Protein 9DND (pdb70)

Structure (mmCIF, N/CA/C/O backbone):
data_9DND
#
_entry.id   9DND
#
loop_
_entity.id
_entity.type
_entity.pdbx_description
1 polymer 'Pseudosymmetric protein nanocages GI4 A Chain'
2 polymer 'Pseudosymmetric protein nanocages GI4 C Chain'
3 polymer 'Pseudosymmetric protein nanocages GI4 B Chain'
#
loop_
_atom_site.group_PDB
_atom_site.id
_atom_site.type_symbol
_atom_site.label_atom_id
_atom_site.label_alt_id
_atom_site.label_comp_id
_atom_site.label_asym_id
_atom_site.label_entity_id
_atom_site.label_seq_id
_atom_site.pdbx_PDB_ins_code
_atom_site.Cartn_x
_atom_site.Cartn_y
_atom_site.Cartn_z
_atom_site.occupancy
_atom_site.B_iso_or_equiv
_atom_site.auth_seq_id
_atom_site.auth_comp_id
_atom_site.auth_asym_id
_atom_site.auth_atom_id
_atom_site.pdbx_PDB_model_num
ATOM 1 N N . ALA A 1 20 ? 233.592 545.638 495.298 1.00 16.90 20 ALA D N 1
ATOM 2 C CA . ALA A 1 20 ? 234.104 546.972 495.027 1.00 17.30 20 ALA D CA 1
ATOM 3 C C . ALA A 1 20 ? 235.110 546.925 493.875 1.00 17.17 20 ALA D C 1
ATOM 4 O O . ALA A 1 20 ? 236.203 546.370 494.014 1.00 16.75 20 ALA D O 1
ATOM 6 N N . ARG A 1 21 ? 234.741 547.532 492.739 1.00 17.36 21 ARG D N 1
ATOM 7 C CA . ARG A 1 21 ? 235.553 547.513 491.521 1.00 17.45 21 ARG D CA 1
ATOM 8 C C . ARG A 1 21 ? 236.884 548.235 491.693 1.00 17.03 21 ARG D C 1
ATOM 9 O O . ARG A 1 21 ? 237.824 548.005 490.936 1.00 16.81 21 ARG D O 1
ATOM 11 N N . LYS A 1 22 ? 236.973 549.085 492.707 1.00 17.16 22 LYS D N 1
ATOM 12 C CA . LYS A 1 22 ? 238.203 549.836 492.959 1.00 16.96 22 LYS D CA 1
ATOM 13 C C . LYS A 1 22 ? 239.368 548.894 493.210 1.00 16.65 22 LYS D C 1
ATOM 14 O O . LYS A 1 22 ? 240.529 549.255 492.988 1.00 16.47 22 LYS D O 1
ATOM 16 N N . MET A 1 23 ? 239.069 547.681 493.677 1.00 16.61 23 MET D N 1
ATOM 17 C CA . MET A 1 23 ? 240.108 546.712 493.975 1.00 16.26 23 MET D CA 1
ATOM 18 C C . MET A 1 23 ? 240.784 546.175 492.725 1.00 16.30 23 MET D C 1
ATOM 19 O O . MET A 1 23 ? 241.937 545.755 492.780 1.00 15.80 23 MET D O 1
ATOM 24 N N . GLU A 1 24 ? 240.087 546.182 491.595 1.00 16.20 24 GLU D N 1
ATOM 25 C CA . GLU A 1 24 ? 240.707 545.677 490.385 1.00 16.07 24 GLU D CA 1
ATOM 26 C C . GLU A 1 24 ? 241.816 546.616 489.949 1.00 16.15 24 GLU D C 1
ATOM 27 O O . GLU A 1 24 ? 242.900 546.172 489.573 1.00 15.55 24 GLU D O 1
ATOM 33 N N . GLU A 1 25 ? 241.554 547.920 490.026 1.00 16.26 25 GLU D N 1
ATOM 34 C CA . GLU A 1 25 ? 242.573 548.908 489.691 1.00 16.16 25 GLU D CA 1
ATOM 35 C C . GLU A 1 25 ? 243.707 548.929 490.705 1.00 15.82 25 GLU D C 1
ATOM 36 O O . GLU A 1 25 ? 244.866 549.096 490.326 1.00 15.76 25 GLU D O 1
ATOM 42 N N . LEU A 1 26 ? 243.393 548.751 491.983 1.00 15.89 26 LEU D N 1
ATOM 43 C CA . LEU A 1 26 ? 244.449 548.752 492.992 1.00 15.75 26 LEU D CA 1
ATOM 44 C C . LEU A 1 26 ? 245.410 547.592 492.777 1.00 15.65 26 LEU D C 1
ATOM 45 O O . LEU A 1 26 ? 246.626 547.762 492.856 1.00 15.27 26 LEU D O 1
ATOM 50 N N . PHE A 1 27 ? 244.872 546.418 492.466 1.00 15.42 27 PHE D N 1
ATOM 51 C CA . PHE A 1 27 ? 245.721 545.265 492.211 1.00 15.08 27 PHE D CA 1
ATOM 52 C C . PHE A 1 27 ? 246.493 545.436 490.911 1.00 16.17 27 PHE D C 1
ATOM 53 O O . PHE A 1 27 ? 247.693 545.177 490.858 1.00 14.64 27 PHE D O 1
ATOM 61 N N . LYS A 1 28 ? 245.817 545.933 489.878 1.00 15.17 28 LYS D N 1
ATOM 62 C CA . LYS A 1 28 ? 246.444 546.144 488.578 1.00 15.26 28 LYS D CA 1
ATOM 63 C C . LYS A 1 28 ? 247.614 547.120 488.651 1.00 15.42 28 LYS D C 1
ATOM 64 O O . LYS A 1 28 ? 248.617 546.950 487.957 1.00 15.30 28 LYS D O 1
ATOM 70 N N . GLU A 1 29 ? 247.470 548.165 489.463 1.00 15.39 29 GLU D N 1
ATOM 71 C CA . GLU A 1 29 ? 248.500 549.191 489.574 1.00 15.44 29 GLU D CA 1
ATOM 72 C C . GLU A 1 29 ? 249.701 548.747 490.403 1.00 15.35 29 GLU D C 1
ATOM 73 O O . GLU A 1 29 ? 250.844 549.002 490.025 1.00 15.44 29 GLU D O 1
ATOM 79 N N . HIS A 1 30 ? 249.447 548.122 491.551 1.00 15.36 30 HIS D N 1
ATOM 80 C CA . HIS A 1 30 ? 250.527 547.767 492.465 1.00 15.15 30 HIS D CA 1
ATOM 81 C C . HIS A 1 30 ? 251.231 546.470 492.062 1.00 14.91 30 HIS D C 1
ATOM 82 O O . HIS A 1 30 ? 252.451 546.359 492.186 1.00 14.92 30 HIS D O 1
ATOM 89 N N . LYS A 1 31 ? 250.464 545.505 491.566 1.00 14.81 31 LYS D N 1
ATOM 90 C CA . LYS A 1 31 ? 250.984 544.241 491.044 1.00 14.46 31 LYS D CA 1
ATOM 91 C C . LYS A 1 31 ? 251.663 543.339 492.074 1.00 14.38 31 LYS D C 1
ATOM 92 O O . LYS A 1 31 ? 252.221 542.303 491.713 1.00 14.16 31 LYS D O 1
ATOM 98 N N . ILE A 1 32 ? 251.594 543.690 493.348 1.00 14.47 32 ILE D N 1
ATOM 99 C CA . ILE A 1 32 ? 252.172 542.830 494.372 1.00 14.45 32 ILE D CA 1
ATOM 100 C C . ILE A 1 32 ? 251.420 542.923 495.688 1.00 14.67 32 ILE D C 1
ATOM 101 O O . ILE A 1 32 ? 251.048 544.010 496.127 1.00 14.89 32 ILE D O 1
ATOM 106 N N . VAL A 1 33 ? 251.234 541.773 496.328 1.00 14.52 33 VAL D N 1
ATOM 107 C CA . VAL A 1 33 ? 250.601 541.705 497.637 1.00 14.76 33 VAL D CA 1
ATOM 108 C C . VAL A 1 33 ? 251.505 540.989 498.633 1.00 14.93 33 VAL D C 1
ATOM 109 O O . VAL A 1 33 ? 251.996 539.893 498.360 1.00 14.77 33 VAL D O 1
ATOM 113 N N . ALA A 1 34 ? 251.719 541.609 499.787 1.00 15.22 34 ALA D N 1
ATOM 114 C CA . ALA A 1 34 ? 252.545 541.005 500.823 1.00 15.33 34 ALA D CA 1
ATOM 115 C C . ALA A 1 34 ? 251.699 540.192 501.785 1.00 15.55 34 ALA D C 1
ATOM 116 O O . ALA A 1 34 ? 250.744 540.701 502.368 1.00 15.63 34 ALA D O 1
ATOM 118 N N . VAL A 1 35 ? 252.073 538.932 501.969 1.00 15.64 35 VAL D N 1
ATOM 119 C CA . VAL A 1 35 ? 251.350 538.063 502.887 1.00 15.74 35 VAL D CA 1
ATOM 120 C C . VAL A 1 35 ? 252.146 537.900 504.173 1.00 16.14 35 VAL D C 1
ATOM 121 O O . VAL A 1 35 ? 253.211 537.285 504.174 1.00 16.27 35 VAL D O 1
ATOM 125 N N . LEU A 1 36 ? 251.637 538.462 505.264 1.00 16.36 36 LEU D N 1
ATOM 126 C CA . LEU A 1 36 ? 252.392 538.466 506.509 1.00 16.72 36 LEU D CA 1
ATOM 127 C C . LEU A 1 36 ? 251.941 537.406 507.496 1.00 16.99 36 LEU D C 1
ATOM 128 O O . LEU A 1 36 ? 250.762 537.308 507.849 1.00 16.99 36 LEU D O 1
ATOM 133 N N . ARG A 1 37 ? 252.919 536.662 507.995 1.00 17.37 37 ARG D N 1
ATOM 134 C CA . ARG A 1 37 ? 252.707 535.686 509.047 1.00 17.73 37 ARG D CA 1
ATOM 135 C C . ARG A 1 37 ? 253.681 535.996 510.175 1.00 18.32 37 ARG D C 1
ATOM 136 O O . ARG A 1 37 ? 254.783 536.488 509.935 1.00 18.26 37 ARG D O 1
ATOM 144 N N . ALA A 1 38 ? 253.255 535.759 511.405 1.00 18.74 38 ALA D N 1
ATOM 145 C CA . ALA A 1 38 ? 254.046 536.134 512.566 1.00 19.38 38 ALA D CA 1
ATOM 146 C C . ALA A 1 38 ? 253.618 535.346 513.791 1.00 19.77 38 ALA D C 1
ATOM 147 O O . ALA A 1 38 ? 252.524 534.785 513.825 1.00 19.50 38 ALA D O 1
ATOM 149 N N . ASN A 1 39 ? 254.469 535.330 514.810 1.00 20.25 39 ASN D N 1
ATOM 150 C CA . ASN A 1 39 ? 254.095 534.727 516.082 1.00 20.40 39 ASN D CA 1
ATOM 151 C C . ASN A 1 39 ? 254.019 535.792 517.170 1.00 20.51 39 ASN D C 1
ATOM 152 O O . ASN A 1 39 ? 254.056 535.485 518.362 1.00 20.65 39 ASN D O 1
ATOM 154 N N . SER A 1 40 ? 253.906 537.047 516.747 1.00 20.41 40 SER D N 1
ATOM 155 C CA . SER A 1 40 ? 253.829 538.170 517.670 1.00 20.62 40 SER D CA 1
ATOM 156 C C . SER A 1 40 ? 253.237 539.404 517.011 1.00 20.76 40 SER D C 1
ATOM 157 O O . SER A 1 40 ? 253.487 539.676 515.834 1.00 20.60 40 SER D O 1
ATOM 159 N N . VAL A 1 41 ? 252.474 540.164 517.785 1.00 20.73 41 VAL D N 1
ATOM 160 C CA . VAL A 1 41 ? 251.890 541.414 517.316 1.00 20.63 41 VAL D CA 1
ATOM 161 C C . VAL A 1 41 ? 252.970 542.438 517.002 1.00 20.75 41 VAL D C 1
ATOM 162 O O . VAL A 1 41 ? 252.855 543.202 516.043 1.00 20.65 41 VAL D O 1
ATOM 166 N N . GLU A 1 42 ? 254.003 542.472 517.835 1.00 20.90 42 GLU D N 1
ATOM 167 C CA . GLU A 1 42 ? 255.061 543.460 517.688 1.00 21.00 42 GLU D CA 1
ATOM 168 C C . GLU A 1 42 ? 255.835 543.272 516.388 1.00 20.84 42 GLU D C 1
ATOM 169 O O . GLU A 1 42 ? 256.157 544.248 515.709 1.00 20.81 42 GLU D O 1
ATOM 171 N N . GLU A 1 43 ? 256.133 542.022 516.035 1.00 20.75 43 GLU D N 1
ATOM 172 C CA . GLU A 1 43 ? 256.888 541.793 514.813 1.00 20.55 43 GLU D CA 1
ATOM 173 C C . GLU A 1 43 ? 255.993 541.951 513.594 1.00 20.17 43 GLU D C 1
ATOM 174 O O . GLU A 1 43 ? 256.451 542.385 512.538 1.00 20.14 43 GLU D O 1
ATOM 180 N N . ALA A 1 44 ? 254.710 541.621 513.736 1.00 20.59 44 ALA D N 1
ATOM 181 C CA . ALA A 1 44 ? 253.788 541.764 512.621 1.00 20.06 44 ALA D CA 1
ATOM 182 C C . ALA A 1 44 ? 253.690 543.224 512.201 1.00 20.00 44 ALA D C 1
ATOM 183 O O . ALA A 1 44 ? 253.703 543.540 511.015 1.00 19.84 44 ALA D O 1
ATOM 185 N N . LYS A 1 45 ? 253.626 544.121 513.187 1.00 20.06 45 LYS D N 1
ATOM 186 C CA . LYS A 1 45 ? 253.561 545.546 512.892 1.00 20.15 45 LYS D CA 1
ATOM 187 C C . LYS A 1 45 ? 254.847 546.046 512.248 1.00 19.81 45 LYS D C 1
ATOM 188 O O . LYS A 1 45 ? 254.816 546.816 511.288 1.00 19.71 45 LYS D O 1
ATOM 194 N N . LYS A 1 46 ? 255.978 545.613 512.792 1.00 19.98 46 LYS D N 1
ATOM 195 C CA . LYS A 1 46 ? 257.272 546.082 512.322 1.00 19.94 46 LYS D CA 1
ATOM 196 C C . LYS A 1 46 ? 257.550 545.609 510.899 1.00 19.73 46 LYS D C 1
ATOM 197 O O . LYS A 1 46 ? 258.079 546.360 510.079 1.00 19.37 46 LYS D O 1
ATOM 199 N N . LYS A 1 47 ? 257.170 544.367 510.608 1.00 19.63 47 LYS D N 1
ATOM 200 C CA . LYS A 1 47 ? 257.330 543.819 509.266 1.00 19.36 47 LYS D CA 1
ATOM 201 C C . LYS A 1 47 ? 256.412 544.526 508.284 1.00 19.28 47 LYS D C 1
ATOM 202 O O . LYS A 1 47 ? 256.815 544.804 507.150 1.00 18.69 47 LYS D O 1
ATOM 208 N N . ALA A 1 48 ? 255.188 544.837 508.701 1.00 19.06 48 ALA D N 1
ATOM 209 C CA . ALA A 1 48 ? 254.247 545.533 507.838 1.00 18.80 48 ALA D CA 1
ATOM 210 C C . ALA A 1 48 ? 254.798 546.893 507.429 1.00 18.66 48 ALA D C 1
ATOM 211 O O . ALA A 1 48 ? 254.613 547.337 506.305 1.00 18.44 48 ALA D O 1
ATOM 213 N N . LEU A 1 49 ? 255.478 547.549 508.373 1.00 18.98 49 LEU D N 1
ATOM 214 C CA . LEU A 1 49 ? 256.034 548.866 508.106 1.00 18.89 49 LEU D CA 1
ATOM 215 C C . LEU A 1 49 ? 257.164 548.755 507.098 1.00 18.54 49 LEU D C 1
ATOM 216 O O . LEU A 1 49 ? 257.219 549.528 506.137 1.00 18.53 49 LEU D O 1
ATOM 221 N N . ALA A 1 50 ? 258.066 547.794 507.297 1.00 18.69 50 ALA D N 1
ATOM 222 C CA . ALA A 1 50 ? 259.205 547.611 506.408 1.00 18.54 50 ALA D CA 1
ATOM 223 C C . ALA A 1 50 ? 258.758 547.302 504.982 1.00 18.35 50 ALA D C 1
ATOM 224 O O . ALA A 1 50 ? 259.314 547.825 504.021 1.00 18.15 50 ALA D O 1
ATOM 226 N N . VAL A 1 51 ? 257.724 546.471 504.868 1.00 18.26 51 VAL D N 1
ATOM 227 C CA . VAL A 1 51 ? 257.174 546.109 503.570 1.00 18.00 51 VAL D CA 1
ATOM 228 C C . VAL A 1 51 ? 256.586 547.323 502.863 1.00 18.57 51 VAL D C 1
ATOM 229 O O . VAL A 1 51 ? 256.851 547.551 501.681 1.00 17.49 51 VAL D O 1
ATOM 233 N N . PHE A 1 52 ? 255.824 548.121 503.605 1.00 18.05 52 PHE D N 1
ATOM 234 C CA . PHE A 1 52 ? 255.279 549.367 503.083 1.00 17.87 52 PHE D CA 1
ATOM 235 C C . PHE A 1 52 ? 256.388 550.310 502.643 1.00 18.38 52 PHE D C 1
ATOM 236 O O . PHE A 1 52 ? 256.341 550.885 501.554 1.00 17.85 52 PHE D O 1
ATOM 244 N N . LEU A 1 53 ? 257.386 550.471 503.499 1.00 18.05 53 LEU D N 1
ATOM 245 C CA . LEU A 1 53 ? 258.527 551.334 503.237 1.00 18.23 53 LEU D CA 1
ATOM 246 C C . LEU A 1 53 ? 259.204 550.963 501.923 1.00 18.04 53 LEU D C 1
ATOM 247 O O . LEU A 1 53 ? 259.600 551.831 501.148 1.00 18.05 53 LEU D O 1
ATOM 252 N N . GLY A 1 54 ? 259.326 549.660 501.679 1.00 18.00 54 GLY D N 1
ATOM 253 C CA . GLY A 1 54 ? 259.988 549.135 500.491 1.00 17.73 54 GLY D CA 1
ATOM 254 C C . GLY A 1 54 ? 259.202 549.375 499.199 1.00 17.48 54 GLY D C 1
ATOM 255 O O . GLY A 1 54 ? 259.711 549.127 498.106 1.00 17.51 54 GLY D O 1
ATOM 256 N N . GLY A 1 55 ? 257.970 549.876 499.315 1.00 17.53 55 GLY D N 1
ATOM 257 C CA . GLY A 1 55 ? 257.179 550.201 498.132 1.00 17.30 55 GLY D CA 1
ATOM 258 C C . GLY A 1 55 ? 255.983 549.279 497.887 1.00 17.11 55 GLY D C 1
ATOM 259 O O . GLY A 1 55 ? 255.406 549.298 496.799 1.00 16.95 55 GLY D O 1
ATOM 260 N N . VAL A 1 56 ? 255.601 548.480 498.879 1.00 17.19 56 VAL D N 1
ATOM 261 C CA . VAL A 1 56 ? 254.441 547.602 498.722 1.00 16.90 56 VAL D CA 1
ATOM 262 C C . VAL A 1 56 ? 253.221 548.126 499.476 1.00 16.99 56 VAL D C 1
ATOM 263 O O . VAL A 1 56 ? 253.211 548.179 500.703 1.00 17.08 56 VAL D O 1
ATOM 267 N N . HIS A 1 57 ? 252.174 548.484 498.732 1.00 16.76 57 HIS D N 1
ATOM 268 C CA . HIS A 1 57 ? 250.990 549.094 499.330 1.00 16.68 57 HIS D CA 1
ATOM 269 C C . HIS A 1 57 ? 249.876 548.104 499.651 1.00 16.63 57 HIS D C 1
ATOM 270 O O . HIS A 1 57 ? 248.994 548.408 500.453 1.00 16.67 57 HIS D O 1
ATOM 277 N N . LEU A 1 58 ? 249.903 546.929 499.036 1.00 16.22 58 LEU D N 1
ATOM 278 C CA . LEU A 1 58 ? 248.867 545.936 499.307 1.00 15.93 58 LEU D CA 1
ATOM 279 C C . LEU A 1 58 ? 249.378 544.901 500.294 1.00 15.79 58 LEU D C 1
ATOM 280 O O . LEU A 1 58 ? 250.200 544.050 499.947 1.00 15.48 58 LEU D O 1
ATOM 285 N N . ILE A 1 59 ? 248.897 544.989 501.528 1.00 15.88 59 ILE D N 1
ATOM 286 C CA . ILE A 1 59 ? 249.362 544.126 502.606 1.00 15.91 59 ILE D CA 1
ATOM 287 C C . ILE A 1 59 ? 248.195 543.401 503.256 1.00 15.88 59 ILE D C 1
ATOM 288 O O . ILE A 1 59 ? 247.164 544.005 503.547 1.00 15.96 59 ILE D O 1
ATOM 293 N N . GLU A 1 60 ? 248.355 542.101 503.498 1.00 15.78 60 GLU D N 1
ATOM 294 C CA . GLU A 1 60 ? 247.325 541.358 504.209 1.00 15.91 60 GLU D CA 1
ATOM 295 C C . GLU A 1 60 ? 247.899 540.691 505.448 1.00 16.18 60 GLU D C 1
ATOM 296 O O . GLU A 1 60 ? 249.005 540.148 505.422 1.00 16.16 60 GLU D O 1
ATOM 302 N N . ILE A 1 61 ? 247.131 540.717 506.527 1.00 16.20 61 ILE D N 1
ATOM 303 C CA . ILE A 1 61 ? 247.536 540.077 507.770 1.00 16.46 61 ILE D CA 1
ATOM 304 C C . ILE A 1 61 ? 246.749 538.797 507.945 1.00 16.43 61 ILE D C 1
ATOM 305 O O . ILE A 1 61 ? 245.520 538.816 507.993 1.00 16.31 61 ILE D O 1
ATOM 310 N N . THR A 1 62 ? 247.444 537.676 508.020 1.00 16.51 62 THR D N 1
ATOM 311 C CA . THR A 1 62 ? 246.744 536.403 508.079 1.00 16.58 62 THR D CA 1
ATOM 312 C C . THR A 1 62 ? 246.182 536.144 509.465 1.00 16.97 62 THR D C 1
ATOM 313 O O . THR A 1 62 ? 246.645 536.705 510.455 1.00 17.31 62 THR D O 1
ATOM 317 N N . PHE A 1 63 ? 245.225 535.229 509.540 1.00 16.91 63 PHE D N 1
ATOM 318 C CA . PHE A 1 63 ? 244.654 534.800 510.810 1.00 17.15 63 PHE D CA 1
ATOM 319 C C . PHE A 1 63 ? 245.298 533.531 511.331 1.00 17.27 63 PHE D C 1
ATOM 320 O O . PHE A 1 63 ? 244.688 532.755 512.067 1.00 17.37 63 PHE D O 1
ATOM 328 N N . THR A 1 64 ? 246.571 533.349 510.987 1.00 17.52 64 THR D N 1
ATOM 329 C CA . THR A 1 64 ? 247.372 532.255 511.504 1.00 17.59 64 THR D CA 1
ATOM 330 C C . THR A 1 64 ? 248.277 532.775 512.614 1.00 18.07 64 THR D C 1
ATOM 331 O O . THR A 1 64 ? 249.143 532.073 513.112 1.00 18.21 64 THR D O 1
ATOM 333 N N . VAL A 1 65 ? 248.062 534.042 512.961 1.00 18.15 65 VAL D N 1
ATOM 334 C CA . VAL A 1 65 ? 248.901 534.706 513.951 1.00 18.67 65 VAL D CA 1
ATOM 335 C C . VAL A 1 65 ? 248.058 535.067 515.169 1.00 19.01 65 VAL D C 1
ATOM 336 O O . VAL A 1 65 ? 246.863 535.343 515.022 1.00 18.90 65 VAL D O 1
ATOM 340 N N . PRO A 1 66 ? 248.635 535.071 516.366 1.00 19.30 66 PRO D N 1
ATOM 341 C CA . PRO A 1 66 ? 248.033 535.526 517.603 1.00 19.54 66 PRO D CA 1
ATOM 342 C C . PRO A 1 66 ? 246.834 536.370 518.011 1.00 19.69 66 PRO D C 1
ATOM 343 O O . PRO A 1 66 ? 245.881 535.855 518.600 1.00 19.74 66 PRO D O 1
ATOM 347 N N . ASP A 1 67 ? 246.877 537.654 517.688 1.00 19.67 67 ASP D N 1
ATOM 348 C CA . ASP A 1 67 ? 245.763 538.552 517.961 1.00 19.76 67 ASP D CA 1
ATOM 349 C C . ASP A 1 67 ? 245.819 539.200 516.578 1.00 19.65 67 ASP D C 1
ATOM 350 O O . ASP A 1 67 ? 246.165 540.375 516.445 1.00 19.81 67 ASP D O 1
ATOM 352 N N . ALA A 1 68 ? 245.436 538.446 515.550 1.00 19.60 68 ALA D N 1
ATOM 353 C CA . ALA A 1 68 ? 245.453 538.950 514.181 1.00 19.28 68 ALA D CA 1
ATOM 354 C C . ALA A 1 68 ? 244.621 540.219 514.047 1.00 19.31 68 ALA D C 1
ATOM 355 O O . ALA A 1 68 ? 244.964 541.123 513.291 1.00 19.27 68 ALA D O 1
ATOM 357 N N . ASP A 1 69 ? 243.520 540.277 514.799 1.00 19.42 69 ASP D N 1
ATOM 358 C CA . ASP A 1 69 ? 242.618 541.417 514.743 1.00 19.45 69 ASP D CA 1
ATOM 359 C C . ASP A 1 69 ? 243.238 542.660 515.364 1.00 19.76 69 ASP D C 1
ATOM 360 O O . ASP A 1 69 ? 242.883 543.780 514.996 1.00 19.63 69 ASP D O 1
ATOM 362 N N . THR A 1 70 ? 244.181 542.471 516.284 1.00 19.66 70 THR D N 1
ATOM 363 C CA . THR A 1 70 ? 244.866 543.594 516.906 1.00 19.77 70 THR D CA 1
ATOM 364 C C . THR A 1 70 ? 245.822 544.233 515.919 1.00 19.79 70 THR D C 1
ATOM 365 O O . THR A 1 70 ? 245.956 545.453 515.865 1.00 19.90 70 THR D O 1
ATOM 367 N N . VAL A 1 71 ? 246.493 543.398 515.131 1.00 19.75 71 VAL D N 1
ATOM 368 C CA . VAL A 1 71 ? 247.445 543.914 514.160 1.00 19.69 71 VAL D CA 1
ATOM 369 C C . VAL A 1 71 ? 246.715 544.737 513.110 1.00 19.51 71 VAL D C 1
ATOM 370 O O . VAL A 1 71 ? 247.147 545.829 512.753 1.00 19.67 71 VAL D O 1
ATOM 374 N N . ILE A 1 72 ? 245.551 544.295 512.633 1.00 19.35 72 ILE D N 1
ATOM 375 C CA . ILE A 1 72 ? 244.848 544.976 511.497 1.00 19.22 72 ILE D CA 1
ATOM 376 C C . ILE A 1 72 ? 244.215 546.293 511.936 1.00 19.75 72 ILE D C 1
ATOM 377 O O . ILE A 1 72 ? 243.638 546.974 511.070 1.00 19.62 72 ILE D O 1
ATOM 382 N N . LYS A 1 73 ? 244.305 546.649 513.215 1.00 19.16 73 LYS D N 1
ATOM 383 C CA . LYS A 1 73 ? 243.604 547.869 513.707 1.00 19.85 73 LYS D CA 1
ATOM 384 C C . LYS A 1 73 ? 244.658 548.874 514.159 1.00 19.88 73 LYS D C 1
ATOM 385 O O . LYS A 1 73 ? 244.427 550.082 513.994 1.00 20.11 73 LYS D O 1
ATOM 391 N N . GLU A 1 74 ? 245.794 548.386 514.647 1.00 19.93 74 GLU D N 1
ATOM 392 C CA . GLU A 1 74 ? 246.904 549.268 515.063 1.00 20.05 74 GLU D CA 1
ATOM 393 C C . GLU A 1 74 ? 247.581 549.877 513.840 1.00 19.91 74 GLU D C 1
ATOM 394 O O . GLU A 1 74 ? 248.605 550.530 514.029 1.00 20.11 74 GLU D O 1
ATOM 400 N N . LEU A 1 75 ? 247.037 549.683 512.640 1.00 19.87 75 LEU D N 1
ATOM 401 C CA . LEU A 1 75 ? 247.746 550.166 511.424 1.00 19.75 75 LEU D CA 1
ATOM 402 C C . LEU A 1 75 ? 246.951 551.232 510.662 1.00 19.82 75 LEU D C 1
ATOM 403 O O . LEU A 1 75 ? 246.939 551.162 509.435 1.00 19.79 75 LEU D O 1
ATOM 408 N N . SER A 1 76 ? 246.378 552.218 511.360 1.00 19.93 76 SER D N 1
ATOM 409 C CA . SER A 1 76 ? 245.643 553.321 510.761 1.00 19.91 76 SER D CA 1
ATOM 410 C C . SER A 1 76 ? 246.605 554.325 510.161 1.00 19.93 76 SER D C 1
ATOM 411 O O . SER A 1 76 ? 246.277 555.006 509.190 1.00 20.01 76 SER D O 1
ATOM 413 N N . PHE A 1 77 ? 247.800 554.407 510.735 1.00 19.87 77 PHE D N 1
ATOM 414 C CA . PHE A 1 77 ? 248.796 555.348 510.262 1.00 19.93 77 PHE D CA 1
ATOM 415 C C . PHE A 1 77 ? 249.327 554.959 508.892 1.00 19.78 77 PHE D C 1
ATOM 416 O O . PHE A 1 77 ? 249.765 555.821 508.135 1.00 20.07 77 PHE D O 1
ATOM 424 N N . LEU A 1 78 ? 249.241 553.675 508.544 1.00 19.65 78 LEU D N 1
ATOM 425 C CA . LEU A 1 78 ? 249.641 553.260 507.204 1.00 19.70 78 LEU D CA 1
ATOM 426 C C . LEU A 1 78 ? 248.513 553.534 506.223 1.00 19.44 78 LEU D C 1
ATOM 427 O O . LEU A 1 78 ? 248.752 553.976 505.099 1.00 19.33 78 LEU D O 1
ATOM 432 N N . LYS A 1 79 ? 247.277 553.314 506.661 1.00 19.54 79 LYS D N 1
ATOM 433 C CA . LYS A 1 79 ? 246.128 553.586 505.804 1.00 19.42 79 LYS D CA 1
ATOM 434 C C . LYS A 1 79 ? 246.149 555.036 505.334 1.00 19.65 79 LYS D C 1
ATOM 435 O O . LYS A 1 79 ? 245.869 555.330 504.171 1.00 19.51 79 LYS D O 1
ATOM 441 N N . GLU A 1 80 ? 246.515 555.940 506.239 1.00 19.84 80 GLU D N 1
ATOM 442 C CA . GLU A 1 80 ? 246.584 557.366 505.936 1.00 19.89 80 GLU D CA 1
ATOM 443 C C . GLU A 1 80 ? 247.653 557.688 504.894 1.00 19.73 80 GLU D C 1
ATOM 444 O O . GLU A 1 80 ? 247.620 558.746 504.268 1.00 19.86 80 GLU D O 1
ATOM 446 N N . MET A 1 81 ? 248.624 556.792 504.739 1.00 19.70 81 MET D N 1
ATOM 447 C CA . MET A 1 81 ? 249.732 557.004 503.818 1.00 19.56 81 MET D CA 1
ATOM 448 C C . MET A 1 81 ? 249.453 556.410 502.442 1.00 19.42 81 MET D C 1
ATOM 449 O O . MET A 1 81 ? 250.297 556.483 501.549 1.00 19.33 81 MET D O 1
ATOM 454 N N . GLY A 1 82 ? 248.272 555.819 502.270 1.00 19.30 82 GLY D N 1
ATOM 455 C CA . GLY A 1 82 ? 247.897 555.229 500.991 1.00 19.03 82 GLY D CA 1
ATOM 456 C C . GLY A 1 82 ? 248.035 553.709 500.966 1.00 18.61 82 GLY D C 1
ATOM 457 O O . GLY A 1 82 ? 247.884 553.089 499.914 1.00 18.17 82 GLY D O 1
ATOM 458 N N . ALA A 1 83 ? 248.320 553.110 502.119 1.00 18.62 83 ALA D N 1
ATOM 459 C CA . ALA A 1 83 ? 248.414 551.657 502.208 1.00 18.00 83 ALA D CA 1
ATOM 460 C C . ALA A 1 83 ? 247.023 551.049 502.325 1.00 17.86 83 ALA D C 1
ATOM 461 O O . ALA A 1 83 ? 246.107 551.680 502.849 1.00 18.17 83 ALA D O 1
ATOM 463 N N . ILE A 1 84 ? 246.878 549.818 501.851 1.00 17.41 84 ILE D N 1
ATOM 464 C CA . ILE A 1 84 ? 245.632 549.074 501.994 1.00 17.06 84 ILE D CA 1
ATOM 465 C C . ILE A 1 84 ? 245.867 547.809 502.808 1.00 16.84 84 ILE D C 1
ATOM 466 O O . ILE A 1 84 ? 246.670 546.959 502.426 1.00 16.47 84 ILE D O 1
ATOM 471 N N . ILE A 1 85 ? 245.172 547.685 503.937 1.00 16.69 85 ILE D N 1
ATOM 472 C CA . ILE A 1 85 ? 245.358 546.530 504.806 1.00 16.44 85 ILE D CA 1
ATOM 473 C C . ILE A 1 85 ? 244.154 545.602 504.753 1.00 16.25 85 ILE D C 1
ATOM 474 O O . ILE A 1 85 ? 243.024 546.021 504.998 1.00 16.43 85 ILE D O 1
ATOM 479 N N . GLY A 1 86 ? 244.408 544.333 504.453 1.00 16.00 86 GLY D N 1
ATOM 480 C CA . GLY A 1 86 ? 243.350 543.331 504.406 1.00 15.78 86 GLY D CA 1
ATOM 481 C C . GLY A 1 86 ? 243.645 542.169 505.340 1.00 15.87 86 GLY D C 1
ATOM 482 O O . GLY A 1 86 ? 244.608 542.205 506.108 1.00 16.10 86 GLY D O 1
ATOM 483 N N . ALA A 1 87 ? 242.817 541.133 505.265 1.00 15.76 87 ALA D N 1
ATOM 484 C CA . ALA A 1 87 ? 242.966 539.956 506.112 1.00 15.89 87 ALA D CA 1
ATOM 485 C C . ALA A 1 87 ? 243.129 538.701 505.274 1.00 15.45 87 ALA D C 1
ATOM 486 O O . ALA A 1 87 ? 242.418 538.510 504.287 1.00 15.28 87 ALA D O 1
ATOM 488 N N . GLY A 1 88 ? 244.055 537.842 505.676 1.00 15.83 88 GLY D N 1
ATOM 489 C CA . GLY A 1 88 ? 244.307 536.611 504.938 1.00 15.61 88 GLY D CA 1
ATOM 490 C C . GLY A 1 88 ? 243.949 535.369 505.734 1.00 15.90 88 GLY D C 1
ATOM 491 O O . GLY A 1 88 ? 243.590 535.440 506.912 1.00 15.89 88 GLY D O 1
ATOM 492 N N . THR A 1 89 ? 244.071 534.215 505.090 1.00 15.63 89 THR D N 1
ATOM 493 C CA . THR A 1 89 ? 243.738 532.930 505.689 1.00 15.62 89 THR D CA 1
ATOM 494 C C . THR A 1 89 ? 242.479 533.018 506.554 1.00 15.68 89 THR D C 1
ATOM 495 O O . THR A 1 89 ? 242.466 532.550 507.692 1.00 15.95 89 THR D O 1
ATOM 499 N N . VAL A 1 90 ? 241.416 533.567 505.981 1.00 15.42 90 VAL D N 1
ATOM 500 C CA . VAL A 1 90 ? 240.114 533.564 506.649 1.00 15.73 90 VAL D CA 1
ATOM 501 C C . VAL A 1 90 ? 239.342 532.321 506.255 1.00 15.57 90 VAL D C 1
ATOM 502 O O . VAL A 1 90 ? 239.036 532.110 505.081 1.00 15.24 90 VAL D O 1
ATOM 506 N N . THR A 1 91 ? 239.077 531.462 507.237 1.00 15.96 91 THR D N 1
ATOM 507 C CA . THR A 1 91 ? 238.520 530.141 506.976 1.00 15.74 91 THR D CA 1
ATOM 508 C C . THR A 1 91 ? 237.091 529.958 507.481 1.00 15.89 91 THR D C 1
ATOM 509 O O . THR A 1 91 ? 236.510 528.883 507.337 1.00 15.90 91 THR D O 1
ATOM 511 N N . SER A 1 92 ? 236.529 530.999 508.083 1.00 16.17 92 SER D N 1
ATOM 512 C CA . SER A 1 92 ? 235.178 530.915 508.622 1.00 16.36 92 SER D CA 1
ATOM 513 C C . SER A 1 92 ? 234.486 532.267 508.619 1.00 16.70 92 SER D C 1
ATOM 514 O O . SER A 1 92 ? 235.128 533.307 508.471 1.00 16.51 92 SER D O 1
ATOM 516 N N . VAL A 1 93 ? 233.167 532.241 508.808 1.00 16.69 93 VAL D N 1
ATOM 517 C CA . VAL A 1 93 ? 232.381 533.462 508.874 1.00 16.77 93 VAL D CA 1
ATOM 518 C C . VAL A 1 93 ? 232.763 534.299 510.080 1.00 17.02 93 VAL D C 1
ATOM 519 O O . VAL A 1 93 ? 232.790 535.524 510.005 1.00 17.23 93 VAL D O 1
ATOM 523 N N . GLU A 1 94 ? 233.027 533.638 511.202 1.00 17.13 94 GLU D N 1
ATOM 524 C CA . GLU A 1 94 ? 233.371 534.344 512.426 1.00 17.10 94 GLU D CA 1
ATOM 525 C C . GLU A 1 94 ? 234.690 535.096 512.278 1.00 17.16 94 GLU D C 1
ATOM 526 O O . GLU A 1 94 ? 234.802 536.246 512.708 1.00 17.35 94 GLU D O 1
ATOM 528 N N . GLN A 1 95 ? 235.674 534.467 511.637 1.00 17.01 95 GLN D N 1
ATOM 529 C CA . GLN A 1 95 ? 236.954 535.125 511.392 1.00 17.01 95 GLN D CA 1
ATOM 530 C C . GLN A 1 95 ? 236.779 536.283 510.428 1.00 17.45 95 GLN D C 1
ATOM 531 O O . GLN A 1 95 ? 237.383 537.341 510.601 1.00 17.23 95 GLN D O 1
ATOM 537 N N . CYS A 1 96 ? 235.930 536.091 509.423 1.00 16.97 96 CYS D N 1
ATOM 538 C CA . CYS A 1 96 ? 235.666 537.148 508.460 1.00 17.07 96 CYS D CA 1
ATOM 539 C C . CYS A 1 96 ? 235.030 538.345 509.144 1.00 17.54 96 CYS D C 1
ATOM 540 O O . CYS A 1 96 ? 235.472 539.479 508.968 1.00 17.43 96 CYS D O 1
ATOM 543 N N . ARG A 1 97 ? 233.993 538.087 509.934 1.00 17.13 97 ARG D N 1
ATOM 544 C CA . ARG A 1 97 ? 233.291 539.139 510.649 1.00 17.65 97 ARG D CA 1
ATOM 545 C C . ARG A 1 97 ? 234.256 539.947 511.498 1.00 17.89 97 ARG D C 1
ATOM 546 O O . ARG A 1 97 ? 234.226 541.180 511.489 1.00 17.80 97 ARG D O 1
ATOM 554 N N . GLU A 1 98 ? 235.122 539.244 512.219 1.00 17.56 98 GLU D N 1
ATOM 555 C CA . GLU A 1 98 ? 236.103 539.879 513.083 1.00 17.91 98 GLU D CA 1
ATOM 556 C C . GLU A 1 98 ? 237.064 540.742 512.276 1.00 18.10 98 GLU D C 1
ATOM 557 O O . GLU A 1 98 ? 237.391 541.859 512.675 1.00 18.10 98 GLU D O 1
ATOM 559 N N . ALA A 1 99 ? 237.503 540.234 511.127 1.00 17.71 99 ALA D N 1
ATOM 560 C CA . ALA A 1 99 ? 238.404 540.978 510.259 1.00 17.65 99 ALA D CA 1
ATOM 561 C C . ALA A 1 99 ? 237.751 542.253 509.735 1.00 18.00 99 ALA D C 1
ATOM 562 O O . ALA A 1 99 ? 238.387 543.306 509.669 1.00 17.76 99 ALA D O 1
ATOM 564 N N . VAL A 1 100 ? 236.474 542.163 509.382 1.00 17.69 100 VAL D N 1
ATOM 565 C CA . VAL A 1 100 ? 235.767 543.307 508.820 1.00 17.73 100 VAL D CA 1
ATOM 566 C C . VAL A 1 100 ? 235.605 544.436 509.829 1.00 17.96 100 VAL D C 1
ATOM 567 O O . VAL A 1 100 ? 235.858 545.599 509.508 1.00 17.99 100 VAL D O 1
ATOM 571 N N . GLU A 1 101 ? 235.195 544.109 511.052 1.00 18.07 101 GLU D N 1
ATOM 572 C CA . GLU A 1 101 ? 235.000 545.139 512.069 1.00 18.22 101 GLU D CA 1
ATOM 573 C C . GLU A 1 101 ? 236.334 545.706 512.548 1.00 18.33 101 GLU D C 1
ATOM 574 O O . GLU A 1 101 ? 236.375 546.751 513.200 1.00 18.42 101 GLU D O 1
ATOM 576 N N . SER A 1 102 ? 237.423 545.020 512.214 1.00 18.22 102 SER D N 1
ATOM 577 C CA . SER A 1 102 ? 238.764 545.456 512.584 1.00 18.44 102 SER D CA 1
ATOM 578 C C . SER A 1 102 ? 239.315 546.464 511.584 1.00 18.36 102 SER D C 1
ATOM 579 O O . SER A 1 102 ? 240.368 547.061 511.810 1.00 18.80 102 SER D O 1
ATOM 581 N N . GLY A 1 103 ? 238.601 546.657 510.477 1.00 17.97 103 GLY D N 1
ATOM 582 C CA . GLY A 1 103 ? 239.027 547.610 509.460 1.00 17.83 103 GLY D CA 1
ATOM 583 C C . GLY A 1 103 ? 239.649 546.962 508.225 1.00 17.58 103 GLY D C 1
ATOM 584 O O . GLY A 1 103 ? 240.218 547.662 507.387 1.00 17.36 103 GLY D O 1
ATOM 585 N N . ALA A 1 104 ? 239.552 545.640 508.097 1.00 17.51 104 ALA D N 1
ATOM 586 C CA . ALA A 1 104 ? 240.087 544.980 506.913 1.00 16.74 104 ALA D CA 1
ATOM 587 C C . ALA A 1 104 ? 239.342 545.466 505.680 1.00 16.56 104 ALA D C 1
ATOM 588 O O . ALA A 1 104 ? 238.110 545.507 505.673 1.00 16.79 104 ALA D O 1
ATOM 590 N N . GLU A 1 105 ? 240.075 545.814 504.630 1.00 16.31 105 GLU D N 1
ATOM 591 C CA . GLU A 1 105 ? 239.443 546.310 503.411 1.00 16.22 105 GLU D CA 1
ATOM 592 C C . GLU A 1 105 ? 239.092 545.182 502.450 1.00 15.85 105 GLU D C 1
ATOM 593 O O . GLU A 1 105 ? 238.186 545.316 501.628 1.00 15.85 105 GLU D O 1
ATOM 599 N N . PHE A 1 106 ? 239.794 544.064 502.571 1.00 15.74 106 PHE D N 1
ATOM 600 C CA . PHE A 1 106 ? 239.488 542.899 501.756 1.00 15.47 106 PHE D CA 1
ATOM 601 C C . PHE A 1 106 ? 239.753 541.607 502.513 1.00 15.34 106 PHE D C 1
ATOM 602 O O . PHE A 1 106 ? 240.573 541.564 503.430 1.00 15.27 106 PHE D O 1
ATOM 610 N N . ILE A 1 107 ? 239.047 540.555 502.114 1.00 15.03 107 ILE D N 1
ATOM 611 C CA . ILE A 1 107 ? 239.161 539.242 502.736 1.00 14.87 107 ILE D CA 1
ATOM 612 C C . ILE A 1 107 ? 239.669 538.206 501.741 1.00 14.62 107 ILE D C 1
ATOM 613 O O . ILE A 1 107 ? 239.131 538.079 500.641 1.00 14.30 107 ILE D O 1
ATOM 618 N N . VAL A 1 108 ? 240.700 537.463 502.133 1.00 14.54 108 VAL D N 1
ATOM 619 C CA . VAL A 1 108 ? 241.269 536.438 501.268 1.00 14.19 108 VAL D CA 1
ATOM 620 C C . VAL A 1 108 ? 241.228 535.065 501.930 1.00 14.30 108 VAL D C 1
ATOM 621 O O . VAL A 1 108 ? 241.604 534.919 503.095 1.00 14.62 108 VAL D O 1
ATOM 625 N N . SER A 1 109 ? 240.795 534.061 501.172 1.00 13.88 109 SER D N 1
ATOM 626 C CA . SER A 1 109 ? 240.709 532.692 501.676 1.00 13.81 109 SER D CA 1
ATOM 627 C C . SER A 1 109 ? 241.396 531.711 500.723 1.00 13.48 109 SER D C 1
ATOM 628 O O . SER A 1 109 ? 241.472 531.965 499.523 1.00 13.13 109 SER D O 1
ATOM 630 N N . PRO A 1 110 ? 241.938 530.600 501.244 1.00 13.41 110 PRO D N 1
ATOM 631 C CA . PRO A 1 110 ? 242.598 529.522 500.519 1.00 13.21 110 PRO D CA 1
ATOM 632 C C . PRO A 1 110 ? 241.639 528.663 499.702 1.00 13.20 110 PRO D C 1
ATOM 633 O O . PRO A 1 110 ? 242.066 527.908 498.828 1.00 13.02 110 PRO D O 1
ATOM 637 N N . HIS A 1 111 ? 240.347 528.769 499.988 1.00 13.22 111 HIS D N 1
ATOM 638 C CA . HIS A 1 111 ? 239.345 527.942 499.331 1.00 13.32 111 HIS D CA 1
ATOM 639 C C . HIS A 1 111 ? 238.110 528.761 498.986 1.00 13.30 111 HIS D C 1
ATOM 640 O O . HIS A 1 111 ? 238.063 529.961 499.240 1.00 13.21 111 HIS D O 1
ATOM 647 N N . LEU A 1 112 ? 237.126 528.118 498.371 1.00 13.22 112 LEU D N 1
ATOM 648 C CA . LEU A 1 112 ? 235.870 528.777 498.045 1.00 13.39 112 LEU D CA 1
ATOM 649 C C . LEU A 1 112 ? 234.818 528.458 499.097 1.00 13.73 112 LEU D C 1
ATOM 650 O O . LEU A 1 112 ? 234.560 527.293 499.393 1.00 13.70 112 LEU D O 1
ATOM 655 N N . ASP A 1 113 ? 234.226 529.502 499.668 1.00 14.06 113 ASP D N 1
ATOM 656 C CA . ASP A 1 113 ? 233.229 529.323 500.723 1.00 14.38 113 ASP D CA 1
ATOM 657 C C . ASP A 1 113 ? 232.045 530.261 500.520 1.00 14.78 113 ASP D C 1
ATOM 658 O O . ASP A 1 113 ? 232.205 531.476 500.477 1.00 14.82 113 ASP D O 1
ATOM 660 N N . GLU A 1 114 ? 230.868 529.664 500.352 1.00 15.00 114 GLU D N 1
ATOM 661 C CA . GLU A 1 114 ? 229.659 530.419 500.053 1.00 15.17 114 GLU D CA 1
ATOM 662 C C . GLU A 1 114 ? 229.186 531.269 501.227 1.00 15.39 114 GLU D C 1
ATOM 663 O O . GLU A 1 114 ? 228.601 532.334 501.027 1.00 15.56 114 GLU D O 1
ATOM 665 N N . GLU A 1 115 ? 229.399 530.794 502.451 1.00 15.35 115 GLU D N 1
ATOM 666 C CA . GLU A 1 115 ? 228.932 531.527 503.621 1.00 15.57 115 GLU D CA 1
ATOM 667 C C . GLU A 1 115 ? 229.714 532.820 503.809 1.00 15.69 115 GLU D C 1
ATOM 668 O O . GLU A 1 115 ? 229.136 533.869 504.097 1.00 15.85 115 GLU D O 1
ATOM 670 N N . ILE A 1 116 ? 231.029 532.756 503.603 1.00 15.44 116 ILE D N 1
ATOM 671 C CA . ILE A 1 116 ? 231.860 533.948 503.683 1.00 15.50 116 ILE D CA 1
ATOM 672 C C . ILE A 1 116 ? 231.522 534.896 502.547 1.00 15.69 116 ILE D C 1
ATOM 673 O O . ILE A 1 116 ? 231.425 536.103 502.749 1.00 15.84 116 ILE D O 1
ATOM 678 N N . SER A 1 117 ? 231.337 534.342 501.349 1.00 15.54 117 SER D N 1
ATOM 679 C CA . SER A 1 117 ? 231.008 535.149 500.185 1.00 15.41 117 SER D CA 1
ATOM 680 C C . SER A 1 117 ? 229.737 535.955 500.407 1.00 15.97 117 SER D C 1
ATOM 681 O O . SER A 1 117 ? 229.702 537.154 500.126 1.00 16.25 117 SER D O 1
ATOM 684 N N . GLN A 1 118 ? 228.699 535.306 500.930 1.00 15.88 118 GLN D N 1
ATOM 685 C CA . GLN A 1 118 ? 227.431 535.982 501.169 1.00 16.23 118 GLN D CA 1
ATOM 686 C C . GLN A 1 118 ? 227.577 537.073 502.220 1.00 16.72 118 GLN D C 1
ATOM 687 O O . GLN A 1 118 ? 227.044 538.170 502.061 1.00 16.72 118 GLN D O 1
ATOM 689 N N . PHE A 1 119 ? 228.330 536.786 503.277 1.00 16.21 119 PHE D N 1
ATOM 690 C CA . PHE A 1 119 ? 228.564 537.773 504.320 1.00 16.62 119 PHE D CA 1
ATOM 691 C C . PHE A 1 119 ? 229.251 539.010 503.755 1.00 17.90 119 PHE D C 1
ATOM 692 O O . PHE A 1 119 ? 228.817 540.135 503.991 1.00 16.59 119 PHE D O 1
ATOM 700 N N . CYS A 1 120 ? 230.328 538.792 503.005 1.00 16.38 120 CYS D N 1
ATOM 701 C CA . CYS A 1 120 ? 231.087 539.890 502.423 1.00 16.72 120 CYS D CA 1
ATOM 702 C C . CYS A 1 120 ? 230.235 540.700 501.455 1.00 16.95 120 CYS D C 1
ATOM 703 O O . CYS A 1 120 ? 230.335 541.929 501.405 1.00 16.76 120 CYS D O 1
ATOM 706 N N . LYS A 1 121 ? 229.395 540.017 500.682 1.00 16.80 121 LYS D N 1
ATOM 707 C CA . LYS A 1 121 ? 228.525 540.685 499.723 1.00 16.91 121 LYS D CA 1
ATOM 708 C C . LYS A 1 121 ? 227.580 541.655 500.416 1.00 17.17 121 LYS D C 1
ATOM 709 O O . LYS A 1 121 ? 227.399 542.788 499.965 1.00 17.26 121 LYS D O 1
ATOM 715 N N . GLU A 1 122 ? 226.992 541.214 501.523 1.00 17.13 122 GLU D N 1
ATOM 716 C CA . GLU A 1 122 ? 226.069 542.039 502.293 1.00 17.21 122 GLU D CA 1
ATOM 717 C C . GLU A 1 122 ? 226.782 543.234 502.921 1.00 17.36 122 GLU D C 1
ATOM 718 O O . GLU A 1 122 ? 226.236 544.337 502.964 1.00 17.63 122 GLU D O 1
ATOM 720 N N . GLU A 1 123 ? 227.998 543.001 503.392 1.00 17.29 123 GLU D N 1
ATOM 721 C CA . GLU A 1 123 ? 228.803 544.033 504.034 1.00 17.30 123 GLU D CA 1
ATOM 722 C C . GLU A 1 123 ? 229.395 545.029 503.042 1.00 17.22 123 GLU D C 1
ATOM 723 O O . GLU A 1 123 ? 229.615 546.190 503.373 1.00 17.38 123 GLU D O 1
ATOM 725 N N . GLY A 1 124 ? 229.667 544.565 501.817 1.00 17.09 124 GLY D N 1
ATOM 726 C CA . GLY A 1 124 ? 230.296 545.416 500.814 1.00 16.95 124 GLY D CA 1
ATOM 727 C C . GLY A 1 124 ? 231.817 545.313 500.877 1.00 16.75 124 GLY D C 1
ATOM 728 O O . GLY A 1 124 ? 232.529 546.261 500.549 1.00 16.87 124 GLY D O 1
ATOM 729 N N . VAL A 1 125 ? 232.304 544.162 501.329 1.00 16.54 125 VAL D N 1
ATOM 730 C CA . VAL A 1 125 ? 233.733 543.925 501.475 1.00 16.13 125 VAL D CA 1
ATOM 731 C C . VAL A 1 125 ? 234.255 543.057 500.338 1.00 15.84 125 VAL D C 1
ATOM 732 O O . VAL A 1 125 ? 233.677 542.020 500.024 1.00 15.91 125 VAL D O 1
ATOM 736 N N . PHE A 1 126 ? 235.344 543.482 499.710 1.00 15.45 126 PHE D N 1
ATOM 737 C CA . PHE A 1 126 ? 235.905 542.710 498.609 1.00 15.04 126 PHE D CA 1
ATOM 738 C C . PHE A 1 126 ? 236.409 541.359 499.091 1.00 14.82 126 PHE D C 1
ATOM 739 O O . PHE A 1 126 ? 237.193 541.281 500.037 1.00 14.88 126 PHE D O 1
ATOM 747 N N . TYR A 1 127 ? 235.968 540.301 498.425 1.00 14.55 127 TYR D N 1
ATOM 748 C CA . TYR A 1 127 ? 236.335 538.942 498.794 1.00 14.42 127 TYR D CA 1
ATOM 749 C C . TYR A 1 127 ? 237.000 538.229 497.631 1.00 13.96 127 TYR D C 1
ATOM 750 O O . TYR A 1 127 ? 236.496 538.258 496.509 1.00 13.86 127 TYR D O 1
ATOM 759 N N . MET A 1 128 ? 238.147 537.614 497.901 1.00 13.79 128 MET D N 1
ATOM 760 C CA . MET A 1 128 ? 238.891 536.887 496.885 1.00 13.44 128 MET D CA 1
ATOM 761 C C . MET A 1 128 ? 239.133 535.435 497.314 1.00 13.46 128 MET D C 1
ATOM 762 O O . MET A 1 128 ? 240.072 535.172 498.069 1.00 13.41 128 MET D O 1
ATOM 767 N N . PRO A 1 129 ? 238.287 534.491 496.876 1.00 13.32 129 PRO D N 1
ATOM 768 C CA . PRO A 1 129 ? 238.312 533.077 497.199 1.00 13.22 129 PRO D CA 1
ATOM 769 C C . PRO A 1 129 ? 239.430 532.371 496.453 1.00 12.93 129 PRO D C 1
ATOM 770 O O . PRO A 1 129 ? 239.909 532.873 495.436 1.00 12.71 129 PRO D O 1
ATOM 774 N N . GLY A 1 130 ? 239.844 531.213 496.956 1.00 12.93 130 GLY D N 1
ATOM 775 C CA . GLY A 1 130 ? 240.890 530.435 496.305 1.00 12.69 130 GLY D CA 1
ATOM 776 C C . GLY A 1 130 ? 240.339 529.302 495.446 1.00 12.56 130 GLY D C 1
ATOM 777 O O . GLY A 1 130 ? 239.333 528.678 495.788 1.00 12.62 130 GLY D O 1
ATOM 778 N N . VAL A 1 131 ? 241.027 529.030 494.338 1.00 12.22 131 VAL D N 1
ATOM 779 C CA . VAL A 1 131 ? 240.692 527.925 493.445 1.00 12.01 131 VAL D CA 1
ATOM 780 C C . VAL A 1 131 ? 241.953 527.169 493.012 1.00 11.93 131 VAL D C 1
ATOM 781 O O . VAL A 1 131 ? 243.054 527.721 493.043 1.00 11.98 131 VAL D O 1
ATOM 785 N N . MET A 1 132 ? 241.783 525.923 492.570 1.00 11.88 132 MET D N 1
ATOM 786 C CA . MET A 1 132 ? 242.896 525.140 492.034 1.00 11.75 132 MET D CA 1
ATOM 787 C C . MET A 1 132 ? 242.497 524.374 490.774 1.00 11.74 132 MET D C 1
ATOM 788 O O . MET A 1 132 ? 243.350 523.996 489.973 1.00 11.71 132 MET D O 1
ATOM 793 N N . THR A 1 133 ? 241.197 524.142 490.610 1.00 11.77 133 THR D N 1
ATOM 794 C CA . THR A 1 133 ? 240.683 523.370 489.479 1.00 11.78 133 THR D CA 1
ATOM 795 C C . THR A 1 133 ? 239.734 524.224 488.637 1.00 11.97 133 THR D C 1
ATOM 796 O O . THR A 1 133 ? 239.199 525.214 489.137 1.00 11.64 133 THR D O 1
ATOM 800 N N . PRO A 1 134 ? 239.508 523.864 487.363 1.00 11.87 134 PRO D N 1
ATOM 801 C CA . PRO A 1 134 ? 238.545 524.461 486.450 1.00 11.93 134 PRO D CA 1
ATOM 802 C C . PRO A 1 134 ? 237.098 524.315 486.924 1.00 12.24 134 PRO D C 1
ATOM 803 O O . PRO A 1 134 ? 236.237 525.112 486.550 1.00 12.14 134 PRO D O 1
ATOM 807 N N . THR A 1 135 ? 236.825 523.316 487.758 1.00 12.02 135 THR D N 1
ATOM 808 C CA . THR A 1 135 ? 235.479 523.143 488.287 1.00 12.17 135 THR D CA 1
ATOM 809 C C . THR A 1 135 ? 235.218 524.153 489.395 1.00 12.33 135 THR D C 1
ATOM 810 O O . THR A 1 135 ? 234.165 524.790 489.435 1.00 12.35 135 THR D O 1
ATOM 814 N N . GLU A 1 136 ? 236.203 524.322 490.275 1.00 12.04 136 GLU D N 1
ATOM 815 C CA . GLU A 1 136 ? 236.136 525.314 491.344 1.00 12.19 136 GLU D CA 1
ATOM 816 C C . GLU A 1 136 ? 236.115 526.715 490.757 1.00 12.52 136 GLU D C 1
ATOM 817 O O . GLU A 1 136 ? 235.424 527.604 491.254 1.00 12.50 136 GLU D O 1
ATOM 823 N N . LEU A 1 137 ? 236.869 526.895 489.677 1.00 12.19 137 LEU D N 1
ATOM 824 C CA . LEU A 1 137 ? 236.945 528.157 488.963 1.00 12.39 137 LEU D CA 1
ATOM 825 C C . LEU A 1 137 ? 235.578 528.578 488.445 1.00 12.49 137 LEU D C 1
ATOM 826 O O . LEU A 1 137 ? 235.141 529.705 488.681 1.00 12.52 137 LEU D O 1
ATOM 831 N N . TYR A 1 138 ? 234.895 527.661 487.780 1.00 12.46 138 TYR D N 1
ATOM 832 C CA . TYR A 1 138 ? 233.550 527.935 487.296 1.00 12.80 138 TYR D CA 1
ATOM 833 C C . TYR A 1 138 ? 232.590 528.292 488.421 1.00 12.95 138 TYR D C 1
ATOM 834 O O . TYR A 1 138 ? 231.838 529.257 488.322 1.00 12.69 138 TYR D O 1
ATOM 843 N N . LYS A 1 139 ? 232.541 527.532 489.505 1.00 12.62 139 LYS D N 1
ATOM 844 C CA . LYS A 1 139 ? 231.537 527.790 490.582 1.00 12.77 139 LYS D CA 1
ATOM 845 C C . LYS A 1 139 ? 231.855 529.076 491.321 1.00 12.89 139 LYS D C 1
ATOM 846 O O . LYS A 1 139 ? 230.942 529.642 491.886 1.00 12.94 139 LYS D O 1
ATOM 852 N N . ALA A 1 140 ? 233.131 529.447 491.428 1.00 12.72 140 ALA D N 1
ATOM 853 C CA . ALA A 1 140 ? 233.426 530.743 492.033 1.00 12.83 140 ALA D CA 1
ATOM 854 C C . ALA A 1 140 ? 232.945 531.851 491.107 1.00 13.49 140 ALA D C 1
ATOM 855 O O . ALA A 1 140 ? 232.368 532.845 491.552 1.00 12.55 140 ALA D O 1
ATOM 857 N N . MET A 1 141 ? 233.169 531.671 489.813 1.00 12.61 141 MET D N 1
ATOM 858 C CA . MET A 1 141 ? 232.772 532.655 488.817 1.00 12.74 141 MET D CA 1
ATOM 859 C C . MET A 1 141 ? 231.260 532.842 488.801 1.00 13.02 141 MET D C 1
ATOM 860 O O . MET A 1 141 ? 230.763 533.952 488.629 1.00 12.84 141 MET D O 1
ATOM 865 N N . LYS A 1 142 ? 230.537 531.745 488.998 1.00 12.89 142 LYS D N 1
ATOM 866 C CA . LYS A 1 142 ? 229.077 531.758 489.009 1.00 12.99 142 LYS D CA 1
ATOM 867 C C . LYS A 1 142 ? 228.512 532.599 490.152 1.00 12.98 142 LYS D C 1
ATOM 868 O O . LYS A 1 142 ? 227.341 532.979 490.129 1.00 13.27 142 LYS D O 1
ATOM 870 N N . LEU A 1 143 ? 229.327 532.855 491.171 1.00 12.93 143 LEU D N 1
ATOM 871 C CA . LEU A 1 143 ? 228.890 533.627 492.327 1.00 12.81 143 LEU D CA 1
ATOM 872 C C . LEU A 1 143 ? 229.245 535.101 492.167 1.00 12.90 143 LEU D C 1
ATOM 873 O O . LEU A 1 143 ? 228.974 535.911 493.053 1.00 12.90 143 LEU D O 1
ATOM 878 N N . GLY A 1 144 ? 229.852 535.447 491.034 1.00 12.76 144 GLY D N 1
ATOM 879 C CA . GLY A 1 144 ? 230.210 536.830 490.754 1.00 12.71 144 GLY D CA 1
ATOM 880 C C . GLY A 1 144 ? 231.668 537.167 491.060 1.00 12.73 144 GLY D C 1
ATOM 881 O O . GLY A 1 144 ? 232.035 538.343 491.087 1.00 12.68 144 GLY D O 1
ATOM 882 N N . HIS A 1 145 ? 232.507 536.157 491.281 1.00 12.77 145 HIS D N 1
ATOM 883 C CA . HIS A 1 145 ? 233.910 536.420 491.572 1.00 12.67 145 HIS D CA 1
ATOM 884 C C . HIS A 1 145 ? 234.767 536.309 490.319 1.00 12.63 145 HIS D C 1
ATOM 885 O O . HIS A 1 145 ? 234.958 535.222 489.777 1.00 12.57 145 HIS D O 1
ATOM 892 N N . THR A 1 146 ? 235.289 537.446 489.867 1.00 12.60 146 THR D N 1
ATOM 893 C CA . THR A 1 146 ? 236.082 537.497 488.643 1.00 12.50 146 THR D CA 1
ATOM 894 C C . THR A 1 146 ? 237.573 537.568 488.938 1.00 12.53 146 THR D C 1
ATOM 895 O O . THR A 1 146 ? 238.400 537.363 488.049 1.00 12.50 146 THR D O 1
ATOM 897 N N . ILE A 1 147 ? 237.916 537.865 490.188 1.00 12.64 147 ILE D N 1
ATOM 898 C CA . ILE A 1 147 ? 239.306 537.880 490.623 1.00 12.52 147 ILE D CA 1
ATOM 899 C C . ILE A 1 147 ? 239.512 536.767 491.634 1.00 12.46 147 ILE D C 1
ATOM 900 O O . ILE A 1 147 ? 238.860 536.741 492.677 1.00 12.66 147 ILE D O 1
ATOM 905 N N . LEU A 1 148 ? 240.372 535.817 491.299 1.00 12.41 148 LEU D N 1
ATOM 906 C CA . LEU A 1 148 ? 240.537 534.631 492.128 1.00 12.39 148 LEU D CA 1
ATOM 907 C C . LEU A 1 148 ? 241.982 534.408 492.541 1.00 12.41 148 LEU D C 1
ATOM 908 O O . LEU A 1 148 ? 242.909 534.766 491.816 1.00 12.13 148 LEU D O 1
ATOM 913 N N . LYS A 1 149 ? 242.160 533.784 493.697 1.00 12.32 149 LYS D N 1
ATOM 914 C CA . LYS A 1 149 ? 243.474 533.398 494.183 1.00 12.24 149 LYS D CA 1
ATOM 915 C C . LYS A 1 149 ? 243.835 532.000 493.696 1.00 12.16 149 LYS D C 1
ATOM 916 O O . LYS A 1 149 ? 243.056 531.061 493.854 1.00 12.13 149 LYS D O 1
ATOM 922 N N . LEU A 1 150 ? 245.009 531.859 493.097 1.00 12.00 150 LEU D N 1
ATOM 923 C CA . LEU A 1 150 ? 245.439 530.551 492.610 1.00 11.97 150 LEU D CA 1
ATOM 924 C C . LEU A 1 150 ? 246.422 529.939 493.601 1.00 12.12 150 LEU D C 1
ATOM 925 O O . LEU A 1 150 ? 247.481 530.505 493.870 1.00 11.94 150 LEU D O 1
ATOM 930 N N . PHE A 1 151 ? 246.037 528.815 494.194 1.00 12.03 151 PHE D N 1
ATOM 931 C CA . PHE A 1 151 ? 246.813 528.255 495.297 1.00 12.14 151 PHE D CA 1
ATOM 932 C C . PHE A 1 151 ? 246.724 526.731 495.367 1.00 12.14 151 PHE D C 1
ATOM 933 O O . PHE A 1 151 ? 245.639 526.168 495.232 1.00 12.12 151 PHE D O 1
ATOM 941 N N . PRO A 1 152 ? 247.858 526.059 495.601 1.00 12.19 152 PRO D N 1
ATOM 942 C CA . PRO A 1 152 ? 249.240 526.526 495.605 1.00 12.17 152 PRO D CA 1
ATOM 943 C C . PRO A 1 152 ? 249.733 526.864 494.203 1.00 12.33 152 PRO D C 1
ATOM 944 O O . PRO A 1 152 ? 249.477 526.117 493.256 1.00 12.05 152 PRO D O 1
ATOM 948 N N . GLY A 1 153 ? 250.479 527.927 494.024 1.00 12.25 153 GLY D N 1
ATOM 949 C CA . GLY A 1 153 ? 250.845 528.262 492.645 1.00 12.19 153 GLY D CA 1
ATOM 950 C C . GLY A 1 153 ? 252.088 527.556 492.196 1.00 12.31 153 GLY D C 1
ATOM 951 O O . GLY A 1 153 ? 252.532 527.841 491.094 1.00 12.16 153 GLY D O 1
ATOM 952 N N . GLU A 1 154 ? 252.600 526.621 492.976 1.00 12.30 154 GLU D N 1
ATOM 953 C CA . GLU A 1 154 ? 253.784 525.827 492.601 1.00 12.36 154 GLU D CA 1
ATOM 954 C C . GLU A 1 154 ? 253.314 524.495 492.030 1.00 12.26 154 GLU D C 1
ATOM 955 O O . GLU A 1 154 ? 254.003 523.954 491.162 1.00 12.35 154 GLU D O 1
ATOM 961 N N . VAL A 1 155 ? 252.171 524.000 492.489 1.00 12.20 155 VAL D N 1
ATOM 962 C CA . VAL A 1 155 ? 251.606 522.727 491.970 1.00 12.17 155 VAL D CA 1
ATOM 963 C C . VAL A 1 155 ? 251.036 522.960 490.573 1.00 11.97 155 VAL D C 1
ATOM 964 O O . VAL A 1 155 ? 251.231 522.096 489.727 1.00 11.94 155 VAL D O 1
ATOM 968 N N . VAL A 1 156 ? 250.401 524.099 490.330 1.00 11.90 156 VAL D N 1
ATOM 969 C CA . VAL A 1 156 ? 249.721 524.373 489.031 1.00 11.81 156 VAL D CA 1
ATOM 970 C C . VAL A 1 156 ? 250.711 525.067 488.106 1.00 11.75 156 VAL D C 1
ATOM 971 O O . VAL A 1 156 ? 251.023 524.482 487.063 1.00 11.71 156 VAL D O 1
ATOM 975 N N . GLY A 1 157 ? 251.172 526.262 488.443 1.00 11.65 157 GLY D N 1
ATOM 976 C CA . GLY A 1 157 ? 252.237 526.892 487.642 1.00 11.71 157 GLY D CA 1
ATOM 977 C C . GLY A 1 157 ? 251.698 527.812 486.582 1.00 11.73 157 GLY D C 1
ATOM 978 O O . GLY A 1 157 ? 250.485 527.882 486.442 1.00 11.61 157 GLY D O 1
ATOM 979 N N . PRO A 1 158 ? 252.563 528.553 485.861 1.00 11.77 158 PRO D N 1
ATOM 980 C CA . PRO A 1 158 ? 252.084 529.555 484.928 1.00 11.75 158 PRO D CA 1
ATOM 981 C C . PRO A 1 158 ? 251.368 528.966 483.701 1.00 11.71 158 PRO D C 1
ATOM 982 O O . PRO A 1 158 ? 250.928 529.753 482.915 1.00 11.70 158 PRO D O 1
ATOM 986 N N . GLN A 1 159 ? 251.199 527.639 483.617 1.00 11.73 159 GLN D N 1
ATOM 987 C CA . GLN A 1 159 ? 250.592 526.945 482.445 1.00 11.71 159 GLN D CA 1
ATOM 988 C C . GLN A 1 159 ? 249.098 526.739 482.650 1.00 11.73 159 GLN D C 1
ATOM 989 O O . GLN A 1 159 ? 248.418 526.529 481.656 1.00 11.72 159 GLN D O 1
ATOM 995 N N . PHE A 1 160 ? 248.615 526.758 483.889 1.00 11.54 160 PHE D N 1
ATOM 996 C CA . PHE A 1 160 ? 247.169 526.679 484.181 1.00 11.50 160 PHE D CA 1
ATOM 997 C C . PHE A 1 160 ? 246.539 528.028 483.884 1.00 11.75 160 PHE D C 1
ATOM 998 O O . PHE A 1 160 ? 245.344 528.057 483.675 1.00 11.50 160 PHE D O 1
ATOM 1006 N N . VAL A 1 161 ? 247.303 529.109 483.866 1.00 11.57 161 VAL D N 1
ATOM 1007 C CA . VAL A 1 161 ? 246.745 530.483 483.728 1.00 11.61 161 VAL D CA 1
ATOM 1008 C C . VAL A 1 161 ? 246.619 530.822 482.253 1.00 11.80 161 VAL D C 1
ATOM 1009 O O . VAL A 1 161 ? 245.835 531.720 481.936 1.00 11.78 161 VAL D O 1
ATOM 1013 N N . GLU A 1 162 ? 247.330 530.107 481.400 1.00 11.76 162 GLU D N 1
ATOM 1014 C CA . GLU A 1 162 ? 247.341 530.350 479.948 1.00 11.94 162 GLU D CA 1
ATOM 1015 C C . GLU A 1 162 ? 246.414 529.340 479.288 1.00 11.88 162 GLU D C 1
ATOM 1016 O O . GLU A 1 162 ? 246.209 529.442 478.068 1.00 11.88 162 GLU D O 1
ATOM 1018 N N . ALA A 1 163 ? 245.873 528.403 480.050 1.00 11.82 163 ALA D N 1
ATOM 1019 C CA . ALA A 1 163 ? 244.918 527.405 479.553 1.00 11.71 163 ALA D CA 1
ATOM 1020 C C . ALA A 1 163 ? 243.500 527.836 479.881 1.00 11.84 163 ALA D C 1
ATOM 1021 O O . ALA A 1 163 ? 242.605 527.365 479.216 1.00 12.00 163 ALA D O 1
ATOM 1023 N N . MET A 1 164 ? 243.304 528.660 480.901 1.00 11.81 164 MET D N 1
ATOM 1024 C CA . MET A 1 164 ? 241.952 529.056 481.328 1.00 11.90 164 MET D CA 1
ATOM 1025 C C . MET A 1 164 ? 241.658 530.386 480.678 1.00 12.24 164 MET D C 1
ATOM 1026 O O . MET A 1 164 ? 240.694 531.025 481.090 1.00 11.92 164 MET D O 1
ATOM 1031 N N . LYS A 1 165 ? 242.460 530.773 479.694 1.00 12.10 165 LYS D N 1
ATOM 1032 C CA . LYS A 1 165 ? 242.192 532.010 478.930 1.00 12.19 165 LYS D CA 1
ATOM 1033 C C . LYS A 1 165 ? 241.195 531.650 477.848 1.00 12.27 165 LYS D C 1
ATOM 1034 O O . LYS A 1 165 ? 240.528 532.551 477.333 1.00 12.40 165 LYS D O 1
ATOM 1040 N N . GLY A 1 166 ? 241.093 530.365 477.531 1.00 12.25 166 GLY D N 1
ATOM 1041 C CA . GLY A 1 166 ? 240.141 529.884 476.540 1.00 12.73 166 GLY D CA 1
ATOM 1042 C C . GLY A 1 166 ? 238.706 529.894 477.068 1.00 12.65 166 GLY D C 1
ATOM 1043 O O . GLY A 1 166 ? 237.911 530.751 476.682 1.00 12.85 166 GLY D O 1
ATOM 1044 N N . PRO A 1 167 ? 238.350 528.925 477.917 1.00 12.59 167 PRO D N 1
ATOM 1045 C CA . PRO A 1 167 ? 237.048 528.748 478.535 1.00 12.62 167 PRO D CA 1
ATOM 1046 C C . PRO A 1 167 ? 236.676 529.834 479.542 1.00 12.55 167 PRO D C 1
ATOM 1047 O O . PRO A 1 167 ? 235.493 530.063 479.795 1.00 12.67 167 PRO D O 1
ATOM 1051 N N . PHE A 1 168 ? 237.670 530.513 480.112 1.00 12.30 168 PHE D N 1
ATOM 1052 C CA . PHE A 1 168 ? 237.397 531.537 481.115 1.00 12.64 168 PHE D CA 1
ATOM 1053 C C . PHE A 1 168 ? 238.174 532.828 480.839 1.00 12.55 168 PHE D C 1
ATOM 1054 O O . PHE A 1 168 ? 239.051 533.201 481.623 1.00 12.54 168 PHE D O 1
ATOM 1062 N N . PRO A 1 169 ? 237.846 533.538 479.757 1.00 12.62 169 PRO D N 1
ATOM 1063 C CA . PRO A 1 169 ? 238.562 534.673 479.202 1.00 12.62 169 PRO D CA 1
ATOM 1064 C C . PRO A 1 169 ? 238.435 535.924 480.060 1.00 12.64 169 PRO D C 1
ATOM 1065 O O . PRO A 1 169 ? 239.167 536.894 479.867 1.00 12.91 169 PRO D O 1
ATOM 1069 N N . ASN A 1 170 ? 237.480 535.917 480.985 1.00 12.72 170 ASN D N 1
ATOM 1070 C CA . ASN A 1 170 ? 237.210 537.089 481.802 1.00 12.71 170 ASN D CA 1
ATOM 1071 C C . ASN A 1 170 ? 237.619 536.903 483.259 1.00 12.72 170 ASN D C 1
ATOM 1072 O O . ASN A 1 170 ? 237.175 537.648 484.131 1.00 12.68 170 ASN D O 1
ATOM 1074 N N . VAL A 1 171 ? 238.480 535.928 483.520 1.00 12.67 171 VAL D N 1
ATOM 1075 C CA . VAL A 1 171 ? 238.953 535.703 484.881 1.00 12.58 171 VAL D CA 1
ATOM 1076 C C . VAL A 1 171 ? 240.388 536.165 485.072 1.00 12.47 171 VAL D C 1
ATOM 1077 O O . VAL A 1 171 ? 241.265 535.877 484.260 1.00 12.47 171 VAL D O 1
ATOM 1081 N N . LYS A 1 172 ? 240.621 536.883 486.164 1.00 12.56 172 LYS D N 1
ATOM 1082 C CA . LYS A 1 172 ? 241.957 537.325 486.530 1.00 12.38 172 LYS D CA 1
ATOM 1083 C C . LYS A 1 172 ? 242.465 536.524 487.716 1.00 12.32 172 LYS D C 1
ATOM 1084 O O . LYS A 1 172 ? 241.714 536.243 488.649 1.00 12.14 172 LYS D O 1
ATOM 1086 N N . PHE A 1 173 ? 243.741 536.160 487.686 1.00 12.20 173 PHE D N 1
ATOM 1087 C CA . PHE A 1 173 ? 244.315 535.384 488.775 1.00 12.04 173 PHE D CA 1
ATOM 1088 C C . PHE A 1 173 ? 245.368 536.145 489.561 1.00 12.20 173 PHE D C 1
ATOM 1089 O O . PHE A 1 173 ? 246.147 536.920 489.001 1.00 12.37 173 PHE D O 1
ATOM 1097 N N . VAL A 1 174 ? 245.424 535.852 490.854 1.00 12.14 174 VAL D N 1
ATOM 1098 C CA . VAL A 1 174 ? 246.486 536.312 491.735 1.00 12.22 174 VAL D CA 1
ATOM 1099 C C . VAL A 1 174 ? 247.094 535.114 492.464 1.00 12.28 174 VAL D C 1
ATOM 1100 O O . VAL A 1 174 ? 246.570 534.701 493.499 1.00 12.12 174 VAL D O 1
ATOM 1104 N N . PRO A 1 175 ? 248.152 534.499 491.927 1.00 12.20 175 PRO D N 1
ATOM 1105 C CA . PRO A 1 175 ? 248.784 533.305 492.443 1.00 12.19 175 PRO D CA 1
ATOM 1106 C C . PRO A 1 175 ? 249.534 533.581 493.732 1.00 12.46 175 PRO D C 1
ATOM 1107 O O . PRO A 1 175 ? 250.169 534.625 493.879 1.00 12.61 175 PRO D O 1
ATOM 1111 N N . THR A 1 176 ? 249.327 532.720 494.716 1.00 12.36 176 THR D N 1
ATOM 1112 C CA . THR A 1 176 ? 249.940 532.881 496.038 1.00 12.62 176 THR D CA 1
ATOM 1113 C C . THR A 1 176 ? 250.606 531.565 496.371 1.00 12.53 176 THR D C 1
ATOM 1114 O O . THR A 1 176 ? 249.909 530.633 496.712 1.00 12.35 176 THR D O 1
ATOM 1116 N N . GLY A 1 177 ? 251.912 531.503 496.264 1.00 12.74 177 GLY D N 1
ATOM 1117 C CA . GLY A 1 177 ? 252.615 530.235 496.452 1.00 12.68 177 GLY D CA 1
ATOM 1118 C C . GLY A 1 177 ? 253.789 530.205 495.500 1.00 12.79 177 GLY D C 1
ATOM 1119 O O . GLY A 1 177 ? 253.579 530.395 494.301 1.00 12.86 177 GLY D O 1
ATOM 1120 N N . GLY A 1 178 ? 254.996 530.022 496.023 1.00 12.89 178 GLY D N 1
ATOM 1121 C CA . GLY A 1 178 ? 256.185 529.924 495.167 1.00 13.06 178 GLY D CA 1
ATOM 1122 C C . GLY A 1 178 ? 256.319 531.065 494.189 1.00 13.59 178 GLY D C 1
ATOM 1123 O O . GLY A 1 178 ? 256.136 530.801 492.997 1.00 13.56 178 GLY D O 1
ATOM 1124 N N . VAL A 1 179 ? 256.582 532.288 494.665 1.00 13.69 179 VAL D N 1
ATOM 1125 C CA . VAL A 1 179 ? 256.873 533.438 493.767 1.00 13.92 179 VAL D CA 1
ATOM 1126 C C . VAL A 1 179 ? 258.163 534.036 494.310 1.00 14.36 179 VAL D C 1
ATOM 1127 O O . VAL A 1 179 ? 258.156 534.437 495.473 1.00 14.58 179 VAL D O 1
ATOM 1131 N N . ASN A 1 180 ? 259.249 533.988 493.539 1.00 14.61 180 ASN D N 1
ATOM 1132 C CA . ASN A 1 180 ? 260.575 534.458 493.978 1.00 14.74 180 ASN D CA 1
ATOM 1133 C C . ASN A 1 180 ? 261.039 535.451 492.925 1.00 14.95 180 ASN D C 1
ATOM 1134 O O . ASN A 1 180 ? 260.274 535.662 491.994 1.00 14.83 180 ASN D O 1
ATOM 1139 N N . LEU A 1 181 ? 262.206 536.070 493.086 1.00 15.01 181 LEU D N 1
ATOM 1140 C CA . LEU A 1 181 ? 262.615 537.132 492.133 1.00 15.10 181 LEU D CA 1
ATOM 1141 C C . LEU A 1 181 ? 262.925 536.481 490.782 1.00 15.18 181 LEU D C 1
ATOM 1142 O O . LEU A 1 181 ? 263.033 537.212 489.796 1.00 15.32 181 LEU D O 1
ATOM 1147 N N . ASP A 1 182 ? 263.042 535.156 490.734 1.00 15.00 182 ASP D N 1
ATOM 1148 C CA . ASP A 1 182 ? 263.316 534.407 489.482 1.00 14.97 182 ASP D CA 1
ATOM 1149 C C . ASP A 1 182 ? 262.048 534.242 488.634 1.00 14.97 182 ASP D C 1
ATOM 1150 O O . ASP A 1 182 ? 262.091 534.664 487.470 1.00 14.93 182 ASP D O 1
ATOM 1152 N N . ASN A 1 183 ? 260.971 533.641 489.171 1.00 14.81 183 ASN D N 1
ATOM 1153 C CA . ASN A 1 183 ? 259.684 533.419 488.462 1.00 14.62 183 ASN D CA 1
ATOM 1154 C C . ASN A 1 183 ? 258.953 534.730 488.184 1.00 14.56 183 ASN D C 1
ATOM 1155 O O . ASN A 1 183 ? 258.627 534.954 487.041 1.00 14.16 183 ASN D O 1
ATOM 1160 N N . VAL A 1 184 ? 258.727 535.558 489.192 1.00 14.54 184 VAL D N 1
ATOM 1161 C CA . VAL A 1 184 ? 257.938 536.820 489.068 1.00 14.36 184 VAL D CA 1
ATOM 1162 C C . VAL A 1 184 ? 257.702 537.221 487.612 1.00 14.32 184 VAL D C 1
ATOM 1163 O O . VAL A 1 184 ? 256.572 537.606 487.311 1.00 14.00 184 VAL D O 1
ATOM 1167 N N . CYS A 1 185 ? 258.706 537.135 486.746 1.00 14.39 185 CYS D N 1
ATOM 1168 C CA . CYS A 1 185 ? 258.517 537.672 485.374 1.00 14.38 185 CYS D CA 1
ATOM 1169 C C . CYS A 1 185 ? 257.918 536.609 484.461 1.00 14.06 185 CYS D C 1
ATOM 1170 O O . CYS A 1 185 ? 257.460 536.969 483.373 1.00 14.08 185 CYS D O 1
ATOM 1173 N N . GLU A 1 186 ? 257.902 535.352 484.899 1.00 14.00 186 GLU D N 1
ATOM 1174 C CA . GLU A 1 186 ? 257.209 534.321 484.068 1.00 13.79 186 GLU D CA 1
ATOM 1175 C C . GLU A 1 186 ? 255.707 534.333 484.314 1.00 13.84 186 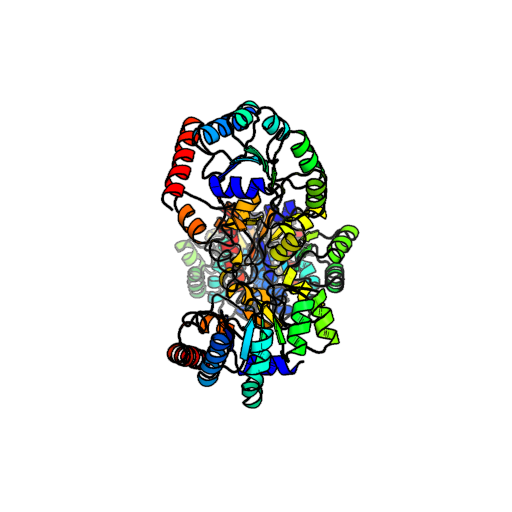GLU D C 1
ATOM 1176 O O . GLU A 1 186 ? 254.974 534.010 483.387 1.00 13.48 186 GLU D O 1
ATOM 1182 N N . TRP A 1 187 ? 255.285 534.641 485.531 1.00 13.45 187 TRP D N 1
ATOM 1183 C CA . TRP A 1 187 ? 253.867 534.698 485.924 1.00 13.30 187 TRP D CA 1
ATOM 1184 C C . TRP A 1 187 ? 253.219 535.897 485.271 1.00 13.98 187 TRP D C 1
ATOM 1185 O O . TRP A 1 187 ? 252.066 535.784 484.902 1.00 12.95 187 TRP D O 1
ATOM 1196 N N . PHE A 1 188 ? 253.931 537.003 485.135 1.00 13.39 188 PHE D N 1
ATOM 1197 C CA . PHE A 1 188 ? 253.324 538.252 484.618 1.00 13.47 188 PHE D CA 1
ATOM 1198 C C . PHE A 1 188 ? 253.172 538.156 483.113 1.00 13.33 188 PHE D C 1
ATOM 1199 O O . PHE A 1 188 ? 252.265 538.812 482.593 1.00 13.24 188 PHE D O 1
ATOM 1207 N N . GLU A 1 189 ? 254.000 537.348 482.449 1.00 13.39 189 GLU D N 1
ATOM 1208 C CA . GLU A 1 189 ? 253.802 537.154 481.016 1.00 13.39 189 GLU D CA 1
ATOM 1209 C C . GLU A 1 189 ? 252.640 536.199 480.746 1.00 13.23 189 GLU D C 1
ATOM 1210 O O . GLU A 1 189 ? 252.186 536.069 479.611 1.00 13.30 189 GLU D O 1
ATOM 1212 N N . ALA A 1 190 ? 252.168 535.518 481.795 1.00 13.30 190 ALA D N 1
ATOM 1213 C CA . ALA A 1 190 ? 251.055 534.585 481.670 1.00 12.87 190 ALA D CA 1
ATOM 1214 C C . ALA A 1 190 ? 249.721 535.319 481.776 1.00 12.81 190 ALA D C 1
ATOM 1215 O O . ALA A 1 190 ? 248.669 534.736 481.528 1.00 12.57 190 ALA D O 1
ATOM 1217 N N . GLY A 1 191 ? 249.766 536.606 482.123 1.00 12.83 191 GLY D N 1
ATOM 1218 C CA . GLY A 1 191 ? 248.547 537.406 482.201 1.00 12.71 191 GLY D CA 1
ATOM 1219 C C . GLY A 1 191 ? 247.940 537.520 483.599 1.00 12.61 191 GLY D C 1
ATOM 1220 O O . GLY A 1 191 ? 246.756 537.837 483.731 1.00 12.69 191 GLY D O 1
ATOM 1221 N N . VAL A 1 192 ? 248.724 537.274 484.644 1.00 12.69 192 VAL D N 1
ATOM 1222 C CA . VAL A 1 192 ? 248.198 537.424 485.999 1.00 12.62 192 VAL D CA 1
ATOM 1223 C C . VAL A 1 192 ? 248.012 538.898 486.330 1.00 12.81 192 VAL D C 1
ATOM 1224 O O . VAL A 1 192 ? 248.670 539.760 485.747 1.00 12.86 192 VAL D O 1
ATOM 1228 N N . LEU A 1 193 ? 247.093 539.185 487.244 1.00 12.79 193 LEU D N 1
ATOM 1229 C CA 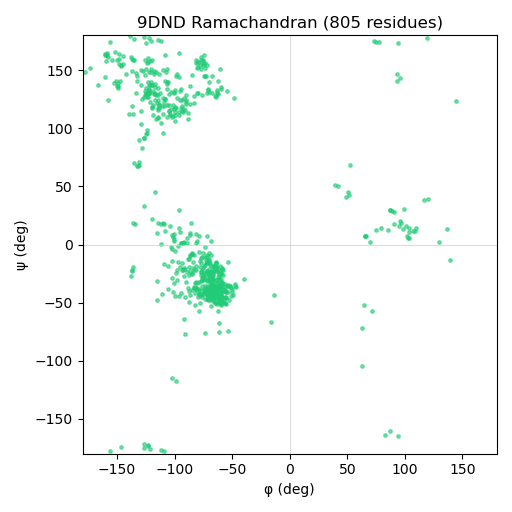. LEU A 1 193 ? 246.790 540.558 487.634 1.00 13.02 193 LEU D CA 1
ATOM 1230 C C . LEU A 1 193 ? 247.834 541.103 488.596 1.00 13.15 193 LEU D C 1
ATOM 1231 O O . LEU A 1 193 ? 248.237 542.262 488.511 1.00 13.70 193 LEU D O 1
ATOM 1236 N N . ALA A 1 194 ? 248.234 540.262 489.532 1.00 13.03 194 ALA D N 1
ATOM 1237 C CA . ALA A 1 194 ? 249.169 540.613 490.587 1.00 13.34 194 ALA D CA 1
ATOM 1238 C C . ALA A 1 194 ? 249.743 539.335 491.153 1.00 13.10 194 ALA D C 1
ATOM 1239 O O . ALA A 1 194 ? 249.189 538.266 490.920 1.00 12.72 194 ALA D O 1
ATOM 1241 N N . VAL A 1 195 ? 250.834 539.424 491.895 1.00 13.37 195 VAL D N 1
ATOM 1242 C CA . VAL A 1 195 ? 251.367 538.226 492.540 1.00 13.16 195 VAL D CA 1
ATOM 1243 C C . VAL A 1 195 ? 251.425 538.374 494.054 1.00 13.62 195 VAL D C 1
ATOM 1244 O O . VAL A 1 195 ? 251.792 539.430 494.570 1.00 13.85 195 VAL D O 1
ATOM 1248 N N . GLY A 1 196 ? 251.088 537.302 494.764 1.00 13.42 196 GLY D N 1
ATOM 1249 C CA . GLY A 1 196 ? 251.213 537.286 496.213 1.00 13.74 196 GLY D CA 1
ATOM 1250 C C . GLY A 1 196 ? 252.555 536.685 496.601 1.00 13.95 196 GLY D C 1
ATOM 1251 O O . GLY A 1 196 ? 252.953 535.647 496.073 1.00 13.75 196 GLY D O 1
ATOM 1252 N N . VAL A 1 197 ? 253.253 537.330 497.527 1.00 14.59 197 VAL D N 1
ATOM 1253 C CA . VAL A 1 197 ? 254.560 536.833 497.931 1.00 14.92 197 VAL D CA 1
ATOM 1254 C C . VAL A 1 197 ? 254.627 536.641 499.444 1.00 15.20 197 VAL D C 1
ATOM 1255 O O . VAL A 1 197 ? 254.216 537.511 500.212 1.00 15.37 197 VAL D O 1
ATOM 1259 N N . GLY A 1 198 ? 255.129 535.481 499.861 1.00 15.49 198 GLY D N 1
ATOM 1260 C CA . GLY A 1 198 ? 255.218 535.137 501.276 1.00 15.86 198 GLY D CA 1
ATOM 1261 C C . GLY A 1 198 ? 256.635 535.307 501.812 1.00 16.31 198 GLY D C 1
ATOM 1262 O O . GLY A 1 198 ? 257.156 536.420 501.863 1.00 16.45 198 GLY D O 1
ATOM 1263 N N . SER A 1 199 ? 257.254 534.194 502.202 1.00 16.47 199 SER D N 1
ATOM 1264 C CA . SER A 1 199 ? 258.576 534.201 502.832 1.00 16.75 199 SER D CA 1
ATOM 1265 C C . SER A 1 199 ? 259.672 534.722 501.908 1.00 16.78 199 SER D C 1
ATOM 1266 O O . SER A 1 199 ? 260.758 535.084 502.360 1.00 16.97 199 SER D O 1
ATOM 1268 N N . ALA A 1 200 ? 259.388 534.776 500.613 1.00 16.48 200 ALA D N 1
ATOM 1269 C CA . ALA A 1 200 ? 260.352 535.290 499.649 1.00 16.31 200 ALA D CA 1
ATOM 1270 C C . ALA A 1 200 ? 260.407 536.810 499.712 1.00 16.49 200 ALA D C 1
ATOM 1271 O O . ALA A 1 200 ? 261.284 537.430 499.113 1.00 16.53 200 ALA D O 1
ATOM 1273 N N . LEU A 1 201 ? 259.454 537.404 500.424 1.00 16.35 201 LEU D N 1
ATOM 1274 C CA . LEU A 1 201 ? 259.370 538.848 500.602 1.00 16.46 201 LEU D CA 1
ATOM 1275 C C . LEU A 1 201 ? 259.563 539.233 502.059 1.00 16.90 201 LEU D C 1
ATOM 1276 O O . LEU A 1 201 ? 260.306 540.163 502.375 1.00 17.16 201 LEU D O 1
ATOM 1281 N N . VAL A 1 202 ? 258.859 538.531 502.944 1.00 17.06 202 VAL D N 1
ATOM 1282 C CA . VAL A 1 202 ? 258.865 538.862 504.361 1.00 17.43 202 VAL D CA 1
ATOM 1283 C C . VAL A 1 202 ? 259.567 537.801 505.198 1.00 17.69 202 VAL D C 1
ATOM 1284 O O . VAL A 1 202 ? 258.996 536.749 505.486 1.00 17.83 202 VAL D O 1
ATOM 1288 N N . GLU A 1 203 ? 260.781 538.116 505.630 1.00 18.30 203 GLU D N 1
ATOM 1289 C CA . GLU A 1 203 ? 261.602 537.237 506.455 1.00 18.57 203 GLU D CA 1
ATOM 1290 C C . GLU A 1 203 ? 262.900 537.949 506.806 1.00 18.93 203 GLU D C 1
ATOM 1291 O O . GLU A 1 203 ? 263.395 538.766 506.029 1.00 18.76 203 GLU D O 1
ATOM 1293 N N . GLY A 1 204 ? 263.446 537.642 507.975 1.00 19.11 204 GLY D N 1
ATOM 1294 C CA . GLY A 1 204 ? 264.673 538.286 508.427 1.00 19.30 204 GLY D CA 1
ATOM 1295 C C . GLY A 1 204 ? 264.365 539.589 509.153 1.00 19.40 204 GLY D C 1
ATOM 1296 O O . GLY A 1 204 ? 263.247 539.795 509.630 1.00 19.42 204 GLY D O 1
ATOM 1297 N N . THR A 1 205 ? 265.368 540.452 509.265 1.00 19.46 205 THR D N 1
ATOM 1298 C CA . THR A 1 205 ? 265.215 541.696 510.007 1.00 19.46 205 THR D CA 1
ATOM 1299 C C . THR A 1 205 ? 264.471 542.728 509.155 1.00 19.32 205 THR D C 1
ATOM 1300 O O . THR A 1 205 ? 264.472 542.620 507.930 1.00 19.29 205 THR D O 1
ATOM 1302 N N . PRO A 1 206 ? 263.831 543.731 509.777 1.00 19.40 206 PRO D N 1
ATOM 1303 C CA . PRO A 1 206 ? 263.121 544.838 509.153 1.00 19.20 206 PRO D CA 1
ATOM 1304 C C . PRO A 1 206 ? 263.976 545.569 508.123 1.00 19.17 206 PRO D C 1
ATOM 1305 O O . PRO A 1 206 ? 263.471 546.018 507.097 1.00 19.07 206 PRO D O 1
ATOM 1309 N N . VAL A 1 207 ? 265.272 545.689 508.391 1.00 19.37 207 VAL D N 1
ATOM 1310 C CA . VAL A 1 207 ? 266.145 546.380 507.447 1.00 19.17 207 VAL D CA 1
ATOM 1311 C C . VAL A 1 207 ? 266.231 545.594 506.145 1.00 19.08 207 VAL D C 1
ATOM 1312 O O . VAL A 1 207 ? 266.043 546.141 505.061 1.00 19.05 207 VAL D O 1
ATOM 1314 N N . GLU A 1 208 ? 266.486 544.298 506.274 1.00 19.20 208 GLU D N 1
ATOM 1315 C CA . GLU A 1 208 ? 266.569 543.418 505.120 1.00 19.16 208 GLU D CA 1
ATOM 1316 C C . GLU A 1 208 ? 265.249 543.292 504.372 1.00 18.98 208 GLU D C 1
ATOM 1317 O O . GLU A 1 208 ? 265.232 543.245 503.145 1.00 18.48 208 GLU D O 1
ATOM 1319 N N . VAL A 1 209 ? 264.140 543.272 505.111 1.00 18.65 209 VAL D N 1
ATOM 1320 C CA . VAL A 1 209 ? 262.823 543.168 504.494 1.00 18.53 209 VAL D CA 1
ATOM 1321 C C . VAL A 1 209 ? 262.516 544.386 503.635 1.00 18.48 209 VAL D C 1
ATOM 1322 O O . VAL A 1 209 ? 261.986 544.254 502.533 1.00 17.95 209 VAL D O 1
ATOM 1326 N N . ALA A 1 210 ? 262.836 545.574 504.133 1.00 18.46 210 ALA D N 1
ATOM 1327 C CA . ALA A 1 210 ? 262.568 546.789 503.376 1.00 18.29 210 ALA D CA 1
ATOM 1328 C C . ALA A 1 210 ? 263.313 546.793 502.043 1.00 18.10 210 ALA D C 1
ATOM 1329 O O . ALA A 1 210 ? 262.744 547.162 501.015 1.00 18.07 210 ALA D O 1
ATOM 1331 N N . GLU A 1 211 ? 264.575 546.363 502.057 1.00 18.41 211 GLU D N 1
ATOM 1332 C CA . GLU A 1 211 ? 265.378 546.320 500.836 1.00 18.33 211 GLU D CA 1
ATOM 1333 C C . GLU A 1 211 ? 264.946 545.178 499.925 1.00 17.86 211 GLU D C 1
ATOM 1334 O O . GLU A 1 211 ? 264.959 545.300 498.700 1.00 17.78 211 GLU D O 1
ATOM 1336 N N . LYS A 1 212 ? 264.560 544.068 500.536 1.00 17.91 212 LYS D N 1
ATOM 1337 C CA . LYS A 1 212 ? 264.128 542.884 499.814 1.00 17.65 212 LYS D CA 1
ATOM 1338 C C . LYS A 1 212 ? 262.824 543.172 499.080 1.00 17.47 212 LYS D C 1
ATOM 1339 O O . LYS A 1 212 ? 262.638 542.765 497.932 1.00 17.12 212 LYS D O 1
ATOM 1345 N N . ALA A 1 213 ? 261.939 543.917 499.735 1.00 17.49 213 ALA D N 1
ATOM 1346 C CA . ALA A 1 213 ? 260.687 544.338 499.126 1.00 17.16 213 ALA D CA 1
ATOM 1347 C C . ALA A 1 213 ? 260.945 545.271 497.957 1.00 17.49 213 ALA D C 1
ATOM 1348 O O . ALA A 1 213 ? 260.281 545.176 496.923 1.00 16.91 213 ALA D O 1
ATOM 1350 N N . LYS A 1 214 ? 261.930 546.150 498.104 1.00 17.32 214 LYS D N 1
ATOM 1351 C CA . LYS A 1 214 ? 262.286 547.067 497.032 1.00 17.37 214 LYS D CA 1
ATOM 1352 C C . LYS A 1 214 ? 262.702 546.294 495.788 1.00 16.98 214 LYS D C 1
ATOM 1353 O O . LYS A 1 214 ? 262.342 546.663 494.669 1.00 17.10 214 LYS D O 1
ATOM 1359 N N . ALA A 1 215 ? 263.455 545.214 495.991 1.00 17.06 215 ALA D N 1
ATOM 1360 C CA . ALA A 1 215 ? 263.928 544.391 494.883 1.00 16.88 215 ALA D CA 1
ATOM 1361 C C . ALA A 1 215 ? 262.766 543.833 494.070 1.00 16.74 215 ALA D C 1
ATOM 1362 O O . ALA A 1 215 ? 262.835 543.777 492.842 1.00 16.71 215 ALA D O 1
ATOM 1364 N N . PHE A 1 216 ? 261.691 543.440 494.750 1.00 16.51 216 PHE D N 1
ATOM 1365 C CA . PHE A 1 216 ? 260.520 542.907 494.060 1.00 16.33 216 PHE D CA 1
ATOM 1366 C C . PHE A 1 216 ? 259.803 543.976 493.265 1.00 16.99 216 PHE D C 1
ATOM 1367 O O . PHE A 1 216 ? 259.349 543.727 492.149 1.00 16.24 216 PHE D O 1
ATOM 1375 N N . VAL A 1 217 ? 259.694 545.166 493.836 1.00 16.55 217 VAL D N 1
ATOM 1376 C CA . VAL A 1 217 ? 258.998 546.247 493.159 1.00 16.57 217 VAL D CA 1
ATOM 1377 C C . VAL A 1 217 ? 259.719 546.628 491.875 1.00 16.67 217 VAL D C 1
ATOM 1378 O O . VAL A 1 217 ? 259.085 546.836 490.838 1.00 16.73 217 VAL D O 1
ATOM 1382 N N . GLU A 1 218 ? 261.044 546.728 491.941 1.00 16.77 218 GLU D N 1
ATOM 1383 C CA . GLU A 1 218 ? 261.832 547.075 490.765 1.00 16.85 218 GLU D CA 1
ATOM 1384 C C . GLU A 1 218 ? 261.825 545.956 489.728 1.00 16.78 218 GLU D C 1
ATOM 1385 O O . GLU A 1 218 ? 261.757 546.218 488.525 1.00 16.95 218 GLU D O 1
ATOM 1387 N N . LYS A 1 219 ? 262.032 544.699 490.118 1.00 16.62 219 LYS D N 1
ATOM 1388 C CA . LYS A 1 219 ? 262.080 543.647 489.065 1.00 16.52 219 LYS D CA 1
ATOM 1389 C C . LYS A 1 219 ? 260.750 543.573 488.327 1.00 16.62 219 LYS D C 1
ATOM 1390 O O . LYS A 1 219 ? 260.779 543.230 487.148 1.00 16.61 219 LYS D O 1
ATOM 1396 N N . ILE A 1 220 ? 259.636 543.904 488.975 1.00 16.45 220 ILE D N 1
ATOM 1397 C CA . ILE A 1 220 ? 258.281 543.765 488.367 1.00 16.49 220 ILE D CA 1
ATOM 1398 C C . ILE A 1 220 ? 258.014 545.000 487.518 1.00 16.85 220 ILE D C 1
ATOM 1399 O O . ILE A 1 220 ? 257.007 545.009 486.815 1.00 16.88 220 ILE D O 1
ATOM 1404 N N . GLU A 1 221 ? 258.876 546.009 487.600 1.00 16.91 221 GLU D N 1
ATOM 1405 C CA . GLU A 1 221 ? 258.719 547.229 486.760 1.00 17.22 221 GLU D CA 1
ATOM 1406 C C . GLU A 1 221 ? 259.339 546.953 485.388 1.00 17.23 221 GLU D C 1
ATOM 1407 O O . GLU A 1 221 ? 258.763 547.416 484.392 1.00 17.55 221 GLU D O 1
ATOM 1409 N N . GLY A 1 222 ? 260.448 546.208 485.338 1.00 17.19 222 GLY D N 1
ATOM 1410 C CA . GLY A 1 222 ? 261.021 545.798 484.044 1.00 17.06 222 GLY D CA 1
ATOM 1411 C C . GLY A 1 222 ? 260.050 544.915 483.273 1.00 17.00 222 GLY D C 1
ATOM 1412 O O . GLY A 1 222 ? 259.682 545.290 482.150 1.00 17.09 222 GLY D O 1
ATOM 1413 N N . CYS A 1 223 ? 259.622 543.794 483.851 1.00 16.80 223 CYS D N 1
ATOM 1414 C CA . CYS A 1 223 ? 258.603 542.943 483.182 1.00 16.83 223 CYS D CA 1
ATOM 1415 C C . CYS A 1 223 ? 257.193 543.394 483.582 1.00 16.60 223 CYS D C 1
ATOM 1416 O O . CYS A 1 223 ? 256.600 544.176 482.806 1.00 16.49 223 CYS D O 1
ATOM 1419 N N . LYS B 2 2 ? 278.882 486.751 520.045 1.00 14.57 2 LYS C N 1
ATOM 1420 C CA . LYS B 2 2 ? 279.188 485.510 520.743 1.00 14.39 2 LYS C CA 1
ATOM 1421 C C . LYS B 2 2 ? 277.922 484.636 520.752 1.00 14.28 2 LYS C C 1
ATOM 1422 O O . LYS B 2 2 ? 276.923 484.979 521.383 1.00 14.42 2 LYS C O 1
ATOM 1428 N N . MET B 2 3 ? 277.981 483.505 520.026 1.00 14.31 3 MET C N 1
ATOM 1429 C CA . MET B 2 3 ? 276.823 482.625 519.829 1.00 14.09 3 MET C CA 1
ATOM 1430 C C . MET B 2 3 ? 276.367 481.953 521.114 1.00 13.99 3 MET C C 1
ATOM 1431 O O . MET B 2 3 ? 275.199 481.592 521.263 1.00 13.78 3 MET C O 1
ATOM 1436 N N . GLU B 2 4 ? 277.272 481.786 522.063 1.00 14.02 4 GLU C N 1
ATOM 1437 C CA . GLU B 2 4 ? 276.904 481.180 523.366 1.00 13.93 4 GLU C CA 1
ATOM 1438 C C . GLU B 2 4 ? 275.967 482.122 524.114 1.00 13.95 4 GLU C C 1
ATOM 1439 O O . GLU B 2 4 ? 275.222 481.633 524.959 1.00 13.63 4 GLU C O 1
ATOM 1441 N N . GLU B 2 5 ? 276.062 483.427 523.854 1.00 14.01 5 GLU C N 1
ATOM 1442 C CA . GLU B 2 5 ? 275.162 484.388 524.482 1.00 13.99 5 GLU C CA 1
ATOM 1443 C C . GLU B 2 5 ? 273.837 484.470 523.739 1.00 13.85 5 GLU C C 1
ATOM 1444 O O . GLU B 2 5 ? 272.780 484.599 524.357 1.00 13.78 5 GLU C O 1
ATOM 1446 N N . LEU B 2 6 ? 273.890 484.377 522.416 1.00 13.83 6 LEU C N 1
ATOM 1447 C CA . LEU B 2 6 ? 272.673 484.445 521.620 1.00 13.75 6 LEU C CA 1
ATOM 1448 C C . LEU B 2 6 ? 271.745 483.290 521.958 1.00 14.11 6 LEU C C 1
ATOM 1449 O O . LEU B 2 6 ? 270.536 483.475 522.091 1.00 13.14 6 LEU C O 1
ATOM 1454 N N . PHE B 2 7 ? 272.315 482.103 522.133 1.00 13.40 7 PHE C N 1
ATOM 1455 C CA . PHE B 2 7 ? 271.500 480.948 522.477 1.00 13.28 7 PHE C CA 1
ATOM 1456 C C . PHE B 2 7 ? 270.804 481.164 523.811 1.00 13.35 7 PHE C C 1
ATOM 1457 O O . PHE B 2 7 ? 269.604 480.926 523.940 1.00 12.80 7 PHE C O 1
ATOM 1465 N N . LYS B 2 8 ? 271.550 481.667 524.789 1.00 13.18 8 LYS C N 1
ATOM 1466 C CA . LYS B 2 8 ? 271.014 481.908 526.120 1.00 13.19 8 LYS C CA 1
ATOM 1467 C C . LYS B 2 8 ? 269.861 482.913 526.128 1.00 13.29 8 LYS C C 1
ATOM 1468 O O . LYS B 2 8 ? 268.938 482.785 526.929 1.00 13.12 8 LYS C O 1
ATOM 1470 N N . GLU B 2 9 ? 269.941 483.935 525.273 1.00 13.38 9 GLU C N 1
ATOM 1471 C CA . GLU B 2 9 ? 268.915 484.980 525.242 1.00 13.42 9 GLU C CA 1
ATOM 1472 C C . GLU B 2 9 ? 267.618 484.536 524.573 1.00 13.23 9 GLU C C 1
ATOM 1473 O O . GLU B 2 9 ? 266.530 484.858 525.050 1.00 13.22 9 GLU C O 1
ATOM 1475 N N . HIS B 2 10 ? 267.733 483.828 523.453 1.00 13.16 10 HIS C N 1
ATOM 1476 C CA . HIS B 2 10 ? 266.559 483.444 522.675 1.00 13.03 10 HIS C CA 1
ATOM 1477 C C . HIS B 2 10 ? 265.841 482.205 523.210 1.00 12.84 10 HIS C C 1
ATOM 1478 O O . HIS B 2 10 ? 264.611 482.145 523.198 1.00 12.64 10 HIS C O 1
ATOM 1485 N N . LYS B 2 11 ? 266.608 481.234 523.691 1.00 12.78 11 LYS C N 1
ATOM 1486 C CA . LYS B 2 11 ? 266.078 480.024 524.324 1.00 12.29 11 LYS C CA 1
ATOM 1487 C C . LYS B 2 11 ? 265.369 479.046 523.382 1.00 12.25 11 LYS C C 1
ATOM 1488 O O . LYS B 2 11 ? 264.886 477.997 523.805 1.00 11.98 11 LYS C O 1
ATOM 1494 N N . ILE B 2 12 ? 265.353 479.362 522.097 1.00 12.31 12 ILE C N 1
ATOM 1495 C CA . ILE B 2 12 ? 264.812 478.435 521.113 1.00 12.27 12 ILE C CA 1
ATOM 1496 C C . ILE B 2 12 ? 265.502 478.500 519.764 1.00 12.49 12 ILE C C 1
ATOM 1497 O O . ILE B 2 12 ? 265.830 479.578 519.276 1.00 12.81 12 ILE C O 1
ATOM 1502 N N . VAL B 2 13 ? 265.691 477.337 519.154 1.00 12.50 13 VAL C N 1
ATOM 1503 C CA . VAL B 2 13 ? 266.268 477.264 517.820 1.00 12.73 13 VAL C CA 1
ATOM 1504 C C . VAL B 2 13 ? 265.316 476.534 516.887 1.00 12.90 13 VAL C C 1
ATOM 1505 O O . VAL B 2 13 ? 264.868 475.432 517.185 1.00 12.70 13 VAL C O 1
ATOM 1509 N N . ALA B 2 14 ? 265.006 477.165 515.761 1.00 13.19 14 ALA C N 1
ATOM 1510 C CA . ALA B 2 14 ? 264.110 476.536 514.797 1.00 13.28 14 ALA C CA 1
ATOM 1511 C C . ALA B 2 14 ? 264.907 475.644 513.867 1.00 13.55 14 ALA C C 1
ATOM 1512 O O . ALA B 2 14 ? 265.876 476.075 513.253 1.00 13.62 14 ALA C O 1
ATOM 1514 N N . VAL B 2 15 ? 264.626 474.344 513.793 1.00 13.58 15 VAL C N 1
ATOM 1515 C CA . VAL B 2 15 ? 265.384 473.399 512.912 1.00 13.85 15 VAL C CA 1
ATOM 1516 C C . VAL B 2 15 ? 264.521 473.205 511.673 1.00 14.24 15 VAL C C 1
ATOM 1517 O O . VAL B 2 15 ? 263.485 472.574 511.800 1.00 14.16 15 VAL C O 1
ATOM 1521 N N . LEU B 2 16 ? 264.941 473.707 510.514 1.00 14.55 16 LEU C N 1
ATOM 1522 C CA . LEU B 2 16 ? 264.016 473.738 509.354 1.00 14.96 16 LEU C CA 1
ATOM 1523 C C . LEU B 2 16 ? 264.418 472.768 508.266 1.00 15.55 16 LEU C C 1
ATOM 1524 O O . LEU B 2 16 ? 265.437 472.990 507.635 1.00 15.43 16 LEU C O 1
ATOM 1529 N N . ARG B 2 17 ? 263.603 471.748 508.063 1.00 15.87 17 ARG C N 1
ATOM 1530 C CA . ARG B 2 17 ? 263.813 470.790 506.964 1.00 16.35 17 ARG C CA 1
ATOM 1531 C C . ARG B 2 17 ? 262.581 470.877 506.078 1.00 16.80 17 ARG C C 1
ATOM 1532 O O . ARG B 2 17 ? 261.512 470.505 506.557 1.00 17.06 17 ARG C O 1
ATOM 1540 N N . ALA B 2 18 ? 262.725 471.394 504.856 1.00 17.01 18 ALA C N 1
ATOM 1541 C CA . ALA B 2 18 ? 261.592 471.494 503.910 1.00 17.51 18 ALA C CA 1
ATOM 1542 C C . ALA B 2 18 ? 261.788 470.500 502.770 1.00 17.83 18 ALA C C 1
ATOM 1543 O O . ALA B 2 18 ? 262.782 469.768 502.803 1.00 17.70 18 ALA C O 1
ATOM 1545 N N . ASN B 2 19 ? 260.879 470.487 501.797 1.00 18.04 19 ASN C N 1
ATOM 1546 C CA . ASN B 2 19 ? 260.943 469.517 500.671 1.00 18.17 19 ASN C CA 1
ATOM 1547 C C . ASN B 2 19 ? 261.337 470.241 499.385 1.00 18.26 19 ASN C C 1
ATOM 1548 O O . ASN B 2 19 ? 261.238 469.620 498.318 1.00 18.23 19 ASN C O 1
ATOM 1550 N N . SER B 2 20 ? 261.775 471.495 499.496 1.00 18.22 20 SER C N 1
ATOM 1551 C CA . SER B 2 20 ? 262.117 472.298 498.303 1.00 18.28 20 SER C CA 1
ATOM 1552 C C . SER B 2 20 ? 262.730 473.617 498.729 1.00 18.44 20 SER C C 1
ATOM 1553 O O . SER B 2 20 ? 262.401 474.070 499.814 1.00 18.18 20 SER C O 1
ATOM 1555 N N . ARG B 2 21 ? 263.583 474.201 497.907 1.00 18.44 21 ARG C N 1
ATOM 1556 C CA . ARG B 2 21 ? 264.207 475.498 498.147 1.00 18.54 21 ARG C CA 1
ATOM 1557 C C . ARG B 2 21 ? 263.179 476.559 498.502 1.00 18.58 21 ARG C C 1
ATOM 1558 O O . ARG B 2 21 ? 263.376 477.354 499.424 1.00 18.24 21 ARG C O 1
ATOM 1566 N N . GLU B 2 22 ? 262.081 476.579 497.759 1.00 18.56 22 GLU C N 1
ATOM 1567 C CA . GLU B 2 22 ? 261.067 477.605 497.934 1.00 18.55 22 GLU C CA 1
ATOM 1568 C C . GLU B 2 22 ? 260.359 477.474 499.274 1.00 18.39 22 GLU C C 1
ATOM 1569 O O . GLU B 2 22 ? 260.131 478.472 499.958 1.00 18.10 22 GLU C O 1
ATOM 1571 N N . GLU B 2 23 ? 260.039 476.246 499.664 1.00 18.27 23 GLU C N 1
ATOM 1572 C CA . GLU B 2 23 ? 259.384 476.027 500.946 1.00 18.10 23 GLU C CA 1
ATOM 1573 C C . GLU B 2 23 ? 260.299 476.416 502.095 1.00 18.03 23 GLU C C 1
ATOM 1574 O O . GLU B 2 23 ? 259.849 476.994 503.085 1.00 17.38 23 GLU C O 1
ATOM 1580 N N . ALA B 2 24 ? 261.588 476.118 501.968 1.00 17.92 24 ALA C N 1
ATOM 1581 C CA . ALA B 2 24 ? 262.534 476.430 503.028 1.00 17.56 24 ALA C CA 1
ATOM 1582 C C . ALA B 2 24 ? 262.542 477.921 503.322 1.00 17.48 24 ALA C C 1
ATOM 1583 O O . ALA B 2 24 ? 262.599 478.335 504.480 1.00 17.13 24 ALA C O 1
ATOM 1585 N N . ILE B 2 25 ? 262.458 478.728 502.268 1.00 17.68 25 ILE C N 1
ATOM 1586 C CA . ILE B 2 25 ? 262.459 480.175 502.427 1.00 17.53 25 ILE C CA 1
ATOM 1587 C C . ILE B 2 25 ? 261.159 480.674 503.040 1.00 17.26 25 ILE C C 1
ATOM 1588 O O . ILE B 2 25 ? 261.179 481.504 503.950 1.00 17.02 25 ILE C O 1
ATOM 1593 N N . GLU B 2 26 ? 260.024 480.183 502.546 1.00 17.40 26 GLU C N 1
ATOM 1594 C CA . GLU B 2 26 ? 258.736 480.626 503.062 1.00 17.16 26 GLU C CA 1
ATOM 1595 C C . GLU B 2 26 ? 258.563 480.276 504.536 1.00 16.88 26 GLU C C 1
ATOM 1596 O O . GLU B 2 26 ? 257.997 481.054 505.303 1.00 16.69 26 GLU C O 1
ATOM 1598 N N . ILE B 2 27 ? 259.067 479.110 504.933 1.00 16.85 27 ILE C N 1
ATOM 1599 C CA . ILE B 2 27 ? 258.985 478.707 506.331 1.00 16.57 27 ILE C CA 1
ATOM 1600 C C . ILE B 2 27 ? 259.880 479.592 507.176 1.00 16.48 27 ILE C C 1
ATOM 1601 O O . ILE B 2 27 ? 259.457 480.087 508.223 1.00 15.96 27 ILE C O 1
ATOM 1606 N N . ALA B 2 28 ? 261.108 479.828 506.731 1.00 16.54 28 ALA C N 1
ATOM 1607 C CA . ALA B 2 28 ? 262.033 480.657 507.483 1.00 16.13 28 ALA C CA 1
ATOM 1608 C C . ALA B 2 28 ? 261.436 482.034 507.759 1.00 16.02 28 ALA C C 1
ATOM 1609 O O . ALA B 2 28 ? 261.623 482.593 508.834 1.00 15.80 28 ALA C O 1
ATOM 1611 N N . LEU B 2 29 ? 260.703 482.569 506.779 1.00 16.29 29 LEU C N 1
ATOM 1612 C CA . LEU B 2 29 ? 260.059 483.867 506.961 1.00 16.10 29 LEU C CA 1
ATOM 1613 C C . LEU B 2 29 ? 258.908 483.785 507.954 1.00 15.93 29 LEU C C 1
ATOM 1614 O O . LEU B 2 29 ? 258.754 484.675 508.793 1.00 15.81 29 LEU C O 1
ATOM 1619 N N . ALA B 2 30 ? 258.113 482.720 507.888 1.00 15.94 30 ALA C N 1
ATOM 1620 C CA . ALA B 2 30 ? 257.004 482.539 508.820 1.00 15.85 30 ALA C CA 1
ATOM 1621 C C . ALA B 2 30 ? 257.504 482.373 510.253 1.00 15.87 30 ALA C C 1
ATOM 1622 O O . ALA B 2 30 ? 256.931 482.928 511.190 1.00 15.46 30 ALA C O 1
ATOM 1624 N N . VAL B 2 31 ? 258.595 481.628 510.409 1.00 15.56 31 VAL C N 1
ATOM 1625 C CA . VAL B 2 31 ? 259.184 481.386 511.719 1.00 15.45 31 VAL C CA 1
ATOM 1626 C C . VAL B 2 31 ? 259.741 482.675 512.310 1.00 15.61 31 VAL C C 1
ATOM 1627 O O . VAL B 2 31 ? 259.498 482.985 513.478 1.00 14.97 31 VAL C O 1
ATOM 1631 N N . PHE B 2 32 ? 260.453 483.435 511.488 1.00 15.37 32 PHE C N 1
ATOM 1632 C CA . PHE B 2 32 ? 261.003 484.717 511.908 1.00 15.35 32 PHE C CA 1
ATOM 1633 C C . PHE B 2 32 ? 259.880 485.687 512.265 1.00 15.46 32 PHE C C 1
ATOM 1634 O O . PHE B 2 32 ? 259.945 486.385 513.277 1.00 15.41 32 PHE C O 1
ATOM 1642 N N . ALA B 2 33 ? 258.838 485.716 511.437 1.00 15.48 33 ALA C N 1
ATOM 1643 C CA . ALA B 2 33 ? 257.677 486.571 511.666 1.00 15.54 33 ALA C CA 1
ATOM 1644 C C . ALA B 2 33 ? 257.010 486.244 512.997 1.00 15.48 33 ALA C C 1
ATOM 1645 O O . ALA B 2 33 ? 256.493 487.131 513.676 1.00 15.86 33 ALA C O 1
ATOM 1647 N N . GLY B 2 34 ? 257.038 484.969 513.376 1.00 15.45 34 GLY C N 1
ATOM 1648 C CA . GLY B 2 34 ? 256.420 484.507 514.614 1.00 15.20 34 GLY C CA 1
ATOM 1649 C C . GLY B 2 34 ? 257.229 484.892 515.853 1.00 14.94 34 GLY C C 1
ATOM 1650 O O . GLY B 2 34 ? 256.777 484.691 516.980 1.00 15.03 34 GLY C O 1
ATOM 1651 N N . GLY B 2 35 ? 258.540 485.053 515.764 1.00 14.97 35 GLY C N 1
ATOM 1652 C CA . GLY B 2 35 ? 259.324 485.312 516.988 1.00 14.84 35 GLY C CA 1
ATOM 1653 C C . GLY B 2 35 ? 260.667 484.601 517.098 1.00 14.57 35 GLY C C 1
ATOM 1654 O O . GLY B 2 35 ? 261.432 484.995 517.970 1.00 14.47 35 GLY C O 1
ATOM 1655 N N . VAL B 2 36 ? 260.962 483.602 516.256 1.00 14.73 36 VAL C N 1
ATOM 1656 C CA . VAL B 2 36 ? 262.213 482.793 516.357 1.00 14.43 36 VAL C CA 1
ATOM 1657 C C . VAL B 2 36 ? 263.321 483.436 515.527 1.00 14.35 36 VAL C C 1
ATOM 1658 O O . VAL B 2 36 ? 263.133 483.580 514.350 1.00 14.52 36 VAL C O 1
ATOM 1662 N N . HIS B 2 37 ? 264.452 483.769 516.145 1.00 14.33 37 HIS C N 1
ATOM 1663 C CA . HIS B 2 37 ? 265.558 484.464 515.445 1.00 14.17 37 HIS C CA 1
ATOM 1664 C C . HIS B 2 37 ? 266.680 483.509 515.092 1.00 14.03 37 HIS C C 1
ATOM 1665 O O . HIS B 2 37 ? 267.392 483.803 514.156 1.00 13.65 37 HIS C O 1
ATOM 1672 N N . LEU B 2 38 ? 266.873 482.443 515.862 1.00 14.08 38 LEU C N 1
ATOM 1673 C CA . LEU B 2 38 ? 267.893 481.427 515.508 1.00 13.91 38 LEU C CA 1
ATOM 1674 C C . LEU B 2 38 ? 267.239 480.372 514.633 1.00 13.78 38 LEU C C 1
ATOM 1675 O O . LEU B 2 38 ? 266.289 479.771 515.065 1.00 13.43 38 LEU C O 1
ATOM 1680 N N . ILE B 2 39 ? 267.747 480.194 513.423 1.00 13.91 39 ILE C N 1
ATOM 1681 C CA . ILE B 2 39 ? 267.165 479.237 512.452 1.00 13.93 39 ILE C CA 1
ATOM 1682 C C . ILE B 2 39 ? 268.329 478.461 511.881 1.00 14.16 39 ILE C C 1
ATOM 1683 O O . ILE B 2 39 ? 269.299 479.097 511.532 1.00 14.34 39 ILE C O 1
ATOM 1688 N N . GLU B 2 40 ? 268.256 477.146 511.851 1.00 14.10 40 GLU C N 1
ATOM 1689 C CA . GLU B 2 40 ? 269.257 476.316 511.200 1.00 14.32 40 GLU C CA 1
ATOM 1690 C C . GLU B 2 40 ? 268.634 475.540 510.056 1.00 14.61 40 GLU C C 1
ATOM 1691 O O . GLU B 2 40 ? 267.544 474.976 510.185 1.00 14.51 40 GLU C O 1
ATOM 1697 N N . ILE B 2 41 ? 269.330 475.523 508.934 1.00 14.80 41 ILE C N 1
ATOM 1698 C CA . ILE B 2 41 ? 268.842 474.880 507.727 1.00 15.13 41 ILE C CA 1
ATOM 1699 C C . ILE B 2 41 ? 269.593 473.593 507.469 1.00 15.23 41 ILE C C 1
ATOM 1700 O O . ILE B 2 41 ? 270.812 473.598 507.308 1.00 15.17 41 ILE C O 1
ATOM 1705 N N . THR B 2 42 ? 268.875 472.482 507.433 1.00 15.39 42 THR C N 1
ATOM 1706 C CA . THR B 2 42 ? 269.534 471.200 507.269 1.00 15.57 42 THR C CA 1
ATOM 1707 C C . THR B 2 42 ? 270.024 471.005 505.841 1.00 16.02 42 THR C C 1
ATOM 1708 O O . THR B 2 42 ? 269.443 471.529 504.892 1.00 16.22 42 THR C O 1
ATOM 1712 N N . PHE B 2 43 ? 271.032 470.158 505.679 1.00 16.00 43 PHE C N 1
ATOM 1713 C CA . PHE B 2 43 ? 271.537 469.811 504.355 1.00 16.17 43 PHE C CA 1
ATOM 1714 C C . PHE B 2 43 ? 270.708 468.749 503.652 1.00 16.36 43 PHE C C 1
ATOM 1715 O O . PHE B 2 43 ? 271.076 468.274 502.579 1.00 16.54 43 PHE C O 1
ATOM 1723 N N . THR B 2 44 ? 269.564 468.413 504.229 1.00 16.50 44 THR C N 1
ATOM 1724 C CA . THR B 2 44 ? 268.633 467.508 503.574 1.00 16.54 44 THR C CA 1
ATOM 1725 C C . THR B 2 44 ? 267.716 468.297 502.641 1.00 16.91 44 THR C C 1
ATOM 1726 O O . THR B 2 44 ? 266.967 467.718 501.855 1.00 17.21 44 THR C O 1
ATOM 1728 N N . VAL B 2 45 ? 267.793 469.623 502.733 1.00 16.92 45 VAL C N 1
ATOM 1729 C CA . VAL B 2 45 ? 267.011 470.519 501.888 1.00 17.23 45 VAL C CA 1
ATOM 1730 C C . VAL B 2 45 ? 267.680 470.663 500.524 1.00 17.56 45 VAL C C 1
ATOM 1731 O O . VAL B 2 45 ? 268.887 470.908 500.458 1.00 17.56 45 VAL C O 1
ATOM 1735 N N . PRO B 2 46 ? 266.943 470.500 499.424 1.00 17.81 46 PRO C N 1
ATOM 1736 C CA . PRO B 2 46 ? 267.389 470.753 498.070 1.00 17.95 46 PRO C CA 1
ATOM 1737 C C . PRO B 2 46 ? 267.933 472.168 497.959 1.00 18.16 46 PRO C C 1
ATOM 1738 O O . PRO B 2 46 ? 267.305 473.119 498.428 1.00 18.16 46 PRO C O 1
ATOM 1742 N N . ASP B 2 47 ? 269.102 472.314 497.352 1.00 18.17 47 ASP C N 1
ATOM 1743 C CA . ASP B 2 47 ? 269.730 473.619 497.200 1.00 18.09 47 ASP C CA 1
ATOM 1744 C C . ASP B 2 47 ? 269.803 474.366 498.533 1.00 18.24 47 ASP C C 1
ATOM 1745 O O . ASP B 2 47 ? 269.570 475.572 498.596 1.00 18.03 47 ASP C O 1
ATOM 1747 N N . ALA B 2 48 ? 270.172 473.646 499.593 1.00 18.00 48 ALA C N 1
ATOM 1748 C CA . ALA B 2 48 ? 270.249 474.241 500.928 1.00 17.84 48 ALA C CA 1
ATOM 1749 C C . ALA B 2 48 ? 271.171 475.447 500.938 1.00 17.84 48 ALA C C 1
ATOM 1750 O O . ALA B 2 48 ? 270.926 476.411 501.667 1.00 17.82 48 ALA C O 1
ATOM 1752 N N . ASP B 2 49 ? 272.212 475.399 500.122 1.00 17.91 49 ASP C N 1
ATOM 1753 C CA . ASP B 2 49 ? 273.238 476.475 500.075 1.00 17.95 49 ASP C CA 1
ATOM 1754 C C . ASP B 2 49 ? 272.656 477.743 499.453 1.00 17.94 49 ASP C C 1
ATOM 1755 O O . ASP B 2 49 ? 273.159 478.825 499.752 1.00 17.89 49 ASP C O 1
ATOM 1757 N N . GLU B 2 50 ? 271.621 477.610 498.628 1.00 18.00 50 GLU C N 1
ATOM 1758 C CA . GLU B 2 50 ? 270.981 478.777 498.037 1.00 18.37 50 GLU C CA 1
ATOM 1759 C C . GLU B 2 50 ? 270.026 479.398 499.040 1.00 18.00 50 GLU C C 1
ATOM 1760 O O . GLU B 2 50 ? 269.874 480.620 499.093 1.00 18.06 50 GLU C O 1
ATOM 1762 N N . VAL B 2 51 ? 269.416 478.557 499.865 1.00 17.94 51 VAL C N 1
ATOM 1763 C CA . VAL B 2 51 ? 268.511 479.041 500.896 1.00 17.84 51 VAL C CA 1
ATOM 1764 C C . VAL B 2 51 ? 269.300 479.825 501.939 1.00 17.96 51 VAL C C 1
ATOM 1765 O O . VAL B 2 51 ? 268.877 480.892 502.380 1.00 17.59 51 VAL C O 1
ATOM 1769 N N . ILE B 2 52 ? 270.490 479.361 502.298 1.00 17.61 52 ILE C N 1
ATOM 1770 C CA . ILE B 2 52 ? 271.270 480.033 503.381 1.00 17.53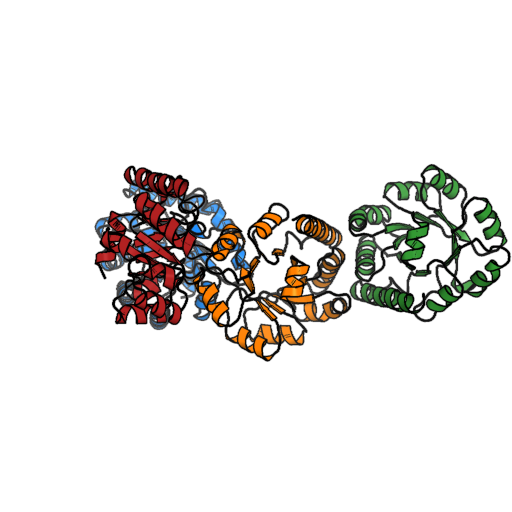 52 ILE C CA 1
ATOM 1771 C C . ILE B 2 52 ? 271.842 481.340 502.851 1.00 17.65 52 ILE C C 1
ATOM 1772 O O . ILE B 2 52 ? 272.102 482.223 503.673 1.00 17.43 52 ILE C O 1
ATOM 1777 N N . LYS B 2 53 ? 272.045 481.459 501.538 1.00 17.68 53 LYS C N 1
ATOM 1778 C CA . LYS B 2 53 ? 272.709 482.675 500.983 1.00 17.77 53 LYS C CA 1
ATOM 1779 C C . LYS B 2 53 ? 271.634 483.683 500.614 1.00 17.72 53 LYS C C 1
ATOM 1780 O O . LYS B 2 53 ? 271.932 484.877 500.528 1.00 17.63 53 LYS C O 1
ATOM 1786 N N . ARG B 2 54 ? 270.420 483.200 500.442 1.00 17.77 54 ARG C N 1
ATOM 1787 C CA . ARG B 2 54 ? 269.298 484.090 500.154 1.00 17.79 54 ARG C CA 1
ATOM 1788 C C . ARG B 2 54 ? 268.796 484.771 501.419 1.00 17.61 54 ARG C C 1
ATOM 1789 O O . ARG B 2 54 ? 268.458 485.957 501.410 1.00 17.62 54 ARG C O 1
ATOM 1791 N N . LEU B 2 55 ? 268.779 484.029 502.520 1.00 17.48 55 LEU C N 1
ATOM 1792 C CA . LEU B 2 55 ? 268.261 484.542 503.778 1.00 17.32 55 LEU C CA 1
ATOM 1793 C C . LEU B 2 55 ? 269.269 485.451 504.473 1.00 17.27 55 LEU C C 1
ATOM 1794 O O . LEU B 2 55 ? 269.032 485.911 505.588 1.00 16.97 55 LEU C O 1
ATOM 1799 N N . GLU B 2 56 ? 270.365 485.758 503.784 1.00 17.23 56 GLU C N 1
ATOM 1800 C CA . GLU B 2 56 ? 271.339 486.731 504.265 1.00 17.13 56 GLU C CA 1
ATOM 1801 C C . GLU B 2 56 ? 270.650 488.049 504.588 1.00 17.01 56 GLU C C 1
ATOM 1802 O O . GLU B 2 56 ? 271.020 488.741 505.536 1.00 16.97 56 GLU C O 1
ATOM 1804 N N . MET B 2 57 ? 269.632 488.393 503.805 1.00 17.09 57 MET C N 1
ATOM 1805 C CA . MET B 2 57 ? 268.917 489.651 503.988 1.00 17.05 57 MET C CA 1
ATOM 1806 C C . MET B 2 57 ? 268.197 489.737 505.333 1.00 17.06 57 MET C C 1
ATOM 1807 O O . MET B 2 57 ? 267.864 490.831 505.786 1.00 16.98 57 MET C O 1
ATOM 1812 N N . LEU B 2 58 ? 267.960 488.597 505.981 1.00 16.86 58 LEU C N 1
ATOM 1813 C CA . LEU B 2 58 ? 267.301 488.607 507.282 1.00 16.73 58 LEU C CA 1
ATOM 1814 C C . LEU B 2 58 ? 268.277 488.930 508.404 1.00 17.20 58 LEU C C 1
ATOM 1815 O O . LEU B 2 58 ? 267.865 489.374 509.475 1.00 16.13 58 LEU C O 1
ATOM 1820 N N . LYS B 2 59 ? 269.569 488.709 508.178 1.00 16.44 59 LYS C N 1
ATOM 1821 C CA . LYS B 2 59 ? 270.550 488.957 509.228 1.00 16.46 59 LYS C CA 1
ATOM 1822 C C . LYS B 2 59 ? 270.506 490.418 509.642 1.00 16.53 59 LYS C C 1
ATOM 1823 O O . LYS B 2 59 ? 270.670 490.754 510.814 1.00 16.38 59 LYS C O 1
ATOM 1829 N N . ARG B 2 60 ? 270.249 491.291 508.672 1.00 16.82 60 ARG C N 1
ATOM 1830 C CA . ARG B 2 60 ? 270.198 492.755 508.929 1.00 16.72 60 ARG C CA 1
ATOM 1831 C C . ARG B 2 60 ? 268.933 493.079 509.719 1.00 16.70 60 ARG C C 1
ATOM 1832 O O . ARG B 2 60 ? 268.867 494.174 510.280 1.00 16.80 60 ARG C O 1
ATOM 1840 N N . ALA B 2 61 ? 267.978 492.156 509.772 1.00 16.56 61 ALA C N 1
ATOM 1841 C CA . ALA B 2 61 ? 266.752 492.344 510.532 1.00 16.33 61 ALA C CA 1
ATOM 1842 C C . ALA B 2 61 ? 266.875 491.746 511.934 1.00 16.28 61 ALA C C 1
ATOM 1843 O O . ALA B 2 61 ? 265.923 491.776 512.713 1.00 16.20 61 ALA C O 1
ATOM 1845 N N . GLY B 2 62 ? 268.048 491.190 512.250 1.00 16.37 62 GLY C N 1
ATOM 1846 C CA . GLY B 2 62 ? 268.285 490.590 513.560 1.00 16.00 62 GLY C CA 1
ATOM 1847 C C . GLY B 2 62 ? 268.253 489.059 513.552 1.00 15.76 62 GLY C C 1
ATOM 1848 O O . GLY B 2 62 ? 268.335 488.433 514.610 1.00 15.46 62 GLY C O 1
ATOM 1849 N N . ALA B 2 63 ? 268.140 488.455 512.375 1.00 15.96 63 ALA C N 1
ATOM 1850 C CA . ALA B 2 63 ? 268.116 486.999 512.277 1.00 15.69 63 ALA C CA 1
ATOM 1851 C C . ALA B 2 63 ? 269.514 486.406 512.364 1.00 15.54 63 ALA C C 1
ATOM 1852 O O . ALA B 2 63 ? 270.498 487.037 511.981 1.00 15.74 63 ALA C O 1
ATOM 1854 N N . ILE B 2 64 ? 269.586 485.171 512.831 1.00 15.20 64 ILE C N 1
ATOM 1855 C CA . ILE B 2 64 ? 270.819 484.393 512.819 1.00 15.05 64 ILE C CA 1
ATOM 1856 C C . ILE B 2 64 ? 270.604 483.112 512.026 1.00 14.92 64 ILE C C 1
ATOM 1857 O O . ILE B 2 64 ? 269.703 482.332 512.338 1.00 14.74 64 ILE C O 1
ATOM 1862 N N . ILE B 2 65 ? 271.409 482.906 510.989 1.00 15.08 65 ILE C N 1
ATOM 1863 C CA . ILE B 2 65 ? 271.234 481.752 510.112 1.00 14.84 65 ILE C CA 1
ATOM 1864 C C . ILE B 2 65 ? 272.407 480.785 510.198 1.00 14.84 65 ILE C C 1
ATOM 1865 O O . ILE B 2 65 ? 273.552 481.162 509.950 1.00 15.02 65 ILE C O 1
ATOM 1870 N N . GLY B 2 66 ? 272.110 479.526 510.501 1.00 14.68 66 GLY C N 1
ATOM 1871 C CA . GLY B 2 66 ? 273.132 478.488 510.569 1.00 14.55 66 GLY C CA 1
ATOM 1872 C C . GLY B 2 66 ? 272.768 477.299 509.696 1.00 14.55 66 GLY C C 1
ATOM 1873 O O . GLY B 2 66 ? 271.797 477.345 508.939 1.00 14.85 66 GLY C O 1
ATOM 1874 N N . ALA B 2 67 ? 273.539 476.222 509.809 1.00 14.54 67 ALA C N 1
ATOM 1875 C CA . ALA B 2 67 ? 273.306 475.026 509.009 1.00 14.71 67 ALA C CA 1
ATOM 1876 C C . ALA B 2 67 ? 273.332 473.784 509.885 1.00 14.42 67 ALA C C 1
ATOM 1877 O O . ALA B 2 67 ? 274.139 473.684 510.810 1.00 14.25 67 ALA C O 1
ATOM 1879 N N . GLY B 2 68 ? 272.439 472.844 509.600 1.00 14.62 68 GLY C N 1
ATOM 1880 C CA . GL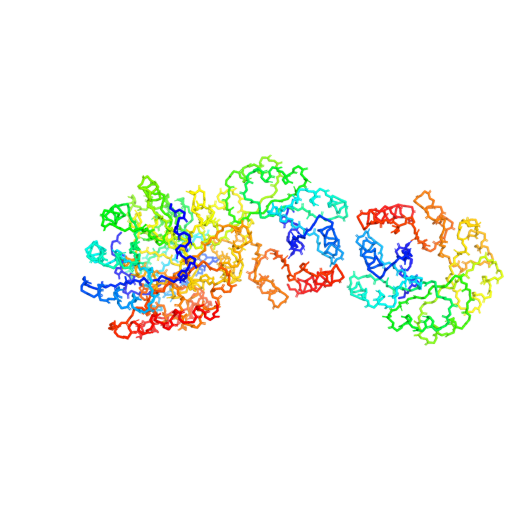Y B 2 68 ? 272.342 471.635 510.408 1.00 14.55 68 GLY C CA 1
ATOM 1881 C C . GLY B 2 68 ? 272.538 470.368 509.588 1.00 14.97 68 GLY C C 1
ATOM 1882 O O . GLY B 2 68 ? 272.699 470.410 508.372 1.00 14.98 68 GLY C O 1
ATOM 1883 N N . THR B 2 69 ? 272.506 469.234 510.283 1.00 14.83 69 THR C N 1
ATOM 1884 C CA . THR B 2 69 ? 272.708 467.931 509.653 1.00 14.78 69 THR C CA 1
ATOM 1885 C C . THR B 2 69 ? 273.963 467.938 508.800 1.00 14.89 69 THR C C 1
ATOM 1886 O O . THR B 2 69 ? 273.965 467.414 507.677 1.00 15.10 69 THR C O 1
ATOM 1888 N N . VAL B 2 70 ? 275.042 468.493 509.330 1.00 14.60 70 VAL C N 1
ATOM 1889 C CA . VAL B 2 70 ? 276.322 468.486 508.649 1.00 14.84 70 VAL C CA 1
ATOM 1890 C C . VAL B 2 70 ? 277.087 467.230 509.016 1.00 14.64 70 VAL C C 1
ATOM 1891 O O . VAL B 2 70 ? 277.538 467.079 510.152 1.00 14.21 70 VAL C O 1
ATOM 1895 N N . THR B 2 71 ? 277.187 466.308 508.071 1.00 15.02 71 THR C N 1
ATOM 1896 C CA . THR B 2 71 ? 277.749 464.991 508.339 1.00 14.82 71 THR C CA 1
ATOM 1897 C C . THR B 2 71 ? 279.187 464.781 507.841 1.00 15.06 71 THR C C 1
ATOM 1898 O O . THR B 2 71 ? 279.799 463.731 508.040 1.00 15.02 71 THR C O 1
ATOM 1902 N N . SER B 2 72 ? 279.713 465.809 507.188 1.00 15.27 72 SER C N 1
ATOM 1903 C CA . SER B 2 72 ? 281.077 465.764 506.682 1.00 15.51 72 SER C CA 1
ATOM 1904 C C . SER B 2 72 ? 281.762 467.118 506.668 1.00 15.88 72 SER C C 1
ATOM 1905 O O . SER B 2 72 ? 281.102 468.159 506.645 1.00 15.73 72 SER C O 1
ATOM 1907 N N . VAL B 2 73 ? 283.088 467.102 506.631 1.00 15.91 73 VAL C N 1
ATOM 1908 C CA . VAL B 2 73 ? 283.858 468.334 506.564 1.00 16.02 73 VAL C CA 1
ATOM 1909 C C . VAL B 2 73 ? 283.700 469.210 505.329 1.00 16.39 73 VAL C C 1
ATOM 1910 O O . VAL B 2 73 ? 283.815 470.432 505.413 1.00 16.53 73 VAL C O 1
ATOM 1914 N N . GLU B 2 74 ? 283.421 468.592 504.184 1.00 16.43 74 GLU C N 1
ATOM 1915 C CA . GLU B 2 74 ? 283.182 469.366 502.971 1.00 16.43 74 GLU C CA 1
ATOM 1916 C C . GLU B 2 74 ? 281.780 470.023 502.886 1.00 16.54 74 GLU C C 1
ATOM 1917 O O . GLU B 2 74 ? 281.573 471.056 502.246 1.00 16.66 74 GLU C O 1
ATOM 1923 N N . GLN B 2 75 ? 280.839 469.433 503.630 1.00 16.35 75 GLN C N 1
ATOM 1924 C CA . GLN B 2 75 ? 279.510 470.020 503.761 1.00 16.32 75 GLN C CA 1
ATOM 1925 C C . GLN B 2 75 ? 279.730 471.215 504.669 1.00 16.70 75 GLN C C 1
ATOM 1926 O O . GLN B 2 75 ? 279.174 472.288 504.444 1.00 16.55 75 GLN C O 1
ATOM 1932 N N . CYS B 2 76 ? 280.555 471.028 505.693 1.00 16.35 76 CYS C N 1
ATOM 1933 C CA . CYS B 2 76 ? 280.863 472.109 506.612 1.00 16.32 76 CYS C CA 1
ATOM 1934 C C . CYS B 2 76 ? 281.506 473.271 505.877 1.00 16.84 76 CYS C C 1
ATOM 1935 O O . CYS B 2 76 ? 281.079 474.416 506.018 1.00 16.73 76 CYS C O 1
ATOM 1938 N N . ARG B 2 77 ? 282.528 472.977 505.081 1.00 16.61 77 ARG C N 1
ATOM 1939 C CA . ARG B 2 77 ? 283.215 474.009 504.318 1.00 16.95 77 ARG C CA 1
ATOM 1940 C C . ARG B 2 77 ? 282.238 474.771 503.432 1.00 16.94 77 ARG C C 1
ATOM 1941 O O . ARG B 2 77 ? 282.264 476.002 503.379 1.00 17.05 77 ARG C O 1
ATOM 1949 N N . GLU B 2 78 ? 281.429 474.047 502.655 1.00 16.88 78 GLU C N 1
ATOM 1950 C CA . GLU B 2 78 ? 280.468 474.660 501.699 1.00 17.06 78 GLU C CA 1
ATOM 1951 C C . GLU B 2 78 ? 279.503 475.609 502.399 1.00 16.90 78 GLU C C 1
ATOM 1952 O O . GLU B 2 78 ? 279.175 476.646 501.810 1.00 17.15 78 GLU C O 1
ATOM 1958 N N . ALA B 2 79 ? 279.045 475.253 503.595 1.00 16.76 79 ALA C N 1
ATOM 1959 C CA . ALA B 2 79 ? 278.081 476.071 504.350 1.00 16.80 79 ALA C CA 1
ATOM 1960 C C . ALA B 2 79 ? 278.746 477.353 504.822 1.00 17.06 79 ALA C C 1
ATOM 1961 O O . ALA B 2 79 ? 278.150 478.412 504.635 1.00 16.71 79 ALA C O 1
ATOM 1963 N N . VAL B 2 80 ? 279.938 477.256 505.413 1.00 16.82 80 VAL C N 1
ATOM 1964 C CA . VAL B 2 80 ? 280.620 478.461 505.964 1.00 16.81 80 VAL C CA 1
ATOM 1965 C C . VAL B 2 80 ? 280.812 479.475 504.836 1.00 17.01 80 VAL C C 1
ATOM 1966 O O . VAL B 2 80 ? 280.966 480.659 505.151 1.00 17.00 80 VAL C O 1
ATOM 1970 N N . GLU B 2 81 ? 280.793 479.030 503.577 1.00 17.06 81 GLU C N 1
ATOM 1971 C CA . GLU B 2 81 ? 280.903 479.936 502.405 1.00 17.17 81 GLU C CA 1
ATOM 1972 C C . GLU B 2 81 ? 279.556 480.618 502.167 1.00 17.16 81 GLU C C 1
ATOM 1973 O O . GLU B 2 81 ? 279.547 481.843 502.028 1.00 17.28 81 GLU C O 1
ATOM 1975 N N . SER B 2 82 ? 278.467 479.851 502.113 1.00 17.14 82 SER C N 1
ATOM 1976 C CA . SER B 2 82 ? 277.114 480.451 501.972 1.00 17.17 82 SER C CA 1
ATOM 1977 C C . SER B 2 82 ? 276.908 481.494 503.067 1.00 17.06 82 SER C C 1
ATOM 1978 O O . SER B 2 82 ? 276.348 482.547 502.761 1.00 17.21 82 SER C O 1
ATOM 1981 N N . GLY B 2 83 ? 277.347 481.228 504.291 1.00 16.87 83 GLY C N 1
ATOM 1982 C CA . GLY B 2 83 ? 277.269 482.270 505.331 1.00 16.59 83 GLY C CA 1
ATOM 1983 C C . GLY B 2 83 ? 276.786 481.695 506.644 1.00 16.28 83 GLY C C 1
ATOM 1984 O O . GLY B 2 83 ? 276.412 482.492 507.512 1.00 16.08 83 GLY C O 1
ATOM 1985 N N . ALA B 2 84 ? 276.769 480.365 506.781 1.00 16.30 84 ALA C N 1
ATOM 1986 C CA . ALA B 2 84 ? 276.371 479.709 508.037 1.00 15.48 84 ALA C CA 1
ATOM 1987 C C . ALA B 2 84 ? 277.105 480.369 509.179 1.00 15.24 84 ALA C C 1
ATOM 1988 O O . ALA B 2 84 ? 278.331 480.432 509.137 1.00 15.40 84 ALA C O 1
ATOM 1990 N N . GLU B 2 85 ? 276.372 480.817 510.179 1.00 15.00 85 GLU C N 1
ATOM 1991 C CA . GLU B 2 85 ? 277.041 481.373 511.355 1.00 14.87 85 GLU C CA 1
ATOM 1992 C C . GLU B 2 85 ? 277.434 480.287 512.345 1.00 14.63 85 GLU C C 1
ATOM 1993 O O . GLU B 2 85 ? 278.370 480.460 513.128 1.00 14.57 85 GLU C O 1
ATOM 1999 N N . PHE B 2 86 ? 276.729 479.166 512.304 1.00 14.49 86 PHE C N 1
ATOM 2000 C CA . PHE B 2 86 ? 277.053 478.042 513.161 1.00 14.21 86 PHE C CA 1
ATOM 2001 C C . PHE B 2 86 ? 276.767 476.718 512.470 1.00 14.19 86 PHE C C 1
ATOM 2002 O O . PHE B 2 86 ? 275.906 476.632 511.592 1.00 14.17 86 PHE C O 1
ATOM 2010 N N . ILE B 2 87 ? 277.496 475.689 512.880 1.00 13.98 87 ILE C N 1
ATOM 2011 C CA . ILE B 2 87 ? 277.365 474.354 512.318 1.00 13.87 87 ILE C CA 1
ATOM 2012 C C . ILE B 2 87 ? 276.875 473.364 513.361 1.00 13.65 87 ILE C C 1
ATOM 2013 O O . ILE B 2 87 ? 277.439 473.272 514.453 1.00 13.32 87 ILE C O 1
ATOM 2018 N N . VAL B 2 88 ? 275.827 472.621 513.027 1.00 13.61 88 VAL C N 1
ATOM 2019 C CA . VAL B 2 88 ? 275.293 471.627 513.945 1.00 13.26 88 VAL C CA 1
ATOM 2020 C C . VAL B 2 88 ? 275.302 470.283 513.228 1.00 13.37 88 VAL C C 1
ATOM 2021 O O . VAL B 2 88 ? 274.806 470.163 512.103 1.00 13.69 88 VAL C O 1
ATOM 2025 N N . SER B 2 89 ? 275.852 469.276 513.894 1.00 13.02 89 SER C N 1
ATOM 2026 C CA . SER B 2 89 ? 275.890 467.918 513.371 1.00 12.93 89 SER C CA 1
ATOM 2027 C C . SER B 2 89 ? 275.430 466.957 514.456 1.00 12.61 89 SER C C 1
ATOM 2028 O O . SER B 2 89 ? 275.664 467.226 515.633 1.00 12.21 89 SER C O 1
ATOM 2031 N N . PRO B 2 90 ? 274.732 465.866 514.108 1.00 12.65 90 PRO C N 1
ATOM 2032 C CA . PRO B 2 90 ? 274.160 464.873 515.004 1.00 12.31 90 PRO C CA 1
ATOM 2033 C C . PRO B 2 90 ? 275.148 463.991 515.758 1.00 12.39 90 PRO C C 1
ATOM 2034 O O . PRO B 2 90 ? 274.762 463.233 516.647 1.00 12.00 90 PRO C O 1
ATOM 2038 N N . HIS B 2 91 ? 276.420 464.083 515.391 1.00 12.43 91 HIS C N 1
ATOM 2039 C CA . HIS B 2 91 ? 277.462 463.271 516.003 1.00 12.51 91 HIS C CA 1
ATOM 2040 C C . HIS B 2 91 ? 278.757 464.065 516.107 1.00 12.56 91 HIS C C 1
ATOM 2041 O O . HIS B 2 91 ? 278.928 465.078 515.429 1.00 12.44 91 HIS C O 1
ATOM 2048 N N . LEU B 2 92 ? 279.670 463.612 516.958 1.00 12.47 92 LEU C N 1
ATOM 2049 C CA . LEU B 2 92 ? 280.973 464.255 517.069 1.00 12.60 92 LEU C CA 1
ATOM 2050 C C . LEU B 2 92 ? 281.863 463.883 515.892 1.00 12.98 92 LEU C C 1
ATOM 2051 O O . LEU B 2 92 ? 282.052 462.706 515.593 1.00 13.02 92 LEU C O 1
ATOM 2056 N N . ASP B 2 93 ? 282.425 464.894 515.240 1.00 13.28 93 ASP C N 1
ATOM 2057 C CA . ASP B 2 93 ? 283.295 464.683 514.091 1.00 13.72 93 ASP C CA 1
ATOM 2058 C C . ASP B 2 93 ? 284.457 465.656 514.199 1.00 14.21 93 ASP C C 1
ATOM 2059 O O . ASP B 2 93 ? 284.276 466.871 514.116 1.00 14.28 93 ASP C O 1
ATOM 2061 N N . GLU B 2 94 ? 285.647 465.113 514.432 1.00 14.56 94 GLU C N 1
ATOM 2062 C CA . GLU B 2 94 ? 286.836 465.921 514.652 1.00 14.79 94 GLU C CA 1
ATOM 2063 C C . GLU B 2 94 ? 287.313 466.689 513.413 1.00 14.99 94 GLU C C 1
ATOM 2064 O O . GLU B 2 94 ? 288.011 467.702 513.520 1.00 15.14 94 GLU C O 1
ATOM 2066 N N . GLU B 2 95 ? 286.945 466.201 512.229 1.00 14.93 95 GLU C N 1
ATOM 2067 C CA . GLU B 2 95 ? 287.384 466.858 511.003 1.00 15.18 95 GLU C CA 1
ATOM 2068 C C . GLU B 2 95 ? 286.621 468.173 510.935 1.00 15.23 95 GLU C C 1
ATOM 2069 O O . GLU B 2 95 ? 287.179 469.208 510.561 1.00 15.48 95 GLU C O 1
ATOM 2071 N N . ILE B 2 96 ? 285.349 468.135 511.322 1.00 14.78 96 ILE C N 1
ATOM 2072 C CA . ILE B 2 96 ? 284.528 469.334 511.340 1.00 15.04 96 ILE C CA 1
ATOM 2073 C C . ILE B 2 96 ? 284.973 470.185 512.511 1.00 15.66 96 ILE C C 1
ATOM 2074 O O . ILE B 2 96 ? 285.068 471.405 512.401 1.00 14.94 96 ILE C O 1
ATOM 2079 N N . SER B 2 97 ? 285.242 469.537 513.641 1.00 14.68 97 SER C N 1
ATOM 2080 C CA . SER B 2 97 ? 285.668 470.247 514.835 1.00 14.72 97 SER C CA 1
ATOM 2081 C C . SER B 2 97 ? 286.894 471.106 514.553 1.00 15.37 97 SER C C 1
ATOM 2082 O O . SER B 2 97 ? 286.908 472.301 514.852 1.00 15.59 97 SER C O 1
ATOM 2085 N N . GLN B 2 98 ? 287.921 470.498 513.959 1.00 15.35 98 GLN C N 1
ATOM 2086 C CA . GLN B 2 98 ? 289.145 471.222 513.640 1.00 15.61 98 GLN C CA 1
ATOM 2087 C C . GLN B 2 98 ? 288.984 472.288 512.565 1.00 16.10 98 GLN C C 1
ATOM 2088 O O . GLN B 2 98 ? 289.542 473.379 512.677 1.00 16.12 98 GLN C O 1
ATOM 2094 N N . PHE B 2 99 ? 288.194 471.987 511.537 1.00 15.68 99 PHE C N 1
ATOM 2095 C CA . PHE B 2 99 ? 287.956 472.953 510.476 1.00 15.99 99 PHE C CA 1
ATOM 2096 C C . PHE B 2 99 ? 287.306 474.212 511.030 1.00 16.48 99 PHE C C 1
ATOM 2097 O O . PHE B 2 99 ? 287.752 475.328 510.760 1.00 16.17 99 PHE C O 1
ATOM 2105 N N . CYS B 2 100 ? 286.247 474.029 511.810 1.00 15.82 100 CYS C N 1
ATOM 2106 C CA . CYS B 2 100 ? 285.519 475.144 512.387 1.00 16.08 100 CYS C CA 1
ATOM 2107 C C . CYS B 2 100 ? 286.398 475.955 513.327 1.00 16.18 100 CYS C C 1
ATOM 2108 O O . CYS B 2 100 ? 286.306 477.182 513.368 1.00 16.22 100 CYS C O 1
ATOM 2111 N N . LYS B 2 101 ? 287.247 475.273 514.090 1.00 16.31 101 LYS C N 1
ATOM 2112 C CA . LYS B 2 101 ? 288.137 475.957 515.017 1.00 16.33 101 LYS C CA 1
ATOM 2113 C C . LYS B 2 101 ? 289.043 476.933 514.282 1.00 16.51 101 LYS C C 1
ATOM 2114 O O . LYS B 2 101 ? 289.220 478.073 514.711 1.00 16.67 101 LYS C O 1
ATOM 2120 N N . GLU B 2 102 ? 289.601 476.481 513.163 1.00 16.48 102 GLU C N 1
ATOM 2121 C CA . GLU B 2 102 ? 290.498 477.301 512.357 1.00 16.62 102 GLU C CA 1
ATOM 2122 C C . GLU B 2 102 ? 289.762 478.470 511.707 1.00 16.64 102 GLU C C 1
ATOM 2123 O O . GLU B 2 102 ? 290.290 479.580 511.631 1.00 16.73 102 GLU C O 1
ATOM 2125 N N . GLU B 2 103 ? 288.533 478.219 511.257 1.00 16.70 103 GLU C N 1
ATOM 2126 C CA . GLU B 2 103 ? 287.711 479.246 510.623 1.00 16.69 103 GLU C CA 1
ATOM 2127 C C . GLU B 2 103 ? 287.121 480.233 511.630 1.00 16.55 103 GLU C C 1
ATOM 2128 O O . GLU B 2 103 ? 286.858 481.386 511.290 1.00 16.59 103 GLU C O 1
ATOM 2130 N N . GLY B 2 104 ? 286.895 479.781 512.862 1.00 16.41 104 GLY C N 1
ATOM 2131 C CA . GLY B 2 104 ? 286.277 480.623 513.881 1.00 16.24 104 GLY C CA 1
ATOM 2132 C C . GLY B 2 104 ? 284.755 480.518 513.847 1.00 16.07 104 GLY C C 1
ATOM 2133 O O . GLY B 2 104 ? 284.046 481.465 514.190 1.00 15.89 104 GLY C O 1
ATOM 2134 N N . VAL B 2 105 ? 284.258 479.366 513.409 1.00 15.90 105 VAL C N 1
ATOM 2135 C CA . VAL B 2 105 ? 282.825 479.123 513.298 1.00 15.32 105 VAL C CA 1
ATOM 2136 C C . VAL B 2 105 ? 282.321 478.293 514.472 1.00 15.00 105 VAL C C 1
ATOM 2137 O O . VAL B 2 105 ? 282.904 477.266 514.809 1.00 15.11 105 VAL C O 1
ATOM 2139 N N . PHE B 2 106 ? 281.239 478.736 515.102 1.00 14.50 106 PHE C N 1
ATOM 2140 C CA . PHE B 2 106 ? 280.700 478.004 516.240 1.00 14.01 106 PHE C CA 1
ATOM 2141 C C . PHE B 2 106 ? 280.220 476.625 515.808 1.00 13.82 106 PHE C C 1
ATOM 2142 O O . PHE B 2 106 ? 279.410 476.502 514.889 1.00 13.88 106 PHE C O 1
ATOM 2150 N N . TYR B 2 107 ? 280.703 475.595 516.490 1.00 13.59 107 TYR C N 1
ATOM 2151 C CA . TYR B 2 107 ? 280.335 474.222 516.171 1.00 13.42 107 TYR C CA 1
ATOM 2152 C C . TYR B 2 107 ? 279.724 473.532 517.377 1.00 12.98 107 TYR C C 1
ATOM 2153 O O . TYR B 2 107 ? 280.276 473.589 518.475 1.00 12.84 107 TYR C O 1
ATOM 2162 N N . MET B 2 108 ? 278.578 472.894 517.168 1.00 12.82 108 MET C N 1
ATOM 2163 C CA . MET B 2 108 ? 277.894 472.182 518.235 1.00 12.46 108 MET C CA 1
ATOM 2164 C C . MET B 2 108 ? 277.660 470.713 517.859 1.00 12.41 108 MET C C 1
ATOM 2165 O O . MET B 2 108 ? 276.714 470.417 517.126 1.00 12.49 108 MET C O 1
ATOM 2170 N N . PRO B 2 109 ? 278.515 469.791 518.328 1.00 12.33 109 PRO C N 1
ATOM 2171 C CA . PRO B 2 109 ? 278.494 468.362 518.067 1.00 12.28 109 PRO C CA 1
ATOM 2172 C C . PRO B 2 109 ? 277.385 467.690 518.861 1.00 11.83 109 PRO C C 1
ATOM 2173 O O . PRO B 2 109 ? 276.975 468.203 519.901 1.00 11.57 109 PRO C O 1
ATOM 2177 N N . GLY B 2 110 ? 276.919 466.542 518.386 1.00 11.89 110 GLY C N 1
ATOM 2178 C CA . GLY B 2 110 ? 275.879 465.801 519.088 1.00 11.55 110 GLY C CA 1
ATOM 2179 C C . GLY B 2 110 ? 276.442 464.701 519.978 1.00 11.27 110 GLY C C 1
ATOM 2180 O O . GLY B 2 110 ? 277.429 464.049 519.633 1.00 11.41 110 GLY C O 1
ATOM 2181 N N . VAL B 2 111 ? 275.789 464.488 521.120 1.00 10.75 111 VAL C N 1
ATOM 2182 C CA . VAL B 2 111 ? 276.141 463.415 522.046 1.00 10.32 111 VAL C CA 1
ATOM 2183 C C . VAL B 2 111 ? 274.889 462.703 522.564 1.00 10.17 111 VAL C C 1
ATOM 2184 O O . VAL B 2 111 ? 273.796 463.271 522.556 1.00 10.12 111 VAL C O 1
ATOM 2188 N N . MET B 2 112 ? 275.061 461.483 523.070 1.00 9.92 112 MET C N 1
ATOM 2189 C CA . MET B 2 112 ? 273.970 460.766 523.719 1.00 9.73 112 MET C CA 1
ATOM 2190 C C . MET B 2 112 ? 274.444 460.074 524.990 1.00 9.66 112 MET C C 1
ATOM 2191 O O . MET B 2 112 ? 273.643 459.768 525.872 1.00 9.52 112 MET C O 1
ATOM 2196 N N . THR B 2 113 ? 275.745 459.818 525.070 1.00 9.65 113 THR C N 1
ATOM 2197 C CA . THR B 2 113 ? 276.315 459.088 526.199 1.00 9.57 113 THR C CA 1
ATOM 2198 C C . THR B 2 113 ? 277.380 459.931 526.907 1.00 9.61 113 THR C C 1
ATOM 2199 O O . THR B 2 113 ? 277.922 460.861 526.309 1.00 9.48 113 THR C O 1
ATOM 2203 N N . PRO B 2 114 ? 277.670 459.638 528.184 1.00 9.52 114 PRO C N 1
ATOM 2204 C CA . PRO B 2 114 ? 278.776 460.154 528.976 1.00 9.51 114 PRO C CA 1
ATOM 2205 C C . PRO B 2 114 ? 280.134 459.971 528.300 1.00 9.60 114 PRO C C 1
ATOM 2206 O O . PRO B 2 114 ? 281.002 460.834 528.413 1.00 9.55 114 PRO C O 1
ATOM 2210 N N . THR B 2 115 ? 280.318 458.868 527.584 1.00 9.51 115 THR C N 1
ATOM 2211 C CA . THR B 2 115 ? 281.585 458.628 526.901 1.00 9.54 115 THR C CA 1
ATOM 2212 C C . THR B 2 115 ? 281.799 459.654 525.797 1.00 9.84 115 THR C C 1
ATOM 2213 O O . THR B 2 115 ? 282.888 460.212 525.654 1.00 9.78 115 THR C O 1
ATOM 2217 N N . GLU B 2 116 ? 280.742 459.903 525.029 1.00 9.58 116 GLU C N 1
ATOM 2218 C CA . GLU B 2 116 ? 280.773 460.891 523.960 1.00 9.86 116 GLU C CA 1
ATOM 2219 C C . GLU B 2 116 ? 280.919 462.294 524.527 1.00 10.23 116 GLU C C 1
ATOM 2220 O O . GLU B 2 116 ? 281.621 463.134 523.966 1.00 10.08 116 GLU C O 1
ATOM 2226 N N . LEU B 2 117 ? 280.254 462.541 525.649 1.00 9.79 117 LEU C N 1
ATOM 2227 C CA . LEU B 2 117 ? 280.302 463.837 526.303 1.00 9.94 117 LEU C CA 1
ATOM 2228 C C . LEU B 2 117 ? 281.730 464.196 526.669 1.00 10.39 117 LEU C C 1
ATOM 2229 O O . LEU B 2 117 ? 282.186 465.305 526.398 1.00 10.31 117 LEU C O 1
ATOM 2234 N N . VAL B 2 118 ? 282.430 463.262 527.307 1.00 9.92 118 VAL C N 1
ATOM 2235 C CA . VAL B 2 118 ? 283.784 463.524 527.772 1.00 10.11 118 VAL C CA 1
ATOM 2236 C C . VAL B 2 118 ? 284.758 463.745 526.631 1.00 10.57 118 VAL C C 1
ATOM 2237 O O . VAL B 2 118 ? 285.582 464.659 526.684 1.00 10.37 118 VAL C O 1
ATOM 2241 N N . LYS B 2 119 ? 284.694 462.903 525.604 1.00 10.18 119 LYS C N 1
ATOM 2242 C CA . LYS B 2 119 ? 285.642 463.041 524.511 1.00 10.45 119 LYS C CA 1
ATOM 2243 C C . LYS B 2 119 ? 285.344 464.275 523.667 1.00 10.61 119 LYS C C 1
ATOM 2244 O O . LYS B 2 119 ? 286.235 464.809 523.010 1.00 10.77 119 LYS C O 1
ATOM 2250 N N . ALA B 2 120 ? 284.102 464.754 523.715 1.00 10.44 120 ALA C N 1
ATOM 2251 C CA . ALA B 2 120 ? 283.745 465.981 523.015 1.00 10.68 120 ALA C CA 1
ATOM 2252 C C . ALA B 2 120 ? 284.133 467.211 523.833 1.00 11.12 120 ALA C C 1
ATOM 2253 O O . ALA B 2 120 ? 284.658 468.184 523.287 1.00 10.98 120 ALA C O 1
ATOM 2255 N N . MET B 2 121 ? 283.898 467.176 525.142 1.00 10.61 121 MET C N 1
ATOM 2256 C CA . MET B 2 121 ? 284.159 468.351 525.964 1.00 10.70 121 MET C CA 1
ATOM 2257 C C . MET B 2 121 ? 285.650 468.597 526.137 1.00 10.93 121 MET C C 1
ATOM 2258 O O . MET B 2 121 ? 286.086 469.743 526.239 1.00 11.04 121 MET C O 1
ATOM 2263 N N . LYS B 2 122 ? 286.447 467.531 526.084 1.00 10.82 122 LYS C N 1
ATOM 2264 C CA . LYS B 2 122 ? 287.931 467.596 526.224 1.00 10.96 122 LYS C CA 1
ATOM 2265 C C . LYS B 2 122 ? 288.529 468.002 524.895 1.00 11.09 122 LYS C C 1
ATOM 2266 O O . LYS B 2 122 ? 289.755 468.038 524.779 1.00 11.19 122 LYS C O 1
ATOM 2272 N N . LEU B 2 123 ? 287.675 468.241 523.922 1.00 11.13 123 LEU C N 1
ATOM 2273 C CA . LEU B 2 123 ? 288.099 468.711 522.610 1.00 11.20 123 LEU C CA 1
ATOM 2274 C C . LEU B 2 123 ? 287.819 470.211 522.504 1.00 11.31 123 LEU C C 1
ATOM 2275 O O . LEU B 2 123 ? 288.175 470.850 521.515 1.00 11.56 123 LEU C O 1
ATOM 2280 N N . GLY B 2 124 ? 287.185 470.771 523.542 1.00 11.29 124 GLY C N 1
ATOM 2281 C CA . GLY B 2 124 ? 286.922 472.203 523.596 1.00 11.30 124 GLY C CA 1
ATOM 2282 C C . GLY B 2 124 ? 285.455 472.597 523.416 1.00 11.38 124 GLY C C 1
ATOM 2283 O O . GLY B 2 124 ? 285.153 473.780 523.248 1.00 11.39 124 GLY C O 1
ATOM 2284 N N . HIS B 2 125 ? 284.536 471.635 523.463 1.00 11.35 125 HIS C N 1
ATOM 2285 C CA . HIS B 2 125 ? 283.127 471.969 523.295 1.00 11.28 125 HIS C CA 1
ATOM 2286 C C . HIS B 2 125 ? 282.346 471.893 524.602 1.00 11.17 125 HIS C C 1
ATOM 2287 O O . HIS B 2 125 ? 282.100 470.812 525.131 1.00 11.16 125 HIS C O 1
ATOM 2294 N N . THR B 2 126 ? 281.939 473.057 525.109 1.00 11.25 126 THR C N 1
ATOM 2295 C CA . THR B 2 126 ? 281.211 473.142 526.373 1.00 11.02 126 THR C CA 1
ATOM 2296 C C . THR B 2 126 ? 279.701 473.131 526.161 1.00 10.93 126 THR C C 1
ATOM 2297 O O . THR B 2 126 ? 278.937 472.900 527.100 1.00 10.73 126 THR C O 1
ATOM 2299 N N . ILE B 2 127 ? 279.274 473.385 524.927 1.00 11.05 127 ILE C N 1
ATOM 2300 C CA . ILE B 2 127 ? 277.862 473.308 524.572 1.00 10.93 127 ILE C CA 1
ATOM 2301 C C . ILE B 2 127 ? 277.642 472.159 523.608 1.00 10.98 127 ILE C C 1
ATOM 2302 O O . ILE B 2 127 ? 278.256 472.103 522.543 1.00 11.37 127 ILE C O 1
ATOM 2307 N N . LEU B 2 128 ? 276.794 471.224 524.003 1.00 10.90 128 LEU C N 1
ATOM 2308 C CA . LEU B 2 128 ? 276.570 470.022 523.214 1.00 10.97 128 LEU C CA 1
ATOM 2309 C C . LEU B 2 128 ? 275.109 469.890 522.800 1.00 10.92 128 LEU C C 1
ATOM 2310 O O . LEU B 2 128 ? 274.211 470.320 523.521 1.00 10.64 128 LEU C O 1
ATOM 2315 N N . LYS B 2 129 ? 274.882 469.254 521.659 1.00 11.01 129 LYS C N 1
ATOM 2316 C CA . LYS B 2 129 ? 273.533 468.918 521.228 1.00 10.89 129 LYS C CA 1
ATOM 2317 C C . LYS B 2 129 ? 273.144 467.546 521.753 1.00 10.66 129 LYS C C 1
ATOM 2318 O O . LYS B 2 129 ? 273.842 466.564 521.525 1.00 10.64 129 LYS C O 1
ATOM 2324 N N . LEU B 2 130 ? 272.029 467.480 522.468 1.00 10.53 130 LEU C N 1
ATOM 2325 C CA . LEU B 2 130 ? 271.593 466.210 523.025 1.00 10.42 130 LEU C CA 1
ATOM 2326 C C . LEU B 2 130 ? 270.581 465.574 522.088 1.00 10.39 130 LEU C C 1
ATOM 2327 O O . LEU B 2 130 ? 269.508 466.130 521.841 1.00 10.24 130 LEU C O 1
ATOM 2332 N N . PHE B 2 131 ? 270.953 464.445 521.503 1.00 10.26 131 PHE C N 1
ATOM 2333 C CA . PHE B 2 131 ? 270.149 463.868 520.437 1.00 10.28 131 PHE C CA 1
ATOM 2334 C C . PHE B 2 131 ? 270.252 462.349 520.384 1.00 10.16 131 PHE C C 1
ATOM 2335 O O . PHE B 2 131 ? 271.346 461.797 520.486 1.00 10.15 131 PHE C O 1
ATOM 2343 N N . PRO B 2 132 ? 269.119 461.667 520.202 1.00 10.19 132 PRO C N 1
ATOM 2344 C CA . PRO B 2 132 ? 267.735 462.129 520.241 1.00 10.22 132 PRO C CA 1
ATOM 2345 C C . PRO B 2 132 ? 267.261 462.464 521.652 1.00 10.32 132 PRO C C 1
ATOM 2346 O O . PRO B 2 132 ? 267.387 461.651 522.570 1.00 10.17 132 PRO C O 1
ATOM 2350 N N . GLY B 2 133 ? 266.665 463.646 521.810 1.00 10.38 133 GLY C N 1
ATOM 2351 C CA . GLY B 2 133 ? 266.190 464.098 523.113 1.00 10.38 133 GLY C CA 1
ATOM 2352 C C . GLY B 2 133 ? 265.022 463.262 523.605 1.00 10.38 133 GLY C C 1
ATOM 2353 O O . GLY B 2 133 ? 264.847 463.058 524.806 1.00 10.29 133 GLY C O 1
ATOM 2354 N N . GLU B 2 134 ? 264.247 462.731 522.678 1.00 10.46 134 GLU C N 1
ATOM 2355 C CA . GLU B 2 134 ? 263.038 461.950 523.027 1.00 10.41 134 GLU C CA 1
ATOM 2356 C C . GLU B 2 134 ? 263.417 460.652 523.706 1.00 10.29 134 GLU C C 1
ATOM 2357 O O . GLU B 2 134 ? 262.553 460.069 524.355 1.00 10.45 134 GLU C O 1
ATOM 2363 N N . VAL B 2 135 ? 264.641 460.192 523.498 1.00 10.17 135 VAL C N 1
ATOM 2364 C CA . VAL B 2 135 ? 265.044 458.900 524.035 1.00 10.10 135 VAL C CA 1
ATOM 2365 C C . VAL B 2 135 ? 265.654 459.035 525.424 1.00 10.02 135 VAL C C 1
ATOM 2366 O O . VAL B 2 135 ? 265.351 458.245 526.318 1.00 10.01 135 VAL C O 1
ATOM 2370 N N . VAL B 2 136 ? 266.536 460.013 525.593 1.00 10.08 136 VAL C N 1
ATOM 2371 C CA . VAL B 2 136 ? 267.218 460.192 526.872 1.00 9.93 136 VAL C CA 1
ATOM 2372 C C . VAL B 2 136 ? 266.362 460.960 527.883 1.00 9.92 136 VAL C C 1
ATOM 2373 O O . VAL B 2 136 ? 266.368 460.659 529.074 1.00 9.95 136 VAL C O 1
ATOM 2377 N N . GLY B 2 137 ? 265.615 461.961 527.404 1.00 10.02 137 GLY C N 1
ATOM 2378 C CA . GLY B 2 137 ? 264.717 462.740 528.239 1.00 10.04 137 GLY C CA 1
ATOM 2379 C C . GLY B 2 137 ? 265.467 463.742 529.131 1.00 10.09 137 GLY C C 1
ATOM 2380 O O . GLY B 2 137 ? 266.698 463.717 529.186 1.00 9.91 137 GLY C O 1
ATOM 2381 N N . PRO B 2 138 ? 264.729 464.595 529.854 1.00 10.07 138 PRO C N 1
ATOM 2382 C CA . PRO B 2 138 ? 265.202 465.614 530.787 1.00 10.11 138 PRO C CA 1
ATOM 2383 C C . PRO B 2 138 ? 266.033 465.043 531.930 1.00 9.91 138 PRO C C 1
ATOM 2384 O O . PRO B 2 138 ? 266.797 465.768 532.568 1.00 9.81 138 PRO C O 1
ATOM 2388 N N . GLN B 2 139 ? 265.881 463.749 532.188 1.00 9.82 139 GLN C N 1
ATOM 2389 C CA . GLN B 2 139 ? 266.605 463.100 533.271 1.00 9.76 139 GLN C CA 1
ATOM 2390 C C . GLN B 2 139 ? 268.091 463.006 532.960 1.00 9.75 139 GLN C C 1
ATOM 2391 O O . GLN B 2 139 ? 268.919 462.982 533.870 1.00 9.72 139 GLN C O 1
ATOM 2397 N N . PHE B 2 140 ? 268.426 462.955 531.676 1.00 9.69 140 PHE C N 1
ATOM 2398 C CA . PHE B 2 140 ? 269.820 462.901 531.268 1.00 9.64 140 PHE C CA 1
ATOM 2399 C C . PHE B 2 140 ? 270.486 464.215 531.628 1.00 10.03 140 PHE C C 1
ATOM 2400 O O . PHE B 2 140 ? 271.556 464.237 532.232 1.00 9.43 140 PHE C O 1
ATOM 2408 N N . VAL B 2 141 ? 269.832 465.312 531.265 1.00 9.55 141 VAL C N 1
ATOM 2409 C CA . VAL B 2 141 ? 270.375 466.641 531.495 1.00 9.71 141 VAL C CA 1
ATOM 2410 C C . VAL B 2 141 ? 270.618 466.891 532.972 1.00 9.78 141 VAL C C 1
ATOM 2411 O O . VAL B 2 141 ? 271.643 467.457 533.351 1.00 9.64 141 VAL C O 1
ATOM 2415 N N . GLU B 2 142 ? 269.670 466.472 533.804 1.00 9.70 142 GLU C N 1
ATOM 2416 C CA . GLU B 2 142 ? 269.808 466.647 535.242 1.00 9.83 142 GLU C CA 1
ATOM 2417 C C . GLU B 2 142 ? 270.932 465.790 535.820 1.00 9.68 142 GLU C C 1
ATOM 2418 O O . GLU B 2 142 ? 271.729 466.260 536.631 1.00 9.77 142 GLU C O 1
ATOM 2420 N N . ALA B 2 143 ? 271.007 464.528 535.401 1.00 9.59 143 ALA C N 1
ATOM 2421 C CA . ALA B 2 143 ? 272.007 463.608 535.937 1.00 9.63 143 ALA C CA 1
ATOM 2422 C C . ALA B 2 143 ? 273.422 464.107 535.663 1.00 9.61 143 ALA C C 1
ATOM 2423 O O . ALA B 2 143 ? 274.306 463.986 536.510 1.00 9.70 143 ALA C O 1
ATOM 2425 N N . MET B 2 144 ? 273.628 464.685 534.485 1.00 9.54 144 MET C N 1
ATOM 2426 C CA . MET B 2 144 ? 274.954 465.130 534.068 1.00 9.62 144 MET C CA 1
ATOM 2427 C C . MET B 2 144 ? 275.495 466.265 534.926 1.00 9.91 144 MET C C 1
ATOM 2428 O O . MET B 2 144 ? 276.697 466.528 534.914 1.00 9.33 144 MET C O 1
ATOM 2433 N N . LYS B 2 145 ? 274.624 466.957 535.652 1.00 9.62 145 LYS C N 1
ATOM 2434 C CA . LYS B 2 145 ? 275.057 468.106 536.441 1.00 9.67 145 LYS C CA 1
ATOM 2435 C C . LYS B 2 145 ? 276.121 467.726 537.457 1.00 9.61 145 LYS C C 1
ATOM 2436 O O . LYS B 2 145 ? 276.973 468.542 537.805 1.00 9.64 145 LYS C O 1
ATOM 2442 N N . GLY B 2 146 ? 276.050 466.500 537.962 1.00 9.56 146 GLY C N 1
ATOM 2443 C CA . GLY B 2 146 ? 276.989 466.042 538.976 1.00 9.53 146 GLY C CA 1
ATOM 2444 C C . GLY B 2 146 ? 278.430 466.047 538.468 1.00 9.53 146 GLY C C 1
ATOM 2445 O O . GLY B 2 146 ? 279.221 466.904 538.862 1.00 9.59 146 GLY C O 1
ATOM 2446 N N . PRO B 2 147 ? 278.794 465.078 537.627 1.00 9.57 147 PRO C N 1
ATOM 2447 C CA . PRO B 2 147 ? 280.108 464.894 537.040 1.00 9.50 147 PRO C CA 1
ATOM 2448 C C . PRO B 2 147 ? 280.487 465.956 536.012 1.00 9.66 147 PRO C C 1
ATOM 2449 O O . PRO B 2 147 ? 281.673 466.180 535.766 1.00 9.53 147 PRO C O 1
ATOM 2453 N N . PHE B 2 148 ? 279.498 466.618 535.408 1.00 9.33 148 PHE C N 1
ATOM 2454 C CA . PHE B 2 148 ? 279.797 467.582 534.355 1.00 9.88 148 PHE C CA 1
ATOM 2455 C C . PHE B 2 148 ? 279.060 468.908 534.557 1.00 9.85 148 PHE C C 1
ATOM 2456 O O . PHE B 2 148 ? 278.201 469.269 533.750 1.00 9.91 148 PHE C O 1
ATOM 2464 N N . PRO B 2 149 ? 279.410 469.665 535.599 1.00 9.92 149 PRO C N 1
ATOM 2465 C CA . PRO B 2 149 ? 278.733 470.857 536.080 1.00 9.88 149 PRO C CA 1
ATOM 2466 C C . PRO B 2 149 ? 278.868 472.035 535.123 1.00 9.96 149 PRO C C 1
ATOM 2467 O O . PRO B 2 149 ? 278.151 473.028 535.246 1.00 10.16 149 PRO C O 1
ATOM 2471 N N . ASN B 2 150 ? 279.810 471.938 534.192 1.00 10.10 150 ASN C N 1
ATOM 2472 C CA . ASN B 2 150 ? 280.090 473.028 533.269 1.00 10.06 150 ASN C CA 1
ATOM 2473 C C . ASN B 2 150 ? 279.695 472.704 531.834 1.00 10.20 150 ASN C C 1
ATOM 2474 O O . ASN B 2 150 ? 280.136 473.376 530.899 1.00 10.37 150 ASN C O 1
ATOM 2476 N N . VAL B 2 151 ? 278.854 471.695 531.652 1.00 10.17 151 VAL C N 1
ATOM 2477 C CA . VAL B 2 151 ? 278.401 471.322 530.318 1.00 10.25 151 VAL C CA 1
ATOM 2478 C C . VAL B 2 151 ? 276.928 471.651 530.118 1.00 10.30 151 VAL C C 1
ATOM 2479 O O . VAL B 2 151 ? 276.076 471.252 530.910 1.00 10.17 151 VAL C O 1
ATOM 2483 N N . LYS B 2 152 ? 276.638 472.397 529.054 1.00 10.47 152 LYS C N 1
ATOM 2484 C CA . LYS B 2 152 ? 275.275 472.806 528.743 1.00 10.44 152 LYS C CA 1
ATOM 2485 C C . LYS B 2 152 ? 274.738 472.033 527.550 1.00 10.47 152 LYS C C 1
ATOM 2486 O O . LYS B 2 152 ? 275.498 471.627 526.674 1.00 10.40 152 LYS C O 1
ATOM 2492 N N . PHE B 2 153 ? 273.419 471.849 527.513 1.00 10.38 153 PHE C N 1
ATOM 2493 C CA . PHE B 2 153 ? 272.805 471.108 526.424 1.00 10.39 153 PHE C CA 1
ATOM 2494 C C . PHE B 2 153 ? 271.757 471.902 525.663 1.00 10.52 153 PHE C C 1
ATOM 2495 O O . PHE B 2 153 ? 271.032 472.716 526.238 1.00 10.55 153 PHE C O 1
ATOM 2503 N N . VAL B 2 154 ? 271.651 471.597 524.374 1.00 10.56 154 VAL C N 1
ATOM 2504 C CA . VAL B 2 154 ? 270.571 472.096 523.529 1.00 10.67 154 VAL C CA 1
ATOM 2505 C C . VAL B 2 154 ? 269.902 470.916 522.801 1.00 10.74 154 VAL C C 1
ATOM 2506 O O . VAL B 2 154 ? 270.266 470.629 521.659 1.00 10.80 154 VAL C O 1
ATOM 2510 N N . PRO B 2 155 ? 268.971 470.226 523.437 1.00 10.65 155 PRO C N 1
ATOM 2511 C CA . PRO B 2 155 ? 268.355 468.991 522.987 1.00 10.57 155 PRO C CA 1
ATOM 2512 C C . PRO B 2 155 ? 267.496 469.205 521.751 1.00 10.80 155 PRO C C 1
ATOM 2513 O O . PRO B 2 155 ? 266.831 470.230 521.632 1.00 10.96 155 PRO C O 1
ATOM 2517 N N . THR B 2 156 ? 267.493 468.217 520.881 1.00 10.82 156 THR C N 1
ATOM 2518 C CA . THR B 2 156 ? 266.649 468.243 519.692 1.00 10.90 156 THR C CA 1
ATOM 2519 C C . THR B 2 156 ? 265.789 466.989 519.618 1.00 10.83 156 THR C C 1
ATOM 2520 O O . THR B 2 156 ? 266.294 465.867 519.727 1.00 10.68 156 THR C O 1
ATOM 2524 N N . GLY B 2 157 ? 264.498 467.181 519.436 1.00 10.92 157 GLY C N 1
ATOM 2525 C CA . GLY B 2 157 ? 263.554 466.072 519.351 1.00 10.91 157 GLY C CA 1
ATOM 2526 C C . GLY B 2 157 ? 262.909 465.820 520.698 1.00 10.89 157 GLY C C 1
ATOM 2527 O O . GLY B 2 157 ? 263.541 465.957 521.746 1.00 10.85 157 GLY C O 1
ATOM 2528 N N . GLY B 2 158 ? 261.626 465.461 520.678 1.00 11.00 158 GLY C N 1
ATOM 2529 C CA . GLY B 2 158 ? 260.897 465.190 521.908 1.00 11.05 158 GLY C CA 1
ATOM 2530 C C . GLY B 2 158 ? 260.454 466.474 522.592 1.00 11.38 158 GLY C C 1
ATOM 2531 O O . GLY B 2 158 ? 260.070 466.456 523.763 1.00 11.52 158 GLY C O 1
ATOM 2532 N N . VAL B 2 159 ? 260.521 467.582 521.871 1.00 11.35 159 VAL C N 1
ATOM 2533 C CA . VAL B 2 159 ? 260.156 468.875 522.434 1.00 11.47 159 VAL C CA 1
ATOM 2534 C C . VAL B 2 159 ? 258.856 469.383 521.843 1.00 11.73 159 VAL C C 1
ATOM 2535 O O . VAL B 2 159 ? 258.760 469.631 520.641 1.00 11.86 159 VAL C O 1
ATOM 2539 N N . ASN B 2 160 ? 257.865 469.567 522.707 1.00 11.81 160 ASN C N 1
ATOM 2540 C CA . ASN B 2 160 ? 256.558 470.064 522.303 1.00 11.93 160 ASN C CA 1
ATOM 2541 C C . ASN B 2 160 ? 256.107 471.133 523.286 1.00 12.14 160 ASN C C 1
ATOM 2542 O O . ASN B 2 160 ? 256.758 471.354 524.301 1.00 11.98 160 ASN C O 1
ATOM 2544 N N . LEU B 2 161 ? 254.955 471.741 523.030 1.00 12.35 161 LEU C N 1
ATOM 2545 C CA . LEU B 2 161 ? 254.439 472.768 523.934 1.00 12.41 161 LEU C CA 1
ATOM 2546 C C . LEU B 2 161 ? 254.072 472.192 525.293 1.00 12.35 161 LEU C C 1
ATOM 2547 O O . LEU B 2 161 ? 254.019 472.910 526.289 1.00 12.63 161 LEU C O 1
ATOM 2552 N N . ASP B 2 162 ? 253.806 470.895 525.326 1.00 12.43 162 ASP C N 1
ATOM 2553 C CA . ASP B 2 162 ? 253.364 470.229 526.541 1.00 12.36 162 ASP C CA 1
ATOM 2554 C C . ASP B 2 162 ? 254.504 469.964 527.521 1.00 12.19 162 ASP C C 1
ATOM 2555 O O . ASP B 2 162 ? 254.261 469.784 528.715 1.00 12.07 162 ASP C O 1
ATOM 2557 N N . ASN B 2 163 ? 255.736 469.894 527.024 1.00 12.03 163 ASN C N 1
ATOM 2558 C CA . ASN B 2 163 ? 256.859 469.541 527.889 1.00 11.78 163 ASN C CA 1
ATOM 2559 C C . ASN B 2 163 ? 258.062 470.443 527.681 1.00 11.98 163 ASN C C 1
ATOM 2560 O O . ASN B 2 163 ? 259.174 470.101 528.081 1.00 11.49 163 ASN C O 1
ATOM 2565 N N . VAL B 2 164 ? 257.857 471.593 527.058 1.00 11.90 164 VAL C N 1
ATOM 2566 C CA . VAL B 2 164 ? 258.987 472.481 526.796 1.00 11.78 164 VAL C CA 1
ATOM 2567 C C . VAL B 2 164 ? 259.569 473.055 528.088 1.00 11.75 164 VAL C C 1
ATOM 2568 O O . VAL B 2 164 ? 260.789 473.234 528.193 1.00 11.49 164 VAL C O 1
ATOM 2572 N N . CYS B 2 165 ? 258.695 473.217 529.081 1.00 11.87 165 CYS C N 1
ATOM 2573 C CA . CYS B 2 165 ? 259.088 473.880 530.351 1.00 11.81 165 CYS C CA 1
ATOM 2574 C C . CYS B 2 165 ? 259.686 472.872 531.311 1.00 11.55 165 CYS C C 1
ATOM 2575 O O . CYS B 2 165 ? 260.204 473.290 532.343 1.00 11.38 165 CYS C O 1
ATOM 2578 N N . GLU B 2 166 ? 259.582 471.597 530.982 1.00 11.39 166 GLU C N 1
ATOM 2579 C CA . GLU B 2 166 ? 260.242 470.536 531.736 1.00 11.30 166 GLU C CA 1
ATOM 2580 C C . GLU B 2 166 ? 261.727 470.500 531.419 1.00 11.17 166 GLU C C 1
ATOM 2581 O O . GLU B 2 166 ? 262.558 470.237 532.288 1.00 11.04 166 GLU C O 1
ATOM 2583 N N . TRP B 2 167 ? 262.060 470.785 530.163 1.00 11.07 167 TRP C N 1
ATOM 2584 C CA . TRP B 2 167 ? 263.448 470.816 529.735 1.00 10.95 167 TRP C CA 1
ATOM 2585 C C . TRP B 2 167 ? 264.177 471.988 530.377 1.00 12.13 167 TRP C C 1
ATOM 2586 O O . TRP B 2 167 ? 265.332 471.867 530.788 1.00 10.58 167 TRP C O 1
ATOM 2597 N N . PHE B 2 168 ? 263.484 473.115 530.494 1.00 10.94 168 PHE C N 1
ATOM 2598 C CA . PHE B 2 168 ? 264.080 474.293 531.115 1.00 11.10 168 PHE C CA 1
ATOM 2599 C C . PHE B 2 168 ? 264.234 474.120 532.621 1.00 11.03 168 PHE C C 1
ATOM 2600 O O . PHE B 2 168 ? 265.182 474.640 533.210 1.00 11.10 168 PHE C O 1
ATOM 2608 N N . GLU B 2 169 ? 263.336 473.352 533.234 1.00 11.06 169 GLU C N 1
ATOM 2609 C CA . GLU B 2 169 ? 263.481 473.011 534.646 1.00 11.05 169 GLU C CA 1
ATOM 2610 C C . GLU B 2 169 ? 264.698 472.115 534.858 1.00 10.87 169 GLU C C 1
ATOM 2611 O O . GLU B 2 169 ? 265.442 472.285 535.821 1.00 10.90 169 GLU C O 1
ATOM 2613 N N . ALA B 2 170 ? 264.920 471.181 533.927 1.00 10.77 170 ALA C N 1
ATOM 2614 C CA . ALA B 2 170 ? 266.099 470.323 533.984 1.00 10.60 170 ALA C CA 1
ATOM 2615 C C . ALA B 2 170 ? 267.358 471.177 533.924 1.00 10.56 170 ALA C C 1
ATOM 2616 O O . ALA B 2 170 ? 268.327 470.920 534.635 1.00 10.36 170 ALA C O 1
ATOM 2618 N N . GLY B 2 171 ? 267.316 472.229 533.110 1.00 10.60 171 GLY C N 1
ATOM 2619 C CA . GLY B 2 171 ? 268.418 473.180 533.042 1.00 10.54 171 GLY C CA 1
ATOM 2620 C C . GLY B 2 171 ? 269.099 473.236 531.679 1.00 10.58 171 GLY C C 1
ATOM 2621 O O . GLY B 2 171 ? 270.318 473.387 531.601 1.00 10.74 171 GLY C O 1
ATOM 2622 N N . VAL B 2 172 ? 268.320 473.144 530.608 1.00 10.59 172 VAL C N 1
ATOM 2623 C CA . VAL B 2 172 ? 268.889 473.281 529.271 1.00 10.62 172 VAL C CA 1
ATOM 2624 C C . VAL B 2 172 ? 269.172 474.741 528.956 1.00 10.71 172 VAL C C 1
ATOM 2625 O O . VAL B 2 172 ? 268.604 475.642 529.573 1.00 10.73 172 VAL C O 1
ATOM 2629 N N . LEU B 2 173 ? 270.058 474.970 527.994 1.00 10.82 173 LEU C N 1
ATOM 2630 C CA . LEU B 2 173 ? 270.385 476.318 527.552 1.00 10.96 173 LEU C CA 1
ATOM 2631 C C . LEU B 2 173 ? 269.305 476.850 526.624 1.00 11.21 173 LEU C C 1
ATOM 2632 O O . LEU B 2 173 ? 268.886 478.002 526.718 1.00 11.65 173 LEU C O 1
ATOM 2637 N N . ALA B 2 174 ? 268.876 475.991 525.718 1.00 11.16 174 ALA C N 1
ATOM 2638 C CA . ALA B 2 174 ? 267.897 476.320 524.700 1.00 11.38 174 ALA C CA 1
ATOM 2639 C C . ALA B 2 174 ? 267.270 475.036 524.208 1.00 11.25 174 ALA C C 1
ATOM 2640 O O . ALA B 2 174 ? 267.821 473.960 524.424 1.00 10.95 174 ALA C O 1
ATOM 2642 N N . VAL B 2 175 ? 266.128 475.125 523.548 1.00 11.42 175 VAL C N 1
ATOM 2643 C CA . VAL B 2 175 ? 265.528 473.928 522.971 1.00 11.38 175 VAL C CA 1
ATOM 2644 C C . VAL B 2 175 ? 265.493 473.992 521.453 1.00 11.79 175 VAL C C 1
ATOM 2645 O O . VAL B 2 175 ? 265.125 475.014 520.875 1.00 11.87 175 VAL C O 1
ATOM 2649 N N . GLY B 2 176 ? 265.872 472.892 520.812 1.00 11.54 176 GLY C N 1
ATOM 2650 C CA . GLY B 2 176 ? 265.809 472.785 519.363 1.00 11.85 176 GLY C CA 1
ATOM 2651 C C . GLY B 2 176 ? 264.486 472.170 518.945 1.00 12.02 176 GLY C C 1
ATOM 2652 O O . GLY B 2 176 ? 264.172 471.036 519.309 1.00 11.74 176 GLY C O 1
ATOM 2653 N N . VAL B 2 177 ? 263.687 472.935 518.213 1.00 12.47 177 VAL C N 1
ATOM 2654 C CA . VAL B 2 177 ? 262.352 472.487 517.863 1.00 12.64 177 VAL C CA 1
ATOM 2655 C C . VAL B 2 177 ? 262.156 472.390 516.359 1.00 13.00 177 VAL C C 1
ATOM 2656 O O . VAL B 2 177 ? 262.182 473.393 515.645 1.00 13.19 177 VAL C O 1
ATOM 2660 N N . GLY B 2 178 ? 261.893 471.180 515.895 1.00 13.18 178 GLY C N 1
ATOM 2661 C CA . GLY B 2 178 ? 261.562 470.945 514.501 1.00 13.57 178 GLY C CA 1
ATOM 2662 C C . GLY B 2 178 ? 260.232 470.215 514.450 1.00 13.82 178 GLY C C 1
ATOM 2663 O O . GLY B 2 178 ? 259.719 469.799 515.487 1.00 13.73 178 GLY C O 1
ATOM 2664 N N . SER B 2 179 ? 259.689 470.035 513.254 1.00 14.02 179 SER C N 1
ATOM 2665 C CA . SER B 2 179 ? 258.419 469.330 513.067 1.00 14.11 179 SER C CA 1
ATOM 2666 C C . SER B 2 179 ? 257.255 470.041 513.758 1.00 14.33 179 SER C C 1
ATOM 2667 O O . SER B 2 179 ? 256.421 470.665 513.106 1.00 14.58 179 SER C O 1
ATOM 2669 N N . ALA B 2 180 ? 257.222 469.985 515.083 1.00 14.00 180 ALA C N 1
ATOM 2670 C CA . ALA B 2 180 ? 256.134 470.564 515.861 1.00 13.92 180 ALA C CA 1
ATOM 2671 C C . ALA B 2 180 ? 256.045 472.056 515.562 1.00 14.06 180 ALA C C 1
ATOM 2672 O O . ALA B 2 180 ? 254.958 472.628 515.578 1.00 14.28 180 ALA C O 1
ATOM 2674 N N . LEU B 2 181 ? 257.184 472.693 515.312 1.00 14.07 181 LEU C N 1
ATOM 2675 C CA . LEU B 2 181 ? 257.209 474.123 515.044 1.00 14.24 181 LEU C CA 1
ATOM 2676 C C . LEU B 2 181 ? 257.005 474.492 513.563 1.00 14.64 181 LEU C C 1
ATOM 2677 O O . LEU B 2 181 ? 256.197 475.353 513.218 1.00 14.86 181 LEU C O 1
ATOM 2682 N N . VAL B 2 182 ? 257.770 473.838 512.697 1.00 14.62 182 VAL C N 1
ATOM 2683 C CA . VAL B 2 182 ? 257.787 474.193 511.278 1.00 14.87 182 VAL C CA 1
ATOM 2684 C C . VAL B 2 182 ? 256.830 473.501 510.307 1.00 15.16 182 VAL C C 1
ATOM 2685 O O . VAL B 2 182 ? 256.616 473.993 509.203 1.00 15.52 182 VAL C O 1
ATOM 2689 N N . GLU B 2 183 ? 256.319 472.329 510.672 1.00 15.12 183 GLU C N 1
ATOM 2690 C CA . GLU B 2 183 ? 255.473 471.573 509.754 1.00 15.46 183 GLU C CA 1
ATOM 2691 C C . GLU B 2 183 ? 254.144 472.281 509.497 1.00 15.71 183 GLU C C 1
ATOM 2692 O O . GLU B 2 183 ? 253.444 472.669 510.433 1.00 15.62 183 GLU C O 1
ATOM 2694 N N . GLY B 2 184 ? 253.785 472.422 508.224 1.00 16.06 184 GLY C N 1
ATOM 2695 C CA . GLY B 2 184 ? 252.523 473.056 507.850 1.00 16.24 184 GLY C CA 1
ATOM 2696 C C . GLY B 2 184 ? 252.749 474.298 506.998 1.00 16.54 184 GLY C C 1
ATOM 2697 O O . GLY B 2 184 ? 253.888 474.680 506.727 1.00 16.47 184 GLY C O 1
ATOM 2698 N N . LYS B 2 185 ? 251.658 474.917 506.560 1.00 16.69 185 LYS C N 1
ATOM 2699 C CA . LYS B 2 185 ? 251.739 476.114 505.734 1.00 16.81 185 LYS C CA 1
ATOM 2700 C C . LYS B 2 185 ? 252.128 477.322 506.594 1.00 16.81 185 LYS C C 1
ATOM 2701 O O . LYS B 2 185 ? 251.870 477.315 507.797 1.00 16.64 185 LYS C O 1
ATOM 2707 N N . PRO B 2 186 ? 252.747 478.360 506.006 1.00 16.70 186 PRO C N 1
ATOM 2708 C CA . PRO B 2 186 ? 253.251 479.564 506.654 1.00 16.66 186 PRO C CA 1
ATOM 2709 C C . PRO B 2 186 ? 252.278 480.234 507.625 1.00 16.67 186 PRO C C 1
ATOM 2710 O O . PRO B 2 186 ? 252.697 480.767 508.655 1.00 16.55 186 PRO C O 1
ATOM 2714 N N . SER B 2 187 ? 250.986 480.203 507.310 1.00 16.90 187 SER C N 1
ATOM 2715 C CA . SER B 2 187 ? 249.986 480.834 508.170 1.00 17.08 187 SER C CA 1
ATOM 2716 C C . SER B 2 187 ? 249.753 480.049 509.459 1.00 16.99 187 SER C C 1
ATOM 2717 O O . SER B 2 187 ? 249.182 480.570 510.420 1.00 17.03 187 SER C O 1
ATOM 2719 N N . GLU B 2 188 ? 250.200 478.801 509.483 1.00 16.74 188 GLU C N 1
ATOM 2720 C CA . GLU B 2 188 ? 250.076 477.958 510.665 1.00 16.62 188 GLU C CA 1
ATOM 2721 C C . GLU B 2 188 ? 251.399 477.926 511.412 1.00 16.29 188 GLU C C 1
ATOM 2722 O O . GLU B 2 188 ? 251.431 477.850 512.638 1.00 15.93 188 GLU C O 1
ATOM 2724 N N . VAL B 2 189 ? 252.490 478.008 510.657 1.00 16.25 189 VAL C N 1
ATOM 2725 C CA . VAL B 2 189 ? 253.822 477.991 511.246 1.00 15.96 189 VAL C CA 1
ATOM 2726 C C . VAL B 2 189 ? 254.046 479.230 512.090 1.00 15.81 189 VAL C C 1
ATOM 2727 O O . VAL B 2 189 ? 254.569 479.143 513.203 1.00 15.48 189 VAL C O 1
ATOM 2731 N N . ALA B 2 190 ? 253.647 480.384 511.572 1.00 15.78 190 ALA C N 1
ATOM 2732 C CA . ALA B 2 190 ? 253.806 481.634 512.293 1.00 15.71 190 ALA C CA 1
ATOM 2733 C C . ALA B 2 190 ? 253.042 481.607 513.616 1.00 15.58 190 ALA C C 1
ATOM 2734 O O . ALA B 2 190 ? 253.492 482.161 514.615 1.00 15.50 190 ALA C O 1
ATOM 2736 N N . GLU B 2 191 ? 251.873 480.966 513.609 1.00 15.93 191 GLU C N 1
ATOM 2737 C CA . GLU B 2 191 ? 251.042 480.910 514.809 1.00 15.83 191 GLU C CA 1
ATOM 2738 C C . GLU B 2 191 ? 251.638 479.969 515.849 1.00 15.61 191 GLU C C 1
ATOM 2739 O O . GLU B 2 191 ? 251.665 480.286 517.044 1.00 15.28 191 GLU C O 1
ATOM 2741 N N . LYS B 2 192 ? 252.119 478.813 515.410 1.00 15.34 192 LYS C N 1
ATOM 2742 C CA . LYS B 2 192 ? 252.741 477.863 516.321 1.00 15.20 192 LYS C CA 1
ATOM 2743 C C . LYS B 2 192 ? 254.033 478.418 516.894 1.00 14.97 192 LYS C C 1
ATOM 2744 O O . LYS B 2 192 ? 254.356 478.190 518.059 1.00 14.52 192 LYS C O 1
ATOM 2750 N N . ALA B 2 193 ? 254.771 479.157 516.073 1.00 14.89 193 ALA C N 1
ATOM 2751 C CA . ALA B 2 193 ? 256.011 479.763 516.528 1.00 14.65 193 ALA C CA 1
ATOM 2752 C C . ALA B 2 193 ? 255.726 480.745 517.655 1.00 14.96 193 ALA C C 1
ATOM 2753 O O . ALA B 2 193 ? 256.455 480.787 518.647 1.00 14.30 193 ALA C O 1
ATOM 2755 N N . ARG B 2 194 ? 254.627 481.490 517.533 1.00 14.75 194 ARG C N 1
ATOM 2756 C CA . ARG B 2 194 ? 254.223 482.428 518.577 1.00 14.80 194 ARG C CA 1
ATOM 2757 C C . ARG B 2 194 ? 254.007 481.850 519.967 1.00 14.72 194 ARG C C 1
ATOM 2758 O O . ARG B 2 194 ? 254.505 482.392 520.958 1.00 14.33 194 ARG C O 1
ATOM 2766 N N . ARG B 2 195 ? 253.286 480.730 520.045 1.00 14.54 195 ARG C N 1
ATOM 2767 C CA . ARG B 2 195 ? 253.053 480.085 521.335 1.00 14.41 195 ARG C CA 1
ATOM 2768 C C . ARG B 2 195 ? 254.297 479.437 521.966 1.00 14.08 195 ARG C C 1
ATOM 2769 O O . ARG B 2 195 ? 254.468 479.403 523.183 1.00 13.98 195 ARG C O 1
ATOM 2777 N N . PHE B 2 196 ? 255.203 478.985 521.102 1.00 13.92 196 PHE C N 1
ATOM 2778 C CA . PHE B 2 196 ? 256.448 478.399 521.579 1.00 13.76 196 PHE C CA 1
ATOM 2779 C C . PHE B 2 196 ? 257.201 479.525 522.267 1.00 14.09 196 PHE C C 1
ATOM 2780 O O . PHE B 2 196 ? 257.722 479.345 523.368 1.00 13.55 196 PHE C O 1
ATOM 2788 N N . VAL B 2 197 ? 257.242 480.691 521.635 1.00 13.92 197 VAL C N 1
ATOM 2789 C CA . VAL B 2 197 ? 257.978 481.813 522.200 1.00 13.86 197 VAL C CA 1
ATOM 2790 C C . VAL B 2 197 ? 257.136 482.262 523.385 1.00 13.93 197 VAL C C 1
ATOM 2791 O O . VAL B 2 197 ? 257.677 482.564 524.451 1.00 13.81 197 VAL C O 1
ATOM 2795 N N . LYS B 2 198 ? 255.816 482.320 523.212 1.00 13.91 198 LYS C N 1
ATOM 2796 C CA . LYS B 2 198 ? 254.962 482.681 524.343 1.00 13.89 198 LYS C CA 1
ATOM 2797 C C . LYS B 2 198 ? 255.063 481.811 525.687 1.00 13.79 198 LYS C C 1
ATOM 2798 O O . LYS B 2 198 ? 255.348 482.235 526.808 1.00 13.85 198 LYS C O 1
ATOM 2804 N N . LYS B 2 199 ? 254.985 480.491 525.524 1.00 13.81 199 LYS C N 1
ATOM 2805 C CA . LYS B 2 199 ? 255.151 479.589 526.702 1.00 13.69 199 LYS C CA 1
ATOM 2806 C C . LYS B 2 199 ? 256.559 479.678 527.298 1.00 13.83 199 LYS C C 1
ATOM 2807 O O . LYS B 2 199 ? 256.652 479.699 528.514 1.00 13.64 199 LYS C O 1
ATOM 2813 N N . ILE B 2 200 ? 257.617 479.701 526.497 1.00 13.45 200 ILE C N 1
ATOM 2814 C CA . ILE B 2 200 ? 258.991 479.675 527.079 1.00 13.56 200 ILE C CA 1
ATOM 2815 C C . ILE B 2 200 ? 259.171 480.912 527.951 1.00 14.05 200 ILE C C 1
ATOM 2816 O O . ILE B 2 200 ? 259.846 480.800 528.973 1.00 13.72 200 ILE C O 1
ATOM 2821 N N . ARG B 2 201 ? 258.585 482.043 527.574 1.00 13.74 201 ARG C N 1
ATOM 2822 C CA . ARG B 2 201 ? 258.746 483.312 528.339 1.00 13.91 201 ARG C CA 1
ATOM 2823 C C . ARG B 2 201 ? 258.158 483.126 529.733 1.00 13.93 201 ARG C C 1
ATOM 2824 O O . ARG B 2 201 ? 258.738 483.648 530.691 1.00 14.14 201 ARG C O 1
ATOM 2832 N N . GLY B 2 202 ? 257.046 482.405 529.827 1.00 13.95 202 GLY C N 1
ATOM 2833 C CA . GLY B 2 202 ? 256.445 482.119 531.135 1.00 14.01 202 GLY C CA 1
ATOM 2834 C C . GLY B 2 202 ? 257.400 481.319 531.991 1.00 13.96 202 GLY C C 1
ATOM 2835 O O . GLY B 2 202 ? 257.889 481.875 532.981 1.00 14.14 202 GLY C O 1
ATOM 2836 N N . CYS B 2 203 ? 257.678 480.065 531.624 1.00 13.92 203 CYS C N 1
ATOM 2837 C CA . CYS B 2 203 ? 258.531 479.229 532.510 1.00 13.89 203 CYS C CA 1
ATOM 2838 C C . CYS B 2 203 ? 259.989 479.623 532.739 1.00 13.94 203 CYS C C 1
ATOM 2839 O O . CYS B 2 203 ? 260.406 479.705 533.900 1.00 13.85 203 CYS C O 1
ATOM 2842 N N . THR B 2 204 ? 260.719 479.875 531.660 1.00 14.10 204 THR C N 1
ATOM 2843 C CA . THR B 2 204 ? 262.134 480.299 531.794 1.00 13.89 204 THR C CA 1
ATOM 2844 C C . THR B 2 204 ? 261.959 481.713 532.365 1.00 13.42 204 THR C C 1
ATOM 2845 O O . THR B 2 204 ? 262.913 482.213 532.985 1.00 13.06 204 THR C O 1
ATOM 2847 N N . ALA C 1 20 ? 224.516 507.286 473.860 1.00 17.95 20 ALA A N 1
ATOM 2848 C CA . ALA C 1 20 ? 225.086 506.993 472.553 1.00 17.86 20 ALA A CA 1
ATOM 2849 C C . ALA C 1 20 ? 226.361 506.160 472.707 1.00 17.69 20 ALA A C 1
ATOM 2850 O O . ALA C 1 20 ? 227.475 506.684 472.632 1.00 17.35 20 ALA A O 1
ATOM 2852 N N . ARG C 1 21 ? 226.191 504.846 472.893 1.00 18.01 21 ARG A N 1
ATOM 2853 C CA . ARG C 1 21 ? 227.309 503.913 473.080 1.00 18.02 21 ARG A CA 1
ATOM 2854 C C . ARG C 1 21 ? 228.200 503.836 471.847 1.00 17.70 21 ARG A C 1
ATOM 2855 O O . ARG C 1 21 ? 229.370 503.460 471.933 1.00 17.51 21 ARG A O 1
ATOM 2857 N N . LYS C 1 22 ? 227.652 504.227 470.702 1.00 17.81 22 LYS A N 1
ATOM 2858 C CA . LYS C 1 22 ? 228.393 504.221 469.446 1.00 17.52 22 LYS A CA 1
ATOM 2859 C C . LYS C 1 22 ? 229.566 505.184 469.507 1.00 17.28 22 LYS A C 1
ATOM 2860 O O . LYS C 1 22 ? 230.517 505.069 468.729 1.00 17.19 22 LYS A O 1
ATOM 2862 N N . MET C 1 23 ? 229.486 506.164 470.404 1.00 17.27 23 MET A N 1
ATOM 2863 C CA . MET C 1 23 ? 230.494 507.203 470.464 1.00 17.03 23 MET A CA 1
ATOM 2864 C C . MET C 1 23 ? 231.824 506.656 470.953 1.00 16.95 23 MET A C 1
ATOM 2865 O O . MET C 1 23 ? 232.882 507.153 470.570 1.00 16.64 23 MET A O 1
ATOM 2870 N N . GLU C 1 24 ? 231.775 505.631 471.799 1.00 16.95 24 GLU A N 1
ATOM 2871 C CA . GLU C 1 24 ? 233.003 505.031 472.302 1.00 16.75 24 GLU A CA 1
ATOM 2872 C C . GLU C 1 24 ? 233.795 504.424 471.162 1.00 16.73 24 GLU A C 1
ATOM 2873 O O . GLU C 1 24 ? 235.023 504.514 471.127 1.00 16.56 24 GLU A O 1
ATOM 2875 N N . GLU C 1 25 ? 233.087 503.784 470.237 1.00 16.92 25 GLU A N 1
ATOM 2876 C CA . GLU C 1 25 ? 233.717 503.125 469.107 1.00 16.86 25 GLU A CA 1
ATOM 2877 C C . GLU C 1 25 ? 234.343 504.144 468.171 1.00 16.81 25 GLU A C 1
ATOM 2878 O O . GLU C 1 25 ? 235.448 503.943 467.671 1.00 16.83 25 GLU A O 1
ATOM 2880 N N . LEU C 1 26 ? 233.643 505.251 467.954 1.00 16.82 26 LEU A N 1
ATOM 2881 C CA . LEU C 1 26 ? 234.132 506.282 467.049 1.00 16.64 26 LEU A CA 1
ATOM 2882 C C . LEU C 1 26 ? 235.403 506.922 467.591 1.00 16.87 26 LEU A C 1
ATOM 2883 O O . LEU C 1 26 ? 236.353 507.161 466.842 1.00 16.15 26 LEU A O 1
ATOM 2888 N N . PHE C 1 27 ? 235.443 507.164 468.898 1.00 16.35 27 PHE A N 1
ATOM 2889 C CA . PHE C 1 27 ? 236.631 507.732 469.520 1.00 16.19 27 PHE A CA 1
ATOM 2890 C C . PHE C 1 27 ? 237.792 506.750 469.500 1.00 16.34 27 PHE A C 1
ATOM 2891 O O . PHE C 1 27 ? 238.924 507.126 469.197 1.00 15.79 27 PHE A O 1
ATOM 2899 N N . LYS C 1 28 ? 237.509 505.485 469.796 1.00 16.36 28 LYS A N 1
ATOM 2900 C CA . LYS C 1 28 ? 238.544 504.462 469.824 1.00 16.29 28 LYS A CA 1
ATOM 2901 C C . LYS C 1 28 ? 239.194 504.270 468.458 1.00 16.45 28 LYS A C 1
ATOM 2902 O O . LYS C 1 28 ? 240.405 504.059 468.367 1.00 16.37 28 LYS A O 1
ATOM 2904 N N . GLU C 1 29 ? 238.393 504.350 467.397 1.00 16.51 29 GLU A N 1
ATOM 2905 C CA . GLU C 1 29 ? 238.881 504.107 466.020 1.00 16.45 29 GLU A CA 1
ATOM 2906 C C . GLU C 1 29 ? 239.714 505.262 465.505 1.00 16.34 29 GLU A C 1
ATOM 2907 O O . GLU C 1 29 ? 240.732 504.994 464.866 1.00 16.24 29 GLU A O 1
ATOM 2913 N N . HIS C 1 30 ? 239.296 506.493 465.783 1.00 16.23 30 HIS A N 1
ATOM 2914 C CA . HIS C 1 30 ? 239.998 507.662 465.258 1.00 16.08 30 HIS A CA 1
ATOM 2915 C C . HIS C 1 30 ? 241.183 508.081 466.131 1.00 15.85 30 HIS A C 1
ATOM 2916 O O . HIS C 1 30 ? 242.235 508.455 465.614 1.00 15.76 30 HIS A O 1
ATOM 2923 N N . LYS C 1 31 ? 241.011 508.006 467.447 1.00 15.74 31 LYS A N 1
ATOM 2924 C CA . LYS C 1 31 ? 242.063 508.296 468.426 1.00 15.38 31 LYS A CA 1
ATOM 2925 C C . LYS C 1 31 ? 242.543 509.748 468.453 1.00 15.14 31 LYS A C 1
ATOM 2926 O O . LYS C 1 31 ? 243.493 510.070 469.167 1.00 14.92 31 LYS A O 1
ATOM 2932 N N . ILE C 1 32 ? 241.881 510.633 467.719 1.00 15.15 32 ILE A N 1
ATOM 2933 C CA . ILE C 1 32 ? 242.265 512.040 467.742 1.00 14.99 32 ILE A CA 1
ATOM 2934 C C . ILE C 1 32 ? 241.094 512.971 467.476 1.00 15.16 32 ILE A C 1
ATOM 2935 O O . ILE C 1 32 ? 240.266 512.711 466.600 1.00 15.36 32 ILE A O 1
ATOM 2940 N N . VAL C 1 33 ? 241.057 514.081 468.205 1.00 15.02 33 VAL A N 1
ATOM 2941 C CA . VAL C 1 33 ? 240.051 515.117 468.009 1.00 15.16 33 VAL A CA 1
ATOM 2942 C C . VAL C 1 33 ? 240.706 516.462 467.725 1.00 15.13 33 VAL A C 1
ATOM 2943 O O . VAL C 1 33 ? 241.607 516.885 468.456 1.00 14.99 33 VAL A O 1
ATOM 2947 N N . ALA C 1 34 ? 240.255 517.142 466.680 1.00 15.32 34 ALA A N 1
ATOM 2948 C CA . ALA C 1 34 ? 240.760 518.472 466.367 1.00 15.39 34 ALA A CA 1
ATOM 2949 C C . ALA C 1 34 ? 239.886 519.526 467.017 1.00 15.56 34 ALA A C 1
ATOM 2950 O O . ALA C 1 34 ? 238.714 519.677 466.656 1.00 15.75 34 ALA A O 1
ATOM 2952 N N . VAL C 1 35 ? 240.442 520.256 467.967 1.00 15.57 35 VAL A N 1
ATOM 2953 C CA . VAL C 1 35 ? 239.695 521.291 468.665 1.00 15.67 35 VAL A CA 1
ATOM 2954 C C . VAL C 1 35 ? 240.098 522.643 468.116 1.00 16.00 35 VAL A C 1
ATOM 2955 O O . VAL C 1 35 ? 241.232 523.081 468.313 1.00 16.14 35 VAL A O 1
ATOM 2959 N N . LEU C 1 36 ? 239.199 523.294 467.395 1.00 16.25 36 LEU A N 1
ATOM 2960 C CA . LEU C 1 36 ? 239.596 524.512 466.710 1.00 16.83 36 LEU A CA 1
ATOM 2961 C C . LEU C 1 36 ? 238.881 525.781 467.138 1.00 17.09 36 LEU A C 1
ATOM 2962 O O . LEU C 1 36 ? 237.703 525.767 467.510 1.00 16.92 36 LEU A O 1
ATOM 2967 N N . ARG C 1 37 ? 239.598 526.891 467.040 1.00 17.58 37 ARG A N 1
ATOM 2968 C CA . ARG C 1 37 ? 239.033 528.205 467.394 1.00 17.99 37 ARG A CA 1
ATOM 2969 C C . ARG C 1 37 ? 239.174 529.086 466.161 1.00 18.54 37 ARG A C 1
ATOM 2970 O O . ARG C 1 37 ? 239.953 528.733 465.271 1.00 18.74 37 ARG A O 1
ATOM 2978 N N . ALA C 1 38 ? 238.411 530.160 466.088 1.00 18.96 38 ALA A N 1
ATOM 2979 C CA . ALA C 1 38 ? 238.419 531.071 464.954 1.00 19.79 38 ALA A CA 1
ATOM 2980 C C . ALA C 1 38 ? 237.850 532.432 465.316 1.00 20.31 38 ALA A C 1
ATOM 2981 O O . ALA C 1 38 ? 237.088 532.562 466.274 1.00 19.92 38 ALA A O 1
ATOM 2983 N N . ASN C 1 39 ? 238.221 533.445 464.539 1.00 20.60 39 ASN A N 1
ATOM 2984 C CA . ASN C 1 39 ? 237.674 534.782 464.719 1.00 20.80 39 ASN A CA 1
ATOM 2985 C C . ASN C 1 39 ? 236.576 535.066 463.700 1.00 20.87 39 ASN A C 1
ATOM 2986 O O . ASN C 1 39 ? 236.027 536.167 463.655 1.00 20.89 39 ASN A O 1
ATOM 2988 N N . SER C 1 40 ? 236.260 534.067 462.878 1.00 20.72 40 SER A N 1
ATOM 2989 C CA . SER C 1 40 ? 235.227 534.209 461.859 1.00 20.76 40 SER A CA 1
ATOM 2990 C C . SER C 1 40 ? 234.728 532.838 461.410 1.00 20.83 40 SER A C 1
ATOM 2991 O O . SER C 1 40 ? 235.407 531.828 461.592 1.00 20.41 40 SER A O 1
ATOM 2993 N N . VAL C 1 41 ? 233.567 532.830 460.762 1.00 20.63 41 VAL A N 1
ATOM 2994 C CA . VAL C 1 41 ? 233.002 531.601 460.219 1.00 20.52 41 VAL A CA 1
ATOM 2995 C C . VAL C 1 41 ? 233.832 531.067 459.061 1.00 20.53 41 VAL A C 1
ATOM 2996 O O . VAL C 1 41 ? 233.904 529.862 458.838 1.00 20.66 41 VAL A O 1
ATOM 2998 N N . GLU C 1 42 ? 234.454 531.974 458.305 1.00 20.73 42 GLU A N 1
ATOM 2999 C CA . GLU C 1 42 ? 235.244 531.566 457.155 1.00 20.83 42 GLU A CA 1
ATOM 3000 C C . GLU C 1 42 ? 236.473 530.805 457.620 1.00 20.56 42 GLU A C 1
ATOM 3001 O O . GLU C 1 42 ? 236.799 529.748 457.074 1.00 20.54 42 GLU A O 1
ATOM 3003 N N . GLU C 1 43 ? 237.146 531.328 458.637 1.00 20.65 43 GLU A N 1
ATOM 3004 C CA . GLU C 1 43 ? 238.329 530.666 459.168 1.00 20.40 43 GLU A CA 1
ATOM 3005 C C . GLU C 1 43 ? 237.972 529.319 459.761 1.00 20.08 43 GLU A C 1
ATOM 3006 O O . GLU C 1 43 ? 238.697 528.337 459.578 1.00 19.82 43 GLU A O 1
ATOM 3008 N N . ALA C 1 44 ? 236.859 529.260 460.483 1.00 20.30 44 ALA A N 1
ATOM 3009 C CA . ALA C 1 44 ? 236.451 528.034 461.135 1.00 19.80 44 ALA A CA 1
ATOM 3010 C C . ALA C 1 44 ? 236.162 526.946 460.112 1.00 19.62 44 ALA A C 1
ATOM 3011 O O . ALA C 1 44 ? 236.523 525.790 460.298 1.00 19.30 44 ALA A O 1
ATOM 3013 N N . LYS C 1 45 ? 235.506 527.338 459.017 1.00 19.85 45 LYS A N 1
ATOM 3014 C CA . LYS C 1 45 ? 235.154 526.377 457.983 1.00 19.67 45 LYS A CA 1
ATOM 3015 C C . LYS C 1 45 ? 236.380 525.843 457.258 1.00 19.51 45 LYS A C 1
ATOM 3016 O O . LYS C 1 45 ? 236.469 524.647 456.977 1.00 19.36 45 LYS A O 1
ATOM 3022 N N . LYS C 1 46 ? 237.334 526.724 456.965 1.00 19.76 46 LYS A N 1
ATOM 3023 C CA . LYS C 1 46 ? 238.546 526.305 456.270 1.00 19.56 46 LYS A CA 1
ATOM 3024 C C . LYS C 1 46 ? 239.417 525.421 457.148 1.00 19.23 46 LYS A C 1
ATOM 3025 O O . LYS C 1 46 ? 240.018 524.456 456.666 1.00 19.08 46 LYS A O 1
ATOM 3031 N N . LYS C 1 47 ? 239.483 525.728 458.439 1.00 19.26 47 LYS A N 1
ATOM 3032 C CA . LYS C 1 47 ? 240.252 524.922 459.375 1.00 18.97 47 LYS A CA 1
ATOM 3033 C C . LYS C 1 47 ? 239.648 523.536 459.536 1.00 18.89 47 LYS A C 1
ATOM 3034 O O . LYS C 1 47 ? 240.374 522.540 459.582 1.00 18.61 47 LYS A O 1
ATOM 3040 N N . ALA C 1 48 ? 238.320 523.458 459.608 1.00 18.83 48 ALA A N 1
ATOM 3041 C CA . ALA C 1 48 ? 237.645 522.176 459.736 1.00 18.49 48 ALA A CA 1
ATOM 3042 C C . ALA C 1 48 ? 237.904 521.312 458.511 1.00 18.58 48 ALA A C 1
ATOM 3043 O O . ALA C 1 48 ? 238.128 520.105 458.625 1.00 18.34 48 ALA A O 1
ATOM 3045 N N . LEU C 1 49 ? 237.911 521.930 457.336 1.00 18.73 49 LEU A N 1
ATOM 3046 C CA . LEU C 1 49 ? 238.178 521.202 456.111 1.00 18.64 49 LEU A CA 1
ATOM 3047 C C . LEU C 1 49 ? 239.628 520.724 456.052 1.00 18.45 49 LEU A C 1
ATOM 3048 O O . LEU C 1 49 ? 239.903 519.607 455.644 1.00 18.47 49 LEU A O 1
ATOM 3053 N N . ALA C 1 50 ? 240.552 521.597 456.459 1.00 18.59 50 ALA A N 1
ATOM 3054 C CA . ALA C 1 50 ? 241.969 521.250 456.388 1.00 18.45 50 ALA A CA 1
ATOM 3055 C C . ALA C 1 50 ? 242.293 520.028 457.231 1.00 18.48 50 ALA A C 1
ATOM 3056 O O . ALA C 1 50 ? 243.012 519.133 456.775 1.00 18.24 50 ALA A O 1
ATOM 3058 N N . VAL C 1 51 ? 241.741 519.950 458.437 1.00 18.20 51 VAL A N 1
ATOM 3059 C CA . VAL C 1 51 ? 242.022 518.811 459.295 1.00 18.10 51 VAL A CA 1
ATOM 3060 C C . VAL C 1 51 ? 241.334 517.557 458.773 1.00 18.24 51 VAL A C 1
ATOM 3061 O O . VAL C 1 51 ? 241.862 516.454 458.911 1.00 17.75 51 VAL A O 1
ATOM 3065 N N . PHE C 1 52 ? 240.177 517.734 458.137 1.00 17.94 52 PHE A N 1
ATOM 3066 C CA . PHE C 1 52 ? 239.462 516.626 457.519 1.00 18.32 52 PHE A CA 1
ATOM 3067 C C . PHE C 1 52 ? 240.270 515.881 456.456 1.00 18.16 52 PHE A C 1
ATOM 3068 O O . PHE C 1 52 ? 240.394 514.658 456.505 1.00 18.28 52 PHE A O 1
ATOM 3076 N N . LEU C 1 53 ? 240.855 516.628 455.521 1.00 18.32 53 LEU A N 1
ATOM 3077 C CA . LEU C 1 53 ? 241.733 516.049 454.502 1.00 18.22 53 LEU A CA 1
ATOM 3078 C C . LEU C 1 53 ? 243.037 515.482 455.077 1.00 18.20 53 LEU A C 1
ATOM 3079 O O . LEU C 1 53 ? 243.649 514.575 454.524 1.00 18.29 53 LEU A O 1
ATOM 3084 N N . GLY C 1 54 ? 243.425 516.021 456.233 1.00 18.27 54 GLY A N 1
ATOM 3085 C CA . GLY C 1 54 ? 244.630 515.575 456.928 1.00 18.06 54 GLY A CA 1
ATOM 3086 C C . GLY C 1 54 ? 244.346 514.203 457.550 1.00 17.93 54 GLY A C 1
ATOM 3087 O O . GLY C 1 54 ? 245.268 513.527 458.003 1.00 18.00 54 GLY A O 1
ATOM 3088 N N . GLY C 1 55 ? 243.083 513.784 457.564 1.00 17.92 55 GLY A N 1
ATOM 3089 C CA . GLY C 1 55 ? 242.735 512.476 458.115 1.00 17.71 55 GLY A CA 1
ATOM 3090 C C . GLY C 1 55 ? 242.100 512.528 459.505 1.00 17.60 55 GLY A C 1
ATOM 3091 O O . GLY C 1 55 ? 242.008 511.502 460.179 1.00 17.52 55 GLY A O 1
ATOM 3092 N N . VAL C 1 56 ? 241.661 513.706 459.940 1.00 17.61 56 VAL A N 1
ATOM 3093 C CA . VAL C 1 56 ? 241.009 513.821 461.240 1.00 17.30 56 VAL A CA 1
ATOM 3094 C C . VAL C 1 56 ? 239.498 513.974 461.075 1.00 17.25 56 VAL A C 1
ATOM 3095 O O . VAL C 1 56 ? 239.022 514.992 460.572 1.00 17.31 56 VAL A O 1
ATOM 3099 N N . HIS C 1 57 ? 238.751 512.964 461.502 1.00 17.06 57 HIS A N 1
ATOM 3100 C CA . HIS C 1 57 ? 237.301 512.958 461.309 1.00 16.98 57 HIS A CA 1
ATOM 3101 C C . HIS C 1 57 ? 236.543 513.568 462.482 1.00 16.83 57 HIS A C 1
ATOM 3102 O O . HIS C 1 57 ? 235.447 514.099 462.302 1.00 16.92 57 HIS A O 1
ATOM 3109 N N . LEU C 1 58 ? 237.119 513.509 463.678 1.00 16.53 58 LEU A N 1
ATOM 3110 C CA . LEU C 1 58 ? 236.469 514.087 464.851 1.00 16.24 58 LEU A CA 1
ATOM 3111 C C . LEU C 1 58 ? 236.860 515.550 465.008 1.00 16.26 58 LEU A C 1
ATOM 3112 O O . LEU C 1 58 ? 238.028 515.865 465.252 1.00 15.77 58 LEU A O 1
ATOM 3117 N N . ILE C 1 59 ? 235.888 516.439 464.836 1.00 16.12 59 ILE A N 1
ATOM 3118 C CA . ILE C 1 59 ? 236.126 517.879 464.874 1.00 16.04 59 ILE A CA 1
ATOM 3119 C C . ILE C 1 59 ? 235.233 518.561 465.905 1.00 15.88 59 ILE A C 1
ATOM 3120 O O . ILE C 1 59 ? 234.020 518.345 465.930 1.00 16.09 59 ILE A O 1
ATOM 3125 N N . GLU C 1 60 ? 235.837 519.376 466.758 1.00 15.81 60 GLU A N 1
ATOM 3126 C CA . GLU C 1 60 ? 235.116 520.075 467.811 1.00 15.72 60 GLU A CA 1
ATOM 3127 C C . GLU C 1 60 ? 235.140 521.587 467.603 1.00 16.01 60 GLU A C 1
ATOM 3128 O O . GLU C 1 60 ? 236.209 522.197 467.535 1.00 15.96 60 GLU A O 1
ATOM 3134 N N . ILE C 1 61 ? 233.960 522.189 467.497 1.00 15.99 61 ILE A N 1
ATOM 3135 C CA . ILE C 1 61 ? 233.851 523.626 467.282 1.00 16.19 61 ILE A CA 1
ATOM 3136 C C . ILE C 1 61 ? 233.544 524.327 468.592 1.00 16.35 61 ILE A C 1
ATOM 3137 O O . ILE C 1 61 ? 232.469 524.142 469.164 1.00 16.12 61 ILE A O 1
ATOM 3142 N N . THR C 1 62 ? 234.476 525.135 469.077 1.00 16.28 62 THR A N 1
ATOM 3143 C CA . THR C 1 62 ? 234.307 525.765 470.376 1.00 16.41 62 THR A CA 1
ATOM 3144 C C . THR C 1 62 ? 233.284 526.892 470.339 1.00 16.98 62 THR A C 1
ATOM 3145 O O . THR C 1 62 ? 233.236 527.673 469.390 1.00 17.03 62 THR A O 1
ATOM 3149 N N . PHE C 1 63 ? 232.538 527.043 471.426 1.00 16.44 63 PHE A N 1
ATOM 3150 C CA . PHE C 1 63 ? 231.561 528.121 471.544 1.00 16.91 63 PHE A CA 1
ATOM 3151 C C . PHE C 1 63 ? 232.154 529.423 472.059 1.00 17.15 63 PHE A C 1
ATOM 3152 O O . PHE C 1 63 ? 231.428 530.333 472.455 1.00 17.30 63 PHE A O 1
ATOM 3160 N N . THR C 1 64 ? 233.474 529.539 471.970 1.00 17.31 64 THR A N 1
ATOM 3161 C CA . THR C 1 64 ? 234.138 530.810 472.209 1.00 17.42 64 THR A CA 1
ATOM 3162 C C . THR C 1 64 ? 234.123 531.659 470.944 1.00 17.88 64 THR A C 1
ATOM 3163 O O . THR C 1 64 ? 234.371 532.864 470.981 1.00 18.09 64 THR A O 1
ATOM 3165 N N . VAL C 1 65 ? 233.822 531.008 469.821 1.00 17.88 65 VAL A N 1
ATOM 3166 C CA . VAL C 1 65 ? 233.707 531.665 468.528 1.00 18.46 65 VAL A CA 1
ATOM 3167 C C . VAL C 1 65 ? 232.296 532.254 468.438 1.00 18.67 65 VAL A C 1
ATOM 3168 O O . VAL C 1 65 ? 231.323 531.530 468.645 1.00 18.62 65 VAL A O 1
ATOM 3172 N N . PRO C 1 66 ? 232.160 533.547 468.119 1.00 19.03 66 PRO A N 1
ATOM 3173 C CA . PRO C 1 66 ? 230.926 534.319 468.152 1.00 19.17 66 PRO A CA 1
ATOM 3174 C C . PRO C 1 66 ? 229.837 533.791 467.226 1.00 19.42 66 PRO A C 1
ATOM 3175 O O . PRO C 1 66 ? 228.662 534.116 467.391 1.00 19.46 66 PRO A O 1
ATOM 3179 N N . ASP C 1 67 ? 230.227 532.975 466.255 1.00 19.31 67 ASP A N 1
ATOM 3180 C CA . ASP C 1 67 ? 229.287 532.383 465.317 1.00 19.24 67 ASP A CA 1
ATOM 3181 C C . ASP C 1 67 ? 229.423 530.861 465.257 1.00 19.75 67 ASP A C 1
ATOM 3182 O O . ASP C 1 67 ? 229.175 530.243 464.219 1.00 19.16 67 ASP A O 1
ATOM 3184 N N . ALA C 1 68 ? 229.765 530.253 466.393 1.00 19.11 68 ALA A N 1
ATOM 3185 C CA . ALA C 1 68 ? 229.958 528.806 466.480 1.00 18.94 68 ALA A CA 1
ATOM 3186 C C . ALA C 1 68 ? 228.753 528.016 465.986 1.00 18.92 68 ALA A C 1
ATOM 3187 O O . ALA C 1 68 ? 228.910 526.952 465.387 1.00 18.83 68 ALA A O 1
ATOM 3189 N N . ASP C 1 69 ? 227.547 528.524 466.237 1.00 19.00 69 ASP A N 1
ATOM 3190 C CA . ASP C 1 69 ? 226.349 527.802 465.828 1.00 19.04 69 ASP A CA 1
ATOM 3191 C C . ASP C 1 69 ? 226.198 527.797 464.311 1.00 19.15 69 ASP A C 1
ATOM 3192 O O . ASP C 1 69 ? 225.639 526.859 463.739 1.00 19.30 69 ASP A O 1
ATOM 3194 N N . THR C 1 70 ? 226.730 528.828 463.661 1.00 19.37 70 THR A N 1
ATOM 3195 C CA . THR C 1 70 ? 226.693 528.919 462.211 1.00 19.28 70 THR A CA 1
ATOM 3196 C C . THR C 1 70 ? 227.707 527.960 461.618 1.00 19.35 70 THR A C 1
ATOM 3197 O O . THR C 1 70 ? 227.444 527.304 460.614 1.00 19.32 70 THR A O 1
ATOM 3199 N N . VAL C 1 71 ? 228.865 527.868 462.261 1.00 19.45 71 VAL A N 1
ATOM 3200 C CA . VAL C 1 71 ? 229.924 526.996 461.781 1.00 19.18 71 VAL A CA 1
ATOM 3201 C C . VAL C 1 71 ? 229.467 525.544 461.795 1.00 19.22 71 VAL A C 1
ATOM 3202 O O . VAL C 1 71 ? 229.661 524.818 460.822 1.00 19.14 71 VAL A O 1
ATOM 3206 N N . ILE C 1 72 ? 228.841 525.123 462.890 1.00 18.88 72 ILE A N 1
ATOM 3207 C CA . ILE C 1 72 ? 228.382 523.745 462.991 1.00 18.93 72 ILE A CA 1
ATOM 3208 C C . ILE C 1 72 ? 227.323 523.453 461.934 1.00 19.16 72 ILE A C 1
ATOM 3209 O O . ILE C 1 72 ? 227.351 522.402 461.294 1.00 19.15 72 ILE A O 1
ATOM 3214 N N . LYS C 1 73 ? 226.393 524.381 461.756 1.00 19.22 73 LYS A N 1
ATOM 3215 C CA . LYS C 1 73 ? 225.330 524.227 460.770 1.00 19.44 73 LYS A CA 1
ATOM 3216 C C . LYS C 1 73 ? 225.875 524.115 459.344 1.00 19.40 73 LYS A C 1
ATOM 3217 O O . LYS C 1 73 ? 225.449 523.256 458.572 1.00 19.55 73 LYS A O 1
ATOM 3223 N N . GLU C 1 74 ? 226.816 524.988 458.995 1.00 19.42 74 GLU A N 1
ATOM 3224 C CA . GLU C 1 74 ? 227.319 525.053 457.626 1.00 19.27 74 GLU A CA 1
ATOM 3225 C C . GLU C 1 74 ? 228.319 523.948 457.293 1.00 19.30 74 GLU A C 1
ATOM 3226 O O . GLU C 1 74 ? 228.587 523.690 456.122 1.00 19.50 74 GLU A O 1
ATOM 3232 N N . LEU C 1 75 ? 228.830 523.259 458.310 1.00 19.24 75 LEU A N 1
ATOM 3233 C CA . LEU C 1 75 ? 229.745 522.142 458.080 1.00 19.25 75 LEU A CA 1
ATOM 3234 C C . LEU C 1 75 ? 229.002 520.831 457.860 1.00 19.42 75 LEU A C 1
ATOM 3235 O O . LEU C 1 75 ? 229.616 519.766 457.794 1.00 18.81 75 LEU A O 1
ATOM 3240 N N . SER C 1 76 ? 227.685 520.909 457.696 1.00 19.35 76 SER A N 1
ATOM 3241 C CA . SER C 1 76 ? 226.882 519.726 457.416 1.00 19.41 76 SER A CA 1
ATOM 3242 C C . SER C 1 76 ? 227.441 518.940 456.232 1.00 19.19 76 SER A C 1
ATOM 3243 O O . SER C 1 76 ? 227.403 517.711 456.223 1.00 19.39 76 SER A O 1
ATOM 3245 N N . PHE C 1 77 ? 227.974 519.646 455.240 1.00 19.20 77 PHE A N 1
ATOM 3246 C CA . PHE C 1 77 ? 228.508 518.990 454.050 1.00 19.13 77 PHE A CA 1
ATOM 3247 C C . PHE C 1 77 ? 229.643 518.021 454.375 1.00 19.32 77 PHE A C 1
ATOM 3248 O O . PHE C 1 77 ? 229.897 517.088 453.614 1.00 19.35 77 PHE A O 1
ATOM 3256 N N . LEU C 1 78 ? 230.330 518.229 455.500 1.00 18.89 78 LEU A N 1
ATOM 3257 C CA . LEU C 1 78 ? 231.371 517.292 455.910 1.00 18.69 78 LEU A CA 1
ATOM 3258 C C . LEU C 1 78 ? 230.743 516.098 456.602 1.00 30.46 78 LEU A C 1
ATOM 3259 O O . LEU C 1 78 ? 231.242 514.976 456.507 1.00 17.90 78 LEU A O 1
ATOM 3264 N N . LYS C 1 79 ? 229.629 516.334 457.289 1.00 18.37 79 LYS A N 1
ATOM 3265 C CA . LYS C 1 79 ? 228.923 515.266 457.989 1.00 19.06 79 LYS A CA 1
ATOM 3266 C C . LYS C 1 79 ? 228.599 514.153 457.004 1.00 19.37 79 LYS A C 1
ATOM 3267 O O . LYS C 1 79 ? 228.755 512.968 457.306 1.00 19.29 79 LYS A O 1
ATOM 3273 N N . GLU C 1 80 ? 228.184 514.554 455.812 1.00 19.49 80 GLU A N 1
ATOM 3274 C CA . GLU C 1 80 ? 227.837 513.633 454.736 1.00 19.65 80 GLU A CA 1
ATOM 3275 C C . GLU C 1 80 ? 229.031 512.782 454.309 1.00 19.59 80 GLU A C 1
ATOM 3276 O O . GLU C 1 80 ? 228.866 511.680 453.785 1.00 20.07 80 GLU A O 1
ATOM 3278 N N . MET C 1 81 ? 230.239 513.313 454.490 1.00 19.43 81 MET A N 1
ATOM 3279 C CA . MET C 1 81 ? 231.458 512.644 454.053 1.00 19.41 81 MET A CA 1
ATOM 3280 C C . MET C 1 81 ? 232.037 511.724 455.122 1.00 19.29 81 MET A C 1
ATOM 3281 O O . MET C 1 81 ? 233.081 511.107 454.917 1.00 19.55 81 MET A O 1
ATOM 3286 N N . GLY C 1 82 ? 231.366 511.634 456.269 1.00 19.21 82 GLY A N 1
ATOM 3287 C CA . GLY C 1 82 ? 231.832 510.774 457.348 1.00 19.35 82 GLY A CA 1
ATOM 3288 C C . GLY C 1 82 ? 232.517 511.550 458.466 1.00 18.94 82 GLY A C 1
ATOM 3289 O O . GLY C 1 82 ? 233.053 510.952 459.402 1.00 18.40 82 GLY A O 1
ATOM 3290 N N . ALA C 1 83 ? 232.497 512.873 458.380 1.00 18.69 83 ALA A N 1
ATOM 3291 C CA . ALA C 1 83 ? 233.052 513.704 459.438 1.00 18.10 83 ALA A CA 1
ATOM 3292 C C . ALA C 1 83 ? 232.076 513.769 460.596 1.00 17.86 83 ALA A C 1
ATOM 3293 O O . ALA C 1 83 ? 230.870 513.606 460.405 1.00 18.22 83 ALA A O 1
ATOM 3295 N N . ILE C 1 84 ? 232.591 514.010 461.790 1.00 17.50 84 ILE A N 1
ATOM 3296 C CA . ILE C 1 84 ? 231.763 514.169 462.974 1.00 17.28 84 ILE A CA 1
ATOM 3297 C C . ILE C 1 84 ? 231.966 515.542 463.590 1.00 16.98 84 ILE A C 1
ATOM 3298 O O . ILE C 1 84 ? 233.073 515.875 464.018 1.00 16.66 84 ILE A O 1
ATOM 3303 N N . ILE C 1 85 ? 230.912 516.343 463.645 1.00 16.87 85 ILE A N 1
ATOM 3304 C CA . ILE C 1 85 ? 231.037 517.697 464.168 1.00 16.56 85 ILE A CA 1
ATOM 3305 C C . ILE C 1 85 ? 230.344 517.828 465.515 1.00 16.36 85 ILE A C 1
ATOM 3306 O O . ILE C 1 85 ? 229.142 517.581 465.629 1.00 16.51 85 ILE A O 1
ATOM 3311 N N . GLY C 1 86 ? 231.098 518.239 466.527 1.00 16.14 86 GLY A N 1
ATOM 3312 C CA . GLY C 1 86 ? 230.541 518.446 467.858 1.00 15.86 86 GLY A CA 1
ATOM 3313 C C . GLY C 1 86 ? 230.744 519.878 468.326 1.00 15.93 86 GLY A C 1
ATOM 3314 O O . GLY C 1 86 ? 231.268 520.716 467.590 1.00 16.00 86 GLY A O 1
ATOM 3315 N N . ALA C 1 87 ? 230.341 520.152 469.562 1.00 15.74 87 ALA A N 1
ATOM 3316 C CA . ALA C 1 87 ? 230.461 521.484 470.144 1.00 15.72 87 ALA A CA 1
ATOM 3317 C C . ALA C 1 87 ? 231.345 521.458 471.376 1.00 15.36 87 ALA A C 1
ATOM 3318 O O . ALA C 1 87 ? 231.169 520.618 472.259 1.00 15.19 87 ALA A O 1
ATOM 3320 N N . GLY C 1 88 ? 232.292 522.385 471.441 1.00 15.55 88 GLY A N 1
ATOM 3321 C CA . GLY C 1 88 ? 233.205 522.439 472.572 1.00 15.38 88 GLY A CA 1
ATOM 3322 C C . GLY C 1 88 ? 232.993 523.670 473.434 1.00 15.70 88 GLY A C 1
ATOM 3323 O O . GLY C 1 88 ? 232.207 524.559 473.101 1.00 15.64 88 GLY A O 1
ATOM 3324 N N . THR C 1 89 ? 233.723 523.726 474.538 1.00 15.43 89 THR A N 1
ATOM 3325 C CA . THR C 1 89 ? 233.650 524.828 475.489 1.00 15.09 89 THR A CA 1
ATOM 3326 C C . THR C 1 89 ? 232.215 525.270 475.742 1.00 15.24 89 THR A C 1
ATOM 3327 O O . THR C 1 89 ? 231.909 526.460 475.710 1.00 15.51 89 THR A O 1
ATOM 3329 N N . VAL C 1 90 ? 231.347 524.313 476.042 1.00 15.04 90 VAL A N 1
ATOM 3330 C CA . VAL C 1 90 ? 229.981 524.638 476.423 1.00 15.17 90 VAL A CA 1
ATOM 3331 C C . VAL C 1 90 ? 229.886 524.723 477.937 1.00 15.13 90 VAL A C 1
ATOM 3332 O O . VAL C 1 90 ? 230.112 523.732 478.635 1.00 14.85 90 VAL A O 1
ATOM 3336 N N . THR C 1 91 ? 229.598 525.918 478.442 1.00 15.37 91 THR A N 1
ATOM 3337 C CA . THR C 1 91 ? 229.620 526.172 479.880 1.00 15.14 91 THR A CA 1
ATOM 3338 C C . THR C 1 91 ? 228.238 526.512 480.423 1.00 15.17 91 THR A C 1
ATOM 3339 O O . THR C 1 91 ? 228.107 526.956 481.562 1.00 14.93 91 THR A O 1
ATOM 3341 N N . SER C 1 92 ? 227.214 526.332 479.602 1.00 15.55 92 SER A N 1
ATOM 3342 C CA . SER C 1 92 ? 225.856 526.642 480.026 1.00 15.81 92 SER A CA 1
ATOM 3343 C C . SER C 1 92 ? 224.835 525.761 479.329 1.00 16.24 92 SER A C 1
ATOM 3344 O O . SER C 1 92 ? 225.090 525.231 478.245 1.00 15.99 92 SER A O 1
ATOM 3346 N N . VAL C 1 93 ? 223.657 525.652 479.926 1.00 16.28 93 VAL A N 1
ATOM 3347 C CA . VAL C 1 93 ? 222.560 524.916 479.317 1.00 16.39 93 VAL A CA 1
ATOM 3348 C C . VAL C 1 93 ? 222.080 525.603 478.050 1.00 16.62 93 VAL A C 1
ATOM 3349 O O . VAL C 1 93 ? 221.711 524.940 477.085 1.00 16.83 93 VAL A O 1
ATOM 3353 N N . GLU C 1 94 ? 222.062 526.932 478.062 1.00 16.69 94 GLU A N 1
ATOM 3354 C CA . GLU C 1 94 ? 221.604 527.683 476.903 1.00 16.67 94 GLU A CA 1
ATOM 3355 C C . GLU C 1 94 ? 222.513 527.456 475.701 1.00 16.95 94 GLU A C 1
ATOM 3356 O O . GLU C 1 94 ? 222.031 527.238 474.588 1.00 17.07 94 GLU A O 1
ATOM 3358 N N . GLN C 1 95 ? 223.828 527.452 475.924 1.00 16.53 95 GLN A N 1
ATOM 3359 C CA . GLN C 1 95 ? 224.759 527.173 474.837 1.00 16.67 95 GLN A CA 1
ATOM 3360 C C . GLN C 1 95 ? 224.587 525.748 474.345 1.00 17.26 95 GLN A C 1
ATOM 3361 O O . GLN C 1 95 ? 224.621 525.488 473.143 1.00 16.69 95 GLN A O 1
ATOM 3367 N N . CYS C 1 96 ? 224.375 524.827 475.280 1.00 16.58 96 CYS A N 1
ATOM 3368 C CA . CYS C 1 96 ? 224.168 523.435 474.922 1.00 16.73 96 CYS A CA 1
ATOM 3369 C C . CYS C 1 96 ? 222.943 523.306 474.035 1.00 17.16 96 CYS A C 1
ATOM 3370 O O . CYS C 1 96 ? 222.992 522.674 472.981 1.00 17.00 96 CYS A O 1
ATOM 3373 N N . ARG C 1 97 ? 221.846 523.923 474.456 1.00 16.95 97 ARG A N 1
ATOM 3374 C CA . ARG C 1 97 ? 220.606 523.869 473.699 1.00 17.30 97 ARG A CA 1
ATOM 3375 C C . ARG C 1 97 ? 220.829 524.287 472.255 1.00 17.05 97 ARG A C 1
ATOM 3376 O O . ARG C 1 97 ? 220.400 523.596 471.330 1.00 17.45 97 ARG A O 1
ATOM 3384 N N . GLU C 1 98 ? 221.525 525.406 472.058 1.00 17.20 98 GLU A N 1
ATOM 3385 C CA . GLU C 1 98 ? 221.795 525.882 470.709 1.00 17.42 98 GLU A CA 1
ATOM 3386 C C . GLU C 1 98 ? 222.680 524.906 469.947 1.00 17.44 98 GLU A C 1
ATOM 3387 O O . GLU C 1 98 ? 222.448 524.643 468.766 1.00 17.57 98 GLU A O 1
ATOM 3389 N N . ALA C 1 99 ? 223.686 524.356 470.622 1.00 17.24 99 ALA A N 1
ATOM 3390 C CA . ALA C 1 99 ? 224.599 523.418 469.987 1.00 17.13 99 ALA A CA 1
ATOM 3391 C C . ALA C 1 99 ? 223.855 522.191 469.479 1.00 17.81 99 ALA A C 1
ATOM 3392 O O . ALA C 1 99 ? 224.117 521.707 468.379 1.00 17.20 99 ALA A O 1
ATOM 3394 N N . VAL C 1 100 ? 222.898 521.717 470.271 1.00 17.18 100 VAL A N 1
ATOM 3395 C CA . VAL C 1 100 ? 222.113 520.548 469.897 1.00 17.32 100 VAL A CA 1
ATOM 3396 C C . VAL C 1 100 ? 221.226 520.847 468.695 1.00 17.47 100 VAL A C 1
ATOM 3397 O O . VAL C 1 100 ? 221.146 520.050 467.761 1.00 17.55 100 VAL A O 1
ATOM 3401 N N . GLU C 1 101 ? 220.573 522.004 468.707 1.00 17.53 101 GLU A N 1
ATOM 3402 C CA . GLU C 1 101 ? 219.702 522.404 467.606 1.00 17.56 101 GLU A CA 1
ATOM 3403 C C . GLU C 1 101 ? 220.478 522.553 466.300 1.00 17.58 101 GLU A C 1
ATOM 3404 O O . GLU C 1 101 ? 219.970 522.231 465.227 1.00 17.72 101 GLU A O 1
ATOM 3406 N N . SER C 1 102 ? 221.724 523.011 466.401 1.00 17.62 102 SER A N 1
ATOM 3407 C CA . SER C 1 102 ? 222.586 523.196 465.236 1.00 17.68 102 SER A CA 1
ATOM 3408 C C . SER C 1 102 ? 223.064 521.869 464.652 1.00 17.55 102 SER A C 1
ATOM 3409 O O . SER C 1 102 ? 223.659 521.841 463.575 1.00 18.04 102 SER A O 1
ATOM 3411 N N . GLY C 1 103 ? 222.813 520.769 465.360 1.00 17.49 103 GLY A N 1
ATOM 3412 C CA . GLY C 1 103 ? 223.196 519.454 464.869 1.00 17.37 103 GLY A CA 1
ATOM 3413 C C . GLY C 1 103 ? 224.477 518.906 465.494 1.00 17.33 103 GLY A C 1
ATOM 3414 O O . GLY C 1 103 ? 225.064 517.963 464.959 1.00 17.21 103 GLY A O 1
ATOM 3415 N N . ALA C 1 104 ? 224.922 519.482 466.607 1.00 17.20 104 ALA A N 1
ATOM 3416 C CA . ALA C 1 104 ? 226.114 518.968 467.271 1.00 16.58 104 ALA A CA 1
ATOM 3417 C C . ALA C 1 104 ? 225.884 517.520 467.675 1.00 16.42 104 ALA A C 1
ATOM 3418 O O . ALA C 1 104 ? 224.846 517.190 468.252 1.00 16.60 104 ALA A O 1
ATOM 3420 N N . GLU C 1 105 ? 226.853 516.660 467.394 1.00 16.29 105 GLU A N 1
ATOM 3421 C CA . GLU C 1 105 ? 226.707 515.246 467.727 1.00 16.23 105 GLU A CA 1
ATOM 3422 C C . GLU C 1 105 ? 227.107 514.961 469.164 1.00 15.90 105 GLU A C 1
ATOM 3423 O O . GLU C 1 105 ? 226.625 514.005 469.773 1.00 15.85 105 GLU A O 1
ATOM 3429 N N . PHE C 1 106 ? 227.971 515.800 469.715 1.00 15.79 106 PHE A N 1
ATOM 3430 C CA . PHE C 1 106 ? 228.376 515.663 471.100 1.00 15.51 106 PHE A CA 1
ATOM 3431 C C . PHE C 1 106 ? 228.690 517.015 471.726 1.00 15.44 106 PHE A C 1
ATOM 3432 O O . PHE C 1 106 ? 229.038 517.971 471.026 1.00 15.34 106 PHE A O 1
ATOM 3440 N N . ILE C 1 107 ? 228.572 517.085 473.046 1.00 15.13 107 ILE A N 1
ATOM 3441 C CA . ILE C 1 107 ? 228.831 518.296 473.809 1.00 14.96 107 ILE A CA 1
ATOM 3442 C C . ILE C 1 107 ? 230.006 518.101 474.762 1.00 14.71 107 ILE A C 1
ATOM 3443 O O . ILE C 1 107 ? 230.033 517.129 475.523 1.00 14.42 107 ILE A O 1
ATOM 3448 N N . VAL C 1 108 ? 230.967 519.016 474.732 1.00 14.53 108 VAL A N 1
ATOM 3449 C CA . VAL C 1 108 ? 232.127 518.937 475.609 1.00 14.21 108 VAL A CA 1
ATOM 3450 C C . VAL C 1 108 ? 232.261 520.186 476.468 1.00 14.26 108 VAL A C 1
ATOM 3451 O O . VAL C 1 108 ? 232.178 521.307 475.956 1.00 14.48 108 VAL A O 1
ATOM 3455 N N . SER C 1 109 ? 232.496 519.999 477.764 1.00 13.84 109 SER A N 1
ATOM 3456 C CA . SER C 1 109 ? 232.657 521.123 478.680 1.00 13.78 109 SER A CA 1
ATOM 3457 C C . SER C 1 109 ? 233.998 521.039 479.428 1.00 13.41 109 SER A C 1
ATOM 3458 O O . SER C 1 109 ? 234.566 519.956 479.539 1.00 13.28 109 SER A O 1
ATOM 3461 N N . PRO C 1 110 ? 234.540 522.171 479.920 1.00 13.30 110 PRO A N 1
ATOM 3462 C CA . PRO C 1 110 ? 235.752 522.282 480.730 1.00 13.06 110 PRO A CA 1
ATOM 3463 C C . PRO C 1 110 ? 235.625 521.671 482.123 1.00 13.12 110 PRO A C 1
ATOM 3464 O O . PRO C 1 110 ? 236.630 521.432 482.793 1.00 12.81 110 PRO A O 1
ATOM 3468 N N . HIS C 1 111 ? 234.398 521.469 482.576 1.00 13.11 111 HIS A N 1
ATOM 3469 C CA . HIS C 1 111 ? 234.129 521.059 483.949 1.00 13.03 111 HIS A CA 1
ATOM 3470 C C . HIS C 1 111 ? 232.911 520.152 484.026 1.00 13.19 111 HIS A C 1
ATOM 3471 O O . HIS C 1 111 ? 232.387 519.724 483.001 1.00 13.12 111 HIS A O 1
ATOM 3478 N N . LEU C 1 112 ? 232.499 519.802 485.239 1.00 13.11 112 LEU A N 1
ATOM 3479 C CA . LEU C 1 112 ? 231.353 518.922 485.423 1.00 13.35 112 LEU A CA 1
ATOM 3480 C C . LEU C 1 112 ? 230.091 519.685 485.811 1.00 13.60 112 LEU A C 1
ATOM 3481 O O . LEU C 1 112 ? 229.983 520.199 486.921 1.00 13.63 112 LEU A O 1
ATOM 3486 N N . ASP C 1 113 ? 229.127 519.727 484.893 1.00 13.86 113 ASP A N 1
ATOM 3487 C CA . ASP C 1 113 ? 227.845 520.388 485.127 1.00 14.09 113 ASP A CA 1
ATOM 3488 C C . ASP C 1 113 ? 226.684 519.413 485.171 1.00 14.54 113 ASP A C 1
ATOM 3489 O O . ASP C 1 113 ? 226.400 518.722 484.193 1.00 14.67 113 ASP A O 1
ATOM 3491 N N . GLU C 1 114 ? 225.994 519.384 486.306 1.00 14.79 114 GLU A N 1
ATOM 3492 C CA . GLU C 1 114 ? 224.824 518.532 486.471 1.00 15.10 114 GLU A CA 1
ATOM 3493 C C . GLU C 1 114 ? 223.673 519.018 485.600 1.00 15.28 114 GLU A C 1
ATOM 3494 O O . GLU C 1 114 ? 222.884 518.219 485.094 1.00 15.46 114 GLU A O 1
ATOM 3496 N N . GLU C 1 115 ? 223.574 520.334 485.437 1.00 15.30 115 GLU A N 1
ATOM 3497 C CA . GLU C 1 115 ? 222.486 520.929 484.671 1.00 15.43 115 GLU A CA 1
ATOM 3498 C C . GLU C 1 115 ? 222.561 520.532 483.202 1.00 15.47 115 GLU A C 1
ATOM 3499 O O . GLU C 1 115 ? 221.546 520.193 482.589 1.00 15.70 115 GLU A O 1
ATOM 3501 N N . ILE C 1 116 ? 223.770 520.550 482.647 1.00 15.30 116 ILE A N 1
ATOM 3502 C CA . ILE C 1 116 ? 223.967 520.163 481.258 1.00 15.32 116 ILE A CA 1
ATOM 3503 C C . ILE C 1 116 ? 223.826 518.664 481.102 1.00 15.77 116 ILE A C 1
ATOM 3504 O O . ILE C 1 116 ? 223.207 518.193 480.152 1.00 15.68 116 ILE A O 1
ATOM 3509 N N . SER C 1 117 ? 224.389 517.912 482.043 1.00 15.25 117 SER A N 1
ATOM 3510 C CA . SER C 1 117 ? 224.322 516.463 481.985 1.00 15.34 117 SER A CA 1
ATOM 3511 C C . SER C 1 117 ? 222.881 515.980 481.888 1.00 15.90 117 SER A C 1
ATOM 3512 O O . SER C 1 117 ? 222.570 515.107 481.076 1.00 16.21 117 SER A O 1
ATOM 3515 N N . GLN C 1 118 ? 221.997 516.556 482.702 1.00 15.87 118 GLN A N 1
ATOM 3516 C CA . GLN C 1 118 ? 220.588 516.179 482.676 1.00 16.20 118 GLN A CA 1
ATOM 3517 C C . GLN C 1 118 ? 219.925 516.568 481.361 1.00 16.52 118 GLN A C 1
ATOM 3518 O O . GLN C 1 118 ? 219.167 515.786 480.789 1.00 16.66 118 GLN A O 1
ATOM 3520 N N . PHE C 1 119 ? 220.231 517.765 480.868 1.00 16.19 119 PHE A N 1
ATOM 3521 C CA . PHE C 1 119 ? 219.674 518.225 479.603 1.00 16.57 119 PHE A CA 1
ATOM 3522 C C . PHE C 1 119 ? 220.062 517.287 478.470 1.00 16.48 119 PHE A C 1
ATOM 3523 O O . PHE C 1 119 ? 219.217 516.860 477.681 1.00 16.79 119 PHE A O 1
ATOM 3531 N N . CYS C 1 120 ? 221.348 516.966 478.393 1.00 16.44 120 CYS A N 1
ATOM 3532 C CA . CYS C 1 120 ? 221.862 516.092 477.352 1.00 16.49 120 CYS A CA 1
ATOM 3533 C C . CYS C 1 120 ? 221.251 514.702 477.445 1.00 16.78 120 CYS A C 1
ATOM 3534 O O . CYS C 1 120 ? 220.952 514.078 476.424 1.00 16.64 120 CYS A O 1
ATOM 3537 N N . LYS C 1 121 ? 221.067 514.205 478.667 1.00 16.65 121 LYS A N 1
ATOM 3538 C CA . LYS C 1 121 ? 220.490 512.881 478.859 1.00 16.80 121 LYS A CA 1
ATOM 3539 C C . LYS C 1 121 ? 219.080 512.812 478.288 1.00 17.05 121 LYS A C 1
ATOM 3540 O O . LYS C 1 121 ? 218.721 511.842 477.619 1.00 17.07 121 LYS A O 1
ATOM 3546 N N . GLU C 1 122 ? 218.292 513.855 478.534 1.00 16.95 122 GLU A N 1
ATOM 3547 C CA . GLU C 1 122 ? 216.924 513.922 478.033 1.00 17.03 122 GLU A CA 1
ATOM 3548 C C . GLU C 1 122 ? 216.888 514.010 476.510 1.00 17.10 122 GLU A C 1
ATOM 3549 O O . GLU C 1 122 ? 216.036 513.398 475.863 1.00 17.34 122 GLU A O 1
ATOM 3555 N N . GLU C 1 123 ? 217.830 514.760 475.941 1.00 17.06 123 GLU A N 1
ATOM 3556 C CA . GLU C 1 123 ? 217.924 514.928 474.493 1.00 17.10 123 GLU A CA 1
ATOM 3557 C C . GLU C 1 123 ? 218.505 513.698 473.798 1.00 17.03 123 GLU A C 1
ATOM 3558 O O . GLU C 1 123 ? 218.207 513.444 472.630 1.00 17.15 123 GLU A O 1
ATOM 3560 N N . GLY C 1 124 ? 219.345 512.944 474.502 1.00 16.88 124 GLY A N 1
ATOM 3561 C CA . GLY C 1 124 ? 220.002 511.783 473.909 1.00 16.75 124 GLY A CA 1
ATOM 3562 C C . GLY C 1 124 ? 221.294 512.180 473.205 1.00 16.68 124 GLY A C 1
ATOM 3563 O O . GLY C 1 124 ? 221.698 511.556 472.222 1.00 16.58 124 GLY A O 1
ATOM 3564 N N . VAL C 1 125 ? 221.927 513.238 473.700 1.00 16.47 125 VAL A N 1
ATOM 3565 C CA . VAL C 1 125 ? 223.157 513.755 473.120 1.00 16.16 125 VAL A CA 1
ATOM 3566 C C . VAL C 1 125 ? 224.359 513.384 473.978 1.00 15.88 125 VAL A C 1
ATOM 3567 O O . VAL C 1 125 ? 224.347 513.582 475.191 1.00 15.92 125 VAL A O 1
ATOM 3571 N N . PHE C 1 126 ? 225.391 512.828 473.354 1.00 15.62 126 PHE A N 1
ATOM 3572 C CA . PHE C 1 126 ? 226.571 512.414 474.104 1.00 15.28 126 PHE A CA 1
ATOM 3573 C C . PHE C 1 126 ? 227.237 513.608 474.774 1.00 15.10 126 PHE A C 1
ATOM 3574 O O . PHE C 1 126 ? 227.525 514.614 474.126 1.00 15.05 126 PHE A O 1
ATOM 3582 N N . TYR C 1 127 ? 227.499 513.482 476.068 1.00 14.85 127 TYR A N 1
ATOM 3583 C CA . TYR C 1 127 ? 228.113 514.555 476.839 1.00 14.64 127 TYR A CA 1
ATOM 3584 C C . TYR C 1 127 ? 229.397 514.084 477.499 1.00 14.25 127 TYR A C 1
ATOM 3585 O O . TYR C 1 127 ? 229.428 513.017 478.111 1.00 14.18 127 TYR A O 1
ATOM 3594 N N . MET C 1 128 ? 230.457 514.873 477.348 1.00 14.07 128 MET A N 1
ATOM 3595 C CA . MET C 1 128 ? 231.749 514.548 477.933 1.00 13.80 128 MET A CA 1
ATOM 3596 C C . MET C 1 128 ? 232.259 515.688 478.823 1.00 13.72 128 MET A C 1
ATOM 3597 O O . MET C 1 128 ? 232.847 516.644 478.313 1.00 13.62 128 MET A O 1
ATOM 3602 N N . PRO C 1 129 ? 232.020 515.623 480.140 1.00 13.59 129 PRO A N 1
ATOM 3603 C CA . PRO C 1 129 ? 232.394 516.600 481.145 1.00 13.40 129 PRO A CA 1
ATOM 3604 C C . PRO C 1 129 ? 233.880 516.519 481.446 1.00 13.19 129 PRO A C 1
ATOM 3605 O O . PRO C 1 129 ? 234.505 515.490 481.194 1.00 13.07 129 PRO A O 1
ATOM 3609 N N . GLY C 1 130 ? 234.441 517.595 481.983 1.00 13.06 130 GLY A N 1
ATOM 3610 C CA . GLY C 1 130 ? 235.854 517.609 482.341 1.00 12.79 130 GLY A CA 1
ATOM 3611 C C . GLY C 1 130 ? 236.090 517.334 483.823 1.00 12.68 130 GLY A C 1
ATOM 3612 O O . GLY C 1 130 ? 235.298 517.737 484.675 1.00 12.77 130 GLY A O 1
ATOM 3613 N N . VAL C 1 131 ? 237.206 516.668 484.118 1.00 12.51 131 VAL A N 1
ATOM 3614 C CA . VAL C 1 131 ? 237.634 516.410 485.491 1.00 12.30 131 VAL A CA 1
ATOM 3615 C C . VAL C 1 131 ? 239.129 516.690 485.659 1.00 12.28 131 VAL A C 1
ATOM 3616 O O . VAL C 1 131 ? 239.883 516.666 484.684 1.00 12.20 131 VAL A O 1
ATOM 3620 N N . MET C 1 132 ? 239.560 516.915 486.901 1.00 12.27 132 MET A N 1
ATOM 3621 C CA . MET C 1 132 ? 240.983 517.088 487.195 1.00 12.17 132 MET A CA 1
ATOM 3622 C C . MET C 1 132 ? 241.426 516.329 488.448 1.00 12.25 132 MET A C 1
ATOM 3623 O O . MET C 1 132 ? 242.618 516.096 488.643 1.00 12.30 132 MET A O 1
ATOM 3628 N N . THR C 1 133 ? 240.471 515.965 489.301 1.00 12.34 133 THR A N 1
ATOM 3629 C CA . THR C 1 133 ? 240.781 515.311 490.571 1.00 12.39 133 THR A CA 1
ATOM 3630 C C . THR C 1 133 ? 239.996 514.002 490.685 1.00 12.60 133 THR A C 1
ATOM 3631 O O . THR C 1 133 ? 238.990 513.834 489.995 1.00 12.52 133 THR A O 1
ATOM 3635 N N . PRO C 1 134 ? 240.438 513.057 491.531 1.00 12.69 134 PRO A N 1
ATOM 3636 C CA . PRO C 1 134 ? 239.773 511.804 491.859 1.00 12.84 134 PRO A CA 1
ATOM 3637 C C . PRO C 1 134 ? 238.393 511.992 492.489 1.00 13.09 134 PRO A C 1
ATOM 3638 O O . PRO C 1 134 ? 237.535 511.118 492.373 1.00 13.07 134 PRO A O 1
ATOM 3642 N N . THR C 1 135 ? 238.163 513.131 493.135 1.00 12.89 135 THR A N 1
ATOM 3643 C CA . THR C 1 135 ? 236.851 513.389 493.719 1.00 12.94 135 THR A CA 1
ATOM 3644 C C . THR C 1 135 ? 235.862 513.793 492.640 1.00 13.03 135 THR A C 1
ATOM 3645 O O . THR C 1 135 ? 234.727 513.313 492.614 1.00 13.24 135 THR A O 1
ATOM 3649 N N . GLU C 1 136 ? 236.303 514.652 491.724 1.00 12.78 136 GLU A N 1
ATOM 3650 C CA . GLU C 1 136 ? 235.477 515.063 490.593 1.00 12.86 136 GLU A CA 1
ATOM 3651 C C . GLU C 1 136 ? 235.203 513.870 489.694 1.00 13.19 136 GLU A C 1
ATOM 3652 O O . GLU C 1 136 ? 234.111 513.735 489.133 1.00 13.26 136 GLU A O 1
ATOM 3658 N N . LEU C 1 137 ? 236.197 513.002 489.564 1.00 12.94 137 LEU A N 1
ATOM 3659 C CA . LEU C 1 137 ? 236.096 511.793 488.768 1.00 13.18 137 LEU A CA 1
ATOM 3660 C C . LEU C 1 137 ? 234.997 510.877 489.289 1.00 13.51 137 LEU A C 1
ATOM 3661 O O . LEU C 1 137 ? 234.127 510.442 488.538 1.00 13.37 137 LEU A O 1
ATOM 3666 N N . TYR C 1 138 ? 235.023 510.619 490.594 1.00 13.31 138 TYR A N 1
ATOM 3667 C CA . TYR C 1 138 ? 233.998 509.801 491.223 1.00 13.72 138 TYR A CA 1
ATOM 3668 C C . TYR C 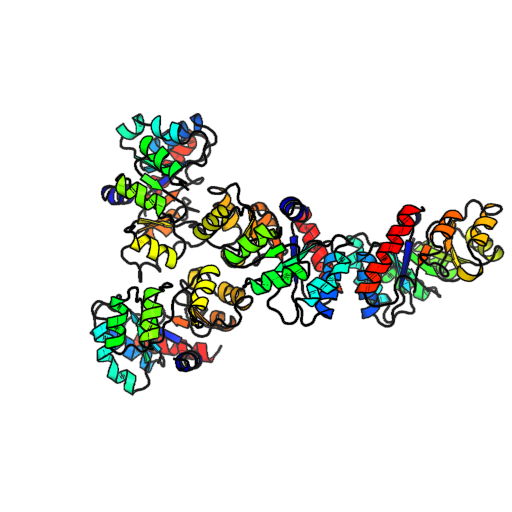1 138 ? 232.614 510.406 491.039 1.00 14.52 138 TYR A C 1
ATOM 3669 O O . TYR C 1 138 ? 231.660 509.717 490.682 1.00 13.51 138 TYR A O 1
ATOM 3678 N N . LYS C 1 139 ? 232.454 511.666 491.375 1.00 13.45 139 LYS A N 1
ATOM 3679 C CA . LYS C 1 139 ? 231.159 512.369 491.231 1.00 13.77 139 LYS A CA 1
ATOM 3680 C C . LYS C 1 139 ? 230.645 512.324 489.798 1.00 13.70 139 LYS A C 1
ATOM 3681 O O . LYS C 1 139 ? 229.446 512.223 489.640 1.00 13.73 139 LYS A O 1
ATOM 3687 N N . ALA C 1 140 ? 231.518 512.474 488.795 1.00 13.58 140 ALA A N 1
ATOM 3688 C CA . ALA C 1 140 ? 231.075 512.452 487.401 1.00 13.53 140 ALA A CA 1
ATOM 3689 C C . ALA C 1 140 ? 230.507 511.094 487.011 1.00 14.02 140 ALA A C 1
ATOM 3690 O O . ALA C 1 140 ? 229.503 511.020 486.295 1.00 13.48 140 ALA A O 1
ATOM 3692 N N . MET C 1 141 ? 231.122 510.016 487.477 1.00 13.55 141 MET A N 1
ATOM 3693 C CA . MET C 1 141 ? 230.661 508.690 487.087 1.00 13.67 141 MET A CA 1
ATOM 3694 C C . MET C 1 141 ? 229.371 508.285 487.792 1.00 13.77 141 MET A C 1
ATOM 3695 O O . MET C 1 141 ? 228.627 507.450 487.282 1.00 13.72 141 MET A O 1
ATOM 3700 N N . LYS C 1 142 ? 229.053 508.927 488.916 1.00 13.66 142 LYS A N 1
ATOM 3701 C CA . LYS C 1 142 ? 227.765 508.665 489.559 1.00 13.77 142 LYS A CA 1
ATOM 3702 C C . LYS C 1 142 ? 226.613 509.072 488.647 1.00 13.74 142 LYS A C 1
ATOM 3703 O O . LYS C 1 142 ? 225.483 508.623 488.826 1.00 13.82 142 LYS A O 1
ATOM 3705 N N . LEU C 1 143 ? 226.896 509.953 487.690 1.00 13.67 143 LEU A N 1
ATOM 3706 C CA . LEU C 1 143 ? 225.880 510.449 486.772 1.00 13.65 143 LEU A CA 1
ATOM 3707 C C . LEU C 1 143 ? 225.834 509.596 485.509 1.00 13.69 143 LEU A C 1
ATOM 3708 O O . LEU C 1 143 ? 225.054 509.864 484.596 1.00 13.83 143 LEU A O 1
ATOM 3713 N N . GLY C 1 144 ? 226.675 508.563 485.463 1.00 13.65 144 GLY A N 1
ATOM 3714 C CA . GLY C 1 144 ? 226.711 507.647 484.333 1.00 13.62 144 GLY A CA 1
ATOM 3715 C C . GLY C 1 144 ? 227.756 507.998 483.275 1.00 13.67 144 GLY A C 1
ATOM 3716 O O . GLY C 1 144 ? 227.699 507.479 482.159 1.00 13.74 144 GLY A O 1
ATOM 3717 N N . HIS C 1 145 ? 228.715 508.860 483.607 1.00 13.64 145 HIS A N 1
ATOM 3718 C CA . HIS C 1 145 ? 229.734 509.221 482.631 1.00 13.57 145 HIS A CA 1
ATOM 3719 C C . HIS C 1 145 ? 230.984 508.365 482.773 1.00 13.65 145 HIS A C 1
ATOM 3720 O O . HIS C 1 145 ? 231.662 508.395 483.799 1.00 13.62 145 HIS A O 1
ATOM 3727 N N . THR C 1 146 ? 231.288 507.601 481.726 1.00 13.62 146 THR A N 1
ATOM 3728 C CA . THR C 1 146 ? 232.446 506.715 481.733 1.00 13.62 146 THR A CA 1
ATOM 3729 C C . THR C 1 146 ? 233.575 507.262 480.869 1.00 13.60 146 THR A C 1
ATOM 3730 O O . THR C 1 146 ? 234.729 506.861 481.020 1.00 13.67 146 THR A O 1
ATOM 3732 N N . ILE C 1 147 ? 233.240 508.188 479.975 1.00 13.61 147 ILE A N 1
ATOM 3733 C CA . ILE C 1 147 ? 234.237 508.852 479.146 1.00 13.52 147 ILE A CA 1
ATOM 3734 C C . ILE C 1 147 ? 234.350 510.301 479.582 1.00 13.35 147 ILE A C 1
ATOM 3735 O O . ILE C 1 147 ? 233.366 511.040 479.567 1.00 13.43 147 ILE A O 1
ATOM 3740 N N . LEU C 1 148 ? 235.535 510.688 480.029 1.00 13.29 148 LEU A N 1
ATOM 3741 C CA . LEU C 1 148 ? 235.731 512.011 480.603 1.00 13.09 148 LEU A CA 1
ATOM 3742 C C . LEU C 1 148 ? 236.881 512.748 479.938 1.00 13.08 148 LEU A C 1
ATOM 3743 O O . LEU C 1 148 ? 237.857 512.131 479.512 1.00 12.91 148 LEU A O 1
ATOM 3748 N N . LYS C 1 149 ? 236.782 514.070 479.885 1.00 12.91 149 LYS A N 1
ATOM 3749 C CA . LYS C 1 149 ? 237.881 514.884 479.395 1.00 12.73 149 LYS A CA 1
ATOM 3750 C C . LYS C 1 149 ? 238.830 515.200 480.539 1.00 12.73 149 LYS A C 1
ATOM 3751 O O . LYS C 1 149 ? 238.393 515.533 481.639 1.00 12.51 149 LYS A O 1
ATOM 3757 N N . LEU C 1 150 ? 240.125 515.095 480.288 1.00 12.55 150 LEU A N 1
ATOM 3758 C CA . LEU C 1 150 ? 241.097 515.411 481.327 1.00 12.47 150 LEU A CA 1
ATOM 3759 C C . LEU C 1 150 ? 241.704 516.777 481.040 1.00 12.49 150 LEU A C 1
ATOM 3760 O O . LEU C 1 150 ? 242.302 516.991 479.983 1.00 12.19 150 LEU A O 1
ATOM 3765 N N . PHE C 1 151 ? 241.485 517.726 481.942 1.00 12.25 151 PHE A N 1
ATOM 3766 C CA . PHE C 1 151 ? 241.842 519.107 481.645 1.00 12.18 151 PHE A CA 1
ATOM 3767 C C . PHE C 1 151 ? 242.236 519.910 482.885 1.00 12.08 151 PHE A C 1
ATOM 3768 O O . PHE C 1 151 ? 241.555 519.855 483.904 1.00 12.08 151 PHE A O 1
ATOM 3776 N N . PRO C 1 152 ? 243.331 520.672 482.784 1.00 12.05 152 PRO A N 1
ATOM 3777 C CA . PRO C 1 152 ? 244.355 520.694 481.753 1.00 12.05 152 PRO A CA 1
ATOM 3778 C C . PRO C 1 152 ? 245.218 519.442 481.776 1.00 12.17 152 PRO A C 1
ATOM 3779 O O . PRO C 1 152 ? 245.743 519.066 482.834 1.00 12.08 152 PRO A O 1
ATOM 3783 N N . GLY C 1 153 ? 245.421 518.824 480.621 1.00 12.26 153 GLY A N 1
ATOM 3784 C CA . GLY C 1 153 ? 246.236 517.620 480.533 1.00 12.36 153 GLY A CA 1
ATOM 3785 C C . GLY C 1 153 ? 247.679 517.908 480.916 1.00 12.34 153 GLY A C 1
ATOM 3786 O O . GLY C 1 153 ? 248.368 517.060 481.486 1.00 12.36 153 GLY A O 1
ATOM 3787 N N . GLU C 1 154 ? 248.132 519.120 480.662 1.00 12.32 154 GLU A N 1
ATOM 3788 C CA . GLU C 1 154 ? 249.548 519.500 480.896 1.00 12.27 154 GLU A CA 1
ATOM 3789 C C . GLU C 1 154 ? 249.824 519.674 482.381 1.00 12.20 154 GLU A C 1
ATOM 3790 O O . GLU C 1 154 ? 250.999 519.668 482.770 1.00 12.30 154 GLU A O 1
ATOM 3796 N N . VAL C 1 155 ? 248.778 519.855 483.171 1.00 12.14 155 VAL A N 1
ATOM 3797 C CA . VAL C 1 155 ? 248.991 520.087 484.594 1.00 12.09 155 VAL A CA 1
ATOM 3798 C C . VAL C 1 155 ? 249.090 518.777 485.366 1.00 12.16 155 VAL A C 1
ATOM 3799 O O . VAL C 1 155 ? 249.945 518.636 486.240 1.00 12.31 155 VAL A O 1
ATOM 3803 N N . VAL C 1 156 ? 248.214 517.826 485.060 1.00 12.16 156 VAL A N 1
ATOM 3804 C CA . VAL C 1 156 ? 248.238 516.546 485.767 1.00 12.22 156 VAL A CA 1
ATOM 3805 C C . VAL C 1 156 ? 249.169 515.525 485.105 1.00 12.31 156 VAL A C 1
ATOM 3806 O O . VAL C 1 156 ? 249.847 514.758 485.783 1.00 12.53 156 VAL A O 1
ATOM 3810 N N . GLY C 1 157 ? 249.209 515.521 483.768 1.00 12.42 157 GLY A N 1
ATOM 3811 C CA . GLY C 1 157 ? 250.087 514.642 483.011 1.00 12.55 157 GLY A CA 1
ATOM 3812 C C . GLY C 1 157 ? 249.562 513.202 482.929 1.00 12.75 157 GLY A C 1
ATOM 3813 O O . GLY C 1 157 ? 248.573 512.866 483.582 1.00 12.67 157 GLY A O 1
ATOM 3814 N N . PRO C 1 158 ? 250.245 512.344 482.159 1.00 12.85 158 PRO A N 1
ATOM 3815 C CA . PRO C 1 158 ? 249.962 510.929 481.923 1.00 12.99 158 PRO A CA 1
ATOM 3816 C C . PRO C 1 158 ? 249.960 510.110 483.212 1.00 12.97 158 PRO A C 1
ATOM 3817 O O . PRO C 1 158 ? 249.378 509.026 483.258 1.00 13.10 158 PRO A O 1
ATOM 3821 N N . GLN C 1 159 ? 250.610 510.629 484.243 1.00 12.87 159 GLN A N 1
ATOM 3822 C CA . GLN C 1 159 ? 250.694 509.936 485.524 1.00 12.88 159 GLN A CA 1
ATOM 3823 C C . GLN C 1 159 ? 249.333 509.866 486.192 1.00 12.96 159 GLN A C 1
ATOM 3824 O O . GLN C 1 159 ? 249.065 508.961 486.983 1.00 13.10 159 GLN A O 1
ATOM 3830 N N . PHE C 1 160 ? 248.475 510.831 485.879 1.00 12.89 160 PHE A N 1
ATOM 3831 C CA . PHE C 1 160 ? 247.132 510.861 486.430 1.00 12.85 160 PHE A CA 1
ATOM 3832 C C . PHE C 1 160 ? 246.323 509.705 485.871 1.00 13.16 160 PHE A C 1
ATOM 3833 O O . PHE C 1 160 ? 245.600 509.028 486.599 1.00 12.98 160 PHE A O 1
ATOM 3841 N N . VAL C 1 161 ? 246.452 509.486 484.566 1.00 13.07 161 VAL A N 1
ATOM 3842 C CA . VAL C 1 161 ? 245.711 508.435 483.889 1.00 13.19 161 VAL A CA 1
ATOM 3843 C C . VAL C 1 161 ? 246.090 507.075 484.449 1.00 13.36 161 VAL A C 1
ATOM 3844 O O . VAL C 1 161 ? 245.224 506.235 484.692 1.00 13.51 161 VAL A O 1
ATOM 3848 N N . GLU C 1 162 ? 247.385 506.861 484.671 1.00 13.36 162 GLU A N 1
ATOM 3849 C CA . GLU C 1 162 ? 247.841 505.598 485.234 1.00 13.51 162 GLU A CA 1
ATOM 3850 C C . GLU C 1 162 ? 247.351 505.411 486.669 1.00 13.46 162 GLU A C 1
ATOM 3851 O O . GLU C 1 162 ? 246.883 504.336 487.039 1.00 13.67 162 GLU A O 1
ATOM 3857 N N . ALA C 1 163 ? 247.435 506.469 487.471 1.00 13.39 163 ALA A N 1
ATOM 3858 C CA . ALA C 1 163 ? 247.037 506.392 488.874 1.00 13.32 163 ALA A CA 1
ATOM 3859 C C . ALA C 1 163 ? 245.558 506.062 489.016 1.00 13.46 163 ALA A C 1
ATOM 3860 O O . ALA C 1 163 ? 245.157 505.342 489.932 1.00 13.59 163 ALA A O 1
ATOM 3862 N N . MET C 1 164 ? 244.746 506.581 488.106 1.00 13.41 164 MET A N 1
ATOM 3863 C CA . MET C 1 164 ? 243.302 506.405 488.175 1.00 13.52 164 MET A CA 1
ATOM 3864 C C . MET C 1 164 ? 242.833 505.152 487.457 1.00 13.94 164 MET A C 1
ATOM 3865 O O . MET C 1 164 ? 241.632 504.910 487.351 1.00 13.76 164 MET A O 1
ATOM 3870 N N . LYS C 1 165 ? 243.770 504.338 486.984 1.00 13.65 165 LYS A N 1
ATOM 3871 C CA . LYS C 1 165 ? 243.415 503.116 486.275 1.00 13.86 165 LYS A CA 1
ATOM 3872 C C . LYS C 1 165 ? 243.334 501.954 487.254 1.00 13.94 165 LYS A C 1
ATOM 3873 O O . LYS C 1 165 ? 243.058 500.817 486.877 1.00 14.06 165 LYS A O 1
ATOM 3879 N N . GLY C 1 166 ? 243.544 502.275 488.525 1.00 13.94 166 GLY A N 1
ATOM 3880 C CA . GLY C 1 166 ? 243.442 501.324 489.625 1.00 13.94 166 GLY A CA 1
ATOM 3881 C C . GLY C 1 166 ? 242.029 501.298 490.207 1.00 14.06 166 GLY A C 1
ATOM 3882 O O . GLY C 1 166 ? 241.275 500.360 489.954 1.00 14.25 166 GLY A O 1
ATOM 3883 N N . PRO C 1 167 ? 241.667 502.308 491.013 1.00 14.05 167 PRO A N 1
ATOM 3884 C CA . PRO C 1 167 ? 240.385 502.485 491.676 1.00 14.12 167 PRO A CA 1
ATOM 3885 C C . PRO C 1 167 ? 239.233 502.699 490.703 1.00 14.06 167 PRO A C 1
ATOM 3886 O O . PRO C 1 167 ? 238.075 502.467 491.048 1.00 14.08 167 PRO A O 1
ATOM 3890 N N . PHE C 1 168 ? 239.545 503.143 489.491 1.00 13.95 168 PHE A N 1
ATOM 3891 C CA . PHE C 1 168 ? 238.511 503.429 488.506 1.00 13.97 168 PHE A CA 1
ATOM 3892 C C . PHE C 1 168 ? 238.827 502.774 487.162 1.00 14.30 168 PHE A C 1
ATOM 3893 O O . PHE C 1 168 ? 239.089 503.471 486.179 1.00 13.97 168 PHE A O 1
ATOM 3901 N N . PRO C 1 169 ? 238.775 501.441 487.091 1.00 14.07 169 PRO A N 1
ATOM 3902 C CA . PRO C 1 169 ? 239.270 500.601 486.015 1.00 14.19 169 PRO A CA 1
ATOM 3903 C C . PRO C 1 169 ? 238.431 500.724 484.751 1.00 14.18 169 PRO A C 1
ATOM 3904 O O . PRO C 1 169 ? 238.839 500.272 483.681 1.00 14.23 169 PRO A O 1
ATOM 3908 N N . ASN C 1 170 ? 237.243 501.305 484.881 1.00 14.16 170 ASN A N 1
ATOM 3909 C CA . ASN C 1 170 ? 236.320 501.418 483.763 1.00 14.10 170 ASN A CA 1
ATOM 3910 C C . ASN C 1 170 ? 236.183 502.849 483.253 1.00 14.11 170 ASN A C 1
ATOM 3911 O O . ASN C 1 170 ? 235.235 503.168 482.535 1.00 14.16 170 ASN A O 1
ATOM 3913 N N . VAL C 1 171 ? 237.134 503.705 483.608 1.00 14.05 171 VAL A N 1
ATOM 3914 C CA . VAL C 1 171 ? 237.117 505.085 483.139 1.00 13.81 171 VAL A CA 1
ATOM 3915 C C . VAL C 1 171 ? 238.052 505.299 481.963 1.00 13.76 171 VAL A C 1
ATOM 3916 O O . VAL C 1 171 ? 239.206 504.875 481.980 1.00 13.81 171 VAL A O 1
ATOM 3920 N N . LYS C 1 172 ? 237.538 505.963 480.939 1.00 13.77 172 LYS A N 1
ATOM 3921 C CA . LYS C 1 172 ? 238.299 506.256 479.740 1.00 13.57 172 LYS A CA 1
ATOM 3922 C C . LYS C 1 172 ? 238.534 507.752 479.626 1.00 13.43 172 LYS A C 1
ATOM 3923 O O . LYS C 1 172 ? 237.600 508.543 479.759 1.00 13.34 172 LYS A O 1
ATOM 3929 N N . PHE C 1 173 ? 239.782 508.145 479.397 1.00 13.26 173 PHE A N 1
ATOM 3930 C CA . PHE C 1 173 ? 240.114 509.562 479.346 1.00 13.06 173 PHE A CA 1
ATOM 3931 C C . PHE C 1 173 ? 240.407 510.067 477.944 1.00 13.21 173 PHE A C 1
ATOM 3932 O O . PHE C 1 173 ? 240.970 509.351 477.110 1.00 13.27 173 PHE A O 1
ATOM 3940 N N . VAL C 1 174 ? 240.074 511.340 477.731 1.00 12.95 174 VAL A N 1
ATOM 3941 C CA . VAL C 1 174 ? 240.464 512.092 476.547 1.00 12.97 174 VAL A CA 1
ATOM 3942 C C . VAL C 1 174 ? 241.061 513.442 476.962 1.00 12.97 174 VAL A C 1
ATOM 3943 O O . VAL C 1 174 ? 240.325 514.406 477.150 1.00 12.76 174 VAL A O 1
ATOM 3947 N N . PRO C 1 175 ? 242.376 513.517 477.172 1.00 12.92 175 PRO A N 1
ATOM 3948 C CA . PRO C 1 175 ? 243.132 514.689 477.565 1.00 12.75 175 PRO A CA 1
ATOM 3949 C C . PRO C 1 175 ? 243.050 515.797 476.536 1.00 12.96 175 PRO A C 1
ATOM 3950 O O . PRO C 1 175 ? 243.129 515.541 475.336 1.00 13.12 175 PRO A O 1
ATOM 3954 N N . THR C 1 176 ? 242.947 517.025 477.017 1.00 12.81 176 THR A N 1
ATOM 3955 C CA . THR C 1 176 ? 243.007 518.189 476.146 1.00 12.98 176 THR A CA 1
ATOM 3956 C C . THR C 1 176 ? 244.035 519.176 476.670 1.00 12.84 176 THR A C 1
ATOM 3957 O O . THR C 1 176 ? 244.000 519.580 477.834 1.00 12.63 176 THR A O 1
ATOM 3961 N N . GLY C 1 177 ? 244.974 519.540 475.809 1.00 13.11 177 GLY A N 1
ATOM 3962 C CA . GLY C 1 177 ? 246.080 520.399 476.199 1.00 13.08 177 GLY A CA 1
ATOM 3963 C C . GLY C 1 177 ? 247.256 519.533 476.622 1.00 13.10 177 GLY A C 1
ATOM 3964 O O . GLY C 1 177 ? 247.067 518.456 477.185 1.00 13.22 177 GLY A O 1
ATOM 3965 N N . GLY C 1 178 ? 248.448 519.975 476.235 1.00 13.21 178 GLY A N 1
ATOM 3966 C CA . GLY C 1 178 ? 249.657 519.207 476.567 1.00 13.32 178 GLY A CA 1
ATOM 3967 C C . GLY C 1 178 ? 249.948 518.127 475.565 1.00 14.02 178 GLY A C 1
ATOM 3968 O O . GLY C 1 178 ? 250.806 517.292 475.874 1.00 14.21 178 GLY A O 1
ATOM 3969 N N . VAL C 1 179 ? 249.288 518.138 474.404 1.00 14.15 179 VAL A N 1
ATOM 3970 C CA . VAL C 1 179 ? 249.459 517.029 473.423 1.00 14.41 179 VAL A CA 1
ATOM 3971 C C . VAL C 1 179 ? 250.130 517.606 472.189 1.00 14.81 179 VAL A C 1
ATOM 3972 O O . VAL C 1 179 ? 249.532 518.460 471.551 1.00 15.00 179 VAL A O 1
ATOM 3976 N N . ASN C 1 180 ? 251.395 517.244 471.985 1.00 15.12 180 ASN A N 1
ATOM 3977 C CA . ASN C 1 180 ? 252.192 517.687 470.824 1.00 15.36 180 ASN A CA 1
ATOM 3978 C C . ASN C 1 180 ? 252.712 516.405 470.197 1.00 15.60 180 ASN A C 1
ATOM 3979 O O . ASN C 1 180 ? 252.319 515.352 470.678 1.00 15.43 180 ASN A O 1
ATOM 3984 N N . LEU C 1 181 ? 253.555 516.484 469.173 1.00 15.70 181 LEU A N 1
ATOM 3985 C CA . LEU C 1 181 ? 253.992 515.255 468.459 1.00 15.77 181 LEU A CA 1
ATOM 3986 C C . LEU C 1 181 ? 254.996 514.479 469.313 1.00 15.81 181 LEU A C 1
ATOM 3987 O O . LEU C 1 181 ? 255.081 513.258 469.136 1.00 15.83 181 LEU A O 1
ATOM 3992 N N . ASP C 1 182 ? 255.694 515.148 470.226 1.00 15.66 182 ASP A N 1
ATOM 3993 C CA . ASP C 1 182 ? 256.652 514.497 471.152 1.00 15.67 182 ASP A CA 1
ATOM 3994 C C . ASP C 1 182 ? 255.974 513.505 472.103 1.00 15.57 182 ASP A C 1
ATOM 3995 O O . ASP C 1 182 ? 256.463 512.370 472.183 1.00 15.75 182 ASP A O 1
ATOM 3997 N N . ASN C 1 183 ? 254.900 513.899 472.797 1.00 15.52 183 ASN A N 1
ATOM 3998 C CA . ASN C 1 183 ? 254.238 513.042 473.809 1.00 15.39 183 ASN A CA 1
ATOM 3999 C C . ASN C 1 183 ? 253.088 512.215 473.247 1.00 15.50 183 ASN A C 1
ATOM 4000 O O . ASN C 1 183 ? 252.774 511.202 473.849 1.00 15.10 183 ASN A O 1
ATOM 4005 N N . VAL C 1 184 ? 252.481 512.598 472.133 1.00 15.35 184 VAL A N 1
ATOM 4006 C CA . VAL C 1 184 ? 251.260 511.887 471.678 1.00 15.28 184 VAL A CA 1
ATOM 4007 C C . VAL C 1 184 ? 251.454 510.398 471.926 1.00 15.32 184 VAL A C 1
ATOM 4008 O O . VAL C 1 184 ? 250.451 509.732 472.172 1.00 15.15 184 VAL A O 1
ATOM 4012 N N . CYS C 1 185 ? 252.682 509.889 471.884 1.00 15.49 185 CYS A N 1
ATOM 4013 C CA . CYS C 1 185 ? 252.913 508.418 472.003 1.00 15.52 185 CYS A CA 1
ATOM 4014 C C . CYS C 1 185 ? 253.268 508.020 473.428 1.00 15.42 185 CYS A C 1
ATOM 4015 O O . CYS C 1 185 ? 253.475 506.828 473.645 1.00 15.30 185 CYS A O 1
ATOM 4018 N N . GLU C 1 186 ? 253.352 508.968 474.350 1.00 15.18 186 GLU A N 1
ATOM 4019 C CA . GLU C 1 186 ? 253.552 508.664 475.791 1.00 15.10 186 GLU A CA 1
ATOM 4020 C C . GLU C 1 186 ? 252.174 508.707 476.441 1.00 15.05 186 GLU A C 1
ATOM 4021 O O . GLU C 1 186 ? 252.001 508.103 477.490 1.00 14.84 186 GLU A O 1
ATOM 4027 N N . TRP C 1 187 ? 251.238 509.406 475.801 1.00 14.81 187 TRP A N 1
ATOM 4028 C CA . TRP C 1 187 ? 249.853 509.529 476.308 1.00 14.60 187 TRP A CA 1
ATOM 4029 C C . TRP C 1 187 ? 249.099 508.252 475.968 1.00 15.04 187 TRP A C 1
ATOM 4030 O O . TRP C 1 187 ? 248.214 507.892 476.731 1.00 14.45 187 TRP A O 1
ATOM 4041 N N . PHE C 1 188 ? 249.425 507.615 474.849 1.00 14.74 188 PHE A N 1
ATOM 4042 C CA . PHE C 1 188 ? 248.817 506.355 474.434 1.00 14.91 188 PHE A CA 1
ATOM 4043 C C . PHE C 1 188 ? 249.321 505.161 475.233 1.00 14.88 188 PHE A C 1
ATOM 4044 O O . PHE C 1 188 ? 248.566 504.217 475.478 1.00 14.88 188 PHE A O 1
ATOM 4052 N N . GLU C 1 189 ? 250.555 505.228 475.704 1.00 14.95 189 GLU A N 1
ATOM 4053 C CA . GLU C 1 189 ? 251.104 504.163 476.539 1.00 14.88 189 GLU A CA 1
ATOM 4054 C C . GLU C 1 189 ? 250.382 504.073 477.884 1.00 14.69 189 GLU A C 1
ATOM 4055 O O . GLU C 1 189 ? 250.479 503.062 478.578 1.00 14.79 189 GLU A O 1
ATOM 4057 N N . ALA C 1 190 ? 249.679 505.142 478.259 1.00 14.72 190 ALA A N 1
ATOM 4058 C CA . ALA C 1 190 ? 248.984 505.200 479.540 1.00 14.40 190 ALA A CA 1
ATOM 4059 C C . ALA C 1 190 ? 247.603 504.554 479.460 1.00 14.40 190 ALA A C 1
ATOM 4060 O O . ALA C 1 190 ? 246.926 504.384 480.477 1.00 14.21 190 ALA A O 1
ATOM 4062 N N . GLY C 1 191 ? 247.173 504.183 478.252 1.00 14.39 191 GLY A N 1
ATOM 4063 C CA . GLY C 1 191 ? 245.855 503.588 478.072 1.00 14.23 191 GLY A CA 1
ATOM 4064 C C . GLY C 1 191 ? 244.758 504.632 477.864 1.00 14.06 191 GLY A C 1
ATOM 4065 O O . GLY C 1 191 ? 243.602 504.410 478.226 1.00 13.98 191 GLY A O 1
ATOM 4066 N N . VAL C 1 192 ? 245.124 505.769 477.285 1.00 14.07 192 VAL A N 1
ATOM 4067 C CA . VAL C 1 192 ? 244.170 506.838 477.006 1.00 13.84 192 VAL A CA 1
ATOM 4068 C C . VAL C 1 192 ? 243.295 506.436 475.818 1.00 13.89 192 VAL A C 1
ATOM 4069 O O . VAL C 1 192 ? 243.765 505.757 474.903 1.00 13.97 192 VAL A O 1
ATOM 4073 N N . LEU C 1 193 ? 242.024 506.832 475.837 1.00 13.82 193 LEU A N 1
ATOM 4074 C CA . LEU C 1 193 ? 241.121 506.485 474.741 1.00 13.89 193 LEU A CA 1
ATOM 4075 C C . LEU C 1 193 ? 241.451 507.261 473.480 1.00 14.03 193 LEU A C 1
ATOM 4076 O O . LEU C 1 193 ? 241.514 506.690 472.387 1.00 14.50 193 LEU A O 1
ATOM 4081 N N . ALA C 1 194 ? 241.638 508.558 473.624 1.00 13.77 194 ALA A N 1
ATOM 4082 C CA . ALA C 1 194 ? 241.910 509.437 472.496 1.00 14.10 194 ALA A CA 1
ATOM 4083 C C . ALA C 1 194 ? 242.580 510.698 472.994 1.00 13.92 194 ALA A C 1
ATOM 4084 O O . ALA C 1 194 ? 242.551 510.981 474.187 1.00 13.55 194 ALA A O 1
ATOM 4086 N N . VAL C 1 195 ? 243.179 511.462 472.095 1.00 14.11 195 VAL A N 1
ATOM 4087 C CA . VAL C 1 195 ? 243.771 512.726 472.507 1.00 13.87 195 VAL A CA 1
ATOM 4088 C C . VAL C 1 195 ? 243.144 513.913 471.788 1.00 14.13 195 VAL A C 1
ATOM 4089 O O . VAL C 1 195 ? 242.927 513.876 470.577 1.00 14.43 195 VAL A O 1
ATOM 4093 N N . GLY C 1 196 ? 242.878 514.975 472.538 1.00 13.90 196 GLY A N 1
ATOM 4094 C CA . GLY C 1 196 ? 242.377 516.215 471.964 1.00 14.13 196 GLY A CA 1
ATOM 4095 C C . GLY C 1 196 ? 243.533 517.169 471.710 1.00 14.30 196 GLY A C 1
ATOM 4096 O O . GLY C 1 196 ? 244.297 517.488 472.623 1.00 14.13 196 GLY A O 1
ATOM 4097 N N . VAL C 1 197 ? 243.666 517.629 470.474 1.00 14.75 197 VAL A N 1
ATOM 4098 C CA . VAL C 1 197 ? 244.778 518.493 470.120 1.00 15.06 197 VAL A CA 1
ATOM 4099 C C . VAL C 1 197 ? 244.277 519.855 469.654 1.00 15.31 197 VAL A C 1
ATOM 4100 O O . VAL C 1 197 ? 243.382 519.947 468.815 1.00 15.43 197 VAL A O 1
ATOM 4104 N N . GLY C 1 198 ? 244.849 520.910 470.223 1.00 15.65 198 GLY A N 1
ATOM 4105 C CA . GLY C 1 198 ? 244.440 522.276 469.915 1.00 16.01 198 GLY A CA 1
ATOM 4106 C C . GLY C 1 198 ? 245.369 522.932 468.900 1.00 16.66 198 GLY A C 1
ATOM 4107 O O . GLY C 1 198 ? 245.481 522.479 467.763 1.00 16.85 198 GLY A O 1
ATOM 4108 N N . SER C 1 199 ? 246.032 524.007 469.329 1.00 16.84 199 SER A N 1
ATOM 4109 C CA . SER C 1 199 ? 246.876 524.821 468.451 1.00 17.08 199 SER A CA 1
ATOM 4110 C C . SER C 1 199 ? 248.076 524.060 467.901 1.00 17.28 199 SER A C 1
ATOM 4111 O O . SER C 1 199 ? 248.714 524.498 466.946 1.00 17.53 199 SER A O 1
ATOM 4113 N N . ALA C 1 200 ? 248.392 522.917 468.502 1.00 17.01 200 ALA A N 1
ATOM 4114 C CA . ALA C 1 200 ? 249.491 522.099 468.020 1.00 16.81 200 ALA A CA 1
ATOM 4115 C C . ALA C 1 200 ? 249.132 521.473 466.681 1.00 16.97 200 ALA A C 1
ATOM 4116 O O . ALA C 1 200 ? 250.011 521.051 465.930 1.00 17.11 200 ALA A O 1
ATOM 4118 N N . LEU C 1 201 ? 247.832 521.391 466.392 1.00 16.93 201 LEU A N 1
ATOM 4119 C CA . LEU C 1 201 ? 247.360 520.799 465.148 1.00 17.07 201 LEU A CA 1
ATOM 4120 C C . LEU C 1 201 ? 246.760 521.861 464.232 1.00 17.41 201 LEU A C 1
ATOM 4121 O O . LEU C 1 201 ? 246.981 521.849 463.025 1.00 17.67 201 LEU A O 1
ATOM 4126 N N . VAL C 1 202 ? 245.982 522.770 464.821 1.00 17.47 202 VAL A N 1
ATOM 4127 C CA . VAL C 1 202 ? 245.299 523.794 464.040 1.00 17.74 202 VAL A CA 1
ATOM 4128 C C . VAL C 1 202 ? 245.881 525.174 464.284 1.00 18.10 202 VAL A C 1
ATOM 4129 O O . VAL C 1 202 ? 245.483 525.863 465.221 1.00 18.13 202 VAL A O 1
ATOM 4133 N N . GLU C 1 203 ? 246.796 525.590 463.407 1.00 18.43 203 GLU A N 1
ATOM 4134 C CA . GLU C 1 203 ? 247.422 526.905 463.496 1.00 18.72 203 GLU A CA 1
ATOM 4135 C C . GLU C 1 203 ? 247.974 527.332 462.139 1.00 19.03 203 GLU A C 1
ATOM 4136 O O . GLU C 1 203 ? 248.775 526.623 461.520 1.00 19.08 203 GLU A O 1
ATOM 4138 N N . GLY C 1 204 ? 247.526 528.503 461.674 1.00 19.21 204 GLY A N 1
ATOM 4139 C CA . GLY C 1 204 ? 247.968 529.026 460.377 1.00 19.29 204 GLY A CA 1
ATOM 4140 C C . GLY C 1 204 ? 246.986 528.627 459.286 1.00 19.40 204 GLY A C 1
ATOM 4141 O O . GLY C 1 204 ? 245.839 528.259 459.566 1.00 19.36 204 GLY A O 1
ATOM 4142 N N . THR C 1 205 ? 247.422 528.759 458.041 1.00 19.42 205 THR A N 1
ATOM 4143 C CA . THR C 1 205 ? 246.547 528.551 456.899 1.00 19.43 205 THR A CA 1
ATOM 4144 C C . THR C 1 205 ? 246.405 527.062 456.588 1.00 19.44 205 THR A C 1
ATOM 4145 O O . THR C 1 205 ? 247.264 526.269 456.957 1.00 19.23 205 THR A O 1
ATOM 4147 N N . PRO C 1 206 ? 245.339 526.661 455.874 1.00 19.29 206 PRO A N 1
ATOM 4148 C CA . PRO C 1 206 ? 244.966 525.299 455.542 1.00 19.28 206 PRO A CA 1
ATOM 4149 C C . PRO C 1 206 ? 245.982 524.308 455.000 1.00 19.25 206 PRO A C 1
ATOM 4150 O O . PRO C 1 206 ? 245.937 523.123 455.331 1.00 19.09 206 PRO A O 1
ATOM 4154 N N . VAL C 1 207 ? 246.916 524.767 454.175 1.00 19.46 207 VAL A N 1
ATOM 4155 C CA . VAL C 1 207 ? 247.951 523.864 453.687 1.00 19.36 207 VAL A CA 1
ATOM 4156 C C . VAL C 1 207 ? 249.008 523.429 454.742 1.00 19.27 207 VAL A C 1
ATOM 4157 O O . VAL C 1 207 ? 249.616 522.361 454.712 1.00 19.19 207 VAL A O 1
ATOM 4161 N N . GLU C 1 208 ? 249.149 524.308 455.731 1.00 19.28 208 GLU A N 1
ATOM 4162 C CA . GLU C 1 208 ? 250.013 524.073 456.877 1.00 19.21 208 GLU A CA 1
ATOM 4163 C C . GLU C 1 208 ? 249.214 523.163 457.797 1.00 19.11 208 GLU A C 1
ATOM 4164 O O . GLU C 1 208 ? 249.747 522.187 458.333 1.00 18.78 208 GLU A O 1
ATOM 4166 N N . VAL C 1 209 ? 247.944 523.489 457.988 1.00 18.94 209 VAL A N 1
ATOM 4167 C CA . VAL C 1 209 ? 247.112 522.752 458.931 1.00 18.73 209 VAL A CA 1
ATOM 4168 C C . VAL C 1 209 ? 246.868 521.324 458.470 1.00 18.70 209 VAL A C 1
ATOM 4169 O O . VAL C 1 209 ? 246.948 520.391 459.258 1.00 18.48 209 VAL A O 1
ATOM 4173 N N . ALA C 1 210 ? 246.556 521.167 457.186 1.00 18.62 210 ALA A N 1
ATOM 4174 C CA . ALA C 1 210 ? 246.250 519.841 456.655 1.00 18.57 210 ALA A CA 1
ATOM 4175 C C . ALA C 1 210 ? 247.450 518.908 456.762 1.00 18.73 210 ALA A C 1
ATOM 4176 O O . ALA C 1 210 ? 247.288 517.724 457.067 1.00 18.39 210 ALA A O 1
ATOM 4178 N N . GLU C 1 211 ? 248.646 519.433 456.518 1.00 18.65 211 GLU A N 1
ATOM 4179 C CA . GLU C 1 211 ? 249.856 518.621 456.572 1.00 18.65 211 GLU A CA 1
ATOM 4180 C C . GLU C 1 211 ? 250.241 518.305 458.008 1.00 18.36 211 GLU A C 1
ATOM 4181 O O . GLU C 1 211 ? 250.680 517.198 458.315 1.00 18.37 211 GLU A O 1
ATOM 4183 N N . LYS C 1 212 ? 250.054 519.283 458.886 1.00 18.37 212 LYS A N 1
ATOM 4184 C CA . LYS C 1 212 ? 250.363 519.092 460.294 1.00 18.14 212 LYS A CA 1
ATOM 4185 C C . LYS C 1 212 ? 249.417 518.064 460.900 1.00 18.13 212 LYS A C 1
ATOM 4186 O O . LYS C 1 212 ? 249.829 517.218 461.696 1.00 17.78 212 LYS A O 1
ATOM 4192 N N . ALA C 1 213 ? 248.148 518.125 460.502 1.00 17.96 213 ALA A N 1
ATOM 4193 C CA . ALA C 1 213 ? 247.149 517.178 460.964 1.00 17.84 213 ALA A CA 1
ATOM 4194 C C . ALA C 1 213 ? 247.494 515.766 460.507 1.00 18.39 213 ALA A C 1
ATOM 4195 O O . ALA C 1 213 ? 247.322 514.804 461.249 1.00 17.57 213 ALA A O 1
ATOM 4197 N N . LYS C 1 214 ? 248.008 515.661 459.283 1.00 17.91 214 LYS A N 1
ATOM 4198 C CA . LYS C 1 214 ? 248.372 514.357 458.745 1.00 18.10 214 LYS A CA 1
ATOM 4199 C C . LYS C 1 214 ? 249.523 513.764 459.544 1.00 18.16 214 LYS A C 1
ATOM 4200 O O . LYS C 1 214 ? 249.536 512.563 459.823 1.00 17.74 214 LYS A O 1
ATOM 4206 N N . ALA C 1 215 ? 250.476 514.604 459.936 1.00 17.88 215 ALA A N 1
ATOM 4207 C CA . ALA C 1 215 ? 251.623 514.154 460.715 1.00 17.66 215 ALA A CA 1
ATOM 4208 C C . ALA C 1 215 ? 251.174 513.518 462.026 1.00 17.54 215 ALA A C 1
ATOM 4209 O O . ALA C 1 215 ? 251.744 512.520 462.466 1.00 17.54 215 ALA A O 1
ATOM 4211 N N . PHE C 1 216 ? 250.137 514.086 462.637 1.00 17.41 216 PHE A N 1
ATOM 4212 C CA . PHE C 1 216 ? 249.611 513.533 463.881 1.00 17.15 216 PHE A CA 1
ATOM 4213 C C . PHE C 1 216 ? 249.018 512.157 463.660 1.00 17.73 216 PHE A C 1
ATOM 4214 O O . PHE C 1 216 ? 249.253 511.239 464.445 1.00 17.27 216 PHE A O 1
ATOM 4222 N N . VAL C 1 217 ? 248.266 512.004 462.580 1.00 17.43 217 VAL A N 1
ATOM 4223 C CA . VAL C 1 217 ? 247.643 510.723 462.287 1.00 17.47 217 VAL A CA 1
ATOM 4224 C C . VAL C 1 217 ? 248.700 509.662 462.005 1.00 17.73 217 VAL A C 1
ATOM 4225 O O . VAL C 1 217 ? 248.591 508.525 462.475 1.00 17.87 217 VAL A O 1
ATOM 4229 N N . GLU C 1 218 ? 249.762 510.011 461.282 1.00 17.76 218 GLU A N 1
ATOM 4230 C CA . GLU C 1 218 ? 250.853 509.037 460.991 1.00 17.83 218 GLU A CA 1
ATOM 4231 C C . GLU C 1 218 ? 251.526 508.551 462.284 1.00 17.75 218 GLU A C 1
ATOM 4232 O O . GLU C 1 218 ? 251.705 507.340 462.403 1.00 17.91 218 GLU A O 1
ATOM 4238 N N . LYS C 1 219 ? 251.887 509.453 463.206 1.00 17.59 219 LYS A N 1
ATOM 4239 C CA . LYS C 1 219 ? 252.576 509.054 464.456 1.00 17.45 219 LYS A CA 1
ATOM 4240 C C . LYS C 1 219 ? 251.668 508.145 465.268 1.00 17.53 219 LYS A C 1
ATOM 4241 O O . LYS C 1 219 ? 252.156 507.119 465.737 1.00 17.58 219 LYS A O 1
ATOM 4247 N N . ILE C 1 220 ? 250.393 508.490 465.402 1.00 17.52 220 ILE A N 1
ATOM 4248 C CA . ILE C 1 220 ? 249.485 507.678 466.267 1.00 17.57 220 ILE A CA 1
ATOM 4249 C C . ILE C 1 220 ? 249.417 506.260 465.689 1.00 17.78 220 ILE A C 1
ATOM 4250 O O . ILE C 1 220 ? 249.423 505.325 466.492 1.00 17.95 220 ILE A O 1
ATOM 4255 N N . GLU C 1 221 ? 249.384 506.099 464.363 1.00 17.86 221 GLU A N 1
ATOM 4256 C CA . GLU C 1 221 ? 249.412 504.743 463.743 1.00 18.11 221 GLU A CA 1
ATOM 4257 C C . GLU C 1 221 ? 250.696 504.026 464.159 1.00 18.18 221 GLU A C 1
ATOM 4258 O O . GLU C 1 221 ? 250.653 502.799 464.325 1.00 18.10 221 GLU A O 1
ATOM 4260 N N . GLY C 1 222 ? 251.804 504.754 464.280 1.00 18.28 222 GLY A N 1
ATOM 4261 C CA . GLY C 1 222 ? 253.039 504.153 464.808 1.00 18.24 222 GLY A CA 1
ATOM 4262 C C . GLY C 1 222 ? 253.038 503.644 466.233 1.00 18.20 222 GLY A C 1
ATOM 4263 O O . GLY C 1 222 ? 253.387 502.472 466.428 1.00 18.35 222 GLY A O 1
ATOM 4264 N N . CYS C 1 223 ? 252.604 504.460 467.195 1.00 18.02 223 CYS A N 1
ATOM 4265 C CA . CYS C 1 223 ? 252.495 503.917 468.577 1.00 17.88 223 CYS A CA 1
ATOM 4266 C C . CYS C 1 223 ? 251.162 503.170 468.439 1.00 17.42 223 CYS A C 1
ATOM 4267 O O . CYS C 1 223 ? 250.186 503.623 469.065 1.00 17.13 223 CYS A O 1
ATOM 4270 N N . LYS D 3 2 ? 243.911 504.824 518.892 1.00 18.85 2 LYS B N 1
ATOM 4271 C CA . LYS D 3 2 ? 245.071 505.753 518.881 1.00 18.82 2 LYS B CA 1
ATOM 4272 C C . LYS D 3 2 ? 245.825 505.584 517.565 1.00 18.56 2 LYS B C 1
ATOM 4273 O O . LYS D 3 2 ? 247.045 505.351 517.624 1.00 18.44 2 LYS B O 1
ATOM 4275 N N . MET D 3 3 ? 245.140 505.744 516.433 1.00 18.16 3 MET B N 1
ATOM 4276 C CA . MET D 3 3 ? 245.781 505.475 515.127 1.00 17.88 3 MET B CA 1
ATOM 4277 C C . MET D 3 3 ? 246.864 506.511 514.820 1.00 17.77 3 MET B C 1
ATOM 4278 O O . MET D 3 3 ? 247.918 506.093 514.356 1.00 17.54 3 MET B O 1
ATOM 4283 N N . GLU D 3 4 ? 246.660 507.793 515.096 1.00 17.96 4 GLU B N 1
ATOM 4284 C CA . GLU D 3 4 ? 247.790 508.730 514.848 1.00 17.92 4 GLU B CA 1
ATOM 4285 C C . GLU D 3 4 ? 248.972 508.404 515.754 1.00 17.81 4 GLU B C 1
ATOM 4286 O O . GLU D 3 4 ? 250.057 508.934 515.496 1.00 17.48 4 GLU B O 1
ATOM 4292 N N . GLU D 3 5 ? 248.762 507.599 516.792 1.00 17.89 5 GLU B N 1
ATOM 4293 C CA . GLU D 3 5 ? 249.843 507.263 517.748 1.00 17.78 5 GLU B CA 1
ATOM 4294 C C . GLU D 3 5 ? 250.564 506.045 517.208 1.00 17.57 5 GLU B C 1
ATOM 4295 O O . GLU D 3 5 ? 251.660 505.754 517.690 1.00 17.48 5 GLU B O 1
ATOM 4297 N N . LEU D 3 6 ? 249.982 505.398 516.218 1.00 17.58 6 LEU B N 1
ATOM 4298 C CA . LEU D 3 6 ? 250.511 504.211 515.558 1.00 17.38 6 LEU B CA 1
ATOM 4299 C C . LEU D 3 6 ? 251.054 504.531 514.172 1.00 17.70 6 LEU B C 1
ATOM 4300 O O . LEU D 3 6 ? 252.090 504.006 513.767 1.00 16.59 6 LEU B O 1
ATOM 4305 N N . PHE D 3 7 ? 250.374 505.419 513.457 1.00 17.05 7 PHE B N 1
ATOM 4306 C CA . PHE D 3 7 ? 250.855 505.855 512.155 1.00 16.91 7 PHE B CA 1
ATOM 4307 C C . PHE D 3 7 ? 252.115 506.685 512.321 1.00 16.97 7 PHE B C 1
ATOM 4308 O O . PHE D 3 7 ? 253.100 506.485 511.612 1.00 16.12 7 PHE B O 1
ATOM 4316 N N . LYS D 3 8 ? 252.104 507.576 513.309 1.00 16.91 8 LYS B N 1
ATOM 4317 C CA . LYS D 3 8 ? 253.252 508.418 513.608 1.00 16.78 8 LYS B CA 1
ATOM 4318 C C . LYS D 3 8 ? 254.471 507.593 514.005 1.00 16.87 8 LYS B C 1
ATOM 4319 O O . LYS D 3 8 ? 255.602 507.950 513.677 1.00 16.63 8 LYS B O 1
ATOM 4321 N N . GLU D 3 9 ? 254.239 506.502 514.734 1.00 16.95 9 GLU B N 1
ATOM 4322 C CA . GLU D 3 9 ? 255.316 505.634 515.192 1.00 16.93 9 GLU B CA 1
ATOM 4323 C C . GLU D 3 9 ? 255.912 504.777 514.076 1.00 16.75 9 GLU B C 1
ATOM 4324 O O . GLU D 3 9 ? 257.133 504.664 513.966 1.00 16.69 9 GLU B O 1
ATOM 4326 N N . HIS D 3 10 ? 255.055 504.150 513.272 1.00 16.68 10 HIS B N 1
ATOM 4327 C CA . HIS D 3 10 ? 255.519 503.222 512.242 1.00 16.48 10 HIS B CA 1
ATOM 4328 C C . HIS D 3 10 ? 256.048 503.936 510.995 1.00 16.22 10 HIS B C 1
ATOM 4329 O O . HIS D 3 10 ? 257.041 503.508 510.408 1.00 15.99 10 HIS B O 1
ATOM 4336 N N . LYS D 3 11 ? 255.389 505.021 510.602 1.00 16.08 11 LYS B N 1
ATOM 4337 C CA . LYS D 3 11 ? 255.810 505.866 509.481 1.00 15.47 11 LYS B CA 1
ATOM 4338 C C . LYS D 3 11 ? 255.750 505.204 508.103 1.00 15.30 11 LYS B C 1
ATOM 4339 O O . LYS D 3 11 ? 256.181 505.801 507.116 1.00 15.03 11 LYS B O 1
ATOM 4345 N N . ILE D 3 12 ? 255.190 504.004 508.012 1.00 15.37 12 ILE B N 1
ATOM 4346 C CA . ILE D 3 12 ? 255.060 503.357 506.710 1.00 15.27 12 ILE B CA 1
ATOM 4347 C C . ILE D 3 12 ? 253.890 502.384 506.652 1.00 15.61 12 ILE B C 1
ATOM 4348 O O . ILE D 3 12 ? 253.664 501.611 507.582 1.00 15.85 12 ILE B O 1
ATOM 4353 N N . VAL D 3 13 ? 253.177 502.406 505.529 1.00 15.45 13 VAL B N 1
ATOM 4354 C CA . VAL D 3 13 ? 252.064 501.490 505.293 1.00 15.73 13 VAL B CA 1
ATOM 4355 C C . VAL D 3 13 ? 252.276 500.703 504.006 1.00 15.77 13 VAL B C 1
ATOM 4356 O O . VAL D 3 13 ? 252.547 501.282 502.958 1.00 15.66 13 VAL B O 1
ATOM 4360 N N . ALA D 3 14 ? 252.138 499.385 504.090 1.00 16.11 14 ALA B N 1
ATOM 4361 C CA . ALA D 3 14 ? 252.271 498.550 502.902 1.00 16.19 14 ALA B CA 1
ATOM 4362 C C . ALA D 3 14 ? 250.916 498.311 502.265 1.00 16.49 14 ALA B C 1
ATOM 4363 O O . ALA D 3 14 ? 250.001 497.801 502.906 1.00 16.66 14 ALA B O 1
ATOM 4365 N N . VAL D 3 15 ? 250.801 498.661 500.989 1.00 16.54 15 VAL B N 1
ATOM 4366 C CA . VAL D 3 15 ? 249.555 498.450 500.265 1.00 16.75 15 VAL B CA 1
ATOM 4367 C C . VAL D 3 15 ? 249.668 497.186 499.423 1.00 17.08 15 VAL B C 1
ATOM 4368 O O . VAL D 3 15 ? 250.539 497.079 498.560 1.00 17.10 15 VAL B O 1
ATOM 4372 N N . LEU D 3 16 ? 248.811 496.213 499.708 1.00 17.40 16 LEU B N 1
ATOM 4373 C CA . LEU D 3 16 ? 248.926 494.900 499.090 1.00 17.85 16 LEU B CA 1
ATOM 4374 C C . LEU D 3 16 ? 247.820 494.660 498.076 1.00 18.44 16 LEU B C 1
ATOM 4375 O O . LEU D 3 16 ? 246.650 494.986 498.297 1.00 18.46 16 LEU B O 1
ATOM 4380 N N . ARG D 3 17 ? 248.212 494.015 496.985 1.00 19.18 17 ARG B N 1
ATOM 4381 C CA . ARG D 3 17 ? 247.336 493.482 495.956 1.00 19.80 17 ARG B CA 1
ATOM 4382 C C . ARG D 3 17 ? 247.922 492.163 495.492 1.00 20.35 17 ARG B C 1
ATOM 4383 O O . ARG D 3 17 ? 249.146 492.005 495.498 1.00 20.36 17 ARG B O 1
ATOM 4391 N N . ALA D 3 18 ? 247.080 491.208 495.121 1.00 20.69 18 ALA B N 1
ATOM 4392 C CA . ALA D 3 18 ? 247.569 489.902 494.695 1.00 21.19 18 ALA B CA 1
ATOM 4393 C C . ALA D 3 18 ? 246.725 489.204 493.641 1.00 21.50 18 ALA B C 1
ATOM 4394 O O . ALA D 3 18 ? 245.568 489.564 493.423 1.00 21.45 18 ALA B O 1
ATOM 4396 N N . ASN D 3 19 ? 247.303 488.194 493.001 1.00 21.59 19 ASN B N 1
ATOM 4397 C CA . ASN D 3 19 ? 246.574 487.382 492.034 1.00 21.75 19 ASN B CA 1
ATOM 4398 C C . ASN D 3 19 ? 245.581 486.314 492.619 1.00 21.96 19 ASN B C 1
ATOM 4399 O O . ASN D 3 19 ? 244.680 485.763 491.987 1.00 21.97 19 ASN B O 1
ATOM 4404 N N . SER D 3 20 ? 245.805 486.089 493.910 1.00 21.83 20 SER B N 1
ATOM 4405 C CA . SER D 3 20 ? 244.988 485.170 494.694 1.00 21.62 20 SER B CA 1
ATOM 4406 C C . SER D 3 20 ? 245.015 485.459 496.187 1.00 21.58 20 SER B C 1
ATOM 4407 O O . SER D 3 20 ? 245.776 486.311 496.652 1.00 21.20 20 SER B O 1
ATOM 4409 N N . VAL D 3 21 ? 244.201 484.732 496.942 1.00 21.43 21 VAL B N 1
ATOM 4410 C CA . VAL D 3 21 ? 244.186 484.887 498.389 1.00 21.31 21 VAL B CA 1
ATOM 4411 C C . VAL D 3 21 ? 245.473 484.361 499.003 1.00 21.12 21 VAL B C 1
ATOM 4412 O O . VAL D 3 21 ? 246.056 484.998 499.879 1.00 20.94 21 VAL B O 1
ATOM 4416 N N . GLU D 3 22 ? 245.917 483.200 498.538 1.00 21.27 22 GLU B N 1
ATOM 4417 C CA . GLU D 3 22 ? 247.113 482.572 499.077 1.00 21.14 22 GLU B CA 1
ATOM 4418 C C . GLU D 3 22 ? 248.345 483.437 498.848 1.00 20.78 22 GLU B C 1
ATOM 4419 O O . GLU D 3 22 ? 249.201 483.559 499.727 1.00 20.45 22 GLU B O 1
ATOM 4421 N N . GLU D 3 23 ? 248.424 484.056 497.673 1.00 20.96 23 GLU B N 1
ATOM 4422 C CA . GLU D 3 23 ? 249.540 484.940 497.366 1.00 20.69 23 GLU B CA 1
ATOM 4423 C C . GLU D 3 23 ? 249.558 486.129 498.314 1.00 20.60 23 GLU B C 1
ATOM 4424 O O . GLU D 3 23 ? 250.620 486.542 498.786 1.00 19.90 23 GLU B O 1
ATOM 4426 N N . ALA D 3 24 ? 248.378 486.679 498.596 1.00 20.54 24 ALA B N 1
ATOM 4427 C CA . ALA D 3 24 ? 248.258 487.827 499.483 1.00 20.20 24 ALA B CA 1
ATOM 4428 C C . ALA D 3 24 ? 248.795 487.511 500.874 1.00 19.81 24 ALA B C 1
ATOM 4429 O O . ALA D 3 24 ? 249.399 488.367 501.519 1.00 19.40 24 ALA B O 1
ATOM 4431 N N . ILE D 3 25 ? 248.576 486.278 501.332 1.00 19.78 25 ILE B N 1
ATOM 4432 C CA . ILE D 3 25 ? 249.039 485.886 502.660 1.00 19.75 25 ILE B CA 1
ATOM 4433 C C . ILE D 3 25 ? 250.558 485.801 502.685 1.00 19.15 25 ILE B C 1
ATOM 4434 O O . ILE D 3 25 ? 251.197 486.257 503.635 1.00 19.01 25 ILE B O 1
ATOM 4439 N N . SER D 3 26 ? 251.138 485.220 501.639 1.00 19.48 26 SER B N 1
ATOM 4440 C CA . SER D 3 26 ? 252.586 485.077 501.558 1.00 19.01 26 SER B CA 1
ATOM 4441 C C . SER D 3 26 ? 253.278 486.434 501.518 1.00 18.84 26 SER B C 1
ATOM 4442 O O . SER D 3 26 ? 254.310 486.634 502.162 1.00 18.54 26 SER B O 1
ATOM 4444 N N . LYS D 3 27 ? 252.695 487.374 500.778 1.00 19.00 27 LYS B N 1
ATOM 4445 C CA . LYS D 3 27 ? 253.250 488.720 500.698 1.00 18.70 27 LYS B CA 1
ATOM 4446 C C . LYS D 3 27 ? 253.121 489.449 502.024 1.00 18.34 27 LYS B C 1
ATOM 4447 O O . LYS D 3 27 ? 254.048 490.143 502.443 1.00 18.02 27 LYS B O 1
ATOM 4453 N N . ALA D 3 28 ? 251.987 489.283 502.698 1.00 18.63 28 ALA B N 1
ATOM 4454 C CA . ALA D 3 28 ? 251.779 489.922 503.988 1.00 18.26 28 ALA B CA 1
ATOM 4455 C C . ALA D 3 28 ? 252.807 489.440 505.004 1.00 17.97 28 ALA B C 1
ATOM 4456 O O . ALA D 3 28 ? 253.293 490.219 505.820 1.00 17.81 28 ALA B O 1
ATOM 4458 N N . LEU D 3 29 ? 253.151 488.154 504.938 1.00 18.10 29 LEU B N 1
ATOM 4459 C CA . LEU D 3 29 ? 254.143 487.606 505.856 1.00 17.84 29 LEU B CA 1
ATOM 4460 C C . LEU D 3 29 ? 255.528 488.173 505.587 1.00 17.64 29 LEU B C 1
ATOM 4461 O O . LEU D 3 29 ? 256.247 488.519 506.524 1.00 17.45 29 LEU B O 1
ATOM 4466 N N . ALA D 3 30 ? 255.901 488.288 504.315 1.00 17.69 30 ALA B N 1
ATOM 4467 C CA . ALA D 3 30 ? 257.206 488.835 503.962 1.00 17.46 30 ALA B CA 1
ATOM 4468 C C . ALA D 3 30 ? 257.333 490.285 504.415 1.00 17.55 30 ALA B C 1
ATOM 4469 O O . ALA D 3 30 ? 258.374 490.700 504.924 1.00 17.29 30 ALA B O 1
ATOM 4471 N N . VAL D 3 31 ? 256.253 491.043 504.247 1.00 17.45 31 VAL B N 1
ATOM 4472 C CA . VAL D 3 31 ? 256.228 492.449 504.633 1.00 17.37 31 VAL B CA 1
ATOM 4473 C C . VAL D 3 31 ? 256.315 492.610 506.144 1.00 17.79 31 VAL B C 1
ATOM 4474 O O . VAL D 3 31 ? 257.077 493.442 506.645 1.00 16.95 31 VAL B O 1
ATOM 4478 N N . PHE D 3 32 ? 255.545 491.805 506.866 1.00 17.17 32 PHE B N 1
ATOM 4479 C CA . PHE D 3 32 ? 255.540 491.834 508.320 1.00 17.34 32 PHE B CA 1
ATOM 4480 C C . PHE D 3 32 ? 256.916 491.471 508.871 1.00 17.26 32 PHE B C 1
ATOM 4481 O O . PHE D 3 32 ? 257.434 492.136 509.768 1.00 17.10 32 PHE B O 1
ATOM 4489 N N . ALA D 3 33 ? 257.506 490.412 508.324 1.00 17.16 33 ALA B N 1
ATOM 4490 C CA . ALA D 3 33 ? 258.824 489.947 508.744 1.00 16.84 33 ALA B CA 1
ATOM 4491 C C . ALA D 3 33 ? 259.881 491.026 508.530 1.00 16.92 33 ALA B C 1
ATOM 4492 O O . ALA D 3 33 ? 260.831 491.137 509.304 1.00 16.87 33 ALA B O 1
ATOM 4494 N N . GLY D 3 34 ? 259.705 491.826 507.482 1.00 17.05 34 GLY B N 1
ATOM 4495 C CA . GLY D 3 34 ? 260.657 492.877 507.136 1.00 17.00 34 GLY B CA 1
ATOM 4496 C C . GLY D 3 34 ? 260.574 494.097 508.057 1.00 16.90 34 GLY B C 1
ATOM 4497 O O . GLY D 3 34 ? 261.416 494.991 507.977 1.00 16.97 34 GLY B O 1
ATOM 4498 N N . GLY D 3 35 ? 259.578 494.135 508.940 1.00 16.98 35 GLY B N 1
ATOM 4499 C CA . GLY D 3 35 ? 259.466 495.241 509.887 1.00 16.97 35 GLY B CA 1
ATOM 4500 C C . GLY D 3 35 ? 258.338 496.232 509.595 1.00 17.06 35 GLY B C 1
ATOM 4501 O O . GLY D 3 35 ? 258.291 497.303 510.202 1.00 17.04 35 GLY B O 1
ATOM 4502 N N . VAL D 3 36 ? 257.430 495.893 508.686 1.00 17.02 36 VAL B N 1
ATOM 4503 C CA . VAL D 3 36 ? 256.300 496.778 508.414 1.00 16.98 36 VAL B CA 1
ATOM 4504 C C . VAL D 3 36 ? 255.022 496.222 509.040 1.00 17.10 36 VAL B C 1
ATOM 4505 O O . VAL D 3 36 ? 254.540 495.160 508.650 1.00 17.11 36 VAL B O 1
ATOM 4509 N N . HIS D 3 37 ? 254.483 496.945 510.017 1.00 17.12 37 HIS B N 1
ATOM 4510 C CA . HIS D 3 37 ? 253.355 496.447 510.799 1.00 17.16 37 HIS B CA 1
ATOM 4511 C C . HIS D 3 37 ? 252.002 496.952 510.311 1.00 17.23 37 HIS B C 1
ATOM 4512 O O . HIS D 3 37 ? 250.967 496.408 510.695 1.00 17.48 37 HIS B O 1
ATOM 4519 N N . LEU D 3 38 ? 252.002 497.983 509.474 1.00 17.09 38 LEU B N 1
ATOM 4520 C CA . LEU D 3 38 ? 250.749 498.526 508.952 1.00 16.88 38 LEU B CA 1
ATOM 4521 C C . LEU D 3 38 ? 250.474 497.992 507.551 1.00 16.80 38 LEU B C 1
ATOM 4522 O O . LEU D 3 38 ? 251.263 498.212 506.630 1.00 16.54 38 LEU B O 1
ATOM 4527 N N . ILE D 3 39 ? 249.376 497.255 507.409 1.00 16.95 39 ILE B N 1
ATOM 4528 C CA . ILE D 3 39 ? 249.011 496.625 506.143 1.00 16.93 39 ILE B CA 1
ATOM 4529 C C . ILE D 3 39 ? 247.633 497.064 505.660 1.00 17.14 39 ILE B C 1
ATOM 4530 O O . ILE D 3 39 ? 246.659 497.026 506.413 1.00 17.28 39 ILE B O 1
ATOM 4535 N N . GLU D 3 40 ? 247.557 497.467 504.400 1.00 17.02 40 GLU B N 1
ATOM 4536 C CA . GLU D 3 40 ? 246.306 497.875 503.778 1.00 17.18 40 GLU B CA 1
ATOM 4537 C C . GLU D 3 40 ? 245.958 496.951 502.616 1.00 17.48 40 GLU B C 1
ATOM 4538 O O . GLU D 3 40 ? 246.761 496.764 501.703 1.00 17.34 40 GLU B O 1
ATOM 4544 N N . ILE D 3 41 ? 244.770 496.355 502.658 1.00 17.59 41 ILE B N 1
ATOM 4545 C CA . ILE D 3 41 ? 244.355 495.416 501.623 1.00 17.82 41 ILE B CA 1
ATOM 4546 C C . ILE D 3 41 ? 243.394 496.083 500.645 1.00 18.01 41 ILE B C 1
ATOM 4547 O O . ILE D 3 41 ? 242.313 496.527 501.035 1.00 18.07 41 ILE B O 1
ATOM 4552 N N . THR D 3 42 ? 243.769 496.136 499.366 1.00 18.17 42 THR B N 1
ATOM 4553 C CA . THR D 3 42 ? 242.907 496.746 498.357 1.00 18.20 42 THR B CA 1
ATOM 4554 C C . THR D 3 42 ? 241.605 495.962 498.255 1.00 18.82 42 THR B C 1
ATOM 4555 O O . THR D 3 42 ? 241.617 494.736 498.157 1.00 19.16 42 THR B O 1
ATOM 4559 N N . PHE D 3 43 ? 240.483 496.674 498.279 1.00 18.63 43 PHE B N 1
ATOM 4560 C CA . PHE D 3 43 ? 239.175 496.033 498.341 1.00 19.05 43 PHE B CA 1
ATOM 4561 C C . PHE D 3 43 ? 238.449 496.000 496.989 1.00 19.33 43 PHE B C 1
ATOM 4562 O O . PHE D 3 43 ? 237.281 495.622 496.918 1.00 19.54 43 PHE B O 1
ATOM 4570 N N . THR D 3 44 ? 239.145 496.392 495.926 1.00 19.29 44 THR B N 1
ATOM 4571 C CA . THR D 3 44 ? 238.561 496.419 494.584 1.00 19.45 44 THR B CA 1
ATOM 4572 C C . THR D 3 44 ? 238.979 495.212 493.763 1.00 19.89 44 THR B C 1
ATOM 4573 O O . THR D 3 44 ? 238.732 495.147 492.557 1.00 20.08 44 THR B O 1
ATOM 4575 N N . VAL D 3 45 ? 239.630 494.264 494.418 1.00 19.96 45 VAL B N 1
ATOM 4576 C CA . VAL D 3 45 ? 240.070 493.035 493.782 1.00 20.41 45 VAL B CA 1
ATOM 4577 C C . VAL D 3 45 ? 239.024 491.954 494.035 1.00 20.79 45 VAL B C 1
ATOM 4578 O O . VAL D 3 45 ? 238.166 492.130 494.901 1.00 20.77 45 VAL B O 1
ATOM 4580 N N . PRO D 3 46 ? 239.056 490.844 493.292 1.00 21.09 46 PRO B N 1
ATOM 4581 C CA . PRO D 3 46 ? 238.283 489.647 493.536 1.00 21.22 46 PRO B CA 1
ATOM 4582 C C . PRO D 3 46 ? 238.658 489.084 494.893 1.00 21.44 46 PRO B C 1
ATOM 4583 O O . PRO D 3 46 ? 239.775 489.299 495.371 1.00 21.45 46 PRO B O 1
ATOM 4587 N N . ASP D 3 47 ? 237.721 488.399 495.536 1.00 21.59 47 ASP B N 1
ATOM 4588 C CA . ASP D 3 47 ? 237.904 487.952 496.908 1.00 21.62 47 ASP B CA 1
ATOM 4589 C C . ASP D 3 47 ? 238.057 489.157 497.838 1.00 21.61 47 ASP B C 1
ATOM 4590 O O . ASP D 3 47 ? 237.057 489.794 498.175 1.00 21.58 47 ASP B O 1
ATOM 4592 N N . ALA D 3 48 ? 239.280 489.445 498.280 1.00 21.37 48 ALA B N 1
ATOM 4593 C CA . ALA D 3 48 ? 239.584 490.556 499.198 1.00 21.17 48 ALA B CA 1
ATOM 4594 C C . ALA D 3 48 ? 239.080 490.277 500.612 1.00 21.24 48 ALA B C 1
ATOM 4595 O O . ALA D 3 48 ? 239.857 490.259 501.567 1.00 20.98 48 ALA B O 1
ATOM 4597 N N . ASP D 3 49 ? 237.783 490.025 500.733 1.00 21.32 49 ASP B N 1
ATOM 4598 C CA . ASP D 3 49 ? 237.140 489.749 502.011 1.00 21.24 49 ASP B CA 1
ATOM 4599 C C . ASP D 3 49 ? 237.849 488.693 502.850 1.00 21.23 49 ASP B C 1
ATOM 4600 O O . ASP D 3 49 ? 238.024 488.854 504.061 1.00 21.23 49 ASP B O 1
ATOM 4602 N N . GLN D 3 50 ? 238.273 487.615 502.192 1.00 21.43 50 GLN B N 1
ATOM 4603 C CA . GLN D 3 50 ? 238.947 486.522 502.877 1.00 21.27 50 GLN B CA 1
ATOM 4604 C C . GLN D 3 50 ? 240.412 486.817 503.191 1.00 21.01 50 GLN B C 1
ATOM 4605 O O . GLN D 3 50 ? 241.016 486.191 504.056 1.00 20.88 50 GLN B O 1
ATOM 4611 N N . VAL D 3 51 ? 240.983 487.788 502.482 1.00 21.14 51 VAL B N 1
ATOM 4612 C CA . VAL D 3 51 ? 242.385 488.111 502.688 1.00 20.72 51 VAL B CA 1
ATOM 4613 C C . VAL D 3 51 ? 242.461 488.773 504.052 1.00 20.66 51 VAL B C 1
ATOM 4614 O O . VAL D 3 51 ? 243.299 488.415 504.876 1.00 20.33 51 VAL B O 1
ATOM 4618 N N . ILE D 3 52 ? 241.573 489.729 504.297 1.00 20.57 52 ILE B N 1
ATOM 4619 C CA . ILE D 3 52 ? 241.584 490.422 505.576 1.00 20.38 52 ILE B CA 1
ATOM 4620 C C . ILE D 3 52 ? 241.279 489.448 506.701 1.00 20.40 52 ILE B C 1
ATOM 4621 O O . ILE D 3 52 ? 241.896 489.503 507.763 1.00 20.12 52 ILE B O 1
ATOM 4626 N N . LYS D 3 53 ? 240.316 488.560 506.468 1.00 20.61 53 LYS B N 1
ATOM 4627 C CA . LYS D 3 53 ? 239.921 487.570 507.461 1.00 20.65 53 LYS B CA 1
ATOM 4628 C C . LYS D 3 53 ? 241.018 486.532 507.726 1.00 20.52 53 LYS B C 1
ATOM 4629 O O . LYS D 3 53 ? 241.281 486.180 508.875 1.00 20.36 53 LYS B O 1
ATOM 4635 N N . GLU D 3 54 ? 241.676 486.053 506.671 1.00 20.47 54 GLU B N 1
ATOM 4636 C CA . GLU D 3 54 ? 242.721 485.043 506.833 1.00 20.38 54 GLU B CA 1
ATOM 4637 C C . GLU D 3 54 ? 243.996 485.601 507.460 1.00 20.08 54 GLU B C 1
ATOM 4638 O O . GLU D 3 54 ? 244.764 484.862 508.066 1.00 19.81 54 GLU B O 1
ATOM 4640 N N . LEU D 3 55 ? 244.200 486.912 507.355 1.00 19.91 55 LEU B N 1
ATOM 4641 C CA . LEU D 3 55 ? 245.367 487.550 507.960 1.00 19.72 55 LEU B CA 1
ATOM 4642 C C . LEU D 3 55 ? 245.168 487.791 509.453 1.00 19.46 55 LEU B C 1
ATOM 4643 O O . LEU D 3 55 ? 246.036 488.358 510.115 1.00 19.09 55 LEU B O 1
ATOM 4648 N N . GLU D 3 56 ? 244.034 487.339 509.988 1.00 19.67 56 GLU B N 1
ATOM 4649 C CA . GLU D 3 56 ? 243.712 487.499 511.405 1.00 19.52 56 GLU B CA 1
ATOM 4650 C C . GLU D 3 56 ? 244.851 487.046 512.310 1.00 19.28 56 GLU B C 1
ATOM 4651 O O . GLU D 3 56 ? 245.119 487.661 513.340 1.00 19.24 56 GLU B O 1
ATOM 4653 N N . PHE D 3 57 ? 245.521 485.966 511.934 1.00 19.19 57 PHE B N 1
ATOM 4654 C CA . PHE D 3 57 ? 246.571 485.393 512.768 1.00 18.89 57 PHE B CA 1
ATOM 4655 C C . PHE D 3 57 ? 247.725 486.366 513.018 1.00 18.98 57 PHE B C 1
ATOM 4656 O O . PHE D 3 57 ? 248.460 486.222 513.994 1.00 18.88 57 PHE B O 1
ATOM 4664 N N . LEU D 3 58 ? 247.889 487.356 512.141 1.00 18.74 58 LEU B N 1
ATOM 4665 C CA . LEU D 3 58 ? 248.965 488.329 512.304 1.00 18.73 58 LEU B CA 1
ATOM 4666 C C . LEU D 3 58 ? 248.601 489.419 513.303 1.00 19.01 58 LEU B C 1
ATOM 4667 O O . LEU D 3 58 ? 249.476 490.144 513.779 1.00 18.46 58 LEU B O 1
ATOM 4672 N N . LYS D 3 59 ? 247.312 489.569 513.587 1.00 18.96 59 LYS B N 1
ATOM 4673 C CA . LYS D 3 59 ? 246.860 490.646 514.456 1.00 18.80 59 LYS B CA 1
ATOM 4674 C C . LYS D 3 59 ? 247.357 490.427 515.873 1.00 18.86 59 LYS B C 1
ATOM 4675 O O . LYS D 3 59 ? 247.713 491.377 516.571 1.00 18.80 59 LYS B O 1
ATOM 4681 N N . GLU D 3 60 ? 247.409 489.165 516.289 1.00 18.96 60 GLU B N 1
ATOM 4682 C CA . GLU D 3 60 ? 247.932 488.815 517.602 1.00 18.96 60 GLU B CA 1
ATOM 4683 C C . GLU D 3 60 ? 249.429 489.090 517.654 1.00 18.64 60 GLU B C 1
ATOM 4684 O O . GLU D 3 60 ? 249.962 489.497 518.688 1.00 18.54 60 GLU B O 1
ATOM 4686 N N . ALA D 3 61 ? 250.099 488.873 516.523 1.00 18.50 61 ALA B N 1
ATOM 4687 C CA . ALA D 3 61 ? 251.532 489.112 516.402 1.00 18.32 61 ALA B CA 1
ATOM 4688 C C . ALA D 3 61 ? 251.851 490.600 516.524 1.00 18.37 61 ALA B C 1
ATOM 4689 O O . ALA D 3 61 ? 252.928 490.972 516.990 1.00 18.29 61 ALA B O 1
ATOM 4691 N N . GLY D 3 62 ? 250.908 491.450 516.117 1.00 18.61 62 GLY B N 1
ATOM 4692 C CA . GLY D 3 62 ? 251.095 492.893 516.225 1.00 18.49 62 GLY B CA 1
ATOM 4693 C C . GLY D 3 62 ? 250.805 493.636 514.924 1.00 18.39 62 GLY B C 1
ATOM 4694 O O . GLY D 3 62 ? 250.963 494.857 514.855 1.00 18.24 62 GLY B O 1
ATOM 4695 N N . ALA D 3 63 ? 250.388 492.912 513.894 1.00 18.39 63 ALA B N 1
ATOM 4696 C CA . ALA D 3 63 ? 250.034 493.536 512.628 1.00 18.07 63 ALA B CA 1
ATOM 4697 C C . ALA D 3 63 ? 248.718 494.281 512.747 1.00 18.24 63 ALA B C 1
ATOM 4698 O O . ALA D 3 63 ? 247.800 493.825 513.429 1.00 18.41 63 ALA B O 1
ATOM 4700 N N . ILE D 3 64 ? 248.612 495.398 512.046 1.00 18.11 64 ILE B N 1
ATOM 4701 C CA . ILE D 3 64 ? 247.360 496.132 511.941 1.00 17.95 64 ILE B CA 1
ATOM 4702 C C . ILE D 3 64 ? 246.867 496.097 510.506 1.00 17.86 64 ILE B C 1
ATOM 4703 O O . ILE D 3 64 ? 247.467 496.710 509.623 1.00 17.62 64 ILE B O 1
ATOM 4708 N N . ILE D 3 65 ? 245.783 495.370 510.268 1.00 17.90 65 ILE B N 1
ATOM 4709 C CA . ILE D 3 65 ? 245.285 495.200 508.914 1.00 17.75 65 ILE B CA 1
ATOM 4710 C C . ILE D 3 65 ? 244.000 495.980 508.689 1.00 17.91 65 ILE B C 1
ATOM 4711 O O . ILE D 3 65 ? 243.019 495.804 509.416 1.00 18.15 65 ILE B O 1
ATOM 4716 N N . GLY D 3 66 ? 244.006 496.828 507.667 1.00 17.62 66 GLY B N 1
ATOM 4717 C CA . GLY D 3 66 ? 242.834 497.605 507.292 1.00 17.68 66 GLY B CA 1
ATOM 4718 C C . GLY D 3 66 ? 242.451 497.344 505.843 1.00 17.67 66 GLY B C 1
ATOM 4719 O O . GLY D 3 66 ? 243.025 496.476 505.185 1.00 17.73 66 GLY B O 1
ATOM 4720 N N . ALA D 3 67 ? 241.480 498.103 505.346 1.00 17.65 67 ALA B N 1
ATOM 4721 C CA . ALA D 3 67 ? 241.013 497.949 503.974 1.00 17.73 67 ALA B CA 1
ATOM 4722 C C . ALA D 3 67 ? 241.185 499.250 503.218 1.00 17.34 67 ALA B C 1
ATOM 4723 O O . ALA D 3 67 ? 240.904 500.328 503.744 1.00 17.20 67 ALA B O 1
ATOM 4725 N N . GLY D 3 68 ? 241.654 499.158 501.982 1.00 17.51 68 GLY B N 1
ATOM 4726 C CA . GLY D 3 68 ? 241.889 500.350 501.188 1.00 17.22 68 GLY B CA 1
ATOM 4727 C C . GLY D 3 68 ? 241.089 500.382 499.904 1.00 17.59 68 GLY B C 1
ATOM 4728 O O . GLY D 3 68 ? 240.391 499.428 499.556 1.00 17.89 68 GLY B O 1
ATOM 4729 N N . THR D 3 69 ? 241.199 501.494 499.192 1.00 17.30 69 THR B N 1
ATOM 4730 C CA . THR D 3 69 ? 240.492 501.705 497.944 1.00 17.35 69 THR B CA 1
ATOM 4731 C C . THR D 3 69 ? 239.005 501.361 498.088 1.00 17.72 69 THR B C 1
ATOM 4732 O O . THR D 3 69 ? 238.415 500.737 497.217 1.00 17.99 69 THR B O 1
ATOM 4736 N N . VAL D 3 70 ? 238.409 501.740 499.225 1.00 17.46 70 VAL B N 1
ATOM 4737 C CA . VAL D 3 70 ? 236.954 501.496 499.474 1.00 17.86 70 VAL B CA 1
ATOM 4738 C C . VAL D 3 70 ? 236.152 502.606 498.805 1.00 17.87 70 VAL B C 1
ATOM 4739 O O . VAL D 3 70 ? 236.371 503.765 499.162 1.00 17.40 70 VAL B O 1
ATOM 4743 N N . THR D 3 71 ? 235.250 502.270 497.888 1.00 18.21 71 THR B N 1
ATOM 4744 C CA . THR D 3 71 ? 234.451 503.214 497.121 1.00 18.06 71 THR B CA 1
ATOM 4745 C C . THR D 3 71 ? 233.040 503.373 497.678 1.00 18.29 71 THR B C 1
ATOM 4746 O O . THR D 3 71 ? 232.524 504.483 497.788 1.00 17.90 71 THR B O 1
ATOM 4750 N N . SER D 3 72 ? 232.415 502.251 498.019 1.00 18.71 72 SER B N 1
ATOM 4751 C CA . SER D 3 72 ? 231.031 502.267 498.464 1.00 19.00 72 SER B CA 1
ATOM 4752 C C . SER D 3 72 ? 230.857 502.000 499.950 1.00 19.50 72 SER B C 1
ATOM 4753 O O . SER D 3 72 ? 231.749 501.460 500.610 1.00 19.15 72 SER B O 1
ATOM 4755 N N . VAL D 3 73 ? 229.682 502.343 500.461 1.00 19.41 73 VAL B N 1
ATOM 4756 C CA . VAL D 3 73 ? 229.333 502.064 501.848 1.00 19.67 73 VAL B CA 1
ATOM 4757 C C . VAL D 3 73 ? 229.250 500.567 502.090 1.00 20.09 73 VAL B C 1
ATOM 4758 O O . VAL D 3 73 ? 229.640 500.083 503.153 1.00 20.18 73 VAL B O 1
ATOM 4762 N N . GLU D 3 74 ? 228.716 499.836 501.118 1.00 20.06 74 GLU B N 1
ATOM 4763 C CA . GLU D 3 74 ? 228.580 498.396 501.248 1.00 20.22 74 GLU B CA 1
ATOM 4764 C C . GLU D 3 74 ? 229.947 497.744 501.416 1.00 20.24 74 GLU B C 1
ATOM 4765 O O . GLU D 3 74 ? 230.109 496.827 502.219 1.00 20.41 74 GLU B O 1
ATOM 4767 N N . GLN D 3 75 ? 230.932 498.252 500.680 1.00 19.95 75 GLN B N 1
ATOM 4768 C CA . GLN D 3 75 ? 232.291 497.740 500.789 1.00 20.01 75 GLN B CA 1
ATOM 4769 C C . GLN D 3 75 ? 232.851 498.028 502.166 1.00 19.88 75 GLN B C 1
ATOM 4770 O O . GLN D 3 75 ? 233.508 497.178 502.769 1.00 19.98 75 GLN B O 1
ATOM 4776 N N . CYS D 3 76 ? 232.561 499.217 502.680 1.00 19.93 76 CYS B N 1
ATOM 4777 C CA . CYS D 3 76 ? 233.000 499.587 504.016 1.00 19.99 76 CYS B CA 1
ATOM 4778 C C . CYS D 3 76 ? 232.417 498.629 505.045 1.00 20.11 76 CYS B C 1
ATOM 4779 O O . CYS D 3 76 ? 233.126 498.158 505.934 1.00 20.22 76 CYS B O 1
ATOM 4782 N N . ARG D 3 77 ? 231.124 498.334 504.918 1.00 20.23 77 ARG B N 1
ATOM 4783 C CA . ARG D 3 77 ? 230.462 497.428 505.846 1.00 20.28 77 ARG B CA 1
ATOM 4784 C C . ARG D 3 77 ? 231.114 496.051 505.832 1.00 20.57 77 ARG B C 1
ATOM 4785 O O . ARG D 3 77 ? 231.380 495.473 506.885 1.00 20.53 77 ARG B O 1
ATOM 4793 N N . GLU D 3 78 ? 231.404 495.542 504.633 1.00 20.37 78 GLU B N 1
ATOM 4794 C CA . GLU D 3 78 ? 232.033 494.233 504.506 1.00 20.66 78 GLU B CA 1
ATOM 4795 C C . GLU D 3 78 ? 233.435 494.233 505.098 1.00 20.74 78 GLU B C 1
ATOM 4796 O O . GLU D 3 78 ? 233.831 493.285 505.775 1.00 20.34 78 GLU B O 1
ATOM 4802 N N . ALA D 3 79 ? 234.181 495.308 504.856 1.00 20.11 79 ALA B N 1
ATOM 4803 C CA . ALA D 3 79 ? 235.535 495.415 505.376 1.00 20.28 79 ALA B CA 1
ATOM 4804 C C . ALA D 3 79 ? 235.525 495.380 506.896 1.00 20.16 79 ALA B C 1
ATOM 4805 O O . ALA D 3 79 ? 236.387 494.752 507.514 1.00 20.03 79 ALA B O 1
ATOM 4807 N N . VAL D 3 80 ? 234.528 496.020 507.499 1.00 20.34 80 VAL B N 1
ATOM 4808 C CA . VAL D 3 80 ? 234.403 496.016 508.948 1.00 20.16 80 VAL B CA 1
ATOM 4809 C C . VAL D 3 80 ? 234.204 494.705 509.698 1.00 20.41 80 VAL B C 1
ATOM 4810 O O . VAL D 3 80 ? 234.915 494.423 510.659 1.00 20.33 80 VAL B O 1
ATOM 4814 N N . GLU D 3 81 ? 233.259 493.886 509.243 1.00 20.54 81 GLU B N 1
ATOM 4815 C CA . GLU D 3 81 ? 233.097 492.553 509.845 1.00 20.61 81 GLU B CA 1
ATOM 4816 C C . GLU D 3 81 ? 234.193 491.454 509.511 1.00 20.58 81 GLU B C 1
ATOM 4817 O O . GLU D 3 81 ? 234.424 490.447 510.180 1.00 20.66 81 GLU B O 1
ATOM 4823 N N . SER D 3 82 ? 234.965 491.838 508.495 1.00 20.49 82 SER B N 1
ATOM 4824 C CA . SER D 3 82 ? 236.147 491.082 508.090 1.00 20.36 82 SER B CA 1
ATOM 4825 C C . SER D 3 82 ? 237.124 491.407 509.214 1.00 20.14 82 SER B C 1
ATOM 4826 O O . SER D 3 82 ? 238.128 490.717 509.394 1.00 20.38 82 SER B O 1
ATOM 4829 N N . GLY D 3 83 ? 236.843 492.470 509.963 1.00 20.08 83 GLY B N 1
ATOM 4830 C CA . GLY D 3 83 ? 237.694 492.877 511.072 1.00 19.93 83 GLY B CA 1
ATOM 4831 C C . GLY D 3 83 ? 238.695 493.969 510.707 1.00 19.56 83 GLY B C 1
ATOM 4832 O O . GLY D 3 83 ? 239.676 494.166 511.429 1.00 19.33 83 GLY B O 1
ATOM 4833 N N . ALA D 3 84 ? 238.462 494.683 509.609 1.00 19.59 84 ALA B N 1
ATOM 4834 C CA . ALA D 3 84 ? 239.354 495.774 509.225 1.00 18.84 84 ALA B CA 1
ATOM 4835 C C . ALA D 3 84 ? 239.388 496.823 510.328 1.00 18.56 84 ALA B C 1
ATOM 4836 O O . ALA D 3 84 ? 238.342 497.205 510.858 1.00 18.93 84 ALA B O 1
ATOM 4838 N N . GLU D 3 85 ? 240.576 497.308 510.665 1.00 18.27 85 GLU B N 1
ATOM 4839 C CA . GLU D 3 85 ? 240.701 498.302 511.730 1.00 18.20 85 GLU B CA 1
ATOM 4840 C C . GLU D 3 85 ? 240.542 499.730 511.217 1.00 17.92 85 GLU B C 1
ATOM 4841 O O . GLU D 3 85 ? 240.126 500.622 511.959 1.00 17.91 85 GLU B O 1
ATOM 4847 N N . PHE D 3 86 ? 240.863 499.935 509.944 1.00 17.79 86 PHE B N 1
ATOM 4848 C CA . PHE D 3 86 ? 240.728 501.250 509.340 1.00 17.52 86 PHE B CA 1
ATOM 4849 C C . PHE D 3 86 ? 240.301 501.159 507.880 1.00 17.42 86 PHE B C 1
ATOM 4850 O O . PHE D 3 86 ? 240.535 500.148 507.213 1.00 17.44 86 PHE B O 1
ATOM 4858 N N . ILE D 3 87 ? 239.665 502.231 507.394 1.00 17.17 87 ILE B N 1
ATOM 4859 C CA . ILE D 3 87 ? 239.237 502.297 505.968 1.00 16.96 87 ILE B CA 1
ATOM 4860 C C . ILE D 3 87 ? 239.989 503.445 505.306 1.00 16.74 87 ILE B C 1
ATOM 4861 O O . ILE D 3 87 ? 240.143 504.465 505.960 1.00 16.46 87 ILE B O 1
ATOM 4866 N N . VAL D 3 88 ? 240.483 503.274 504.080 1.00 16.61 88 VAL B N 1
ATOM 4867 C CA . VAL D 3 88 ? 241.103 504.410 503.333 1.00 16.19 88 VAL B CA 1
ATOM 4868 C C . VAL D 3 88 ? 240.416 504.511 501.972 1.00 16.37 88 VAL B C 1
ATOM 4869 O O . VAL D 3 88 ? 240.353 503.499 501.294 1.00 16.72 88 VAL B O 1
ATOM 4873 N N . SER D 3 89 ? 239.901 505.688 501.608 1.00 16.05 89 SER B N 1
ATOM 4874 C CA . SER D 3 89 ? 239.254 505.917 500.292 1.00 15.84 89 SER B CA 1
ATOM 4875 C C . SER D 3 89 ? 240.098 506.860 499.438 1.00 15.33 89 SER B C 1
ATOM 4876 O O . SER D 3 89 ? 241.191 507.184 499.858 1.00 15.17 89 SER B O 1
ATOM 4879 N N . PHE D 3 90 ? 239.619 507.224 498.256 1.00 15.15 90 PHE B N 1
ATOM 4880 C CA . PHE D 3 90 ? 240.303 508.190 497.364 1.00 14.84 90 PHE B CA 1
ATOM 4881 C C . PHE D 3 90 ? 239.370 509.383 497.139 1.00 14.70 90 PHE B C 1
ATOM 4882 O O . PHE D 3 90 ? 239.564 510.061 496.158 1.00 14.43 90 PHE B O 1
ATOM 4890 N N . HIS D 3 91 ? 238.403 509.619 498.028 1.00 14.82 91 HIS B N 1
ATOM 4891 C CA . HIS D 3 91 ? 237.425 510.718 497.882 1.00 14.78 91 HIS B CA 1
ATOM 4892 C C . HIS D 3 91 ? 236.692 510.922 499.204 1.00 15.21 91 HIS B C 1
ATOM 4893 O O . HIS D 3 91 ? 236.411 509.925 499.837 1.00 15.18 91 HIS B O 1
ATOM 4900 N N . LEU D 3 92 ? 236.465 512.154 499.666 1.00 15.08 92 LEU B N 1
ATOM 4901 C CA . LEU D 3 92 ? 235.649 512.342 500.855 1.00 15.28 92 LEU B CA 1
ATOM 4902 C C . LEU D 3 92 ? 234.233 511.854 500.603 1.00 15.80 92 LEU B C 1
ATOM 4903 O O . LEU D 3 92 ? 233.607 512.229 499.613 1.00 15.94 92 LEU B O 1
ATOM 4908 N N . ASP D 3 93 ? 233.734 511.016 501.504 1.00 16.19 93 ASP B N 1
ATOM 4909 C CA . ASP D 3 93 ? 232.395 510.461 501.376 1.00 16.66 93 ASP B CA 1
ATOM 4910 C C . ASP D 3 93 ? 231.679 510.498 502.714 1.00 17.24 93 ASP B C 1
ATOM 4911 O O . ASP D 3 93 ? 232.085 509.837 503.671 1.00 17.31 93 ASP B O 1
ATOM 4913 N N . GLU D 3 94 ? 230.643 511.324 502.784 1.00 17.44 94 GLU B N 1
ATOM 4914 C CA . GLU D 3 94 ? 229.919 511.584 504.017 1.00 17.52 94 GLU B CA 1
ATOM 4915 C C . GLU D 3 94 ? 229.266 510.335 504.596 1.00 18.01 94 GLU B C 1
ATOM 4916 O O . GLU D 3 94 ? 229.133 510.213 505.816 1.00 18.25 94 GLU B O 1
ATOM 4918 N N . GLU D 3 95 ? 228.834 509.419 503.735 1.00 18.06 95 GLU B N 1
ATOM 4919 C CA . GLU D 3 95 ? 228.130 508.235 504.209 1.00 18.33 95 GLU B CA 1
ATOM 4920 C C . GLU D 3 95 ? 229.084 507.263 504.888 1.00 18.56 95 GLU B C 1
ATOM 4921 O O . GLU D 3 95 ? 228.754 506.675 505.919 1.00 18.84 95 GLU B O 1
ATOM 4923 N N . ILE D 3 96 ? 230.281 507.121 504.327 1.00 18.08 96 ILE B N 1
ATOM 4924 C CA . ILE D 3 96 ? 231.293 506.261 504.924 1.00 18.21 96 ILE B CA 1
ATOM 4925 C C . ILE D 3 96 ? 231.803 506.884 506.209 1.00 18.50 96 ILE B C 1
ATOM 4926 O O . ILE D 3 96 ? 231.997 506.191 507.206 1.00 18.52 96 ILE B O 1
ATOM 4931 N N . SER D 3 97 ? 232.018 508.194 506.184 1.00 18.09 97 SER B N 1
ATOM 4932 C CA . SER D 3 97 ? 232.499 508.905 507.356 1.00 18.07 97 SER B CA 1
ATOM 4933 C C . SER D 3 97 ? 231.549 508.746 508.537 1.00 18.86 97 SER B C 1
ATOM 4934 O O . SER D 3 97 ? 231.984 508.465 509.651 1.00 19.03 97 SER B O 1
ATOM 4937 N N . GLN D 3 98 ? 230.249 508.917 508.290 1.00 18.68 98 GLN B N 1
ATOM 4938 C CA . GLN D 3 98 ? 229.259 508.802 509.361 1.00 19.08 98 GLN B CA 1
ATOM 4939 C C . GLN D 3 98 ? 229.153 507.373 509.865 1.00 19.33 98 GLN B C 1
ATOM 4940 O O . GLN D 3 98 ? 229.056 507.141 511.074 1.00 19.57 98 GLN B O 1
ATOM 4942 N N . PHE D 3 99 ? 229.193 506.408 508.954 1.00 19.14 99 PHE B N 1
ATOM 4943 C CA . PHE D 3 99 ? 229.139 505.005 509.322 1.00 19.04 99 PHE B CA 1
ATOM 4944 C C . PHE D 3 99 ? 230.299 504.637 510.238 1.00 23.93 99 PHE B C 1
ATOM 4945 O O . PHE D 3 99 ? 230.109 504.060 511.302 1.00 18.95 99 PHE B O 1
ATOM 4953 N N . CYS D 3 100 ? 231.507 504.995 509.809 1.00 18.82 100 CYS B N 1
ATOM 4954 C CA . CYS D 3 100 ? 232.703 504.695 510.581 1.00 19.30 100 CYS B CA 1
ATOM 4955 C C . CYS D 3 100 ? 232.692 505.415 511.923 1.00 19.67 100 CYS B C 1
ATOM 4956 O O . CYS D 3 100 ? 233.132 504.864 512.935 1.00 19.49 100 CYS B O 1
ATOM 4959 N N . LYS D 3 101 ? 232.187 506.645 511.943 1.00 19.65 101 LYS B N 1
ATOM 4960 C CA . LYS D 3 101 ? 232.128 507.421 513.174 1.00 19.74 101 LYS B CA 1
ATOM 4961 C C . LYS D 3 101 ? 231.287 506.712 514.230 1.00 20.02 101 LYS B C 1
ATOM 4962 O O . LYS D 3 101 ? 231.683 506.622 515.392 1.00 20.17 101 LYS B O 1
ATOM 4968 N N . GLU D 3 102 ? 230.131 506.203 513.814 1.00 19.91 102 GLU B N 1
ATOM 4969 C CA . GLU D 3 102 ? 229.228 505.496 514.719 1.00 20.07 102 GLU B CA 1
ATOM 4970 C C . GLU D 3 102 ? 229.772 504.126 515.114 1.00 20.08 102 GLU B C 1
ATOM 4971 O O . GLU D 3 102 ? 229.618 503.694 516.258 1.00 20.23 102 GLU B O 1
ATOM 4977 N N . GLU D 3 103 ? 230.393 503.444 514.157 1.00 20.09 103 GLU B N 1
ATOM 4978 C CA . GLU D 3 103 ? 230.905 502.095 514.360 1.00 19.99 103 GLU B CA 1
ATOM 4979 C C . GLU D 3 103 ? 232.135 502.072 515.261 1.00 20.11 103 GLU B C 1
ATOM 4980 O O . GLU D 3 103 ? 232.330 501.137 516.037 1.00 20.26 103 GLU B O 1
ATOM 4982 N N . GLY D 3 104 ? 232.980 503.094 515.146 1.00 19.90 104 GLY B N 1
ATOM 4983 C CA . GLY D 3 104 ? 234.224 503.143 515.908 1.00 19.68 104 GLY B CA 1
ATOM 4984 C C . GLY D 3 104 ? 235.403 502.695 515.053 1.00 19.44 104 GLY B C 1
ATOM 4985 O O . GLY D 3 104 ? 236.370 502.123 515.558 1.00 19.42 104 GLY B O 1
ATOM 4986 N N . VAL D 3 105 ? 235.301 502.939 513.753 1.00 19.41 105 VAL B N 1
ATOM 4987 C CA . VAL D 3 105 ? 236.329 502.567 512.789 1.00 18.73 105 VAL B CA 1
ATOM 4988 C C . VAL D 3 105 ? 237.075 503.804 512.317 1.00 18.42 105 VAL B C 1
ATOM 4989 O O . VAL D 3 105 ? 236.472 504.852 512.092 1.00 18.56 105 VAL B O 1
ATOM 4993 N N . PHE D 3 106 ? 238.392 503.702 512.190 1.00 17.97 106 PHE B N 1
ATOM 4994 C CA . PHE D 3 106 ? 239.168 504.845 511.737 1.00 17.39 106 PHE B CA 1
ATOM 4995 C C . PHE D 3 106 ? 239.080 504.997 510.230 1.00 17.19 106 PHE B C 1
ATOM 4996 O O . PHE D 3 106 ? 239.313 504.045 509.489 1.00 17.16 106 PHE B O 1
ATOM 5004 N N . TYR D 3 107 ? 238.769 506.217 509.767 1.00 16.90 107 TYR B N 1
ATOM 5005 C CA . TYR D 3 107 ? 238.603 506.521 508.321 1.00 16.63 107 TYR B CA 1
ATOM 5006 C C . TYR D 3 107 ? 239.559 507.625 507.896 1.00 16.11 107 TYR B C 1
ATOM 5007 O O . TYR D 3 107 ? 239.623 508.644 508.577 1.00 16.04 107 TYR B O 1
ATOM 5016 N N . MET D 3 108 ? 240.278 507.412 506.794 1.00 15.94 108 MET B N 1
ATOM 5017 C CA . MET D 3 108 ? 241.207 508.420 506.250 1.00 15.56 108 MET B CA 1
ATOM 5018 C C . MET D 3 108 ? 240.675 508.808 504.883 1.00 15.41 108 MET B C 1
ATOM 5019 O O . MET D 3 108 ? 240.754 507.999 503.980 1.00 15.49 108 MET B O 1
ATOM 5024 N N . PRO D 3 109 ? 240.120 510.024 504.726 1.00 15.26 109 PRO B N 1
ATOM 5025 C CA . PRO D 3 109 ? 239.525 510.433 503.469 1.00 15.14 109 PRO B CA 1
ATOM 5026 C C . PRO D 3 109 ? 240.638 510.886 502.515 1.00 14.63 109 PRO B C 1
ATOM 5027 O O . PRO D 3 109 ? 241.681 511.176 502.991 1.00 14.57 109 PRO B O 1
ATOM 5031 N N . GLY D 3 110 ? 240.430 510.869 501.206 1.00 14.63 110 GLY B N 1
ATOM 5032 C CA . GLY D 3 110 ? 241.490 511.234 500.251 1.00 14.24 110 GLY B CA 1
ATOM 5033 C C . GLY D 3 110 ? 241.244 512.604 499.661 1.00 14.01 110 GLY B C 1
ATOM 5034 O O . GLY D 3 110 ? 240.087 512.892 499.379 1.00 14.19 110 GLY B O 1
ATOM 5035 N N . VAL D 3 111 ? 242.265 513.437 499.473 1.00 13.67 111 VAL B N 1
ATOM 5036 C CA . VAL D 3 111 ? 242.140 514.811 499.006 1.00 13.26 111 VAL B CA 1
ATOM 5037 C C . VAL D 3 111 ? 243.221 515.131 497.976 1.00 13.17 111 VAL B C 1
ATOM 5038 O O . VAL D 3 111 ? 244.246 514.452 497.907 1.00 13.28 111 VAL B O 1
ATOM 5042 N N . MET D 3 112 ? 243.002 516.189 497.200 1.00 12.90 112 MET B N 1
ATOM 5043 C CA . MET D 3 112 ? 244.004 516.669 496.254 1.00 12.75 112 MET B CA 1
ATOM 5044 C C . MET D 3 112 ? 244.104 518.190 496.255 1.00 12.58 112 MET B C 1
ATOM 5045 O O . MET D 3 112 ? 245.150 518.748 495.933 1.00 12.51 112 MET B O 1
ATOM 5050 N N . THR D 3 113 ? 243.004 518.862 496.602 1.00 12.64 113 THR B N 1
ATOM 5051 C CA . THR D 3 113 ? 242.965 520.320 496.543 1.00 12.46 113 THR B CA 1
ATOM 5052 C C . THR D 3 113 ? 242.594 520.909 497.912 1.00 12.56 113 THR B C 1
ATOM 5053 O O . THR D 3 113 ? 241.976 520.225 498.726 1.00 12.61 113 THR B O 1
ATOM 5057 N N . PRO D 3 114 ? 242.960 522.175 498.184 1.00 12.51 114 PRO B N 1
ATOM 5058 C CA . PRO D 3 114 ? 242.638 522.948 499.380 1.00 12.55 114 PRO B CA 1
ATOM 5059 C C . PRO D 3 114 ? 241.154 522.958 499.734 1.00 12.79 114 PRO B C 1
ATOM 5060 O O . PRO D 3 114 ? 240.794 522.909 500.910 1.00 12.81 114 PRO B O 1
ATOM 5064 N N . THR D 3 115 ? 240.283 523.002 498.732 1.00 12.62 115 THR B N 1
ATOM 5065 C CA . THR D 3 115 ? 238.852 523.028 498.990 1.00 12.65 115 THR B CA 1
ATOM 5066 C C . THR D 3 115 ? 238.378 521.705 499.587 1.00 12.87 115 THR B C 1
ATOM 5067 O O . THR D 3 115 ? 237.546 521.684 500.488 1.00 13.04 115 THR B O 1
ATOM 5071 N N . GLU D 3 116 ? 238.918 520.608 499.059 1.00 12.71 116 GLU B N 1
ATOM 5072 C CA . GLU D 3 116 ? 238.585 519.272 499.537 1.00 12.84 116 GLU B CA 1
ATOM 5073 C C . GLU D 3 116 ? 239.130 519.068 500.944 1.00 13.11 116 GLU B C 1
ATOM 5074 O O . GLU D 3 116 ? 238.487 518.448 501.788 1.00 13.30 116 GLU B O 1
ATOM 5080 N N . LEU D 3 117 ? 240.320 519.613 501.182 1.00 12.91 117 LEU B N 1
ATOM 5081 C CA . LEU D 3 117 ? 240.962 519.526 502.486 1.00 13.14 117 LEU B CA 1
ATOM 5082 C C . LEU D 3 117 ? 240.107 520.168 503.562 1.00 13.61 117 LEU B C 1
ATOM 5083 O O . LEU D 3 117 ? 239.864 519.566 504.611 1.00 13.35 117 LEU B O 1
ATOM 5088 N N . VAL D 3 118 ? 239.629 521.377 503.301 1.00 13.15 118 VAL B N 1
ATOM 5089 C CA . VAL D 3 118 ? 238.810 522.084 504.273 1.00 13.41 118 VAL B CA 1
ATOM 5090 C C . VAL D 3 118 ? 237.496 521.364 504.511 1.00 13.75 118 VAL B C 1
ATOM 5091 O O . VAL D 3 118 ? 237.041 521.251 505.650 1.00 13.61 118 VAL B O 1
ATOM 5095 N N . LYS D 3 119 ? 236.800 520.925 503.482 1.00 13.41 119 LYS B N 1
ATOM 5096 C CA . LYS D 3 119 ? 235.521 520.175 503.606 1.00 13.75 119 LYS B CA 1
ATOM 5097 C C . LYS D 3 119 ? 235.706 518.902 504.412 1.00 13.83 119 LYS B C 1
ATOM 5098 O O . LYS D 3 119 ? 234.742 518.503 505.034 1.00 14.01 119 LYS B O 1
ATOM 5104 N N . ALA D 3 120 ? 236.875 518.249 504.342 1.00 13.70 120 ALA B N 1
ATOM 5105 C CA . ALA D 3 120 ? 237.147 517.099 505.199 1.00 13.86 120 ALA B CA 1
ATOM 5106 C C . ALA D 3 120 ? 237.368 517.524 506.650 1.00 14.27 120 ALA B C 1
ATOM 5107 O O . ALA D 3 120 ? 236.930 516.837 507.576 1.00 13.90 120 ALA B O 1
ATOM 5109 N N . MET D 3 121 ? 238.117 518.576 506.889 1.00 13.71 121 MET B N 1
ATOM 5110 C CA . MET D 3 121 ? 238.263 518.985 508.294 1.00 13.89 121 MET B CA 1
ATOM 5111 C C . MET D 3 121 ? 236.879 519.224 508.894 1.00 13.92 121 MET B C 1
ATOM 5112 O O . MET D 3 121 ? 236.661 518.765 510.013 1.00 13.98 121 MET B O 1
ATOM 5117 N N . LYS D 3 122 ? 235.974 519.911 508.203 1.00 13.89 122 LYS B N 1
ATOM 5118 C CA . LYS D 3 122 ? 234.673 520.235 508.782 1.00 13.99 122 LYS B CA 1
ATOM 5119 C C . LYS D 3 122 ? 233.957 518.996 509.308 1.00 14.04 122 LYS B C 1
ATOM 5120 O O . LYS D 3 122 ? 232.975 519.107 510.044 1.00 14.06 122 LYS B O 1
ATOM 5126 N N . LEU D 3 123 ? 234.428 517.815 508.918 1.00 14.02 123 LEU B N 1
ATOM 5127 C CA . LEU D 3 123 ? 233.836 516.563 509.365 1.00 14.14 123 LEU B CA 1
ATOM 5128 C C . LEU D 3 123 ? 234.664 515.945 510.486 1.00 14.25 123 LEU B C 1
ATOM 5129 O O . LEU D 3 123 ? 234.374 514.842 510.949 1.00 14.52 123 LEU B O 1
ATOM 5134 N N . GLY D 3 124 ? 235.691 516.668 510.929 1.00 14.17 124 GLY B N 1
ATOM 5135 C CA . GLY D 3 124 ? 236.535 516.217 512.025 1.00 14.22 124 GLY B CA 1
ATOM 5136 C C . GLY D 3 124 ? 237.740 515.392 511.577 1.00 14.34 124 GLY B C 1
ATOM 5137 O O . GLY D 3 124 ? 238.346 514.692 512.390 1.00 14.46 124 GLY B O 1
ATOM 5138 N N . HIS D 3 125 ? 238.102 515.471 510.299 1.00 14.27 125 HIS B N 1
ATOM 5139 C CA . HIS D 3 125 ? 239.249 514.718 509.811 1.00 14.25 125 HIS B CA 1
ATOM 5140 C C . HIS D 3 125 ? 240.520 515.554 509.841 1.00 14.28 125 HIS B C 1
ATOM 5141 O O . HIS D 3 125 ? 240.611 516.594 509.191 1.00 14.19 125 HIS B O 1
ATOM 5148 N N . THR D 3 126 ? 241.506 515.089 510.603 1.00 14.35 126 THR B N 1
ATOM 5149 C CA . THR D 3 126 ? 242.776 515.795 510.732 1.00 14.34 126 THR B CA 1
ATOM 5150 C C . THR D 3 126 ? 243.903 515.052 510.023 1.00 14.22 126 THR B C 1
ATOM 5151 O O . THR D 3 126 ? 244.962 515.623 509.755 1.00 14.18 126 THR B O 1
ATOM 5153 N N . ILE D 3 127 ? 243.669 513.780 509.714 1.00 14.37 127 ILE B N 1
ATOM 5154 C CA . ILE D 3 127 ? 244.624 512.986 508.953 1.00 14.25 127 ILE B CA 1
ATOM 5155 C C . ILE D 3 127 ? 244.019 512.654 507.604 1.00 14.18 127 ILE B C 1
ATOM 5156 O O . ILE D 3 127 ? 242.974 512.009 507.526 1.00 14.36 127 ILE B O 1
ATOM 5161 N N . LEU D 3 128 ? 244.647 513.140 506.546 1.00 14.13 128 LEU B N 1
ATOM 5162 C CA . LEU D 3 128 ? 244.097 512.984 505.211 1.00 14.04 128 LEU B CA 1
ATOM 5163 C C . LEU D 3 128 ? 245.022 512.168 504.329 1.00 14.06 128 LEU B C 1
ATOM 5164 O O . LEU D 3 128 ? 246.240 512.181 504.509 1.00 13.82 128 LEU B O 1
ATOM 5169 N N . LYS D 3 129 ? 244.463 511.391 503.421 1.00 14.09 129 LYS B N 1
ATOM 5170 C CA . LYS D 3 129 ? 245.326 510.693 502.456 1.00 13.85 129 LYS B CA 1
ATOM 5171 C C . LYS D 3 129 ? 245.569 511.673 501.328 1.00 13.88 129 LYS B C 1
ATOM 5172 O O . LYS D 3 129 ? 244.678 512.435 501.015 1.00 13.63 129 LYS B O 1
ATOM 5178 N N . LEU D 3 130 ? 246.732 511.639 500.733 1.00 13.62 130 LEU B N 1
ATOM 5179 C CA . LEU D 3 130 ? 247.052 512.554 499.645 1.00 13.60 130 LEU B CA 1
ATOM 5180 C C . LEU D 3 130 ? 247.246 511.810 498.332 1.00 13.53 130 LEU B C 1
ATOM 5181 O O . LEU D 3 130 ? 248.141 510.972 498.199 1.00 13.41 130 LEU B O 1
ATOM 5186 N N . VAL D 3 131 ? 246.365 512.086 497.375 1.00 13.41 131 VAL B N 1
ATOM 5187 C CA . VAL D 3 131 ? 246.389 511.388 496.098 1.00 13.33 131 VAL B CA 1
ATOM 5188 C C . VAL D 3 131 ? 246.178 512.332 494.916 1.00 13.20 131 VAL B C 1
ATOM 5189 O O . VAL D 3 131 ? 245.478 513.336 495.038 1.00 13.26 131 VAL B O 1
ATOM 5193 N N . PRO D 3 132 ? 246.770 512.005 493.767 1.00 13.26 132 PRO B N 1
ATOM 5194 C CA . PRO D 3 132 ? 247.923 511.147 493.542 1.00 13.20 132 PRO B CA 1
ATOM 5195 C C . PRO D 3 132 ? 249.186 511.835 494.049 1.00 13.20 132 PRO B C 1
ATOM 5196 O O . PRO D 3 132 ? 249.413 513.010 493.754 1.00 12.95 132 PRO B O 1
ATOM 5200 N N . GLY D 3 133 ? 250.021 511.108 494.780 1.00 13.20 133 GLY B N 1
ATOM 5201 C CA . GLY D 3 133 ? 251.235 511.691 495.341 1.00 13.15 133 GLY B CA 1
ATOM 5202 C C . GLY D 3 133 ? 252.179 512.188 494.255 1.00 13.17 133 GLY B C 1
ATOM 5203 O O . GLY D 3 133 ? 252.847 513.209 494.419 1.00 12.92 133 GLY B O 1
ATOM 5204 N N . GLU D 3 134 ? 252.225 511.471 493.138 1.00 13.06 134 GLU B N 1
ATOM 5205 C CA . GLU D 3 134 ? 253.116 511.814 492.035 1.00 13.04 134 GLU B CA 1
ATOM 5206 C C . GLU D 3 134 ? 252.684 513.060 491.264 1.00 12.95 134 GLU B C 1
ATOM 5207 O O . GLU D 3 134 ? 253.436 513.563 490.431 1.00 13.04 134 GLU B O 1
ATOM 5213 N N . VAL D 3 135 ? 251.472 513.546 491.516 1.00 12.94 135 VAL B N 1
ATOM 5214 C CA . VAL D 3 135 ? 250.983 514.731 490.819 1.00 12.71 135 VAL B CA 1
ATOM 5215 C C . VAL D 3 135 ? 251.205 515.998 491.639 1.00 12.65 135 VAL B C 1
ATOM 5216 O O . VAL D 3 135 ? 251.624 517.022 491.102 1.00 12.59 135 VAL B O 1
ATOM 5220 N N . VAL D 3 136 ? 250.902 515.937 492.932 1.00 12.67 136 VAL B N 1
ATOM 5221 C CA . VAL D 3 136 ? 251.048 517.112 493.789 1.00 12.56 136 VAL B CA 1
ATOM 5222 C C . VAL D 3 136 ? 252.461 517.236 494.376 1.00 12.58 136 VAL B C 1
ATOM 5223 O O . VAL D 3 136 ? 253.010 518.335 494.459 1.00 12.52 136 VAL B O 1
ATOM 5227 N N . GLY D 3 137 ? 253.048 516.111 494.773 1.00 12.69 137 GLY B N 1
ATOM 5228 C CA . GLY D 3 137 ? 254.414 516.072 495.286 1.00 12.74 137 GLY B CA 1
ATOM 5229 C C . GLY D 3 137 ? 254.552 516.663 496.694 1.00 12.84 137 GLY B C 1
ATOM 5230 O O . GLY D 3 137 ? 253.599 517.226 497.240 1.00 12.66 137 GLY B O 1
ATOM 5231 N N . PRO D 3 138 ? 255.757 516.571 497.277 1.00 12.86 138 PRO B N 1
ATOM 5232 C CA . PRO D 3 138 ? 256.152 517.089 498.576 1.00 12.93 138 PRO B CA 1
ATOM 5233 C C . PRO D 3 138 ? 255.985 518.585 498.801 1.00 12.89 138 PRO B C 1
ATOM 5234 O O . PRO D 3 138 ? 255.826 519.031 499.936 1.00 13.00 138 PRO B O 1
ATOM 5238 N N . GLN D 3 139 ? 256.026 519.355 497.716 1.00 12.82 139 GLN B N 1
ATOM 5239 C CA . GLN D 3 139 ? 255.900 520.806 497.802 1.00 12.76 139 GLN B CA 1
ATOM 5240 C C . GLN D 3 139 ? 254.435 521.256 497.968 1.00 13.10 139 GLN B C 1
ATOM 5241 O O . GLN D 3 139 ? 254.122 522.423 498.190 1.00 12.84 139 GLN B O 1
ATOM 5247 N N . PHE D 3 140 ? 253.546 520.275 497.878 1.00 12.68 140 PHE B N 1
ATOM 5248 C CA . PHE D 3 140 ? 252.136 520.489 498.150 1.00 12.85 140 PHE B CA 1
ATOM 5249 C C . PHE D 3 140 ? 252.064 520.403 499.663 1.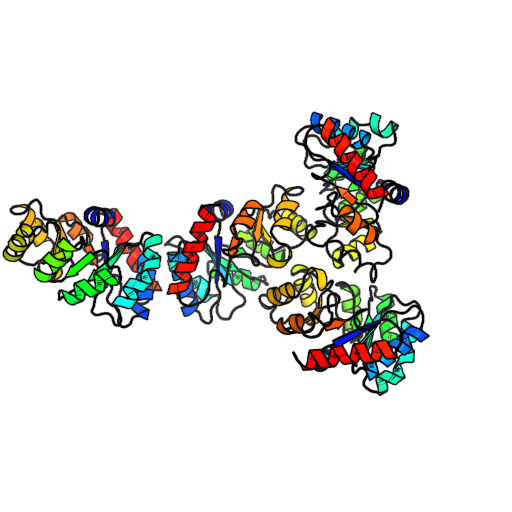00 13.13 140 PHE B C 1
ATOM 5250 O O . PHE D 3 140 ? 251.564 521.307 500.329 1.00 12.97 140 PHE B O 1
ATOM 5258 N N . VAL D 3 141 ? 252.617 519.323 500.201 1.00 12.86 141 VAL B N 1
ATOM 5259 C CA . VAL D 3 141 ? 252.569 519.065 501.636 1.00 13.05 141 VAL B CA 1
ATOM 5260 C C . VAL D 3 141 ? 253.236 520.168 502.449 1.0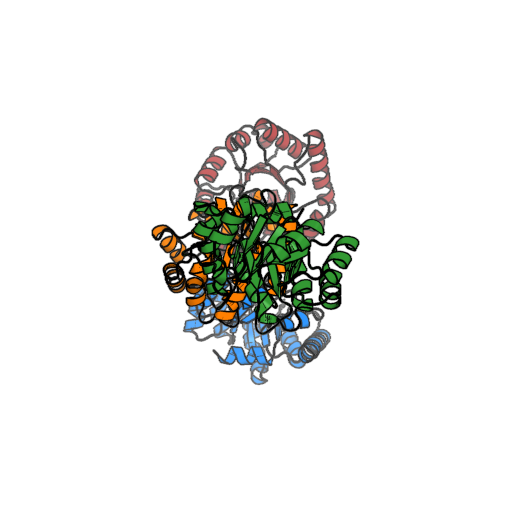0 13.25 141 VAL B C 1
ATOM 5261 O O . VAL D 3 141 ? 252.712 520.593 503.478 1.00 13.32 141 VAL B O 1
ATOM 5265 N N . GLU D 3 142 ? 254.396 520.628 501.992 1.00 13.15 142 GLU B N 1
ATOM 5266 C CA . GLU D 3 142 ? 255.147 521.645 502.723 1.00 13.40 142 GLU B CA 1
ATOM 5267 C C . GLU D 3 142 ? 254.478 523.017 502.660 1.00 13.54 142 GLU B C 1
ATOM 5268 O O . GLU D 3 142 ? 254.865 523.933 503.389 1.00 13.77 142 GLU B O 1
ATOM 5270 N N . ALA D 3 143 ? 253.528 523.182 501.745 1.00 13.24 143 ALA B N 1
ATOM 5271 C CA . ALA D 3 143 ? 252.875 524.470 501.539 1.00 13.33 143 ALA B CA 1
ATOM 5272 C C . ALA D 3 143 ? 251.582 524.579 502.327 1.00 13.44 143 ALA B C 1
ATOM 5273 O O . ALA D 3 143 ? 251.286 525.614 502.929 1.00 13.61 143 ALA B O 1
ATOM 5275 N N . MET D 3 144 ? 250.817 523.494 502.339 1.00 13.36 144 MET B N 1
ATOM 5276 C CA . MET D 3 144 ? 249.509 523.493 502.975 1.00 13.43 144 MET B CA 1
ATOM 5277 C C . MET D 3 144 ? 249.874 523.600 504.443 1.00 13.84 144 MET B C 1
ATOM 5278 O O . MET D 3 144 ? 249.034 523.968 505.266 1.00 13.66 144 MET B O 1
ATOM 5283 N N . LYS D 3 145 ? 251.127 523.297 504.778 1.00 13.72 145 LYS B N 1
ATOM 5284 C CA . LYS D 3 145 ? 251.564 523.394 506.173 1.00 13.95 145 LYS B CA 1
ATOM 5285 C C . LYS D 3 145 ? 251.225 524.770 506.946 1.00 14.06 145 LYS B C 1
ATOM 5286 O O . LYS D 3 145 ? 250.745 524.910 508.068 1.00 14.24 145 LYS B O 1
ATOM 5292 N N . GLY D 3 146 ? 251.440 525.796 506.129 1.00 14.01 146 GLY B N 1
ATOM 5293 C CA . GLY D 3 146 ? 251.062 527.144 506.524 1.00 14.02 146 GLY B CA 1
ATOM 5294 C C . GLY D 3 146 ? 249.663 527.538 507.006 1.00 14.26 146 GLY B C 1
ATOM 5295 O O . GLY D 3 146 ? 249.468 527.798 508.192 1.00 14.58 146 GLY B O 1
ATOM 5296 N N . PRO D 3 147 ? 248.690 527.619 506.091 1.00 14.17 147 PRO B N 1
ATOM 5297 C CA . PRO D 3 147 ? 247.271 527.814 506.341 1.00 14.08 147 PRO B CA 1
ATOM 5298 C C . PRO D 3 147 ? 246.639 526.721 507.202 1.00 14.20 147 PRO B C 1
ATOM 5299 O O . PRO D 3 147 ? 245.678 526.982 507.928 1.00 14.16 147 PRO B O 1
ATOM 5303 N N . PHE D 3 148 ? 247.169 525.499 507.128 1.00 13.85 148 PHE B N 1
ATOM 5304 C CA . PHE D 3 148 ? 246.574 524.375 507.845 1.00 14.06 148 PHE B CA 1
ATOM 5305 C C . PHE D 3 148 ? 247.604 523.572 508.641 1.00 14.25 148 PHE B C 1
ATOM 5306 O O . PHE D 3 148 ? 247.912 522.435 508.279 1.00 14.05 148 PHE B O 1
ATOM 5314 N N . PRO D 3 149 ? 248.129 524.129 509.735 1.00 14.20 149 PRO B N 1
ATOM 5315 C CA . PRO D 3 149 ? 249.205 523.592 510.549 1.00 14.09 149 PRO B CA 1
ATOM 5316 C C . PRO D 3 149 ? 248.770 522.359 511.332 1.00 14.16 149 PRO B C 1
ATOM 5317 O O . PRO D 3 149 ? 249.601 521.642 511.890 1.00 14.36 149 PRO B O 1
ATOM 5321 N N . ASN D 3 150 ? 247.463 522.127 511.393 1.00 14.14 150 ASN B N 1
ATOM 5322 C CA . ASN D 3 150 ? 246.916 521.017 512.157 1.00 14.16 150 ASN B CA 1
ATOM 5323 C C . ASN D 3 150 ? 246.471 519.851 511.278 1.00 14.12 150 ASN B C 1
ATOM 5324 O O . ASN D 3 150 ? 245.750 518.966 511.737 1.00 14.17 150 ASN B O 1
ATOM 5329 N N . VAL D 3 151 ? 246.916 519.835 510.025 1.00 14.18 151 VAL B N 1
ATOM 5330 C CA . VAL D 3 151 ? 246.560 518.749 509.116 1.00 14.01 151 VAL B CA 1
ATOM 5331 C C . VAL D 3 151 ? 247.777 517.928 508.711 1.00 14.04 151 VAL B C 1
ATOM 5332 O O . VAL D 3 151 ? 248.791 518.474 508.273 1.00 14.04 151 VAL B O 1
ATOM 5336 N N . LYS D 3 152 ? 247.669 516.612 508.862 1.00 14.05 152 LYS B N 1
ATOM 5337 C CA . LYS D 3 152 ? 248.748 515.698 508.502 1.00 13.95 152 LYS B CA 1
ATOM 5338 C C . LYS D 3 152 ? 248.376 514.880 507.274 1.00 13.90 152 LYS B C 1
ATOM 5339 O O . LYS D 3 152 ? 247.201 514.590 507.050 1.00 13.84 152 LYS B O 1
ATOM 5345 N N . PHE D 3 153 ? 249.380 514.498 506.487 1.00 13.74 153 PHE B N 1
ATOM 5346 C CA . PHE D 3 153 ? 249.126 513.733 505.272 1.00 13.64 153 PHE B CA 1
ATOM 5347 C C . PHE D 3 153 ? 249.803 512.372 505.250 1.00 13.74 153 PHE B C 1
ATOM 5348 O O . PHE D 3 153 ? 250.922 512.205 505.743 1.00 13.70 153 PHE B O 1
ATOM 5356 N N . VAL D 3 154 ? 249.145 511.427 504.584 1.00 13.66 154 VAL B N 1
ATOM 5357 C CA . VAL D 3 154 ? 249.724 510.136 504.234 1.00 13.65 154 VAL B CA 1
ATOM 5358 C C . VAL D 3 154 ? 249.567 509.889 502.733 1.00 13.71 154 VAL B C 1
ATOM 5359 O O . VAL D 3 154 ? 248.518 509.415 502.298 1.00 13.69 154 VAL B O 1
ATOM 5363 N N . PRO D 3 155 ? 250.556 510.267 501.917 1.00 13.61 155 PRO B N 1
ATOM 5364 C CA . PRO D 3 155 ? 250.556 510.194 500.473 1.00 13.52 155 PRO B CA 1
ATOM 5365 C C . PRO D 3 155 ? 250.791 508.788 499.951 1.00 13.79 155 PRO B C 1
ATOM 5366 O O . PRO D 3 155 ? 251.526 508.010 500.560 1.00 13.87 155 PRO B O 1
ATOM 5370 N N . THR D 3 156 ? 250.235 508.513 498.778 1.00 13.72 156 THR B N 1
ATOM 5371 C CA . THR D 3 156 ? 250.563 507.312 498.011 1.00 13.85 156 THR B CA 1
ATOM 5372 C C . THR D 3 156 ? 250.908 507.663 496.581 1.00 13.74 156 THR B C 1
ATOM 5373 O O . THR D 3 156 ? 250.227 508.468 495.943 1.00 13.55 156 THR B O 1
ATOM 5375 N N . GLY D 3 157 ? 251.954 507.034 496.070 1.00 13.75 157 GLY B N 1
ATOM 5376 C CA . GLY D 3 157 ? 252.429 507.303 494.728 1.00 13.54 157 GLY B CA 1
ATOM 5377 C C . GLY D 3 157 ? 253.505 508.369 494.797 1.00 13.57 157 GLY B C 1
ATOM 5378 O O . GLY D 3 157 ? 253.477 509.227 495.676 1.00 13.66 157 GLY B O 1
ATOM 5379 N N . GLY D 3 158 ? 254.483 508.282 493.911 1.00 13.65 158 GLY B N 1
ATOM 5380 C CA . GLY D 3 158 ? 255.559 509.264 493.893 1.00 13.69 158 GLY B CA 1
ATOM 5381 C C . GLY D 3 158 ? 256.530 509.045 495.045 1.00 14.04 158 GLY B C 1
ATOM 5382 O O . GLY D 3 158 ? 257.348 509.914 495.347 1.00 14.26 158 GLY B O 1
ATOM 5383 N N . VAL D 3 159 ? 256.423 507.896 495.701 1.00 14.07 159 VAL B N 1
ATOM 5384 C CA . VAL D 3 159 ? 257.279 507.601 496.842 1.00 14.28 159 VAL B CA 1
ATOM 5385 C C . VAL D 3 159 ? 258.048 506.304 496.646 1.00 14.52 159 VAL B C 1
ATOM 5386 O O . VAL D 3 159 ? 257.467 505.250 496.384 1.00 14.63 159 VAL B O 1
ATOM 5390 N N . ASN D 3 160 ? 259.358 506.396 496.807 1.00 14.69 160 ASN B N 1
ATOM 5391 C CA . ASN D 3 160 ? 260.250 505.249 496.719 1.00 14.95 160 ASN B CA 1
ATOM 5392 C C . ASN D 3 160 ? 261.534 505.514 497.501 1.00 15.18 160 ASN B C 1
ATOM 5393 O O . ASN D 3 160 ? 261.676 506.565 498.121 1.00 14.81 160 ASN B O 1
ATOM 5398 N N . LEU D 3 161 ? 262.466 504.572 497.464 1.00 15.27 161 LEU B N 1
ATOM 5399 C CA . LEU D 3 161 ? 263.683 504.680 498.270 1.00 15.32 161 LEU B CA 1
ATOM 5400 C C . LEU D 3 161 ? 264.525 505.903 497.923 1.00 15.23 161 LEU B C 1
ATOM 5401 O O . LEU D 3 161 ? 265.290 506.392 498.755 1.00 15.25 161 LEU B O 1
ATOM 5406 N N . ASP D 3 162 ? 264.405 506.387 496.699 1.00 15.12 162 ASP B N 1
ATOM 5407 C CA . ASP D 3 162 ? 265.209 507.512 496.245 1.00 15.08 162 ASP B CA 1
ATOM 5408 C C . ASP D 3 162 ? 264.738 508.856 496.806 1.00 15.10 162 ASP B C 1
ATOM 5409 O O . ASP D 3 162 ? 265.517 509.803 496.880 1.00 15.18 162 ASP B O 1
ATOM 5411 N N . ASN D 3 163 ? 263.453 508.955 497.150 1.00 14.97 163 ASN B N 1
ATOM 5412 C CA . ASN D 3 163 ? 262.911 510.236 497.591 1.00 14.86 163 ASN B CA 1
ATOM 5413 C C . ASN D 3 163 ? 262.009 510.090 498.809 1.00 15.22 163 ASN B C 1
ATOM 5414 O O . ASN D 3 163 ? 261.203 510.970 499.100 1.00 14.63 163 ASN B O 1
ATOM 5419 N N . VAL D 3 164 ? 262.131 508.977 499.517 1.00 14.81 164 VAL B N 1
ATOM 5420 C CA . VAL D 3 164 ? 261.231 508.740 500.641 1.00 14.74 164 VAL B CA 1
ATOM 5421 C C . VAL D 3 164 ? 261.429 509.746 501.762 1.00 14.73 164 VAL B C 1
ATOM 5422 O O . VAL D 3 164 ? 260.453 510.148 502.398 1.00 14.43 164 VAL B O 1
ATOM 5426 N N . CYS D 3 165 ? 262.689 510.133 502.044 1.00 14.84 165 CYS B N 1
ATOM 5427 C CA . CYS D 3 165 ? 263.016 511.046 503.130 1.00 14.95 165 CYS B CA 1
ATOM 5428 C C . CYS D 3 165 ? 262.580 512.471 502.814 1.00 14.57 165 CYS B C 1
ATOM 5429 O O . CYS D 3 165 ? 262.334 513.260 503.723 1.00 14.53 165 CYS B O 1
ATOM 5432 N N . GLU D 3 166 ? 262.424 512.771 501.523 1.00 14.57 166 GLU B N 1
ATOM 5433 C CA . GLU D 3 166 ? 261.985 514.098 501.094 1.00 14.48 166 GLU B CA 1
ATOM 5434 C C . GLU D 3 166 ? 260.558 514.364 501.534 1.00 14.37 166 GLU B C 1
ATOM 5435 O O . GLU D 3 166 ? 260.202 515.499 501.869 1.00 14.13 166 GLU B O 1
ATOM 5437 N N . TRP D 3 167 ? 259.741 513.323 501.556 1.00 14.05 167 TRP B N 1
ATOM 5438 C CA . TRP D 3 167 ? 258.361 513.453 501.986 1.00 13.97 167 TRP B CA 1
ATOM 5439 C C . TRP D 3 167 ? 258.299 513.765 503.476 1.00 14.46 167 TRP B C 1
ATOM 5440 O O . TRP D 3 167 ? 257.419 514.494 503.935 1.00 13.76 167 TRP B O 1
ATOM 5451 N N . PHE D 3 168 ? 259.249 513.223 504.227 1.00 14.04 168 PHE B N 1
ATOM 5452 C CA . PHE D 3 168 ? 259.282 513.439 505.664 1.00 14.13 168 PHE B CA 1
ATOM 5453 C C . PHE D 3 168 ? 259.798 514.828 505.999 1.00 14.08 168 PHE B C 1
ATOM 5454 O O . PHE D 3 168 ? 259.370 515.432 506.981 1.00 14.01 168 PHE B O 1
ATOM 5462 N N . GLU D 3 169 ? 260.674 515.360 505.149 1.00 14.13 169 GLU B N 1
ATOM 5463 C CA . GLU D 3 169 ? 261.123 516.739 505.295 1.00 14.09 169 GLU B CA 1
ATOM 5464 C C . GLU D 3 169 ? 259.965 517.699 505.026 1.00 14.04 169 GLU B C 1
ATOM 5465 O O . GLU D 3 169 ? 259.809 518.706 505.710 1.00 14.24 169 GLU B O 1
ATOM 5467 N N . ALA D 3 170 ? 259.128 517.358 504.036 1.00 13.97 170 ALA B N 1
ATOM 5468 C CA . ALA D 3 170 ? 257.947 518.163 503.733 1.00 13.73 170 ALA B CA 1
ATOM 5469 C C . ALA D 3 170 ? 257.022 518.204 504.940 1.00 13.67 170 ALA B C 1
ATOM 5470 O O . ALA D 3 170 ? 256.447 519.246 505.255 1.00 13.63 170 ALA B O 1
ATOM 5472 N N . GLY D 3 171 ? 256.917 517.075 505.640 1.00 13.77 171 GLY B N 1
ATOM 5473 C CA . GLY D 3 171 ? 256.156 517.016 506.881 1.00 13.67 171 GLY B CA 1
ATOM 5474 C C . GLY D 3 171 ? 254.996 516.022 506.863 1.00 13.69 171 GLY B C 1
ATOM 5475 O O . GLY D 3 171 ? 253.942 516.293 507.438 1.00 13.59 171 GLY B O 1
ATOM 5476 N N . VAL D 3 172 ? 255.191 514.862 506.241 1.00 13.66 172 VAL B N 1
ATOM 5477 C CA . VAL D 3 172 ? 254.157 513.827 506.280 1.00 13.67 172 VAL B CA 1
ATOM 5478 C C . VAL D 3 172 ? 254.238 513.046 507.586 1.00 13.87 172 VAL B C 1
ATOM 5479 O O . VAL D 3 172 ? 255.281 513.014 508.235 1.00 13.82 172 VAL B O 1
ATOM 5483 N N . LEU D 3 173 ? 253.122 512.440 507.984 1.00 13.83 173 LEU B N 1
ATOM 5484 C CA . LEU D 3 173 ? 253.097 511.621 509.192 1.00 14.10 173 LEU B CA 1
ATOM 5485 C C . LEU D 3 173 ? 253.598 510.214 508.892 1.00 14.25 173 LEU B C 1
ATOM 5486 O O . LEU D 3 173 ? 254.290 509.601 509.700 1.00 14.87 173 LEU B O 1
ATOM 5491 N N . ALA D 3 174 ? 253.249 509.720 507.712 1.00 14.05 174 ALA B N 1
ATOM 5492 C CA . ALA D 3 174 ? 253.620 508.390 507.264 1.00 14.30 174 ALA B CA 1
ATOM 5493 C C . ALA D 3 174 ? 253.550 508.346 505.752 1.00 14.13 174 ALA B C 1
ATOM 5494 O O . ALA D 3 174 ? 252.908 509.194 505.140 1.00 13.86 174 ALA B O 1
ATOM 5496 N N . VAL D 3 175 ? 254.196 507.363 505.142 1.00 14.33 175 VAL B N 1
ATOM 5497 C CA . VAL D 3 175 ? 254.076 507.196 503.699 1.00 14.14 175 VAL B CA 1
ATOM 5498 C C . VAL D 3 175 ? 253.482 505.844 503.347 1.00 14.53 175 VAL B C 1
ATOM 5499 O O . VAL D 3 175 ? 253.856 504.823 503.925 1.00 14.74 175 VAL B O 1
ATOM 5503 N N . GLY D 3 176 ? 252.563 505.834 502.391 1.00 14.39 176 GLY B N 1
ATOM 5504 C CA . GLY D 3 176 ? 252.010 504.582 501.903 1.00 14.72 176 GLY B CA 1
ATOM 5505 C C . GLY D 3 176 ? 252.774 504.153 500.666 1.00 14.87 176 GLY B C 1
ATOM 5506 O O . GLY D 3 176 ? 252.998 504.960 499.762 1.00 14.61 176 GLY B O 1
ATOM 5507 N N . VAL D 3 177 ? 253.191 502.898 500.622 1.00 15.27 177 VAL B N 1
ATOM 5508 C CA . VAL D 3 177 ? 253.974 502.425 499.496 1.00 15.50 177 VAL B CA 1
ATOM 5509 C C . VAL D 3 177 ? 253.457 501.090 498.979 1.00 15.89 177 VAL B C 1
ATOM 5510 O O . VAL D 3 177 ? 252.993 500.247 499.750 1.00 15.98 177 VAL B O 1
ATOM 5514 N N . GLY D 3 178 ? 253.590 500.882 497.678 1.00 16.03 178 GLY B N 1
ATOM 5515 C CA . GLY D 3 178 ? 253.247 499.620 497.042 1.00 16.42 178 GLY B CA 1
ATOM 5516 C C . GLY D 3 178 ? 254.024 499.392 495.758 1.00 16.70 178 GLY B C 1
ATOM 5517 O O . GLY D 3 178 ? 254.552 500.342 495.182 1.00 16.80 178 GLY B O 1
ATOM 5518 N N . SER D 3 179 ? 254.121 498.136 495.330 1.00 16.96 179 SER B N 1
ATOM 5519 C CA . SER D 3 179 ? 254.933 497.758 494.162 1.00 17.06 179 SER B CA 1
ATOM 5520 C C . SER D 3 179 ? 256.460 497.985 494.298 1.00 17.09 179 SER B C 1
ATOM 5521 O O . SER D 3 179 ? 257.276 497.082 494.124 1.00 17.25 179 SER B O 1
ATOM 5523 N N . ALA D 3 180 ? 256.813 499.210 494.683 1.00 16.80 180 ALA B N 1
ATOM 5524 C CA . ALA D 3 180 ? 258.189 499.565 495.015 1.00 16.76 180 ALA B CA 1
ATOM 5525 C C . ALA D 3 180 ? 258.517 498.790 496.287 1.00 16.79 180 ALA B C 1
ATOM 5526 O O . ALA D 3 180 ? 259.656 498.380 496.497 1.00 16.87 180 ALA B O 1
ATOM 5528 N N . LEU D 3 181 ? 257.517 498.615 497.147 1.00 16.77 181 LEU B N 1
ATOM 5529 C CA . LEU D 3 181 ? 257.691 497.915 498.416 1.00 16.80 181 LEU B CA 1
ATOM 5530 C C . LEU D 3 181 ? 257.149 496.502 498.260 1.00 17.07 181 LEU B C 1
ATOM 5531 O O . LEU D 3 181 ? 257.724 495.552 498.785 1.00 17.16 181 LEU B O 1
ATOM 5536 N N . VAL D 3 182 ? 256.016 496.374 497.578 1.00 17.16 182 VAL B N 1
ATOM 5537 C CA . VAL D 3 182 ? 255.373 495.079 497.435 1.00 17.45 182 VAL B CA 1
ATOM 5538 C C . VAL D 3 182 ? 255.533 493.873 496.512 1.00 17.63 182 VAL B C 1
ATOM 5539 O O . VAL D 3 182 ? 255.138 492.757 496.842 1.00 17.86 182 VAL B O 1
ATOM 5543 N N . GLU D 3 183 ? 256.129 494.122 495.352 1.00 17.95 183 GLU B N 1
ATOM 5544 C CA . GLU D 3 183 ? 256.407 493.078 494.374 1.00 18.20 183 GLU B CA 1
ATOM 5545 C C . GLU D 3 183 ? 257.433 491.955 494.298 1.00 18.49 183 GLU B C 1
ATOM 5546 O O . GLU D 3 183 ? 258.438 491.982 495.008 1.00 18.32 183 GLU B O 1
ATOM 5548 N N . GLY D 3 184 ? 257.193 490.982 493.428 1.00 18.65 184 GLY B N 1
ATOM 5549 C CA . GLY D 3 184 ? 258.121 489.871 493.253 1.00 18.70 184 GLY B CA 1
ATOM 5550 C C . GLY D 3 184 ? 257.898 488.801 494.313 1.00 18.79 184 GLY B C 1
ATOM 5551 O O . GLY D 3 184 ? 256.854 488.768 494.966 1.00 18.78 184 GLY B O 1
ATOM 5552 N N . GLU D 3 185 ? 258.870 487.912 494.465 1.00 18.82 185 GLU B N 1
ATOM 5553 C CA . GLU D 3 185 ? 258.759 486.806 495.406 1.00 18.85 185 GLU B CA 1
ATOM 5554 C C . GLU D 3 185 ? 258.911 487.311 496.840 1.00 18.50 185 GLU B C 1
ATOM 5555 O O . GLU D 3 185 ? 259.615 488.295 497.063 1.00 18.41 185 GLU B O 1
ATOM 5557 N N . PRO D 3 186 ? 258.304 486.637 497.827 1.00 18.49 186 PRO B N 1
ATOM 5558 C CA . PRO D 3 186 ? 258.394 486.912 499.254 1.00 18.23 186 PRO B CA 1
ATOM 5559 C C . PRO D 3 186 ? 259.837 487.106 499.710 1.00 18.23 186 PRO B C 1
ATOM 5560 O O . PRO D 3 186 ? 260.117 487.912 500.596 1.00 18.05 186 PRO B O 1
ATOM 5564 N N . ALA D 3 187 ? 260.752 486.372 499.083 1.00 18.28 187 ALA B N 1
ATOM 5565 C CA . ALA D 3 187 ? 262.170 486.483 499.402 1.00 18.30 187 ALA B CA 1
ATOM 5566 C C . ALA D 3 187 ? 262.692 487.880 499.094 1.00 18.19 187 ALA B C 1
ATOM 5567 O O . ALA D 3 187 ? 263.587 488.382 499.778 1.00 18.06 187 ALA B O 1
ATOM 5569 N N . GLU D 3 188 ? 262.145 488.505 498.055 1.00 18.33 188 GLU B N 1
ATOM 5570 C CA . GLU D 3 188 ? 262.561 489.834 497.635 1.00 18.19 188 GLU B CA 1
ATOM 5571 C C . GLU D 3 188 ? 261.738 490.916 498.329 1.00 17.97 188 GLU B C 1
ATOM 5572 O O . GLU D 3 188 ? 262.238 492.002 498.615 1.00 17.76 188 GLU B O 1
ATOM 5578 N N . VAL D 3 189 ? 260.478 490.596 498.617 1.00 17.90 189 VAL B N 1
ATOM 5579 C CA . VAL D 3 189 ? 259.594 491.551 499.277 1.00 17.82 189 VAL B CA 1
ATOM 5580 C C . VAL D 3 189 ? 260.113 491.874 500.665 1.00 17.55 189 VAL B C 1
ATOM 5581 O O . VAL D 3 189 ? 260.105 493.040 501.080 1.00 17.47 189 VAL B O 1
ATOM 5585 N N . ALA D 3 190 ? 260.568 490.863 501.392 1.00 17.63 190 ALA B N 1
ATOM 5586 C CA . ALA D 3 190 ? 261.105 491.069 502.721 1.00 17.47 190 ALA B CA 1
ATOM 5587 C C . ALA D 3 190 ? 262.313 492.003 502.685 1.00 17.33 190 ALA B C 1
ATOM 5588 O O . ALA D 3 190 ? 262.458 492.876 503.529 1.00 17.31 190 ALA B O 1
ATOM 5590 N N . GLU D 3 191 ? 263.168 491.822 501.675 1.00 17.48 191 GLU B N 1
ATOM 5591 C CA . GLU D 3 191 ? 264.369 492.648 501.565 1.00 17.47 191 GLU B CA 1
ATOM 5592 C C . GLU D 3 191 ? 264.020 494.102 501.291 1.00 17.41 191 GLU B C 1
ATOM 5593 O O . GLU D 3 191 ? 264.627 495.011 501.869 1.00 17.18 191 GLU B O 1
ATOM 5595 N N . LEU D 3 192 ? 263.035 494.334 500.430 1.00 17.21 192 LEU B N 1
ATOM 5596 C CA . LEU D 3 192 ? 262.592 495.689 500.143 1.00 17.30 192 LEU B CA 1
ATOM 5597 C C . LEU D 3 192 ? 262.036 496.352 501.394 1.00 17.39 192 LEU B C 1
ATOM 5598 O O . LEU D 3 192 ? 262.334 497.507 501.676 1.00 16.89 192 LEU B O 1
ATOM 5603 N N . ALA D 3 193 ? 261.246 495.597 502.153 1.00 17.05 193 ALA B N 1
ATOM 5604 C CA . ALA D 3 193 ? 260.648 496.132 503.369 1.00 16.86 193 ALA B CA 1
ATOM 5605 C C . ALA D 3 193 ? 261.716 496.544 504.365 1.00 17.45 193 ALA B C 1
ATOM 5606 O O . ALA D 3 193 ? 261.602 497.599 504.994 1.00 16.76 193 ALA B O 1
ATOM 5608 N N . ILE D 3 194 ? 262.887 495.912 504.371 1.00 16.83 194 ILE B N 1
ATOM 5609 C CA . ILE D 3 194 ? 263.962 496.209 505.378 1.00 17.06 194 ILE B CA 1
ATOM 5610 C C . ILE D 3 194 ? 264.755 497.447 504.964 1.00 16.89 194 ILE B C 1
ATOM 5611 O O . ILE D 3 194 ? 265.114 498.214 505.856 1.00 16.92 194 ILE B O 1
ATOM 5616 N N . ARG D 3 195 ? 265.022 497.620 503.671 1.00 16.94 195 ARG B N 1
ATOM 5617 C CA . ARG D 3 195 ? 265.744 498.802 503.141 1.00 16.85 195 ARG B CA 1
ATOM 5618 C C . ARG D 3 195 ? 264.913 500.065 503.339 1.00 16.73 195 ARG B C 1
ATOM 5619 O O . ARG D 3 195 ? 265.523 501.103 503.561 1.00 16.70 195 ARG B O 1
ATOM 5627 N N . PHE D 3 196 ? 263.586 499.980 503.259 1.00 16.58 196 PHE B N 1
ATOM 5628 C CA . PHE D 3 196 ? 262.673 501.132 503.456 1.00 16.44 196 PHE B CA 1
ATOM 5629 C C . PHE D 3 196 ? 262.651 501.555 504.917 1.00 16.93 196 PHE B C 1
ATOM 5630 O O . PHE D 3 196 ? 262.734 502.738 505.167 1.00 16.44 196 PHE B O 1
ATOM 5638 N N . VAL D 3 197 ? 262.542 500.615 505.847 1.00 16.55 197 VAL B N 1
ATOM 5639 C CA . VAL D 3 197 ? 262.443 500.949 507.298 1.00 16.65 197 VAL B CA 1
ATOM 5640 C C . VAL D 3 197 ? 263.782 501.514 507.778 1.00 16.76 197 VAL B C 1
ATOM 5641 O O . VAL D 3 197 ? 263.781 502.247 508.761 1.00 16.80 197 VAL B O 1
ATOM 5645 N N . GLU D 3 198 ? 264.876 501.181 507.091 1.00 16.72 198 GLU B N 1
ATOM 5646 C CA . GLU D 3 198 ? 266.231 501.651 507.472 1.00 16.87 198 GLU B CA 1
ATOM 5647 C C . GLU D 3 198 ? 266.422 503.090 507.008 1.00 16.78 198 GLU B C 1
ATOM 5648 O O . GLU D 3 198 ? 266.959 503.882 507.794 1.00 16.90 198 GLU B O 1
ATOM 5650 N N . LYS D 3 199 ? 265.991 503.416 505.789 1.00 16.67 199 LYS B N 1
ATOM 5651 C CA . LYS D 3 199 ? 266.060 504.812 505.299 1.00 16.57 199 LYS B CA 1
ATOM 5652 C C . LYS D 3 199 ? 265.118 505.690 506.124 1.00 16.79 199 LYS B C 1
ATOM 5653 O O . LYS D 3 199 ? 265.565 506.744 506.569 1.00 16.73 199 LYS B O 1
ATOM 5659 N N . ILE D 3 200 ? 263.883 505.253 506.363 1.00 16.54 200 ILE B N 1
ATOM 5660 C CA . ILE D 3 200 ? 262.887 506.083 507.095 1.00 16.61 200 ILE B CA 1
ATOM 5661 C C . ILE D 3 200 ? 263.360 506.269 508.533 1.00 16.86 200 ILE B C 1
ATOM 5662 O O . ILE D 3 200 ? 262.894 507.222 509.165 1.00 16.94 200 ILE B O 1
ATOM 5667 N N . ARG D 3 201 ? 264.257 505.424 509.027 1.00 16.88 201 ARG B N 1
ATOM 5668 C CA . ARG D 3 201 ? 264.699 505.494 510.449 1.00 16.96 201 ARG B CA 1
ATOM 5669 C C . ARG D 3 201 ? 265.847 506.490 510.585 1.00 17.11 201 ARG B C 1
ATOM 5670 O O . ARG D 3 201 ? 266.058 507.001 511.690 1.00 17.29 201 ARG B O 1
ATOM 5678 N N . GLY D 3 202 ? 266.560 506.749 509.496 1.00 17.10 202 GLY B N 1
ATOM 5679 C CA . GLY D 3 202 ? 267.639 507.746 509.525 1.00 17.09 202 GLY B CA 1
ATOM 5680 C C . GLY D 3 202 ? 267.151 509.098 509.044 1.00 17.24 202 GLY B C 1
ATOM 5681 O O . GLY D 3 202 ? 268.003 509.955 508.779 1.00 17.42 202 GLY B O 1
ATOM 5682 N N . CYS D 3 203 ? 265.833 509.277 508.889 1.00 17.07 203 CYS B N 1
ATOM 5683 C CA . CYS D 3 203 ? 265.330 510.557 508.377 1.00 17.23 203 CYS B CA 1
ATOM 5684 C C . CYS D 3 203 ? 264.197 511.101 509.253 1.00 17.37 203 CYS B C 1
ATOM 5685 O O . CYS D 3 203 ? 264.406 512.036 510.025 1.00 17.69 203 CYS B O 1
#

B-factor: mean 15.53, std 2.79, range [9.22, 30.46]

Sequence (813 aa):
ARKMEELFKEHKIVAVLRANSVEEAKKKALAVFLGGVHLIEITFTVPDADTVIKELSFLKEMGAIIGAGTVTSVEQCREAVESGAEFIVSPHLDEEISQFCKEEGVFYMPGVMTPTELYKAMKLGHTILKLFPGEVVGPQFVEAMKGPFPNVKFVPTGGVNLDNVCEWFEAGVLAVGVGSALVEGTPVEVAEKAKAFVEKIEGCKMEELFKEHKIVAVLRANSREEAIEIALAVFAGGVHLIEITFTVPDADEVIKRLEMLKRAGAIIGAGTVTSVEQCREAVESGAEFIVSPHLDEEISQFCKEEGVFYMPGVMTPTELVKAMKLGHTILKLFPGEVVGPQFVEAMKGPFPNVKFVPTGGVNLDNVCEWFEAGVLAVGVGSALVEGKPSEVAEKARRFVKKIRGCTARKMEELFKEHKIVAVLRANSVEEAKKKALAVFLGGVHLIEITFTVPDADTVIKELSFLKEMGAIIGAGTVTSVEQCREAVESGAEFIVSPHLDEEISQFCKEEGVFYMPGVMTPTELYKAMKLGHTILKLFPGEVVGPQFVEAMKGPFPNVKFVPTGGVNLDNVCEWFEAGVLAVGVGSALVEGTPVEVAEKAKAFVEKIEGCKMEELFKEHKIVAVLRANSVEEAISKALAVFAGGVHLIEITFTVPDADQVIKELEFLKEAGAIIGAGTVTSVEQCREAVESGAEFIVSFHLDEEISQFCKEEGVFYMPGVMTPTELVKAMKLGHTILKLVPGEVVGPQFVEAMKGPFPNVKFVPTGGVNLDNVCEWFEAGVLAVGVGSALVEGEPAEVAELAIRFVEKIRGC

Foldseek 3Di:
DCVVLVVLLVQQEEEEDDDADLVVSLLLVVLLVLLPHQHYEQEPVYDPSLVNLQVCVVSVVVVHAYAYEQDDDLVSLVSRVVSPHQAYEHQADDPVNLVVCVVVVHHYAGEDADPVSVVVVVVSVHQEHEYPQCVVVDLVVLLVCCVVNVRHAYEYEHDDALVCLVVNVVSPHSHYYYYCNQGDDDSVCNNNSSNSSSVSNVVD/DVLVVLLVQQEEEEDDDAELVLSQLLVVLLVLQRHQHYAYEPNYVPSLVSLLVCPVCVVVVHAYAYEQDDDQVSLVSNVVSPHQAYEHQADDVSNVVVCVVVVHHYAGEDADPVRVVVVVVSPDQEHEYPQCLVNDLVVLLVCCPVNVRHAYAYEHPDELVCPLVNVVSPHSHYYDYPNQRPDGSVVNSVSSNVVSVSVVVRD/DVVVLVVLLVQQEEEEEEDQDLVLLQLLVVLLVLLRHQHYEQEPVHPPSLVNLLVCVVSVVVRHAYAYEQDDDLVSVVSRVVSPHQAYEHQADDPVNLVVCVVVVHHYAGEDADPVSVVVRCVSPDQEHEYPQCLVRDLVVLQVCCPVNVRHAYEHEHPDALVCSVVNVVSVHSHYYYYCNQRPDGSVVNNNSSNSSSVSVVVD/DVLVVLLVQQEEEEDDDPDLVQLLLLVVLLVLLRHQHYEYEQPDPPSLVNLLVCVVCVVVPHQYAYEQDDDLVSLVSRVVSPHQEYEHQADDPVNLVVCVVVVHHYAYEDADPVRVVVVVVSVHQEHEYPPCLPCDLVNLLVVCPVRVRHAYAHEHPDALVCPVVNVVSPHSHYYYYPNQGDDGSVVNSVSSNSVSVSNVVD

Nearest PDB structures (foldseek):
  9dne-assembly1_H  TM=9.970E-01  e=9.525E-33  synthetic construct
  9dne-assembly1_I  TM=9.912E-01  e=4.711E-33  synthetic construct
  1wa3-assembly2_F  TM=9.953E-01  e=1.204E-32  Thermotoga maritima
  6p6f-assembly1_A  TM=9.972E-01  e=4.644E-32  synthetic construct
  8szz-assembly1_J  TM=9.973E-01  e=3.036E-31  Thermotoga maritima

Radius of gyration: 34.8 Å; Cα contacts (8 Å, |Δi|>4): 1622; chains: 4; bounding box: 74×99×85 Å

Secondary structure (DSSP, 8-state):
-THHHHHHHHH-EEEEE--SSHHHHHHHHHHHHHTT--EEEEETTSTTHHHHHHHTHHHHTTT-EEEEE---SHHHHHHHHHTT-SEEE-SS--HHHHHHHHHHT-EEE-EE-SHHHHHHHHTTT--EEEESSHHHH-HHHHHHTTTT-TT-EEEEBSS--TTTHHHHTTTT-S-EEE-TTTS-SSHHHHHHHHHHHHHHHHH-/-THHHHHHH-EEEEE--SSHHHHHHHHHHHHHTT--EEEEESSSSS-HHHHHHTTHHHHHT-EEEEES--SHHHHHHHHHTT-SEEE-SS--HHHHHHHHHHT-EEE-EE-SHHHHHHHHTTT--EEEES-HHHH-HHHHHHHTTT-TT-EEEEBSS--TTTHHHHHHHT-S-EEE-STTT-S-HHHHHHHHHHHHHHHHT-/-HHHHHHHH-EEEEE--SSHHHHHHHHHHHHHHT--EEEEETTSTTHHHHHHHTHHHHTTT-EEEEE---SHHHHHHHHHHT-SEEE-SS--HHHHHHHHHHT-EEE-EE-SHHHHHHHHTTT--EEEE-SHHHH-HHHHHHTTTT-TT-EE--BSS--TTTHHHHHHHT-S-EEE-STTT-S-HHHHHHHHHHHHHHHHHH-/-THHHHHHHHH-EEEEE--S-HHHHHHHHHHHHHTT--EEEEETTSTTHHHHTTS-HHHHTTT-EEEEE---SHHHHHHHHHTT-SEEE-SS--HHHHHHHHHHT-EEE-EE-SHHHHHHHHTTT--EEEE-STTTS-TTSTTTTTTT-TT-EEEEBSS--TTTHHHHHTTT-S-EEESTTTS-S-HHHHHHHHHHHHHHHHH-

Solvent-accessible surface area: 30959 Å² total; per-residue (Å²): 88,84,62,12,73,105,47,0,114,131,48,77,4,4,0,21,2,96,19,84,44,43,78,60,1,73,44,29,0,76,6,0,33,125,11,30,0,54,0,0,6,1,0,40,52,14,104,42,6,36,29,1,9,128,74,4,71,81,1,125,94,116,44,3,14,9,0,0,0,15,0,36,44,46,74,63,0,136,46,0,38,95,12,43,9,54,0,0,1,0,4,4,29,12,70,64,2,12,63,41,1,173,94,56,58,24,27,9,6,0,0,4,1,0,1,12,10,0,64,89,0,64,72,89,65,28,54,15,0,20,0,16,0,2,54,20,9,10,33,100,0,6,57,21,2,107,23,26,3,109,83,22,24,5,4,0,13,20,42,7,65,58,81,44,0,39,109,4,34,89,9,50,12,21,0,0,4,1,31,80,36,0,13,41,56,59,69,83,53,0,21,66,80,0,139,40,2,55,65,93,9,83,72,69,205,26,34,58,57,1,40,78,57,66,5,2,0,5,1,129,19,83,36,115,69,87,0,12,34,17,0,4,0,0,18,14,5,31,0,60,0,1,5,0,1,40,74,6,68,59,6,23,29,0,1,115,35,1,47,25,0,72,145,38,43,4,13,0,0,0,0,32,0,86,36,48,116,55,0,127,91,0,46,87,19,20,8,58,1,0,0,0,48,78,44,18,64,60,1,8,114,48,1,161,86,61,70,16,49,9,4,0,3,4,72,56,64,100,63,0,52,114,0,70,156,80,66,27,53,13,0,14,0,75,32,0,111,97,30,14,47,149,26,5,48,63,20,110,59,88,25,111,71,21,89,3,3,0,18,22,34,10,42,47,100,56,0,37,48,3,26,86,12,40,13,24,0,0,1,1,21,68,41,0,6,57,52,147,38,29,36,0,4,34,52,0,76,107,3,24,123,99,7,181,64,60,62,88,98,70,10,35,65,55,0,43,126,47,81,3,4,0,15,1,108,17,100,48,32,62,37,0,69,126,42,0,71,4,0,30,118,5,31,0,56,0,0,11,0,1,32,61,8,119,37,3,41,35,0,5,140,83,0,50,90,0,87,96,125,45,4,11,1,0,0,0,16,0,26,40,44,74,66,0,140,45,0,41,90,18,32,8,63,1,0,0,0,5,2,26,16,69,65,2,11,4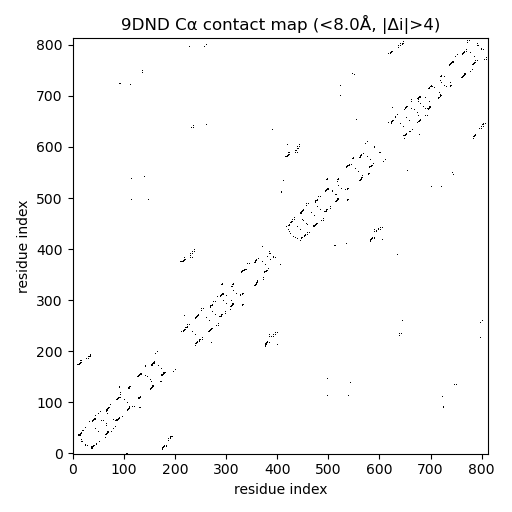7,39,1,162,150,55,60,23,30,9,5,0,0,2,1,1,1,20,11,0,79,98,0,55,80,80,66,26,51,15,0,15,0,17,0,0,67,23,7,10,23,79,0,5,101,28,2,108,46,17,9,106,73,25,97,6,2,0,23,24,32,8,62,59,90,27,0,41,100,5,32,86,1,51,11,25,0,0,1,1,26,80,41,0,12,42,55,68,52,132,51,0,23,64,74,0,109,38,2,50,103,92,13,90,68,69,109,26,89,65,61,1,34,70,54,80,2,5,0,37,3,161,21,144,55,41,77,36,5,18,37,44,0,4,0,0,17,9,6,29,0,60,0,0,7,7,22,14,56,26,120,65,4,38,100,9,0,131,47,0,51,44,2,61,77,30,38,2,17,0,0,0,0,14,1,38,42,46,62,40,0,136,84,0,41,143,15,30,7,72,1,0,0,0,36,4,34,17,72,59,1,11,51,41,2,171,153,58,70,24,52,10,2,0,0,1,1,1,3,18,15,0,5,93,0,50,151,72,68,24,54,17,0,6,0,4,4,0,74,27,4,13,47,90,0,4,49,26,1,106,32,20,9,92,103,13,83,5,0,0,27,26,33,13,59,42,95,52,0,30,48,2,36,86,8,29,13,21,0,0,0,3,31,73,41,0,14,45,48,53,42,28,102,0,0,15,35,0,14,115,0,31,48,96,10,184,70,93